Protein AF-A0AA88VFG1-F1 (afdb_monomer_lite)

Radius of gyration: 39.54 Å; chains: 1; bounding box: 95×69×115 Å

InterPro domains:
  IPR001229 Jacalin-like lectin domain [PF01419] (8-104)
  IPR001229 Jacalin-like lectin domain [PF01419] (129-265)
  IPR001229 Jacalin-like lectin domain [PF01419] (290-427)
  IPR001229 Jacalin-like lectin domain [PF01419] (449-621)
  IPR001229 Jacalin-like lectin domain [PF01419] (647-790)
  IPR001229 Jacalin-like lectin domain [PS51752] (1-107)
  IPR001229 Jacalin-like lectin domain [PS51752] (122-268)
  IPR001229 Jacalin-like lectin domain [PS51752] (287-430)
  IPR001229 Jacalin-like lectin domain [PS51752] (446-624)
  IPR001229 Jacalin-like lectin domain [PS51752] (644-793)
  IPR001229 Jacalin-like lectin domain [SM00915] (135-268)
  IPR001229 Jacalin-like lectin domain [SM00915] (297-430)
  IPR001229 Jacalin-like lectin domain [SM00915] (496-624)
  IPR001229 Jacalin-like lectin domain [SM00915] (655-793)
  IPR033734 Jacalin-like lectin domain, plant [cd09612] (655-792)
  IPR036404 Jacalin-like lectin domain superfamily [G3DSA:2.100.10.30] (2-111)
  IPR036404 Jacalin-like lectin domain superfamily [G3DSA:2.100.10.30] (122-272)
  IPR036404 Jacalin-like lectin domain superfamily [G3DSA:2.100.10.30] (284-434)
  IPR036404 Jacalin-like lectin domain superfamily [G3DSA:2.100.10.30] (444-626)
  IPR036404 Jacalin-like lectin domain superfamily [G3DSA:2.100.10.30] (636-792)

pLDDT: mean 73.54, std 17.04, range [22.45, 97.12]

Foldseek 3Di:
DDADPVGDDDDDQFDDDDDDDDDDADPPVKAWFWKKAKWFQDPVQRAIATAFMWTDIPVGIRDRDGDDDDDGIDIDIDGQPQWHFPAKDADAGPNRGTRTIDTDTDHPPDDDDDADDWDQDPVRWTKDDFPFWDAAKDKDFDPAAFFKKKFFADQFATAWIKTAGPVRDIDPTQFDPDGDIDMDGNPDPQKFWFKKKFKWDQDPVQRIIGTAFMKTDIPVDIGDGHGHDQDPDMDMDMDGDPFKTFRIKMAHQHPNRGGGTIMTIIDGCCVNPVPPPDPPPCPPVRWDKDDWPFWDAAKDKDFDPAAWFKKKWFADQFATQWIKTAGPVRDIDDIQFDPDGDIDMDGNPWPQKFWFWKKFKWDQDPVQRIIGTAFMKTDIPPDIRGGHGHDQDPDIDMDIDGHPFKTFRIKMAHQHPNRGGRTIITIIDGCCVVVNPCPVVNCVFKDKFDFPFWDAAKDKDFDLAAWFKKKWWDWQFATAWIKTAGPVRDIDTTQGDNPDPPVVVVVVVVVVVDDDDPVCPVVVVVVVVVVVTTDPIDMGGNPDPQKFWQWKKFKWDQDPVQRIIHTQFMWTDIPADIGDRDGDDDDPDIDIDIDGDDQKTFRIKMAHAGPSRGGGTIITMIGGNVDRRHDDDDDPDDDPFWAWDKFDFDFAPDADKDWPDFAPAWFKKKFKAAQPFQFGQWIKTWGQHPVRDTDIDDIAGDDDPRIDIDMDGCVPHPKFWQKKKFFWFFDPPDPRDIATQFMKIDIPPGIDDRRHNDPDHDIDMDPGAQWGWGIKIAGYDNGGGTIMTTTRHDD

Structure (mmCIF, N/CA/C/O backbone):
data_AF-A0AA88VFG1-F1
#
_entry.id   AF-A0AA88VFG1-F1
#
loop_
_atom_site.group_PDB
_atom_site.id
_atom_site.type_symbol
_atom_site.label_atom_id
_atom_site.label_alt_id
_atom_site.label_comp_id
_atom_site.label_asym_id
_atom_site.label_entity_id
_atom_site.label_seq_id
_atom_site.pdbx_PDB_ins_code
_atom_site.Cartn_x
_atom_site.Cartn_y
_atom_site.Cartn_z
_atom_site.occupancy
_atom_site.B_iso_or_equiv
_atom_site.auth_seq_id
_atom_site.auth_comp_id
_atom_site.auth_asym_id
_atom_site.auth_atom_id
_atom_site.pdbx_PDB_model_num
ATOM 1 N N . MET A 1 1 ? -27.832 5.772 -43.384 1.00 76.12 1 MET A N 1
ATOM 2 C CA . MET A 1 1 ? -28.694 6.119 -42.231 1.00 76.12 1 MET A CA 1
ATOM 3 C C . MET A 1 1 ? -28.186 5.339 -41.037 1.00 76.12 1 MET A C 1
ATOM 5 O O . MET A 1 1 ? -27.741 4.215 -41.239 1.00 76.12 1 MET A O 1
ATOM 9 N N . PHE A 1 2 ? -28.233 5.914 -39.840 1.00 80.75 2 PHE A N 1
ATOM 10 C CA . PHE A 1 2 ? -27.776 5.270 -38.604 1.00 80.75 2 PHE A CA 1
ATOM 11 C C . PHE A 1 2 ? -28.929 5.206 -37.604 1.00 80.75 2 PHE A C 1
ATOM 13 O O . PHE A 1 2 ? -29.725 6.141 -37.555 1.00 80.75 2 PHE A O 1
ATOM 20 N N . ARG A 1 3 ? -29.023 4.125 -36.823 1.00 77.94 3 ARG A N 1
ATOM 21 C CA . ARG A 1 3 ? -30.032 3.967 -35.769 1.00 77.94 3 ARG A CA 1
ATOM 22 C C . ARG A 1 3 ? -29.354 3.678 -34.433 1.00 77.94 3 ARG A C 1
ATOM 24 O O . ARG A 1 3 ? -28.458 2.839 -34.389 1.00 77.94 3 ARG A O 1
ATOM 31 N N . THR A 1 4 ? -29.755 4.376 -33.375 1.00 74.69 4 THR A N 1
ATOM 32 C CA . THR A 1 4 ? -29.225 4.168 -32.017 1.00 74.69 4 THR A CA 1
ATOM 33 C C . THR A 1 4 ? -29.964 3.038 -31.297 1.00 74.69 4 THR A C 1
ATOM 35 O O . THR A 1 4 ? -31.055 2.636 -31.704 1.00 74.69 4 THR A O 1
ATOM 38 N N . GLU A 1 5 ? -29.398 2.544 -30.193 1.00 67.06 5 GLU A N 1
ATOM 39 C CA . GLU A 1 5 ? -30.025 1.532 -29.325 1.00 67.06 5 GLU A CA 1
ATOM 40 C C . GLU A 1 5 ? -31.385 1.994 -28.770 1.00 67.06 5 GLU A C 1
ATOM 42 O O . GLU A 1 5 ? -32.313 1.202 -28.644 1.00 67.06 5 GLU A O 1
ATOM 47 N N . LYS A 1 6 ? -31.548 3.306 -28.539 1.00 71.56 6 LYS A N 1
ATOM 48 C CA . LYS A 1 6 ? -32.823 3.920 -28.127 1.00 71.56 6 LYS A CA 1
ATOM 49 C C . LYS A 1 6 ? -33.832 4.065 -29.274 1.00 71.56 6 LYS A C 1
ATOM 51 O O . LYS A 1 6 ? -34.914 4.609 -29.083 1.00 71.56 6 LYS A O 1
ATOM 56 N N . GLY A 1 7 ? -33.488 3.581 -30.467 1.00 71.44 7 GLY A N 1
ATOM 57 C CA . GLY A 1 7 ? -34.359 3.547 -31.634 1.00 71.44 7 GLY A CA 1
ATOM 58 C C . GLY A 1 7 ? -34.367 4.821 -32.478 1.00 71.44 7 GLY A C 1
ATOM 59 O O . GLY A 1 7 ? -35.095 4.844 -33.470 1.00 71.44 7 GLY A O 1
ATOM 60 N N . GLU A 1 8 ? -33.560 5.831 -32.143 1.00 77.25 8 GLU A N 1
ATOM 61 C CA . GLU A 1 8 ? -33.477 7.102 -32.873 1.00 77.25 8 GLU A CA 1
ATOM 62 C C . GLU A 1 8 ? -32.758 6.908 -34.211 1.00 77.25 8 GLU A C 1
ATOM 64 O O . GLU A 1 8 ? -31.678 6.317 -34.257 1.00 77.25 8 GLU A O 1
ATOM 69 N N . CYS A 1 9 ? -33.335 7.417 -35.299 1.00 75.69 9 CYS A N 1
ATOM 70 C CA . CYS A 1 9 ? -32.760 7.320 -36.640 1.00 75.69 9 CYS A CA 1
ATOM 71 C C . CYS A 1 9 ? -32.182 8.666 -37.087 1.00 75.69 9 CYS A C 1
ATOM 73 O O . CYS A 1 9 ? -32.826 9.705 -36.956 1.00 75.69 9 CYS A O 1
ATOM 75 N N . SER A 1 10 ? -30.992 8.645 -37.684 1.00 78.31 10 SER A N 1
ATOM 76 C CA . SER A 1 10 ? -30.428 9.807 -38.369 1.00 78.31 10 SER A CA 1
ATOM 77 C C . SER A 1 10 ? -31.207 10.132 -39.646 1.00 78.31 10 SER A C 1
ATOM 79 O O . SER A 1 10 ? -31.807 9.248 -40.264 1.00 78.31 10 SER A O 1
ATOM 81 N N . ALA A 1 11 ? -31.069 11.366 -40.137 1.00 76.88 11 ALA A N 1
ATOM 82 C CA . ALA A 1 11 ? -31.434 11.694 -41.514 1.00 76.88 11 ALA A CA 1
ATOM 83 C C . ALA A 1 11 ? -30.651 10.830 -42.531 1.00 76.88 11 ALA A C 1
ATOM 85 O O . ALA A 1 11 ? -29.613 10.227 -42.214 1.00 76.88 11 ALA A O 1
ATOM 86 N N . LYS A 1 12 ? -31.153 10.756 -43.769 1.00 79.19 12 LYS A N 1
ATOM 87 C CA . LYS A 1 12 ? -30.445 10.127 -44.890 1.00 79.19 12 LYS A CA 1
ATOM 88 C C . LYS A 1 12 ? -29.376 11.080 -45.426 1.00 79.19 12 LYS A C 1
ATOM 90 O O . LYS A 1 12 ? -29.657 12.242 -45.690 1.00 79.19 12 LYS A O 1
ATOM 95 N N . PHE A 1 13 ? -28.162 10.565 -45.606 1.00 76.62 13 PHE A N 1
ATOM 96 C CA . PHE A 1 13 ? -27.027 11.310 -46.146 1.00 76.62 13 PHE A CA 1
ATOM 97 C C . PHE A 1 13 ? -26.561 10.639 -47.441 1.00 76.62 13 PHE A C 1
ATOM 99 O O . PHE A 1 13 ? -26.161 9.475 -47.418 1.00 76.62 13 PHE A O 1
ATOM 106 N N . GLY A 1 14 ? -26.659 11.364 -48.558 1.00 77.31 14 GLY A N 1
ATOM 107 C CA . GLY A 1 14 ? -26.494 10.840 -49.918 1.00 77.31 14 GLY A CA 1
ATOM 108 C C . GLY A 1 14 ? -27.827 10.709 -50.673 1.00 77.31 14 GLY A C 1
ATOM 109 O O . GLY A 1 14 ? -28.882 11.065 -50.153 1.00 77.31 14 GLY A O 1
ATOM 110 N N . GLY A 1 15 ? -27.768 10.239 -51.919 1.00 74.69 15 GLY A N 1
ATOM 111 C CA . GLY A 1 15 ? -28.900 10.157 -52.845 1.00 74.69 15 GLY A CA 1
ATOM 112 C C . GLY A 1 15 ? -29.742 8.888 -52.699 1.00 74.69 15 GLY A C 1
ATOM 113 O O . GLY A 1 15 ? -29.463 8.015 -51.879 1.00 74.69 15 GLY A O 1
ATOM 114 N N . ASP A 1 16 ? -30.784 8.779 -53.524 1.00 72.38 16 ASP A N 1
ATOM 115 C CA . ASP A 1 16 ? -31.765 7.685 -53.479 1.00 72.38 16 ASP A CA 1
ATOM 116 C C . ASP A 1 16 ? -31.419 6.468 -54.347 1.00 72.38 16 ASP A C 1
ATOM 118 O O . ASP A 1 16 ? -32.231 5.561 -54.483 1.00 72.38 16 ASP A O 1
ATOM 122 N N . GLY A 1 17 ? -30.216 6.431 -54.920 1.00 67.94 17 GLY A N 1
ATOM 123 C CA . GLY A 1 17 ? -29.788 5.336 -55.790 1.00 67.94 17 GLY A CA 1
ATOM 124 C C . GLY A 1 17 ? -29.325 4.087 -55.030 1.00 67.94 17 GLY A C 1
ATOM 125 O O . GLY A 1 17 ? -28.596 4.198 -54.045 1.00 67.94 17 GLY A O 1
ATOM 126 N N . GLY A 1 18 ? -29.674 2.912 -55.565 1.00 70.25 18 GLY A N 1
ATOM 127 C CA . GLY A 1 18 ? -29.214 1.592 -55.111 1.00 70.25 18 GLY A CA 1
ATOM 128 C C . GLY A 1 18 ? -30.159 0.882 -54.133 1.00 70.25 18 GLY A C 1
ATOM 129 O O . GLY A 1 18 ? -31.029 1.501 -53.527 1.00 70.25 18 GLY A O 1
ATOM 130 N N . GLU A 1 19 ? -29.961 -0.430 -53.973 1.00 74.94 19 GLU A N 1
ATOM 131 C CA . GLU A 1 19 ? -30.721 -1.261 -53.028 1.00 74.94 19 GLU A CA 1
ATOM 132 C C . GLU A 1 19 ? -30.224 -1.064 -51.583 1.00 74.94 19 GLU A C 1
ATOM 134 O O . GLU A 1 19 ? -29.010 -1.101 -51.339 1.00 74.94 19 GLU A O 1
ATOM 139 N N . PRO A 1 20 ? -31.121 -0.870 -50.598 1.00 76.75 20 PRO A N 1
ATOM 140 C CA . PRO A 1 20 ? -30.722 -0.632 -49.219 1.00 76.75 20 PRO A CA 1
ATOM 141 C C . PRO A 1 20 ? -30.130 -1.897 -48.584 1.00 76.75 20 PRO A C 1
ATOM 143 O O . PRO A 1 20 ? -30.772 -2.939 -48.506 1.00 76.75 20 PRO A O 1
ATOM 146 N N . GLN A 1 21 ? -28.914 -1.776 -48.051 1.00 79.50 21 GLN A N 1
ATOM 147 C CA . GLN A 1 21 ? -28.270 -2.808 -47.236 1.00 79.50 21 GLN A CA 1
ATOM 148 C C . GLN A 1 21 ? -28.354 -2.411 -45.759 1.00 79.50 21 GLN A C 1
ATOM 150 O O . GLN A 1 21 ? -27.986 -1.290 -45.392 1.00 79.50 21 GLN A O 1
ATOM 155 N N . LYS A 1 22 ? -28.850 -3.315 -44.907 1.00 81.31 22 LYS A N 1
ATOM 156 C CA . LYS A 1 22 ? -28.994 -3.092 -43.461 1.00 81.31 22 LYS A CA 1
ATOM 157 C C . LYS A 1 22 ? -27.952 -3.901 -42.695 1.00 81.31 22 LYS A C 1
ATOM 159 O O . LYS A 1 22 ? -27.786 -5.091 -42.935 1.00 81.31 22 LYS A O 1
ATOM 164 N N . ILE A 1 23 ? -27.272 -3.248 -41.756 1.00 81.12 23 ILE A N 1
ATOM 165 C CA . ILE A 1 23 ? -26.275 -3.873 -40.884 1.00 81.12 23 ILE A CA 1
ATOM 166 C C . ILE A 1 23 ? -26.795 -3.792 -39.455 1.00 81.12 23 ILE A C 1
ATOM 168 O O . ILE A 1 23 ? -26.867 -2.703 -38.889 1.00 81.12 23 ILE A O 1
ATOM 172 N N . ASP A 1 24 ? -27.141 -4.942 -38.888 1.00 80.31 24 ASP A N 1
ATOM 173 C CA . ASP A 1 24 ? -27.505 -5.064 -37.479 1.00 80.31 24 ASP A CA 1
ATOM 174 C C . ASP A 1 24 ? -26.283 -5.509 -36.655 1.00 80.31 24 ASP A C 1
ATOM 176 O O . ASP A 1 24 ? -25.489 -6.351 -37.100 1.00 80.31 24 ASP A O 1
ATOM 180 N N . LEU A 1 25 ? -26.120 -4.896 -35.478 1.00 76.50 25 LEU A N 1
ATOM 181 C CA . LEU A 1 25 ? -25.050 -5.167 -34.516 1.00 76.50 25 LEU A CA 1
ATOM 182 C C . LEU A 1 25 ? -25.651 -5.739 -33.230 1.00 76.50 25 LEU A C 1
ATOM 184 O O . LEU A 1 25 ? -26.623 -5.199 -32.702 1.00 76.50 25 LEU A O 1
ATOM 188 N N . GLU A 1 26 ? -25.049 -6.805 -32.714 1.00 75.25 26 GLU A N 1
ATOM 189 C CA . GLU A 1 26 ? -25.474 -7.475 -31.481 1.00 75.25 26 GLU A CA 1
ATOM 190 C C . GLU A 1 26 ? -24.900 -6.774 -30.240 1.00 75.25 26 GLU A C 1
ATOM 192 O O . GLU A 1 26 ? -23.848 -7.151 -29.724 1.00 75.25 26 GLU A O 1
ATOM 197 N N . HIS A 1 27 ? -25.563 -5.721 -29.763 1.00 58.53 27 HIS A N 1
ATOM 198 C CA . HIS A 1 27 ? -25.149 -4.998 -28.554 1.00 58.53 27 HIS A CA 1
ATOM 199 C C . HIS A 1 27 ? -25.388 -5.838 -27.275 1.00 58.53 27 HIS A C 1
ATOM 201 O O . HIS A 1 27 ? -26.434 -6.483 -27.181 1.00 58.53 27 HIS A O 1
ATOM 207 N N . PRO A 1 28 ? -24.477 -5.838 -26.272 1.00 58.72 28 PRO A N 1
ATOM 208 C CA . PRO A 1 28 ? -23.216 -5.085 -26.181 1.00 58.72 28 PRO A CA 1
ATOM 209 C C . PRO A 1 28 ? -21.982 -5.816 -26.736 1.00 58.72 28 PRO A C 1
ATOM 211 O O . PRO A 1 28 ? -20.885 -5.258 -26.743 1.00 58.72 28 PRO A O 1
ATOM 214 N N . SER A 1 29 ? -22.126 -7.061 -27.189 1.00 63.50 29 SER A N 1
ATOM 215 C CA . SER A 1 29 ? -21.010 -7.918 -27.612 1.00 63.50 29 SER A CA 1
ATOM 216 C C . SER A 1 29 ? -20.371 -7.512 -28.939 1.00 63.50 29 SER A C 1
ATOM 218 O O . SER A 1 29 ? -19.195 -7.806 -29.157 1.00 63.50 29 SER A O 1
ATOM 220 N N . GLN A 1 30 ? -21.113 -6.835 -29.815 1.00 71.38 30 GLN A N 1
ATOM 221 C CA . GLN A 1 30 ? -20.649 -6.366 -31.113 1.00 71.38 30 GLN A CA 1
ATOM 222 C C . GLN A 1 30 ? -20.847 -4.851 -31.251 1.00 71.38 30 GLN A C 1
ATOM 224 O O . GLN A 1 30 ? -21.970 -4.350 -31.227 1.00 71.38 30 GLN A O 1
ATOM 229 N N . TYR A 1 31 ? -19.751 -4.118 -31.443 1.00 75.50 31 TYR A N 1
ATOM 230 C CA . TYR A 1 31 ? -19.733 -2.662 -31.602 1.00 75.50 31 TYR A CA 1
ATOM 231 C C . TYR A 1 31 ? -18.737 -2.229 -32.683 1.00 75.50 31 TYR A C 1
ATOM 233 O O . TYR A 1 31 ? -17.804 -2.962 -33.015 1.00 75.50 31 TYR A O 1
ATOM 241 N N . LEU A 1 32 ? -18.945 -1.039 -33.256 1.00 79.25 32 LEU A N 1
ATOM 242 C CA . LEU A 1 32 ? -18.104 -0.512 -34.333 1.00 79.25 32 LEU A CA 1
ATOM 243 C C . LEU A 1 32 ? -16.728 -0.085 -33.812 1.00 79.25 32 LEU A C 1
ATOM 245 O O . LEU A 1 32 ? -16.622 0.646 -32.830 1.00 79.25 32 LEU A O 1
ATOM 249 N N . THR A 1 33 ? -15.684 -0.503 -34.519 1.00 79.75 33 THR A N 1
ATOM 250 C CA . THR A 1 33 ? -14.275 -0.188 -34.246 1.00 79.75 33 THR A CA 1
ATOM 251 C C . THR A 1 33 ? -13.614 0.562 -35.397 1.00 79.75 33 THR A C 1
ATOM 253 O O . THR A 1 33 ? -12.439 0.899 -35.312 1.00 79.75 33 THR A O 1
ATOM 256 N N . GLY A 1 34 ? -14.328 0.847 -36.486 1.00 81.62 34 GLY A N 1
ATOM 257 C CA . GLY A 1 34 ? -13.807 1.674 -37.569 1.00 81.62 34 GLY A CA 1
ATOM 258 C C . GLY A 1 34 ? -14.646 1.628 -38.835 1.00 81.62 34 GLY A C 1
ATOM 259 O O . GLY A 1 34 ? -15.652 0.920 -38.916 1.00 81.62 34 GLY A O 1
ATOM 260 N N . ILE A 1 35 ? -14.178 2.353 -39.847 1.00 85.75 35 ILE A N 1
ATOM 261 C CA . ILE A 1 35 ? -14.722 2.329 -41.206 1.00 85.75 35 ILE A CA 1
ATOM 262 C C . ILE A 1 35 ? -13.600 2.208 -42.225 1.00 85.75 35 ILE A C 1
ATOM 264 O O . ILE A 1 35 ? -12.487 2.689 -42.021 1.00 85.75 35 ILE A O 1
ATOM 268 N N . GLY A 1 36 ? -13.895 1.588 -43.350 1.00 83.62 36 GLY A N 1
ATOM 269 C CA . GLY A 1 36 ? -13.024 1.566 -44.507 1.00 83.62 36 GLY A CA 1
ATOM 270 C C . GLY A 1 36 ? -13.834 1.627 -45.780 1.00 83.62 36 GLY A C 1
ATOM 271 O O . GLY A 1 36 ? -15.055 1.775 -45.756 1.00 83.62 36 GLY A O 1
ATOM 272 N N . GLY A 1 37 ? -13.150 1.526 -46.903 1.00 87.06 37 GLY A N 1
ATOM 273 C CA . GLY A 1 37 ? -13.807 1.547 -48.187 1.00 87.06 37 GLY A CA 1
ATOM 274 C C . GLY A 1 37 ? -12.877 1.914 -49.318 1.00 87.06 37 GLY A C 1
ATOM 275 O O . GLY A 1 37 ? -11.656 2.001 -49.178 1.00 87.06 37 GLY A O 1
ATOM 276 N N . LYS A 1 38 ? -13.497 2.147 -50.463 1.00 86.19 38 LYS A N 1
ATOM 277 C CA . LYS A 1 38 ? -12.831 2.533 -51.699 1.00 86.19 38 LYS A CA 1
ATOM 278 C C . LYS A 1 38 ? -13.391 3.872 -52.172 1.00 86.19 38 LYS A C 1
ATOM 280 O O . LYS A 1 38 ? -14.602 4.083 -52.102 1.00 86.19 38 LYS A O 1
ATOM 285 N N . TYR A 1 39 ? -12.551 4.766 -52.681 1.00 87.06 39 TYR A N 1
ATOM 286 C CA . TYR A 1 39 ? -12.969 6.003 -53.347 1.00 87.06 39 TYR A CA 1
ATOM 287 C C . TYR A 1 39 ? -12.236 6.178 -54.674 1.00 87.06 39 TYR A C 1
ATOM 289 O O . TYR A 1 39 ? -11.136 5.670 -54.876 1.00 87.06 39 TYR A O 1
ATOM 297 N N . SER A 1 40 ? -12.851 6.893 -55.606 1.00 82.81 40 SER A N 1
ATOM 298 C CA . SER A 1 40 ? -12.228 7.207 -56.892 1.00 82.81 40 SER A CA 1
ATOM 299 C C . SER A 1 40 ? -12.768 8.522 -57.429 1.00 82.81 40 SER A C 1
ATOM 301 O O . SER A 1 40 ? -13.828 8.991 -56.997 1.00 82.81 40 SER A O 1
ATOM 303 N N . SER A 1 41 ? -12.086 9.089 -58.424 1.00 79.31 41 SER A N 1
ATOM 304 C CA . SER A 1 41 ? -12.708 10.109 -59.259 1.00 79.31 41 SER A CA 1
ATOM 305 C C . SER A 1 41 ? -13.970 9.539 -59.913 1.00 79.31 41 SER A C 1
ATOM 307 O O . SER A 1 41 ? -14.064 8.357 -60.279 1.00 79.31 41 SER A O 1
ATOM 309 N N . ASN A 1 42 ? -14.992 10.377 -59.990 1.00 73.62 42 ASN A N 1
ATOM 310 C CA . ASN A 1 42 ? -16.240 10.074 -60.648 1.00 73.62 42 ASN A CA 1
ATOM 311 C C . ASN A 1 42 ? -16.441 11.038 -61.804 1.00 73.62 42 ASN A C 1
ATOM 313 O O . ASN A 1 42 ? -16.876 12.170 -61.607 1.00 73.62 42 ASN A O 1
ATOM 317 N N . ASN A 1 43 ? -16.135 10.563 -63.009 1.00 71.94 43 ASN A N 1
ATOM 318 C CA . ASN A 1 43 ? -16.169 11.371 -64.225 1.00 71.94 43 ASN A CA 1
ATOM 319 C C . ASN A 1 43 ? -17.572 11.925 -64.529 1.00 71.94 43 ASN A C 1
ATOM 321 O O . ASN A 1 43 ? -17.676 12.974 -65.150 1.00 71.94 43 ASN A O 1
ATOM 325 N N . TYR A 1 44 ? -18.641 11.286 -64.034 1.00 69.88 44 TYR A N 1
ATOM 326 C CA . TYR A 1 44 ? -20.020 11.764 -64.209 1.00 69.88 44 TYR A CA 1
ATOM 327 C C . TYR A 1 44 ? -20.333 13.041 -63.423 1.00 69.88 44 TYR A C 1
ATOM 329 O O . TYR A 1 44 ? -21.194 13.815 -63.825 1.00 69.88 44 TYR A O 1
ATOM 337 N N . VAL A 1 45 ? -19.656 13.258 -62.295 1.00 70.56 45 VAL A N 1
ATOM 338 C CA . VAL A 1 45 ? -19.885 14.416 -61.408 1.00 70.56 45 VAL A CA 1
ATOM 339 C C . VAL A 1 45 ? -18.625 15.261 -61.224 1.00 70.56 45 VAL A C 1
ATOM 341 O O . VAL A 1 45 ? -18.622 16.194 -60.429 1.00 70.56 45 VAL A O 1
ATOM 344 N N . ASN A 1 46 ? -17.555 14.918 -61.950 1.00 73.81 46 ASN A N 1
ATOM 345 C CA . ASN A 1 46 ? -16.213 15.493 -61.874 1.00 73.81 46 ASN A CA 1
ATOM 346 C C . ASN A 1 46 ? -15.719 15.740 -60.431 1.00 73.81 46 ASN A C 1
ATOM 348 O O . ASN A 1 46 ? -15.142 16.778 -60.116 1.00 73.81 46 ASN A O 1
ATOM 352 N N . GLN A 1 47 ? -15.996 14.793 -59.532 1.00 74.56 47 GLN A N 1
ATOM 353 C CA . GLN A 1 47 ? -15.654 14.862 -58.108 1.00 74.56 47 GLN A CA 1
ATOM 354 C C . GLN A 1 47 ? -15.169 13.505 -57.606 1.00 74.56 47 GLN A C 1
ATOM 356 O O . GLN A 1 47 ? -15.475 12.464 -58.189 1.00 74.56 47 GLN A O 1
ATOM 361 N N . ILE A 1 48 ? -14.418 13.506 -56.507 1.00 78.56 48 ILE A N 1
ATOM 362 C CA . ILE A 1 48 ? -14.051 12.277 -55.804 1.00 78.56 48 ILE A CA 1
ATOM 363 C C . ILE A 1 48 ? -15.262 11.804 -54.999 1.00 78.56 48 ILE A C 1
ATOM 365 O O . ILE A 1 48 ? -15.832 12.565 -54.219 1.00 78.56 48 ILE A O 1
ATOM 369 N N . THR A 1 49 ? -15.654 10.547 -55.195 1.00 82.75 49 THR A N 1
ATOM 370 C CA . THR A 1 49 ? -16.781 9.943 -54.476 1.00 82.75 49 THR A CA 1
ATOM 371 C C . THR A 1 49 ? -16.381 8.616 -53.861 1.00 82.75 49 THR A C 1
ATOM 373 O O . THR A 1 49 ? -15.619 7.849 -54.460 1.00 82.75 49 THR A O 1
ATOM 376 N N . ILE A 1 50 ? -16.956 8.312 -52.702 1.00 86.38 50 ILE A N 1
ATOM 377 C CA . ILE A 1 50 ? -16.849 6.998 -52.077 1.00 86.38 50 ILE A CA 1
ATOM 378 C C . ILE A 1 50 ? -17.622 5.990 -52.931 1.00 86.38 50 ILE A C 1
ATOM 380 O O . ILE A 1 50 ? -18.774 6.213 -53.301 1.00 86.38 50 ILE A O 1
ATOM 384 N N . ARG A 1 51 ? -16.956 4.890 -53.278 1.00 83.62 51 ARG A N 1
ATOM 385 C CA . ARG A 1 51 ? -17.453 3.825 -54.160 1.00 83.62 51 ARG A CA 1
ATOM 386 C C . ARG A 1 51 ? -17.878 2.579 -53.403 1.00 83.62 51 ARG A C 1
ATOM 388 O O . ARG A 1 51 ? -18.783 1.886 -53.859 1.00 83.62 51 ARG A O 1
ATOM 395 N N . SER A 1 52 ? -17.244 2.307 -52.267 1.00 85.56 52 SER A N 1
ATOM 396 C CA . SER A 1 52 ? -17.695 1.277 -51.339 1.00 85.56 52 SER A CA 1
ATOM 397 C C . SER A 1 52 ? -17.368 1.639 -49.897 1.00 85.56 52 SER A C 1
ATOM 399 O O . SER A 1 52 ? -16.432 2.402 -49.648 1.00 85.56 52 SER A O 1
ATOM 401 N N . LEU A 1 53 ? -18.138 1.080 -48.964 1.00 87.62 53 LEU A N 1
ATOM 402 C CA . LEU A 1 53 ? -17.921 1.204 -47.525 1.00 87.62 53 LEU A CA 1
ATOM 403 C C . LEU A 1 53 ? -17.843 -0.165 -46.857 1.00 87.62 53 LEU A C 1
ATOM 405 O O . LEU A 1 53 ? -18.718 -1.003 -47.053 1.00 87.62 53 LEU A O 1
ATOM 409 N N . SER A 1 54 ? -16.841 -0.341 -46.011 1.00 86.12 54 SER A N 1
ATOM 410 C CA . SER A 1 54 ? -16.751 -1.411 -45.024 1.00 86.12 54 SER A CA 1
ATOM 411 C C . SER A 1 54 ? -16.882 -0.813 -43.626 1.00 86.12 54 SER A C 1
ATOM 413 O O . SER A 1 54 ? -16.370 0.271 -43.343 1.00 86.12 54 SER A O 1
ATOM 415 N N . PHE A 1 55 ? -17.540 -1.533 -42.730 1.00 86.75 55 PHE A N 1
ATOM 416 C CA . PHE A 1 55 ? -17.622 -1.212 -41.313 1.00 86.75 55 PHE A CA 1
ATOM 417 C C . PHE A 1 55 ? -16.898 -2.292 -40.528 1.00 86.75 55 PHE A C 1
ATOM 419 O O . PHE A 1 55 ? -17.180 -3.480 -40.679 1.00 86.75 55 PHE A O 1
ATOM 426 N N . TYR A 1 56 ? -15.973 -1.883 -39.673 1.00 84.75 56 TYR A N 1
ATOM 427 C CA . TYR A 1 56 ? -15.253 -2.806 -38.815 1.00 84.75 56 TYR A CA 1
ATOM 428 C C . TYR A 1 56 ? -15.931 -2.878 -37.451 1.00 84.75 56 TYR A C 1
ATOM 430 O O . TYR A 1 56 ? -16.292 -1.842 -36.890 1.00 84.75 56 TYR A O 1
ATOM 438 N N . THR A 1 57 ? -16.091 -4.082 -36.908 1.00 80.44 57 THR A N 1
ATOM 439 C CA . THR A 1 57 ? -16.540 -4.303 -35.529 1.00 80.44 57 THR A CA 1
ATOM 440 C C . THR A 1 57 ? -15.417 -4.906 -34.687 1.00 80.44 57 THR A C 1
ATOM 442 O O . THR A 1 57 ? -14.325 -5.191 -35.182 1.00 80.44 57 THR A O 1
ATOM 445 N N . ASN A 1 58 ? -15.649 -5.072 -33.387 1.00 73.06 58 ASN A N 1
ATOM 446 C CA . ASN A 1 58 ? -14.729 -5.775 -32.488 1.00 73.06 58 ASN A CA 1
ATOM 447 C C . ASN A 1 58 ? -14.657 -7.288 -32.747 1.00 73.06 58 ASN A C 1
ATOM 449 O O . ASN A 1 58 ? -13.798 -7.944 -32.168 1.00 73.06 58 ASN A O 1
ATOM 453 N N . THR A 1 59 ? -15.544 -7.841 -33.578 1.00 67.62 59 THR A N 1
ATOM 454 C CA . THR A 1 59 ? -15.555 -9.272 -33.902 1.00 67.62 59 THR A CA 1
ATOM 455 C C . THR A 1 59 ? -15.259 -9.547 -35.368 1.00 67.62 59 THR A C 1
ATOM 457 O O . THR A 1 59 ? -14.488 -10.454 -35.642 1.00 67.62 59 THR A O 1
ATOM 460 N N . ASN A 1 60 ? -15.808 -8.764 -36.303 1.00 75.50 60 ASN A N 1
ATOM 461 C CA . ASN A 1 60 ? -15.740 -9.035 -37.742 1.00 75.50 60 ASN A CA 1
ATOM 462 C C . ASN A 1 60 ? -15.696 -7.742 -38.582 1.00 75.50 60 ASN A C 1
ATOM 464 O O . ASN A 1 60 ? -16.054 -6.657 -38.124 1.00 75.50 60 ASN A O 1
ATOM 468 N N . GLU A 1 61 ? -15.325 -7.857 -39.857 1.00 81.06 61 GLU A N 1
ATOM 469 C CA . GLU A 1 61 ? -15.566 -6.820 -40.868 1.00 81.06 61 GLU A CA 1
ATOM 470 C C . GLU A 1 61 ? -16.922 -7.046 -41.558 1.00 81.06 61 GLU A C 1
ATOM 472 O O . GLU A 1 61 ? -17.339 -8.182 -41.785 1.00 81.06 61 GLU A O 1
ATOM 477 N N . ARG A 1 62 ? -17.638 -5.964 -41.878 1.00 79.06 62 ARG A N 1
ATOM 478 C CA . ARG A 1 62 ? -18.925 -5.981 -42.584 1.00 79.06 62 ARG A CA 1
ATOM 479 C C . ARG A 1 62 ? -18.814 -5.116 -43.839 1.00 79.06 62 ARG A C 1
ATOM 481 O O . ARG A 1 62 ? -18.603 -3.912 -43.726 1.00 79.06 62 ARG A O 1
ATOM 488 N N . GLY A 1 63 ? -19.011 -5.703 -45.015 1.00 77.69 63 GLY A N 1
ATOM 489 C CA . GLY A 1 63 ? -18.851 -5.042 -46.316 1.00 77.69 63 GLY A CA 1
ATOM 490 C C . GLY A 1 63 ? -17.873 -5.806 -47.218 1.00 77.69 63 GLY A C 1
ATOM 491 O O . GLY A 1 63 ? -17.574 -6.961 -46.918 1.00 77.69 63 GLY A O 1
ATOM 492 N N . PRO A 1 64 ? -17.377 -5.196 -48.308 1.00 79.75 64 PRO A N 1
ATOM 493 C CA . PRO A 1 64 ? -17.669 -3.836 -48.759 1.00 79.75 64 PRO A CA 1
ATOM 494 C C . PRO A 1 64 ? -19.073 -3.711 -49.373 1.00 79.75 64 PRO A C 1
ATOM 496 O O . PRO A 1 64 ? -19.492 -4.529 -50.184 1.00 79.75 64 PRO A O 1
ATOM 499 N N . TYR A 1 65 ? -19.794 -2.650 -49.019 1.00 83.81 65 TYR A N 1
ATOM 500 C CA . TYR A 1 65 ? -21.088 -2.293 -49.601 1.00 83.81 65 TYR A CA 1
ATOM 501 C C . TYR A 1 65 ? -20.883 -1.226 -50.681 1.00 83.81 65 TYR A C 1
ATOM 503 O O . TYR A 1 65 ? -20.395 -0.134 -50.384 1.00 83.81 65 TYR A O 1
ATOM 511 N N . GLY A 1 66 ? -21.235 -1.548 -51.928 1.00 76.00 66 GLY A N 1
ATOM 512 C CA . GLY A 1 66 ? -20.915 -0.765 -53.133 1.00 76.00 66 GLY A CA 1
ATOM 513 C C . GLY A 1 66 ? -19.939 -1.515 -54.050 1.00 76.00 66 GLY A C 1
ATOM 514 O O . GLY A 1 66 ? -19.265 -2.434 -53.597 1.00 76.00 66 GLY A O 1
ATOM 515 N N . GLY A 1 67 ? -19.877 -1.176 -55.344 1.00 64.50 67 GLY A N 1
ATOM 516 C CA . GLY A 1 67 ? -19.346 -2.120 -56.345 1.00 64.50 67 GLY A CA 1
ATOM 517 C C . GLY A 1 67 ? -18.688 -1.524 -57.586 1.00 64.50 67 GLY A C 1
ATOM 518 O O . GLY A 1 67 ? -18.953 -1.998 -58.683 1.00 64.50 67 GLY A O 1
ATOM 519 N N . TYR A 1 68 ? -17.842 -0.496 -57.456 1.00 63.00 68 TYR A N 1
ATOM 520 C CA . TYR A 1 68 ? -17.084 0.010 -58.612 1.00 63.00 68 TYR A CA 1
ATOM 521 C C . TYR A 1 68 ? -15.590 -0.341 -58.530 1.00 63.00 68 TYR A C 1
ATOM 523 O O . TYR A 1 68 ? -14.879 0.182 -57.672 1.00 63.00 68 TYR A O 1
ATOM 531 N N . GLU A 1 69 ? -15.114 -1.186 -59.450 1.00 55.75 69 GLU A N 1
ATOM 532 C CA . GLU A 1 69 ? -13.711 -1.616 -59.601 1.00 55.75 69 GLU A CA 1
ATOM 533 C C . GLU A 1 69 ? -13.063 -1.017 -60.863 1.00 55.75 69 GLU A C 1
ATOM 535 O O . GLU A 1 69 ? -12.601 -1.720 -61.754 1.00 55.75 69 GLU A O 1
ATOM 540 N N . GLY A 1 70 ? -13.071 0.311 -60.987 1.00 59.38 70 GLY A N 1
ATOM 541 C CA . GLY A 1 70 ? -12.346 0.985 -62.070 1.00 59.38 70 GLY A CA 1
ATOM 542 C C . GLY A 1 70 ? -10.825 1.002 -61.858 1.00 59.38 70 GLY A C 1
ATOM 543 O O . GLY A 1 70 ? -10.330 0.870 -60.740 1.00 59.38 70 GLY A O 1
ATOM 544 N N . SER A 1 71 ? -10.066 1.261 -62.924 1.00 56.03 71 SER A N 1
ATOM 545 C CA . SER A 1 71 ? -8.641 1.602 -62.835 1.00 56.03 71 SER A CA 1
ATOM 546 C C . SER A 1 71 ? -8.485 2.977 -62.165 1.00 56.03 71 SER A C 1
ATOM 548 O O . SER A 1 71 ? -9.006 3.956 -62.697 1.00 56.03 71 SER A O 1
ATOM 550 N N . ASN A 1 72 ? -7.772 3.058 -61.033 1.00 66.38 72 ASN A N 1
ATOM 551 C CA . ASN A 1 72 ? -7.575 4.233 -60.146 1.00 66.38 72 ASN A CA 1
ATOM 552 C C . ASN A 1 72 ? -8.535 4.356 -58.948 1.00 66.38 72 ASN A C 1
ATOM 554 O O . ASN A 1 72 ? -8.943 5.455 -58.563 1.00 66.38 72 ASN A O 1
ATOM 558 N N . VAL A 1 73 ? -8.868 3.231 -58.321 1.00 74.44 73 VAL A N 1
ATOM 559 C CA . VAL A 1 73 ? -9.563 3.213 -57.031 1.00 74.44 73 VAL A CA 1
ATOM 560 C C . VAL A 1 73 ? -8.547 3.256 -55.884 1.00 74.44 73 VAL A C 1
ATOM 562 O O . VAL A 1 73 ? -7.628 2.444 -55.832 1.00 74.44 73 VAL A O 1
ATOM 565 N N . GLN A 1 74 ? -8.723 4.201 -54.963 1.00 76.62 74 GLN A N 1
ATOM 566 C CA . GLN A 1 74 ? -7.927 4.346 -53.745 1.00 76.62 74 GLN A CA 1
ATOM 567 C C . GLN A 1 74 ? -8.665 3.717 -52.563 1.00 76.62 74 GLN A C 1
ATOM 569 O O . GLN A 1 74 ? -9.891 3.811 -52.463 1.00 76.62 74 GLN A O 1
ATOM 574 N N . VAL A 1 75 ? -7.924 3.071 -51.667 1.00 81.00 75 VAL A N 1
ATOM 575 C CA . VAL A 1 75 ? -8.474 2.429 -50.468 1.00 81.00 75 VAL A CA 1
ATOM 576 C C . VAL A 1 75 ? -8.274 3.352 -49.276 1.00 81.00 75 VAL A C 1
ATOM 578 O O . VAL A 1 75 ? -7.210 3.945 -49.113 1.00 81.00 75 VAL A O 1
ATOM 581 N N . PHE A 1 76 ? -9.289 3.454 -48.426 1.00 78.25 76 PHE A N 1
ATOM 582 C CA . PHE A 1 76 ? -9.177 4.113 -47.134 1.00 78.25 76 PHE A CA 1
ATOM 583 C C . PHE A 1 76 ? -9.628 3.173 -46.025 1.00 78.25 76 PHE A C 1
ATOM 585 O O . PHE A 1 76 ? -10.555 2.379 -46.182 1.00 78.25 76 PHE A O 1
ATOM 592 N N . SER A 1 77 ? -8.979 3.282 -44.876 1.00 80.00 77 SER A N 1
ATOM 593 C CA . SER A 1 77 ? -9.374 2.587 -43.660 1.00 80.00 77 SER A CA 1
ATOM 594 C C . SER A 1 77 ? -8.981 3.427 -42.461 1.00 80.00 77 SER A C 1
ATOM 596 O O . SER A 1 77 ? -7.865 3.936 -42.406 1.00 80.00 77 SER A O 1
ATOM 598 N N . SER A 1 78 ? -9.885 3.548 -41.501 1.00 75.00 78 SER A N 1
ATOM 599 C CA . SER A 1 78 ? -9.665 4.265 -40.254 1.00 75.00 78 SER A CA 1
ATOM 600 C C . SER A 1 78 ? -10.296 3.482 -39.104 1.00 75.00 78 SER A C 1
ATOM 602 O O . SER A 1 78 ? -11.463 3.085 -39.179 1.00 75.00 78 SER A O 1
ATOM 604 N N . ARG A 1 79 ? -9.508 3.221 -38.057 1.00 78.31 79 ARG A N 1
ATOM 605 C CA . ARG A 1 79 ? -9.906 2.478 -36.854 1.00 78.31 79 ARG A CA 1
ATOM 606 C C . ARG A 1 79 ? -10.005 3.428 -35.658 1.00 78.31 79 ARG A C 1
ATOM 608 O O . ARG A 1 79 ? -9.244 4.383 -35.546 1.00 78.31 79 ARG A O 1
ATOM 615 N N . ALA A 1 80 ? -10.975 3.180 -34.787 1.00 62.41 80 ALA A N 1
ATOM 616 C CA . ALA A 1 80 ? -11.224 3.902 -33.544 1.00 62.41 80 ALA A CA 1
ATOM 617 C C . ALA A 1 80 ? -10.540 3.179 -32.370 1.00 62.41 80 ALA A C 1
ATOM 619 O O . ALA A 1 80 ? -11.196 2.727 -31.433 1.00 62.41 80 ALA A O 1
ATOM 620 N N . ASP A 1 81 ? -9.221 3.008 -32.440 1.00 58.38 81 ASP A N 1
ATOM 621 C CA . ASP A 1 81 ? -8.475 2.204 -31.468 1.00 58.38 81 ASP A CA 1
ATOM 622 C C . ASP A 1 81 ? -8.542 2.824 -30.062 1.00 58.38 81 ASP A C 1
ATOM 624 O O . ASP A 1 81 ? -8.147 3.969 -29.843 1.00 58.38 81 ASP A O 1
ATOM 628 N N . GLY A 1 82 ? -9.083 2.073 -29.096 1.00 53.38 82 GLY A N 1
ATOM 629 C CA . GLY A 1 82 ? -9.224 2.516 -27.700 1.00 53.38 82 GLY A CA 1
ATOM 630 C C . GLY A 1 82 ? -10.340 3.540 -27.436 1.00 53.38 82 GLY A C 1
ATOM 631 O O . GLY A 1 82 ? -10.531 3.949 -26.291 1.00 53.38 82 GLY A O 1
ATOM 632 N N . CYS A 1 83 ? -11.113 3.916 -28.456 1.00 59.00 83 CYS A N 1
ATOM 633 C CA . CYS A 1 83 ? -12.227 4.856 -28.349 1.00 59.00 83 CYS A CA 1
ATOM 634 C C . CYS A 1 83 ? -13.548 4.201 -28.770 1.00 59.00 83 CYS A C 1
ATOM 636 O O . CYS A 1 83 ? -13.570 3.274 -29.576 1.00 59.00 83 CYS A O 1
ATOM 638 N N . ASP A 1 84 ? -14.668 4.715 -28.270 1.00 66.75 84 ASP A N 1
ATOM 639 C CA . ASP A 1 84 ? -15.975 4.377 -28.833 1.00 66.75 84 ASP A CA 1
ATOM 640 C C . ASP A 1 84 ? -16.274 5.307 -30.014 1.00 66.75 84 ASP A C 1
ATOM 642 O O . ASP A 1 84 ? -16.052 6.520 -29.931 1.00 66.75 84 ASP A O 1
ATOM 646 N N . ILE A 1 85 ? -16.845 4.771 -31.093 1.00 77.56 85 ILE A N 1
ATOM 647 C CA . ILE A 1 85 ? -17.405 5.600 -32.165 1.00 77.56 85 ILE A CA 1
ATOM 648 C C . ILE A 1 85 ? -18.711 6.223 -31.662 1.00 77.56 85 ILE A C 1
ATOM 650 O O . ILE A 1 85 ? -19.708 5.537 -31.454 1.00 77.56 85 ILE A O 1
ATOM 654 N N . ALA A 1 86 ? -18.689 7.537 -31.452 1.00 74.12 86 ALA A N 1
ATOM 655 C CA . ALA A 1 86 ? -19.797 8.319 -30.912 1.00 74.12 86 ALA A CA 1
ATOM 656 C C . ALA A 1 86 ? -20.751 8.850 -31.996 1.00 74.12 86 ALA A C 1
ATOM 658 O O . ALA A 1 86 ? -21.881 9.220 -31.688 1.00 74.12 86 ALA A O 1
ATOM 659 N N . GLY A 1 87 ? -20.316 8.901 -33.257 1.00 76.06 87 GLY A N 1
ATOM 660 C CA . GLY A 1 87 ? -21.133 9.372 -34.376 1.00 76.06 87 GLY A CA 1
ATOM 661 C C . GLY A 1 87 ? -20.348 9.460 -35.682 1.00 76.06 87 GLY A C 1
ATOM 662 O O . GLY A 1 87 ? -19.159 9.159 -35.712 1.00 76.06 87 GLY A O 1
ATOM 663 N N . PHE A 1 88 ? -21.001 9.901 -36.758 1.00 81.88 88 PHE A N 1
ATOM 664 C CA . PHE A 1 88 ? -20.403 10.041 -38.090 1.00 81.88 88 PHE A CA 1
ATOM 665 C C . PHE A 1 88 ? -20.535 11.470 -38.616 1.00 81.88 88 PHE A C 1
ATOM 667 O O . PHE A 1 88 ? -21.513 12.154 -38.324 1.00 81.88 88 PHE A O 1
ATOM 674 N N . HIS A 1 89 ? -19.568 11.898 -39.423 1.00 78.69 89 HIS A N 1
ATOM 675 C CA . HIS A 1 89 ? -19.625 13.140 -40.191 1.00 78.69 89 HIS A CA 1
ATOM 676 C C . HIS A 1 89 ? -19.144 12.891 -41.622 1.00 78.69 89 HIS A C 1
ATOM 678 O O . HIS A 1 89 ? -18.551 11.859 -41.922 1.00 78.69 89 HIS A O 1
ATOM 684 N N . GLY A 1 90 ? -19.400 13.819 -42.533 1.00 82.50 90 GLY A N 1
ATOM 685 C CA . GLY A 1 90 ? -19.015 13.650 -43.928 1.00 82.50 90 GLY A CA 1
ATOM 686 C C . GLY A 1 90 ? -19.639 14.706 -44.817 1.00 82.50 90 GLY A C 1
ATOM 687 O O . GLY A 1 90 ? -20.337 15.603 -44.343 1.00 82.50 90 GLY A O 1
ATOM 688 N N . SER A 1 91 ? -19.390 14.584 -46.114 1.00 79.62 91 SER A N 1
ATOM 689 C CA . SER A 1 91 ? -19.937 15.481 -47.124 1.00 79.62 91 SER A CA 1
ATOM 690 C C . SER A 1 91 ? -20.591 14.704 -48.253 1.00 79.62 91 SER A C 1
ATOM 692 O O . SER A 1 91 ? -20.199 13.587 -48.603 1.00 79.62 91 SER A O 1
ATOM 694 N N . VAL A 1 92 ? -21.605 15.328 -48.836 1.00 80.38 92 VAL A N 1
ATOM 695 C CA . VAL A 1 92 ? -22.302 14.839 -50.018 1.00 80.38 92 VAL A CA 1
ATOM 696 C C . VAL A 1 92 ? -21.868 15.713 -51.193 1.00 80.38 92 VAL A C 1
ATOM 698 O O . VAL A 1 92 ? -21.900 16.938 -51.097 1.00 80.38 92 VAL A O 1
ATOM 701 N N . GLY A 1 93 ? -21.411 15.081 -52.272 1.00 70.69 93 GLY A N 1
ATOM 702 C CA . GLY A 1 93 ? -20.996 15.756 -53.499 1.00 70.69 93 GLY A CA 1
ATOM 703 C C . GLY A 1 93 ? -22.179 16.372 -54.246 1.00 70.69 93 GLY A C 1
ATOM 704 O O . GLY A 1 93 ? -23.341 16.074 -53.961 1.00 70.69 93 GLY A O 1
ATOM 705 N N . SER A 1 94 ? -21.893 17.207 -55.245 1.00 71.44 94 SER A N 1
ATOM 706 C CA . SER A 1 94 ? -22.921 17.943 -56.006 1.00 71.44 94 SER A CA 1
ATOM 707 C C . SER A 1 94 ? -23.933 17.025 -56.704 1.00 71.44 94 SER A C 1
ATOM 709 O O . SER A 1 94 ? -25.101 17.382 -56.837 1.00 71.44 94 SER A O 1
ATOM 711 N N . GLY A 1 95 ? -23.523 15.810 -57.079 1.00 72.25 95 GLY A N 1
ATOM 712 C CA . GLY A 1 95 ? -24.402 14.780 -57.639 1.00 72.25 95 GLY A CA 1
ATOM 713 C C . GLY A 1 95 ? -25.213 13.982 -56.610 1.00 72.25 95 GLY A C 1
ATOM 714 O O . GLY A 1 95 ? -25.809 12.968 -56.967 1.00 72.25 95 GLY A O 1
ATOM 715 N N . LYS A 1 96 ? -25.235 14.404 -55.339 1.00 76.25 96 LYS A N 1
ATOM 716 C CA . LYS A 1 96 ? -25.846 13.705 -54.197 1.00 76.25 96 LYS A CA 1
ATOM 717 C C . LYS A 1 96 ? -25.175 12.375 -53.807 1.00 76.25 96 LYS A C 1
ATOM 719 O O . LYS A 1 96 ? -25.737 11.628 -53.017 1.00 76.25 96 LYS A O 1
ATOM 724 N N . GLN A 1 97 ? -23.976 12.045 -54.289 1.00 79.06 97 GLN A N 1
ATOM 725 C CA . GLN A 1 97 ? -23.221 10.877 -53.802 1.00 79.06 97 GLN A CA 1
ATOM 726 C C . GLN A 1 97 ? -22.429 11.215 -52.539 1.00 79.06 97 GLN A C 1
ATOM 728 O O . GLN A 1 97 ? -22.084 12.369 -52.297 1.00 79.06 97 GLN A O 1
ATOM 733 N N . LEU A 1 98 ? -22.091 10.203 -51.746 1.00 81.94 98 LEU A N 1
ATOM 734 C CA . LEU A 1 98 ? -21.217 10.394 -50.597 1.00 81.94 98 LEU A CA 1
ATOM 735 C C . LEU A 1 98 ? -19.794 10.723 -51.081 1.00 81.94 98 LEU A C 1
ATOM 737 O O . LEU A 1 98 ? -19.150 9.908 -51.742 1.00 81.94 98 LEU A O 1
ATOM 741 N N . ALA A 1 99 ? -19.324 11.933 -50.787 1.00 78.25 99 ALA A N 1
ATOM 742 C CA . ALA A 1 99 ? -18.009 12.417 -51.206 1.00 78.25 99 ALA A CA 1
ATOM 743 C C . ALA A 1 99 ? -16.944 12.155 -50.136 1.00 78.25 99 ALA A C 1
ATOM 745 O O . ALA A 1 99 ? -15.815 11.799 -50.462 1.00 78.25 99 ALA A O 1
ATOM 746 N N . SER A 1 100 ? -17.312 12.273 -48.858 1.00 82.50 100 SER A N 1
ATOM 747 C CA . SER A 1 100 ? -16.433 11.946 -47.735 1.00 82.50 100 SER A CA 1
ATOM 748 C C . SER A 1 100 ? -17.214 11.377 -46.556 1.00 82.50 100 SER A C 1
ATOM 750 O O . SER A 1 100 ? -18.408 11.645 -46.397 1.00 82.50 100 SER A O 1
ATOM 752 N N . ILE A 1 101 ? -16.526 10.605 -45.719 1.00 82.81 101 ILE A N 1
ATOM 753 C CA . ILE A 1 101 ? -17.051 10.075 -44.465 1.00 82.81 101 ILE A CA 1
ATOM 754 C C . ILE A 1 101 ? -15.930 10.025 -43.425 1.00 82.81 101 ILE A C 1
ATOM 756 O O . ILE A 1 101 ? -14.784 9.707 -43.736 1.00 82.81 101 ILE A O 1
ATOM 760 N N . GLY A 1 102 ? -16.281 10.335 -42.189 1.00 78.69 102 GLY A N 1
ATOM 761 C CA . GLY A 1 102 ? -15.450 10.247 -41.001 1.00 78.69 102 GLY A CA 1
ATOM 762 C C . GLY A 1 102 ? -16.325 9.947 -39.790 1.00 78.69 102 GLY A C 1
ATOM 763 O O . GLY A 1 102 ? -17.553 9.863 -39.894 1.00 78.69 102 GLY A O 1
ATOM 764 N N . PHE A 1 103 ? -15.702 9.761 -38.635 1.00 82.69 103 PHE A N 1
ATOM 765 C CA . PHE A 1 103 ? -16.414 9.461 -37.402 1.00 82.69 103 PHE A CA 1
ATOM 766 C C . PHE A 1 103 ? -15.876 10.261 -36.225 1.00 82.69 103 PHE A C 1
ATOM 768 O O . PHE A 1 103 ? -14.688 10.559 -36.140 1.00 82.69 103 PHE A O 1
ATOM 775 N N . TYR A 1 104 ? -16.778 10.587 -35.306 1.00 76.69 104 TYR A N 1
ATOM 776 C CA . TYR A 1 104 ? -16.437 11.140 -34.009 1.00 76.69 104 TYR A CA 1
ATOM 777 C C . TYR A 1 104 ? -16.102 10.002 -33.057 1.00 76.69 104 TYR A C 1
ATOM 779 O O . TYR A 1 104 ? -16.858 9.038 -32.931 1.00 76.69 104 TYR A O 1
ATOM 787 N N . THR A 1 105 ? -14.990 10.135 -32.349 1.00 73.56 105 THR A N 1
ATOM 788 C CA . THR A 1 105 ? -14.602 9.228 -31.273 1.00 73.56 105 THR A CA 1
ATOM 789 C C . THR A 1 105 ? -14.868 9.878 -29.929 1.00 73.56 105 THR A C 1
ATOM 791 O O . THR A 1 105 ? -14.527 11.045 -29.733 1.00 73.56 105 THR A O 1
ATOM 794 N N . ARG A 1 106 ? -15.400 9.117 -28.975 1.00 59.31 106 ARG A N 1
ATOM 795 C CA . ARG A 1 106 ? -15.324 9.467 -27.555 1.00 59.31 106 ARG A CA 1
ATOM 796 C C . ARG A 1 106 ? -14.291 8.558 -26.880 1.00 59.31 106 ARG A C 1
ATOM 798 O O . ARG A 1 106 ? -14.267 7.362 -27.181 1.00 59.31 106 ARG A O 1
ATOM 805 N N . PRO A 1 107 ? -13.447 9.078 -25.978 1.00 49.41 107 PRO A N 1
ATOM 806 C CA . PRO A 1 107 ? -12.563 8.232 -25.188 1.00 49.41 107 PRO A CA 1
ATOM 807 C C . PRO A 1 107 ? -13.402 7.218 -24.405 1.00 49.41 107 PRO A C 1
ATOM 809 O O . PRO A 1 107 ? -14.363 7.616 -23.738 1.00 49.41 107 PRO A O 1
ATOM 812 N N . LYS A 1 108 ? -13.048 5.926 -24.442 1.00 52.59 108 LYS A N 1
ATOM 813 C CA . LYS A 1 108 ? -13.486 5.028 -23.363 1.00 52.59 108 LYS A CA 1
ATOM 814 C C . LYS A 1 108 ? -12.918 5.620 -22.079 1.00 52.59 108 LYS A C 1
ATOM 816 O O . LYS A 1 108 ? -11.762 6.031 -22.076 1.00 52.59 108 LYS A O 1
ATOM 821 N N . SER A 1 109 ? -13.733 5.776 -21.040 1.00 36.28 109 SER A N 1
ATOM 822 C CA . SER A 1 109 ? -13.361 6.541 -19.848 1.00 36.28 109 SER A CA 1
ATOM 823 C C . SER A 1 109 ? -12.141 5.944 -19.133 1.00 36.28 109 SER A C 1
ATOM 825 O O . SER A 1 109 ? -12.267 5.136 -18.220 1.00 36.28 109 SER A O 1
ATOM 827 N N . SER A 1 110 ? -10.961 6.389 -19.541 1.00 29.61 110 SER A N 1
ATOM 828 C CA . SER A 1 110 ? -9.747 6.516 -18.752 1.00 29.61 110 SER A CA 1
ATOM 829 C C . SER A 1 110 ? -8.970 7.685 -19.354 1.00 29.61 110 SER A C 1
ATOM 831 O O . SER A 1 110 ? -8.729 7.750 -20.557 1.00 29.61 110 SER A O 1
ATOM 833 N N . THR A 1 111 ? -8.683 8.660 -18.511 1.00 27.03 111 THR A N 1
ATOM 834 C CA . THR A 1 111 ? -8.179 9.999 -18.814 1.00 27.03 111 THR A CA 1
ATOM 835 C C . THR A 1 111 ? -6.763 10.037 -19.420 1.00 27.03 111 THR A C 1
ATOM 837 O O . THR A 1 111 ? -5.872 9.364 -18.912 1.00 27.03 111 THR A O 1
ATOM 840 N N . CYS A 1 112 ? -6.588 10.951 -20.395 1.00 22.45 112 CYS A N 1
ATOM 841 C CA . CYS A 1 112 ? -5.369 11.598 -20.951 1.00 22.45 112 CYS A CA 1
ATOM 842 C C . CYS A 1 112 ? -4.762 11.109 -22.310 1.00 22.45 112 CYS A C 1
ATOM 844 O O . CYS A 1 112 ? -4.542 9.915 -22.486 1.00 22.45 112 CYS A O 1
ATOM 846 N N . PRO A 1 113 ? -4.427 12.031 -23.261 1.00 27.02 113 PRO A N 1
ATOM 847 C CA . PRO A 1 113 ? -3.816 11.755 -24.587 1.00 27.02 113 PRO A CA 1
ATOM 848 C C . PRO A 1 113 ? -2.301 12.120 -24.663 1.00 27.02 113 PRO A C 1
ATOM 850 O O . PRO A 1 113 ? -1.806 12.749 -23.729 1.00 27.02 113 PRO A O 1
ATOM 853 N N . PRO A 1 114 ? -1.568 11.935 -25.794 1.00 32.88 114 PRO A N 1
ATOM 854 C CA . PRO A 1 114 ? -1.561 10.859 -26.798 1.00 32.88 114 PRO A CA 1
ATOM 855 C C . PRO A 1 114 ? -0.181 10.132 -26.877 1.00 32.88 114 PRO A C 1
ATOM 857 O O . PRO A 1 114 ? 0.874 10.748 -26.723 1.00 32.88 114 PRO A O 1
ATOM 860 N N . LYS A 1 115 ? -0.150 8.827 -27.197 1.00 25.98 115 LYS A N 1
ATOM 861 C CA . LYS A 1 115 ? 1.070 8.086 -27.608 1.00 25.98 115 LYS A CA 1
ATOM 862 C C . LYS A 1 115 ? 0.835 7.427 -28.977 1.00 25.98 115 LYS A C 1
ATOM 864 O O . LYS A 1 115 ? -0.248 6.914 -29.228 1.00 25.98 115 LYS A O 1
ATOM 869 N N . ALA A 1 116 ? 1.850 7.496 -29.843 1.00 27.58 116 ALA A N 1
ATOM 870 C CA . ALA A 1 116 ? 1.892 6.986 -31.222 1.00 27.58 116 ALA A CA 1
ATOM 871 C C . ALA A 1 116 ? 1.487 5.492 -31.343 1.00 27.58 116 ALA A C 1
ATOM 873 O O . ALA A 1 116 ? 1.647 4.757 -30.363 1.00 27.58 116 ALA A O 1
ATOM 874 N N . PRO A 1 117 ? 0.971 5.047 -32.513 1.00 30.66 117 PRO A N 1
ATOM 875 C CA . PRO A 1 117 ? 0.236 3.789 -32.657 1.00 30.66 117 PRO A CA 1
ATOM 876 C C . PRO A 1 117 ? 1.087 2.569 -32.295 1.00 30.66 117 PRO A C 1
ATOM 878 O O . PRO A 1 117 ? 2.239 2.445 -32.708 1.00 30.66 117 PRO A O 1
ATOM 881 N N . GLN A 1 118 ? 0.489 1.688 -31.494 1.00 30.53 118 GLN A N 1
ATOM 882 C CA . GLN A 1 118 ? 1.041 0.417 -31.041 1.00 30.53 118 GLN A CA 1
ATOM 883 C C . GLN A 1 118 ? 0.510 -0.698 -31.946 1.00 30.53 118 GLN A C 1
ATOM 885 O O . GLN A 1 118 ? -0.696 -0.925 -31.987 1.00 30.53 118 GLN A O 1
ATOM 890 N N . VAL A 1 119 ? 1.397 -1.393 -32.656 1.00 37.19 119 VAL A N 1
ATOM 891 C CA . VAL A 1 119 ? 1.057 -2.611 -33.412 1.00 37.19 119 VAL A CA 1
ATOM 892 C C . VAL A 1 119 ? 1.598 -3.804 -32.628 1.00 37.19 119 VAL A C 1
ATOM 894 O O . VAL A 1 119 ? 2.742 -3.767 -32.180 1.00 37.19 119 VAL A O 1
ATOM 897 N N . VAL A 1 120 ? 0.778 -4.827 -32.392 1.00 36.81 120 VAL A N 1
ATOM 898 C CA . VAL A 1 120 ? 1.170 -6.037 -31.648 1.00 36.81 120 VAL A CA 1
ATOM 899 C C . VAL A 1 120 ? 1.572 -7.120 -32.655 1.00 36.81 120 VAL A C 1
ATOM 901 O O . VAL A 1 120 ? 0.755 -7.479 -33.500 1.00 36.81 120 VAL A O 1
ATOM 904 N N . ASP A 1 121 ? 2.811 -7.615 -32.577 1.00 41.69 121 ASP A N 1
ATOM 905 C CA . ASP A 1 121 ? 3.343 -8.685 -33.441 1.00 41.69 121 ASP A CA 1
ATOM 906 C C . ASP A 1 121 ? 3.042 -10.090 -32.864 1.00 41.69 121 ASP A C 1
ATOM 908 O O . ASP A 1 121 ? 2.711 -10.243 -31.686 1.00 41.69 121 ASP A O 1
ATOM 912 N N . LEU A 1 122 ? 3.185 -11.132 -33.699 1.00 38.03 122 LEU A N 1
ATOM 913 C CA . LEU A 1 122 ? 2.851 -12.557 -33.458 1.00 38.03 122 LEU A CA 1
ATOM 914 C C . LEU A 1 122 ? 3.441 -13.206 -32.179 1.00 38.03 122 LEU A C 1
ATOM 916 O O . LEU A 1 122 ? 2.986 -14.275 -31.788 1.00 38.03 122 LEU A O 1
ATOM 920 N N . ASP A 1 123 ? 4.411 -12.571 -31.515 1.00 44.59 123 ASP A N 1
ATOM 921 C CA . ASP A 1 123 ? 5.066 -13.029 -30.270 1.00 44.59 123 ASP A CA 1
ATOM 922 C C . ASP A 1 123 ? 4.616 -12.218 -29.023 1.00 44.59 123 ASP A C 1
ATOM 924 O O . ASP A 1 123 ? 5.267 -12.178 -27.973 1.00 44.59 123 ASP A O 1
ATOM 928 N N . GLY A 1 124 ? 3.502 -11.487 -29.132 1.00 60.00 124 GLY A N 1
ATOM 929 C CA . GLY A 1 124 ? 2.947 -10.687 -28.034 1.00 60.00 124 GLY A CA 1
ATOM 930 C C . GLY A 1 124 ? 3.805 -9.476 -27.643 1.00 60.00 124 GLY A C 1
ATOM 931 O O . GLY A 1 124 ? 3.621 -8.916 -26.562 1.00 60.00 124 GLY A O 1
ATOM 932 N N . SER A 1 125 ? 4.756 -9.071 -28.493 1.00 63.03 125 SER A N 1
ATOM 933 C CA . SER A 1 125 ? 5.512 -7.824 -28.356 1.00 63.03 125 SER A CA 1
ATOM 934 C C . SER A 1 125 ? 4.785 -6.670 -29.047 1.00 63.03 125 SER A C 1
ATOM 936 O O . SER A 1 125 ? 4.180 -6.817 -30.107 1.00 63.03 125 SER A O 1
ATOM 938 N N . THR A 1 126 ? 4.854 -5.491 -28.440 1.00 73.50 126 THR A N 1
ATOM 939 C CA . THR A 1 126 ? 4.287 -4.258 -28.983 1.00 73.50 126 THR A CA 1
ATOM 940 C C . THR A 1 126 ? 5.373 -3.465 -29.702 1.00 73.50 126 THR A C 1
ATOM 942 O O . THR A 1 126 ? 6.361 -3.064 -29.080 1.00 73.50 126 THR A O 1
ATOM 945 N N . SER A 1 127 ? 5.179 -3.199 -30.990 1.00 77.38 127 SER A N 1
ATOM 946 C CA . SER A 1 127 ? 6.007 -2.311 -31.807 1.00 77.38 127 SER A CA 1
ATOM 947 C C . SER A 1 127 ? 5.710 -0.838 -31.506 1.00 77.38 127 SER A C 1
ATOM 949 O O . SER A 1 127 ? 4.555 -0.442 -31.312 1.00 77.38 127 SER A O 1
ATOM 951 N N . ARG A 1 128 ? 6.760 -0.011 -31.465 1.00 75.50 128 ARG A N 1
ATOM 952 C CA . ARG A 1 128 ? 6.678 1.454 -31.397 1.00 75.50 128 ARG A CA 1
ATOM 953 C C . ARG A 1 128 ? 7.643 2.087 -32.395 1.00 75.50 128 ARG A C 1
ATOM 955 O O . ARG A 1 128 ? 8.812 1.712 -32.458 1.00 75.50 128 ARG A O 1
ATOM 962 N N . GLY A 1 129 ? 7.169 3.109 -33.103 1.00 74.62 129 GLY A N 1
ATOM 963 C CA . GLY A 1 129 ? 7.883 3.693 -34.240 1.00 74.62 129 GLY A CA 1
ATOM 964 C C . GLY A 1 129 ? 7.528 2.956 -35.545 1.00 74.62 129 GLY A C 1
ATOM 965 O O . GLY A 1 129 ? 6.429 2.415 -35.636 1.00 74.62 129 GLY A O 1
ATOM 966 N N . PRO A 1 130 ? 8.415 2.913 -36.555 1.00 81.19 130 PRO A N 1
ATOM 967 C CA . PRO A 1 130 ? 9.742 3.508 -36.560 1.00 81.19 130 PRO A CA 1
ATOM 968 C C . PRO A 1 130 ? 9.683 5.026 -36.789 1.00 81.19 130 PRO A C 1
ATOM 970 O O . PRO A 1 130 ? 8.837 5.534 -37.519 1.00 81.19 130 PRO A O 1
ATOM 973 N N . TRP A 1 131 ? 10.599 5.758 -36.169 1.00 84.06 131 TRP A N 1
ATOM 974 C CA . TRP A 1 131 ? 10.784 7.192 -36.374 1.00 84.06 131 TRP A CA 1
ATOM 975 C C . TRP A 1 131 ? 11.889 7.412 -37.403 1.00 84.06 131 TRP A C 1
ATOM 977 O O . TRP A 1 131 ? 12.958 6.815 -37.280 1.00 84.06 131 TRP A O 1
ATOM 987 N N . GLY A 1 132 ? 11.638 8.236 -38.422 1.00 84.31 132 GLY A N 1
ATOM 988 C CA . GLY A 1 132 ? 12.601 8.528 -39.484 1.00 84.31 132 GLY A CA 1
ATOM 989 C C . GLY A 1 132 ? 11.993 8.513 -40.887 1.00 84.31 132 GLY A C 1
ATOM 990 O O . GLY A 1 132 ? 10.837 8.876 -41.083 1.00 84.31 132 GLY A O 1
ATOM 991 N N . GLY A 1 133 ? 12.815 8.139 -41.865 1.00 75.62 133 GLY A N 1
ATOM 992 C CA . GLY A 1 133 ? 12.501 8.125 -43.290 1.00 75.62 133 GLY A CA 1
ATOM 993 C C . GLY A 1 133 ? 11.991 6.793 -43.838 1.00 75.62 133 GLY A C 1
ATOM 994 O O . GLY A 1 133 ? 12.028 5.786 -43.135 1.00 75.62 133 GLY A O 1
ATOM 995 N N . PRO A 1 134 ? 11.539 6.780 -45.105 1.00 76.81 134 PRO A N 1
ATOM 996 C CA . PRO A 1 134 ? 11.189 5.558 -45.821 1.00 76.81 134 PRO A CA 1
ATOM 997 C C . PRO A 1 134 ? 12.440 4.786 -46.274 1.00 76.81 134 PRO A C 1
ATOM 999 O O . PRO A 1 134 ? 13.511 5.365 -46.464 1.00 76.81 134 PRO A O 1
ATOM 1002 N N . GLY A 1 135 ? 12.283 3.486 -46.518 1.00 80.50 135 GLY A N 1
ATOM 1003 C CA . GLY A 1 135 ? 13.346 2.618 -47.018 1.00 80.50 135 GLY A CA 1
ATOM 1004 C C . GLY A 1 135 ? 12.953 1.142 -46.983 1.00 80.50 135 GLY A C 1
ATOM 1005 O O . GLY A 1 135 ? 11.793 0.806 -46.744 1.00 80.50 135 GLY A O 1
ATOM 1006 N N . THR A 1 136 ? 13.928 0.260 -47.189 1.00 80.94 136 THR A N 1
ATOM 1007 C CA . THR A 1 136 ? 13.748 -1.192 -47.070 1.00 80.94 136 THR A CA 1
ATOM 1008 C C . THR A 1 136 ? 13.654 -1.582 -45.600 1.00 80.94 136 THR A C 1
ATOM 1010 O O . THR A 1 136 ? 14.571 -1.295 -44.828 1.00 80.94 136 THR A O 1
ATOM 1013 N N . SER A 1 137 ? 12.557 -2.226 -45.208 1.00 85.62 137 SER A N 1
ATOM 1014 C CA . SER A 1 137 ? 12.305 -2.609 -43.818 1.00 85.62 137 SER A CA 1
ATOM 1015 C C . SER A 1 137 ? 13.280 -3.668 -43.306 1.00 85.62 137 SER A C 1
ATOM 1017 O O . SER A 1 137 ? 13.643 -4.600 -44.022 1.00 85.62 137 SER A O 1
ATOM 1019 N N . TRP A 1 138 ? 13.650 -3.554 -42.035 1.00 86.50 138 TRP A N 1
ATOM 1020 C CA . TRP A 1 138 ? 14.386 -4.564 -41.281 1.00 86.50 138 TRP A CA 1
ATOM 1021 C C . TRP A 1 138 ? 13.777 -4.722 -39.886 1.00 86.50 138 TRP A C 1
ATOM 1023 O O . TRP A 1 138 ? 13.149 -3.803 -39.356 1.00 86.50 138 TRP A O 1
ATOM 1033 N N . SER A 1 139 ? 13.961 -5.899 -39.297 1.00 86.75 139 SER A N 1
ATOM 1034 C CA . SER A 1 139 ? 13.485 -6.240 -37.959 1.00 86.75 139 SER A CA 1
ATOM 1035 C C . SER A 1 139 ? 14.462 -7.209 -37.300 1.00 86.75 139 SER A C 1
ATOM 1037 O O . SER A 1 139 ? 15.072 -8.040 -37.976 1.00 86.75 139 SER A O 1
ATOM 1039 N N . TYR A 1 140 ? 14.643 -7.070 -35.992 1.00 84.31 140 TYR A N 1
ATOM 1040 C CA . TYR A 1 140 ? 15.512 -7.908 -35.184 1.00 84.31 140 TYR A CA 1
ATOM 1041 C C . TYR A 1 140 ? 14.932 -8.087 -33.778 1.00 84.31 140 TYR A C 1
ATOM 1043 O O . TYR A 1 140 ? 14.926 -7.155 -32.969 1.00 84.31 140 TYR A O 1
ATOM 1051 N N . ILE A 1 141 ? 14.473 -9.305 -33.488 1.00 84.25 141 ILE A N 1
ATOM 1052 C CA . ILE A 1 141 ? 14.027 -9.750 -32.164 1.00 84.25 141 ILE A CA 1
ATOM 1053 C C . ILE A 1 141 ? 14.850 -11.000 -31.815 1.00 84.25 141 ILE A C 1
ATOM 1055 O O . ILE A 1 141 ? 14.558 -12.076 -32.336 1.00 84.25 141 ILE A O 1
ATOM 1059 N N . PRO A 1 142 ? 15.923 -10.878 -31.018 1.00 76.56 142 PRO A N 1
ATOM 1060 C CA . PRO A 1 142 ? 16.715 -12.029 -30.604 1.00 76.56 142 PRO A CA 1
ATOM 1061 C C . PRO A 1 142 ? 15.981 -12.898 -29.576 1.00 76.56 142 PRO A C 1
ATOM 1063 O O . PRO A 1 142 ? 15.187 -12.406 -28.780 1.00 76.56 142 PRO A O 1
ATOM 1066 N N . GLU A 1 143 ? 16.333 -14.185 -29.518 1.00 73.31 143 GLU A N 1
ATOM 1067 C CA . GLU A 1 143 ? 15.828 -15.122 -28.498 1.00 73.31 143 GLU A CA 1
ATOM 1068 C C . GLU A 1 143 ? 16.336 -14.818 -27.074 1.00 73.31 143 GLU A C 1
ATOM 1070 O O . GLU A 1 143 ? 15.828 -15.360 -26.095 1.00 73.31 143 GLU A O 1
ATOM 1075 N N . CYS A 1 144 ? 17.379 -13.993 -26.942 1.00 69.75 144 CYS A N 1
ATOM 1076 C CA . CYS A 1 144 ? 17.998 -13.634 -25.666 1.00 69.75 144 CYS A CA 1
ATOM 1077 C C . CYS A 1 144 ? 18.367 -12.144 -25.612 1.00 69.75 144 CYS A C 1
ATOM 1079 O O . CYS A 1 144 ? 18.340 -11.444 -26.624 1.00 69.75 144 CYS A O 1
ATOM 1081 N N . ASN A 1 145 ? 18.706 -11.646 -24.419 1.00 78.69 145 ASN A N 1
ATOM 1082 C CA . ASN A 1 145 ? 18.876 -10.213 -24.169 1.00 78.69 145 ASN A CA 1
ATOM 1083 C C . ASN A 1 145 ? 19.959 -9.575 -25.052 1.00 78.69 145 ASN A C 1
ATOM 1085 O O . ASN A 1 145 ? 21.049 -10.125 -25.224 1.00 78.69 145 ASN A O 1
ATOM 1089 N N . ILE A 1 146 ? 19.694 -8.362 -25.541 1.00 86.75 146 ILE A N 1
ATOM 1090 C CA . ILE A 1 146 ? 20.702 -7.517 -26.190 1.00 86.75 146 ILE A CA 1
ATOM 1091 C C . ILE A 1 146 ? 21.631 -6.959 -25.104 1.00 86.75 146 ILE A C 1
ATOM 1093 O O . ILE A 1 146 ? 21.172 -6.300 -24.172 1.00 86.75 146 ILE A O 1
ATOM 1097 N N . ARG A 1 147 ? 22.939 -7.212 -25.224 1.00 85.81 147 ARG A N 1
ATOM 1098 C CA . ARG A 1 147 ? 23.963 -6.764 -24.261 1.00 85.81 147 ARG A CA 1
ATOM 1099 C C . ARG A 1 147 ? 24.883 -5.679 -24.799 1.00 85.81 147 ARG A C 1
ATOM 1101 O O . ARG A 1 147 ? 25.515 -4.981 -24.015 1.00 85.81 147 ARG A O 1
ATOM 1108 N N . GLN A 1 148 ? 24.951 -5.508 -26.112 1.00 92.00 148 GLN A N 1
ATOM 1109 C CA . GLN A 1 148 ? 25.713 -4.421 -26.712 1.00 92.00 148 GLN A CA 1
ATOM 1110 C C . GLN A 1 148 ? 25.009 -3.913 -27.968 1.00 92.00 148 GLN A C 1
ATOM 1112 O O . GLN A 1 148 ? 24.534 -4.698 -28.791 1.00 92.00 148 GLN A O 1
ATOM 1117 N N . ILE A 1 149 ? 24.951 -2.591 -28.110 1.00 95.06 149 ILE A N 1
ATOM 1118 C CA . ILE A 1 149 ? 24.496 -1.909 -29.325 1.00 95.06 149 ILE A CA 1
ATOM 1119 C C . ILE A 1 149 ? 25.700 -1.191 -29.920 1.00 95.06 149 ILE A C 1
ATOM 1121 O O . ILE A 1 149 ? 26.399 -0.461 -29.220 1.00 95.06 149 ILE A O 1
ATOM 1125 N N . ILE A 1 150 ? 25.948 -1.402 -31.206 1.00 93.56 150 ILE A N 1
ATOM 1126 C CA . ILE A 1 150 ? 27.025 -0.754 -31.946 1.00 93.56 150 ILE A CA 1
ATOM 1127 C C . ILE A 1 150 ? 26.381 0.150 -32.984 1.00 93.56 150 ILE A C 1
ATOM 1129 O O . ILE A 1 150 ? 25.752 -0.319 -33.933 1.00 93.56 150 ILE A O 1
ATOM 1133 N N . VAL A 1 151 ? 26.532 1.452 -32.787 1.00 94.31 151 VAL A N 1
ATOM 1134 C CA . VAL A 1 151 ? 26.027 2.476 -33.695 1.00 94.31 151 VAL A CA 1
ATOM 1135 C C . VAL A 1 151 ? 27.197 3.003 -34.511 1.00 94.31 151 VAL A C 1
ATOM 1137 O O . VAL A 1 151 ? 28.142 3.557 -33.958 1.00 94.31 151 VAL A O 1
ATOM 1140 N N . TYR A 1 152 ? 27.146 2.839 -35.827 1.00 92.50 152 TYR A N 1
ATOM 1141 C CA . TYR A 1 152 ? 28.147 3.380 -36.738 1.00 92.50 152 TYR A CA 1
ATOM 1142 C C . TYR A 1 152 ? 27.691 4.755 -37.204 1.00 92.50 152 TYR A C 1
ATOM 1144 O O . TYR A 1 152 ? 26.625 4.890 -37.810 1.00 92.50 152 TYR A O 1
ATOM 1152 N N . ARG A 1 153 ? 28.494 5.784 -36.938 1.00 89.62 153 ARG A N 1
ATOM 1153 C CA . ARG A 1 153 ? 28.194 7.157 -37.356 1.00 89.62 153 ARG A CA 1
ATOM 1154 C C . ARG A 1 153 ? 29.323 7.774 -38.160 1.00 89.62 153 ARG A C 1
ATOM 1156 O O . ARG A 1 153 ? 30.495 7.470 -37.953 1.00 89.62 153 ARG A O 1
ATOM 1163 N N . ASN A 1 154 ? 28.974 8.702 -39.035 1.00 84.94 154 ASN A N 1
ATOM 1164 C CA . ASN A 1 154 ? 29.921 9.670 -39.576 1.00 84.94 154 ASN A CA 1
ATOM 1165 C C . ASN A 1 154 ? 29.605 11.064 -39.004 1.00 84.94 154 ASN A C 1
ATOM 1167 O O . ASN A 1 154 ? 28.764 11.218 -38.118 1.00 84.94 154 ASN A O 1
ATOM 1171 N N . GLN A 1 155 ? 30.288 12.096 -39.495 1.00 80.00 155 GLN A N 1
ATOM 1172 C CA . GLN A 1 155 ? 30.096 13.472 -39.021 1.00 80.00 155 GLN A CA 1
ATOM 1173 C C . GLN A 1 155 ? 28.700 14.065 -39.317 1.00 80.00 155 GLN A C 1
ATOM 1175 O O . GLN A 1 155 ? 28.338 15.094 -38.745 1.00 80.00 155 GLN A O 1
ATOM 1180 N N . TYR A 1 156 ? 27.902 13.424 -40.175 1.00 78.50 156 TYR A N 1
ATOM 1181 C CA . TYR A 1 156 ? 26.630 13.942 -40.675 1.00 78.50 156 TYR A CA 1
ATOM 1182 C C . TYR A 1 156 ? 25.403 13.139 -40.214 1.00 78.50 156 TYR A C 1
ATOM 1184 O O . TYR A 1 156 ? 24.355 13.740 -39.981 1.00 78.50 156 TYR A O 1
ATOM 1192 N N . PHE A 1 157 ? 25.476 11.810 -40.116 1.00 85.19 157 PHE A N 1
ATOM 1193 C CA . PHE A 1 157 ? 24.327 10.954 -39.786 1.00 85.19 157 PHE A CA 1
ATOM 1194 C C . PHE A 1 157 ? 24.756 9.571 -39.266 1.00 85.19 157 PHE A C 1
ATOM 1196 O O . PHE A 1 157 ? 25.939 9.216 -39.278 1.00 85.19 157 PHE A O 1
ATOM 1203 N N . ILE A 1 158 ? 23.778 8.783 -38.806 1.00 90.56 158 ILE A N 1
ATOM 1204 C CA . ILE A 1 158 ? 23.970 7.384 -38.412 1.00 90.56 158 ILE A CA 1
ATOM 1205 C C . ILE A 1 158 ? 23.974 6.497 -39.662 1.00 90.56 158 ILE A C 1
ATOM 1207 O O . ILE A 1 158 ? 22.965 6.378 -40.360 1.00 90.56 158 ILE A O 1
ATOM 1211 N N . CYS A 1 159 ? 25.119 5.884 -39.952 1.00 89.50 159 CYS A N 1
ATOM 1212 C CA . CYS A 1 159 ? 25.322 5.033 -41.120 1.00 89.50 159 CYS A CA 1
ATOM 1213 C C . CYS A 1 159 ? 24.611 3.689 -40.958 1.00 89.50 159 CYS A C 1
ATOM 1215 O O . CYS A 1 159 ? 23.894 3.256 -41.859 1.00 89.50 159 CYS A O 1
ATOM 1217 N N . SER A 1 160 ? 24.800 3.041 -39.809 1.00 92.00 160 SER A N 1
ATOM 1218 C CA . SER A 1 160 ? 24.238 1.721 -39.532 1.00 92.00 160 SER A CA 1
ATOM 1219 C C . SER A 1 160 ? 24.186 1.398 -38.044 1.00 92.00 160 SER A C 1
ATOM 1221 O O . SER A 1 160 ? 24.796 2.074 -37.212 1.00 92.00 160 SER A O 1
ATOM 1223 N N . ILE A 1 161 ? 23.441 0.349 -37.708 1.00 95.12 161 ILE A N 1
ATOM 1224 C CA . ILE A 1 161 ? 23.334 -0.185 -36.350 1.00 95.12 161 ILE A CA 1
ATOM 1225 C C . ILE A 1 161 ? 23.484 -1.707 -36.361 1.00 95.12 161 ILE A C 1
ATOM 1227 O O . ILE A 1 161 ? 23.078 -2.380 -37.309 1.00 95.12 161 ILE A O 1
ATOM 1231 N N . MET A 1 162 ? 24.087 -2.242 -35.306 1.00 93.31 162 MET A N 1
ATOM 1232 C CA . MET A 1 162 ? 24.281 -3.672 -35.095 1.00 93.31 162 MET A CA 1
ATOM 1233 C C . MET A 1 162 ? 24.103 -3.999 -33.613 1.00 93.31 162 MET A C 1
ATOM 1235 O O . MET A 1 162 ? 24.428 -3.186 -32.746 1.00 93.31 162 MET A O 1
ATOM 1239 N N . PHE A 1 163 ? 23.602 -5.191 -33.315 1.00 94.44 163 PHE A N 1
ATOM 1240 C CA . PHE A 1 163 ? 23.311 -5.630 -31.953 1.00 94.44 163 PHE A CA 1
ATOM 1241 C C . PHE A 1 163 ? 24.108 -6.886 -31.627 1.00 94.44 163 PHE A C 1
ATOM 1243 O O . PHE A 1 163 ? 24.328 -7.724 -32.498 1.00 94.44 163 PHE A O 1
ATOM 1250 N N . LYS A 1 164 ? 24.506 -7.035 -30.366 1.00 88.94 164 LYS A N 1
ATOM 1251 C CA . LYS A 1 164 ? 25.116 -8.254 -29.840 1.00 88.94 164 LYS A CA 1
ATOM 1252 C C . LYS A 1 164 ? 24.312 -8.769 -28.654 1.00 88.94 164 LYS A C 1
ATOM 1254 O O . LYS A 1 164 ? 23.975 -8.001 -27.747 1.00 88.94 164 LYS A O 1
ATOM 1259 N N . THR A 1 165 ? 24.001 -10.058 -28.667 1.00 85.25 165 THR A N 1
ATOM 1260 C CA . THR A 1 165 ? 23.216 -10.717 -27.620 1.00 85.25 165 THR A CA 1
ATOM 1261 C C . THR A 1 165 ? 24.086 -11.202 -26.462 1.00 85.25 165 THR A C 1
ATOM 1263 O O . THR A 1 165 ? 25.316 -11.210 -26.531 1.00 85.25 165 THR A O 1
ATOM 1266 N N . GLU A 1 166 ? 23.439 -11.635 -25.384 1.00 77.62 166 GLU A N 1
ATOM 1267 C CA . GLU A 1 166 ? 24.059 -12.267 -24.217 1.00 77.62 166 GLU A CA 1
ATOM 1268 C C . GLU A 1 166 ? 24.838 -13.545 -24.556 1.00 77.62 166 GLU A C 1
ATOM 1270 O O . GLU A 1 166 ? 25.893 -13.785 -23.975 1.00 77.62 166 GLU A O 1
ATOM 1275 N N . LYS A 1 167 ? 24.387 -14.312 -25.558 1.00 76.19 167 LYS A N 1
ATOM 1276 C CA . LYS A 1 167 ? 25.122 -15.472 -26.099 1.00 76.19 167 LYS A CA 1
ATOM 1277 C C . LYS A 1 167 ? 26.356 -15.072 -26.922 1.00 76.19 167 LYS A C 1
ATOM 1279 O O . LYS A 1 167 ? 27.137 -15.925 -27.327 1.00 76.19 167 LYS A O 1
ATOM 1284 N N . GLY A 1 168 ? 26.542 -13.777 -27.170 1.00 81.50 168 GLY A N 1
ATOM 1285 C CA . GLY A 1 168 ? 27.637 -13.236 -27.962 1.00 81.50 168 GLY A CA 1
ATOM 1286 C C . GLY A 1 168 ? 27.383 -13.209 -29.470 1.00 81.50 168 GLY A C 1
ATOM 1287 O O . GLY A 1 168 ? 28.301 -12.866 -30.215 1.00 81.50 168 GLY A O 1
ATOM 1288 N N . GLU A 1 169 ? 26.164 -13.522 -29.911 1.00 84.06 169 GLU A N 1
ATOM 1289 C CA . GLU A 1 169 ? 25.755 -13.530 -31.318 1.00 84.06 169 GLU A CA 1
ATOM 1290 C C . GLU A 1 169 ? 25.515 -12.104 -31.819 1.00 84.06 169 GLU A C 1
ATOM 1292 O O . GLU A 1 169 ? 24.938 -11.277 -31.108 1.00 84.06 169 GLU A O 1
ATOM 1297 N N . PHE A 1 170 ? 25.948 -11.814 -33.045 1.00 87.62 170 PHE A N 1
ATOM 1298 C CA . PHE A 1 170 ? 25.734 -10.520 -33.687 1.00 87.62 170 PHE A CA 1
ATOM 1299 C C . PHE A 1 170 ? 24.524 -10.571 -34.620 1.00 87.62 170 PHE A C 1
ATOM 1301 O O . PHE A 1 170 ? 24.330 -11.546 -35.345 1.00 87.62 170 PHE A O 1
ATOM 1308 N N . SER A 1 171 ? 23.739 -9.495 -34.645 1.00 90.25 171 SER A N 1
ATOM 1309 C CA . SER A 1 171 ? 22.742 -9.282 -35.692 1.00 90.25 171 SER A CA 1
ATOM 1310 C C . SER A 1 171 ? 23.420 -8.986 -37.032 1.00 90.25 171 SER A C 1
ATOM 1312 O O . SER A 1 171 ? 24.597 -8.624 -37.086 1.00 90.25 171 SER A O 1
ATOM 1314 N N . ALA A 1 172 ? 22.642 -9.017 -38.118 1.00 87.94 172 ALA A N 1
ATOM 1315 C CA . ALA A 1 172 ? 23.049 -8.342 -39.346 1.00 87.94 172 ALA A CA 1
ATOM 1316 C C . ALA A 1 172 ? 23.310 -6.849 -39.070 1.00 87.94 172 ALA A C 1
ATOM 1318 O O . ALA A 1 172 ? 22.734 -6.259 -38.148 1.00 87.94 172 ALA A O 1
ATOM 1319 N N . LYS A 1 173 ? 24.181 -6.235 -39.872 1.00 91.44 173 LYS A N 1
ATOM 1320 C CA . LYS A 1 173 ? 24.421 -4.792 -39.836 1.00 91.44 173 LYS A CA 1
ATOM 1321 C C . LYS A 1 173 ? 23.348 -4.091 -40.667 1.00 91.44 173 LYS A C 1
ATOM 1323 O O . LYS A 1 173 ? 23.213 -4.349 -41.860 1.00 91.44 173 LYS A O 1
ATOM 1328 N N . PHE A 1 174 ? 22.566 -3.222 -40.035 1.00 92.31 174 PHE A N 1
ATOM 1329 C CA . PHE A 1 174 ? 21.441 -2.541 -40.675 1.00 92.31 174 PHE A CA 1
ATOM 1330 C C . PHE A 1 174 ? 21.870 -1.147 -41.132 1.00 92.31 174 PHE A C 1
ATOM 1332 O O . PHE A 1 174 ? 21.868 -0.200 -40.345 1.00 92.31 174 PHE A O 1
ATOM 1339 N N . GLY A 1 175 ? 22.283 -1.045 -42.395 1.00 88.81 175 GLY A N 1
ATOM 1340 C CA . GLY A 1 175 ? 22.804 0.168 -43.028 1.00 88.81 175 GLY A CA 1
ATOM 1341 C C . GLY A 1 175 ? 24.125 -0.107 -43.757 1.00 88.81 175 GLY A C 1
ATOM 1342 O O . GLY A 1 175 ? 24.343 -1.226 -44.218 1.00 88.81 175 GLY A O 1
ATOM 1343 N N . SER A 1 176 ? 24.997 0.896 -43.880 1.00 85.31 176 SER A N 1
ATOM 1344 C CA . SER A 1 176 ? 26.230 0.795 -44.663 1.00 85.31 176 SER A CA 1
ATOM 1345 C C . SER A 1 176 ? 27.386 0.294 -43.812 1.00 85.31 176 SER A C 1
ATOM 1347 O O . SER A 1 176 ? 27.356 0.368 -42.579 1.00 85.31 176 SER A O 1
ATOM 1349 N N . ASP A 1 177 ? 28.429 -0.203 -44.476 1.00 81.81 177 ASP A N 1
ATOM 1350 C CA . ASP A 1 177 ? 29.636 -0.652 -43.788 1.00 81.81 177 ASP A CA 1
ATOM 1351 C C . ASP A 1 177 ? 30.503 0.499 -43.263 1.00 81.81 177 ASP A C 1
ATOM 1353 O O . ASP A 1 177 ? 31.340 0.279 -42.386 1.00 81.81 177 ASP A O 1
ATOM 1357 N N . ASP A 1 178 ? 30.218 1.719 -43.711 1.00 77.88 178 ASP A N 1
ATOM 1358 C CA . ASP A 1 178 ? 30.948 2.936 -43.381 1.00 77.88 178 ASP A CA 1
ATOM 1359 C C . ASP A 1 178 ? 30.598 3.493 -41.991 1.00 77.88 178 ASP A C 1
ATOM 1361 O O . ASP A 1 178 ? 29.508 3.288 -41.454 1.00 77.88 178 ASP A O 1
ATOM 1365 N N . GLY A 1 179 ? 31.505 4.299 -41.437 1.00 83.38 179 GLY A N 1
ATOM 1366 C CA . GLY A 1 179 ? 31.305 5.035 -40.186 1.00 83.38 179 GLY A CA 1
ATOM 1367 C C . GLY A 1 179 ? 32.125 4.505 -39.010 1.00 83.38 179 GLY A C 1
ATOM 1368 O O . GLY A 1 179 ? 32.589 3.367 -38.991 1.00 83.38 179 GLY A O 1
ATOM 1369 N N . ASN A 1 180 ? 32.299 5.360 -38.007 1.00 87.69 180 ASN A N 1
ATOM 1370 C CA . ASN A 1 180 ? 33.011 5.046 -36.777 1.00 87.69 180 ASN A CA 1
ATOM 1371 C C . ASN A 1 180 ? 32.049 4.399 -35.772 1.00 87.69 180 ASN A C 1
ATOM 1373 O O . ASN A 1 180 ? 30.963 4.946 -35.548 1.00 87.69 180 ASN A O 1
ATOM 1377 N N . PRO A 1 181 ? 32.419 3.259 -35.165 1.00 91.94 181 PRO A N 1
ATOM 1378 C CA . PRO A 1 181 ? 31.571 2.580 -34.200 1.00 91.94 181 PRO A CA 1
ATOM 1379 C C . PRO A 1 181 ? 31.581 3.275 -32.836 1.00 91.94 181 PRO A C 1
ATOM 1381 O O . PRO A 1 181 ? 32.638 3.487 -32.244 1.00 91.94 181 PRO A O 1
ATOM 1384 N N . GLU A 1 182 ? 30.397 3.508 -32.285 1.00 91.50 182 GLU A N 1
ATOM 1385 C CA . GLU A 1 182 ? 30.184 3.812 -30.874 1.00 91.50 182 GLU A CA 1
ATOM 1386 C C . GLU A 1 182 ? 29.412 2.677 -30.212 1.00 91.50 182 GLU A C 1
ATOM 1388 O O . GLU A 1 182 ? 28.414 2.182 -30.741 1.00 91.50 182 GLU A O 1
ATOM 1393 N N . LYS A 1 183 ? 29.915 2.233 -29.060 1.00 91.06 183 LYS A N 1
ATOM 1394 C CA . LYS A 1 183 ? 29.398 1.066 -28.349 1.00 91.06 183 LYS A CA 1
ATOM 1395 C C . LYS A 1 183 ? 28.601 1.499 -27.129 1.00 91.06 183 LYS A C 1
ATOM 1397 O O . LYS A 1 183 ? 29.055 2.322 -26.339 1.00 91.06 183 LYS A O 1
ATOM 1402 N N . VAL A 1 184 ? 27.436 0.892 -26.974 1.00 89.44 184 VAL A N 1
ATOM 1403 C CA . VAL A 1 184 ? 26.581 0.981 -25.794 1.00 89.44 184 VAL A CA 1
ATOM 1404 C C . VAL A 1 184 ? 26.596 -0.389 -25.135 1.00 89.44 184 VAL A C 1
ATOM 1406 O O . VAL A 1 184 ? 25.990 -1.325 -25.656 1.00 89.44 184 VAL A O 1
ATOM 1409 N N . ASP A 1 185 ? 27.314 -0.505 -24.018 1.00 84.88 185 ASP A N 1
ATOM 1410 C CA . ASP A 1 185 ? 27.591 -1.783 -23.355 1.00 84.88 185 ASP A CA 1
ATOM 1411 C C . ASP A 1 185 ? 26.744 -1.959 -22.091 1.00 84.88 185 ASP A C 1
ATOM 1413 O O . ASP A 1 185 ? 26.970 -1.305 -21.071 1.00 84.88 185 ASP A O 1
ATOM 1417 N N . LEU A 1 186 ? 25.797 -2.895 -22.124 1.00 79.62 186 LEU A N 1
ATOM 1418 C CA . LEU A 1 186 ? 24.981 -3.274 -20.972 1.00 79.62 186 LEU A CA 1
ATOM 1419 C C . LEU A 1 186 ? 25.726 -4.342 -20.160 1.00 79.62 186 LEU A C 1
ATOM 1421 O O . LEU A 1 186 ? 25.392 -5.526 -20.189 1.00 79.62 186 LEU A O 1
ATOM 1425 N N . VAL A 1 187 ? 26.790 -3.909 -19.476 1.00 69.00 187 VAL A N 1
ATOM 1426 C CA . VAL A 1 187 ? 27.738 -4.785 -18.757 1.00 69.00 187 VAL A CA 1
ATOM 1427 C C . VAL A 1 187 ? 27.118 -5.407 -17.503 1.00 69.00 187 VAL A C 1
ATOM 1429 O O . VAL A 1 187 ? 27.505 -6.498 -17.090 1.00 69.00 187 VAL A O 1
ATOM 1432 N N . ASN A 1 188 ? 26.156 -4.728 -16.875 1.00 59.03 188 ASN A N 1
ATOM 1433 C CA . ASN A 1 188 ? 25.484 -5.252 -15.692 1.00 59.03 188 ASN A CA 1
ATOM 1434 C C . ASN A 1 188 ? 24.390 -6.251 -16.110 1.00 59.03 188 ASN A C 1
ATOM 1436 O O . ASN A 1 188 ? 23.533 -5.944 -16.935 1.00 59.03 188 ASN A O 1
ATOM 1440 N N . SER A 1 189 ? 24.390 -7.446 -15.512 1.00 62.69 189 SER A N 1
ATOM 1441 C CA . SER A 1 189 ? 23.417 -8.506 -15.815 1.00 62.69 189 SER A CA 1
ATOM 1442 C C . SER A 1 189 ? 21.965 -8.084 -15.562 1.00 62.69 189 SER A C 1
ATOM 1444 O O . SER A 1 189 ? 21.066 -8.580 -16.242 1.00 62.69 189 SER A O 1
ATOM 1446 N N . SER A 1 190 ? 21.751 -7.132 -14.646 1.00 64.25 190 SER A N 1
ATOM 1447 C CA . SER A 1 190 ? 20.453 -6.532 -14.307 1.00 64.25 190 SER A CA 1
ATOM 1448 C C . SER A 1 190 ? 20.138 -5.253 -15.097 1.00 64.25 190 SER A C 1
ATOM 1450 O O . SER A 1 190 ? 19.103 -4.631 -14.854 1.00 64.25 190 SER A O 1
ATOM 1452 N N . GLU A 1 191 ? 21.025 -4.825 -16.001 1.00 75.62 191 GLU A N 1
ATOM 1453 C CA . GLU A 1 191 ? 20.788 -3.701 -16.911 1.00 75.62 191 GLU A CA 1
ATOM 1454 C C . GLU A 1 191 ? 19.997 -4.163 -18.136 1.00 75.62 191 GLU A C 1
ATOM 1456 O O . GLU A 1 191 ? 20.375 -5.128 -18.803 1.00 75.62 191 GLU A O 1
ATOM 1461 N N . TYR A 1 192 ? 18.911 -3.459 -18.440 1.00 80.06 192 TYR A N 1
ATOM 1462 C CA . TYR A 1 192 ? 18.054 -3.693 -19.596 1.00 80.06 192 TYR A CA 1
ATOM 1463 C C . TYR A 1 192 ? 17.553 -2.377 -20.184 1.00 80.06 192 TYR A C 1
ATOM 1465 O O . TYR A 1 192 ? 17.457 -1.357 -19.502 1.00 80.06 192 TYR A O 1
ATOM 1473 N N . LEU A 1 193 ? 17.234 -2.407 -21.475 1.00 85.25 193 LEU A N 1
ATOM 1474 C CA . LEU A 1 193 ? 16.796 -1.246 -22.244 1.00 85.25 193 LEU A CA 1
ATOM 1475 C C . LEU A 1 193 ? 15.339 -0.878 -21.910 1.00 85.25 193 LEU A C 1
ATOM 1477 O O . LEU A 1 193 ? 14.441 -1.715 -22.009 1.00 85.25 193 LEU A O 1
ATOM 1481 N N . THR A 1 194 ? 15.104 0.386 -21.563 1.00 83.94 194 THR A N 1
ATOM 1482 C CA . THR A 1 194 ? 13.796 0.958 -21.176 1.00 83.94 194 THR A CA 1
ATOM 1483 C C . THR A 1 194 ? 13.298 2.016 -22.161 1.00 83.94 194 THR A C 1
ATOM 1485 O O . THR A 1 194 ? 12.122 2.399 -22.155 1.00 83.94 194 THR A O 1
ATOM 1488 N N . GLY A 1 195 ? 14.170 2.504 -23.045 1.00 84.56 195 GLY A N 1
ATOM 1489 C CA . GLY A 1 195 ? 13.773 3.483 -24.041 1.00 84.56 195 GLY A CA 1
ATOM 1490 C C . GLY A 1 195 ? 14.825 3.796 -25.093 1.00 84.56 195 GLY A C 1
ATOM 1491 O O . GLY A 1 195 ? 16.004 3.474 -24.952 1.00 84.56 195 GLY A O 1
ATOM 1492 N N . VAL A 1 196 ? 14.371 4.491 -26.133 1.00 89.00 196 VAL A N 1
ATOM 1493 C CA . VAL A 1 196 ? 15.213 5.095 -27.169 1.00 89.00 196 VAL A CA 1
ATOM 1494 C C . VAL A 1 196 ? 14.704 6.502 -27.468 1.00 89.00 196 VAL A C 1
ATOM 1496 O O . VAL A 1 196 ? 13.496 6.758 -27.448 1.00 89.00 196 VAL A O 1
ATOM 1499 N N . SER A 1 197 ? 15.611 7.426 -27.742 1.00 87.56 197 SER A N 1
ATOM 1500 C CA . SER A 1 197 ? 15.292 8.732 -28.312 1.00 87.56 197 SER A CA 1
ATOM 1501 C C . SER A 1 197 ? 16.297 9.087 -29.392 1.00 87.56 197 SER A C 1
ATOM 1503 O O . SER A 1 197 ? 17.307 8.409 -29.578 1.00 87.56 197 SER A O 1
ATOM 1505 N N . GLY A 1 198 ? 16.009 10.145 -30.131 1.00 87.00 198 GLY A N 1
ATOM 1506 C CA . GLY A 1 198 ? 16.904 10.594 -31.173 1.00 87.00 198 GLY A CA 1
ATOM 1507 C C . GLY A 1 198 ? 16.337 11.734 -31.985 1.00 87.00 198 GLY A C 1
ATOM 1508 O O 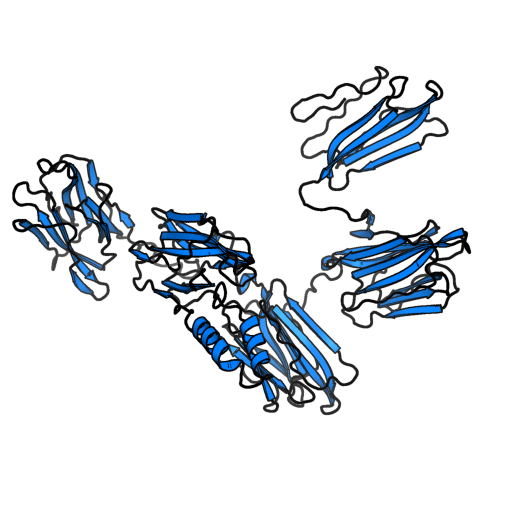. GLY A 1 198 ? 15.276 12.290 -31.688 1.00 87.00 198 GLY A O 1
ATOM 1509 N N . LYS A 1 199 ? 17.072 12.070 -33.036 1.00 86.44 199 LYS A N 1
ATOM 1510 C CA . LYS A 1 199 ? 16.711 13.098 -34.006 1.00 86.44 199 LYS A CA 1
ATOM 1511 C C . LYS A 1 199 ? 16.812 12.536 -35.419 1.00 86.44 199 LYS A C 1
ATOM 1513 O O . LYS A 1 199 ? 17.698 11.729 -35.696 1.00 86.44 199 LYS A O 1
ATOM 1518 N N . TYR A 1 200 ? 15.950 12.986 -36.321 1.00 87.12 200 TYR A N 1
ATOM 1519 C CA . TYR A 1 200 ? 16.014 12.696 -37.754 1.00 87.12 200 TYR A CA 1
ATOM 1520 C C . TYR A 1 200 ? 15.671 13.938 -38.570 1.00 87.12 200 TYR A C 1
ATOM 1522 O O . TYR A 1 200 ? 14.941 14.820 -38.120 1.00 87.12 200 TYR A O 1
ATOM 1530 N N . SER A 1 201 ? 16.220 14.031 -39.775 1.00 82.25 201 SER A N 1
ATOM 1531 C CA . SER A 1 201 ? 15.944 15.140 -40.691 1.00 82.25 201 SER A CA 1
ATOM 1532 C C . SER A 1 201 ? 16.191 14.725 -42.131 1.00 82.25 201 SER A C 1
ATOM 1534 O O . SER A 1 201 ? 16.872 13.728 -42.395 1.00 82.25 201 SER A O 1
ATOM 1536 N N . SER A 1 202 ? 15.652 15.501 -43.071 1.00 81.50 202 SER A N 1
ATOM 1537 C CA . SER A 1 202 ? 16.049 15.415 -44.474 1.00 81.50 202 SER A CA 1
ATOM 1538 C C . SER A 1 202 ? 17.553 15.652 -44.613 1.00 81.50 202 SER A C 1
ATOM 1540 O O . SER A 1 202 ? 18.123 16.547 -43.983 1.00 81.50 202 SER A O 1
ATOM 1542 N N . ASN A 1 203 ? 18.205 14.858 -45.449 1.00 75.06 203 ASN A N 1
ATOM 1543 C CA . ASN A 1 203 ? 19.630 14.931 -45.699 1.00 75.06 203 ASN A CA 1
ATOM 1544 C C . ASN A 1 203 ? 19.878 15.085 -47.197 1.00 75.06 203 ASN A C 1
ATOM 1546 O O . ASN A 1 203 ? 19.613 14.170 -47.973 1.00 75.06 203 ASN A O 1
ATOM 1550 N N . SER A 1 204 ? 20.397 16.246 -47.592 1.00 72.69 204 SER A N 1
ATOM 1551 C CA . SER A 1 204 ? 20.677 16.581 -48.989 1.00 72.69 204 SER A CA 1
ATOM 1552 C C . SER A 1 204 ? 21.755 15.695 -49.617 1.00 72.69 204 SER A C 1
ATOM 1554 O O . SER A 1 204 ? 21.692 15.460 -50.817 1.00 72.69 204 SER A O 1
ATOM 1556 N N . TYR A 1 205 ? 22.690 15.143 -48.831 1.00 68.81 205 TYR A N 1
ATOM 1557 C CA . TYR A 1 205 ? 23.750 14.262 -49.346 1.00 68.81 205 TYR A CA 1
ATOM 1558 C C . TYR A 1 205 ? 23.217 12.932 -49.888 1.00 68.81 205 TYR A C 1
ATOM 1560 O O . TYR A 1 205 ? 23.772 12.386 -50.834 1.00 68.81 205 TYR A O 1
ATOM 1568 N N . VAL A 1 206 ? 22.139 12.416 -49.294 1.00 71.50 206 VAL A N 1
ATOM 1569 C CA . VAL A 1 206 ? 21.501 11.148 -49.696 1.00 71.50 206 VAL A CA 1
ATOM 1570 C C . VAL A 1 206 ? 20.087 11.351 -50.252 1.00 71.50 206 VAL A C 1
ATOM 1572 O O . VAL A 1 206 ? 19.390 10.381 -50.535 1.00 71.50 206 VAL A O 1
ATOM 1575 N N . ASN A 1 207 ? 19.658 12.611 -50.388 1.00 76.19 207 ASN A N 1
ATOM 1576 C CA . ASN A 1 207 ? 18.320 13.049 -50.798 1.00 76.19 207 ASN A CA 1
ATOM 1577 C C . ASN A 1 207 ? 17.161 12.289 -50.109 1.00 76.19 207 ASN A C 1
ATOM 1579 O O . ASN A 1 207 ? 16.144 11.977 -50.726 1.00 76.19 207 ASN A O 1
ATOM 1583 N N . GLN A 1 208 ? 17.332 11.948 -48.827 1.00 78.00 208 GLN A N 1
ATOM 1584 C CA . GLN A 1 208 ? 16.389 11.160 -48.022 1.00 78.00 208 GLN A CA 1
ATOM 1585 C C . GLN A 1 208 ? 16.427 11.584 -46.554 1.00 78.00 208 GLN A C 1
ATOM 1587 O O . GLN A 1 208 ? 17.339 12.285 -46.120 1.00 78.00 208 GLN A O 1
ATOM 1592 N N . ILE A 1 209 ? 15.435 11.159 -45.772 1.00 81.88 209 ILE A N 1
ATOM 1593 C CA . ILE A 1 209 ? 15.437 11.349 -44.319 1.00 81.88 209 ILE A CA 1
ATOM 1594 C C . ILE A 1 209 ? 16.398 10.336 -43.678 1.00 81.88 209 ILE A C 1
ATOM 1596 O O . ILE A 1 209 ? 16.379 9.150 -44.015 1.00 81.88 209 ILE A O 1
ATOM 1600 N N . THR A 1 210 ? 17.233 10.811 -42.752 1.00 83.62 210 THR A N 1
ATOM 1601 C CA . THR A 1 210 ? 18.231 10.002 -42.033 1.00 83.62 210 THR A CA 1
ATOM 1602 C C . THR A 1 210 ? 18.123 10.197 -40.529 1.00 83.62 210 THR A C 1
ATOM 1604 O O . THR A 1 210 ? 17.892 11.324 -40.075 1.00 83.62 210 THR A O 1
ATOM 1607 N N . ILE A 1 211 ? 18.403 9.148 -39.754 1.00 90.50 211 ILE A N 1
ATOM 1608 C CA . ILE A 1 211 ? 18.657 9.282 -38.316 1.00 90.50 211 ILE A CA 1
ATOM 1609 C C . ILE A 1 211 ? 19.951 10.086 -38.104 1.00 90.50 211 ILE A C 1
ATOM 1611 O O . ILE A 1 211 ? 21.003 9.764 -38.658 1.00 90.50 211 ILE A O 1
ATOM 1615 N N . ARG A 1 212 ? 19.873 11.150 -37.302 1.00 86.56 212 ARG A N 1
ATOM 1616 C CA . ARG A 1 212 ? 20.982 12.073 -37.001 1.00 86.56 212 ARG A CA 1
ATOM 1617 C C . ARG A 1 212 ? 21.642 11.779 -35.667 1.00 86.56 212 ARG A C 1
ATOM 1619 O O . ARG A 1 212 ? 22.863 11.871 -35.560 1.00 86.56 212 ARG A O 1
ATOM 1626 N N . SER A 1 213 ? 20.839 11.424 -34.671 1.00 89.19 213 SER A N 1
ATOM 1627 C CA . SER A 1 213 ? 21.332 11.037 -33.358 1.00 89.19 213 SER A CA 1
ATOM 1628 C C . SER A 1 213 ? 20.440 9.999 -32.700 1.00 89.19 213 SER A C 1
ATOM 1630 O O . SER A 1 213 ? 19.242 9.934 -32.987 1.00 89.19 213 SER A O 1
ATOM 1632 N N . LEU A 1 214 ? 21.042 9.211 -31.814 1.00 92.69 214 LEU A N 1
ATOM 1633 C CA . LEU A 1 214 ? 20.388 8.215 -30.981 1.00 92.69 214 LEU A CA 1
ATOM 1634 C C . LEU A 1 214 ? 20.870 8.324 -29.538 1.00 92.69 214 LEU A C 1
ATOM 1636 O O . LEU A 1 214 ? 22.060 8.496 -29.272 1.00 92.69 214 LEU A O 1
ATOM 1640 N N . SER A 1 215 ? 19.935 8.151 -28.618 1.00 90.44 215 SER A N 1
ATOM 1641 C CA . SER A 1 215 ? 20.201 7.901 -27.211 1.00 90.44 215 SER A CA 1
ATOM 1642 C C . SER A 1 215 ? 19.409 6.676 -26.772 1.00 90.44 215 SER A C 1
ATOM 1644 O O . SER A 1 215 ? 18.261 6.483 -27.174 1.00 90.44 215 SER A O 1
ATOM 1646 N N . PHE A 1 216 ? 20.012 5.858 -25.924 1.00 91.81 216 PHE A N 1
ATOM 1647 C CA . PHE A 1 216 ? 19.425 4.659 -25.352 1.00 91.81 216 PHE A CA 1
ATOM 1648 C C . PHE A 1 216 ? 19.300 4.830 -23.846 1.00 91.81 216 PHE A C 1
ATOM 1650 O O . PHE A 1 216 ? 20.200 5.338 -23.182 1.00 91.81 216 PHE A O 1
ATOM 1657 N N . TYR A 1 217 ? 18.178 4.391 -23.302 1.00 85.56 217 TYR A N 1
ATOM 1658 C CA . TYR A 1 217 ? 17.895 4.466 -21.877 1.00 85.56 217 TYR A CA 1
ATOM 1659 C C . TYR A 1 217 ? 17.850 3.058 -21.312 1.00 85.56 217 TYR A C 1
ATOM 1661 O O . TYR A 1 217 ? 17.239 2.171 -21.916 1.00 85.56 217 TYR A O 1
ATOM 1669 N N . THR A 1 218 ? 18.499 2.855 -20.170 1.00 84.31 218 THR A N 1
ATOM 1670 C CA . THR A 1 218 ? 18.402 1.622 -19.391 1.00 84.31 218 THR A CA 1
ATOM 1671 C C . THR A 1 218 ? 17.742 1.905 -18.049 1.00 84.31 218 THR A C 1
ATOM 1673 O O . THR A 1 218 ? 17.487 3.051 -17.681 1.00 84.31 218 THR A O 1
ATOM 1676 N N . ASN A 1 219 ? 17.450 0.856 -17.290 1.00 74.88 219 ASN A N 1
ATOM 1677 C CA . ASN A 1 219 ? 17.017 0.976 -15.897 1.00 74.88 219 ASN A CA 1
ATOM 1678 C C . ASN A 1 219 ? 18.120 1.482 -14.945 1.00 74.88 219 ASN A C 1
ATOM 1680 O O . ASN A 1 219 ? 17.854 1.633 -13.755 1.00 74.88 219 ASN A O 1
ATOM 1684 N N . ILE A 1 220 ? 19.348 1.690 -15.432 1.00 70.00 220 ILE A N 1
ATOM 1685 C CA . ILE A 1 220 ? 20.502 2.102 -14.620 1.00 70.00 220 ILE A CA 1
ATOM 1686 C C . ILE A 1 220 ? 21.048 3.454 -15.073 1.00 70.00 220 ILE A C 1
ATOM 1688 O O . ILE A 1 220 ? 21.373 4.295 -14.239 1.00 70.00 220 ILE A O 1
ATOM 1692 N N . LYS A 1 221 ? 21.194 3.660 -16.382 1.00 78.56 221 LYS A N 1
ATOM 1693 C CA . LYS A 1 221 ? 21.853 4.841 -16.939 1.00 78.56 221 LYS A CA 1
ATOM 1694 C C . LYS A 1 221 ? 21.301 5.213 -18.305 1.00 78.56 221 LYS A C 1
ATOM 1696 O O . LYS A 1 221 ? 20.637 4.436 -18.988 1.00 78.56 221 LYS A O 1
ATOM 1701 N N . GLU A 1 222 ? 21.625 6.428 -18.712 1.00 83.69 222 GLU A N 1
ATOM 1702 C CA . GLU A 1 222 ? 21.340 6.934 -20.045 1.00 83.69 222 GLU A CA 1
ATOM 1703 C C . GLU A 1 222 ? 22.622 6.920 -20.883 1.00 83.69 222 GLU A C 1
ATOM 1705 O O . GLU A 1 222 ? 23.699 7.281 -20.407 1.00 83.69 222 GLU A O 1
ATOM 1710 N N . TRP A 1 223 ? 22.499 6.504 -22.137 1.00 80.69 223 TRP A N 1
ATOM 1711 C CA . TRP A 1 223 ? 23.569 6.468 -23.123 1.00 80.69 223 TRP A CA 1
ATOM 1712 C C . TRP A 1 223 ? 23.206 7.386 -24.280 1.00 80.69 223 TRP A C 1
ATOM 1714 O O . TRP A 1 223 ? 22.211 7.153 -24.953 1.00 80.69 223 TRP A O 1
ATOM 1724 N N . GLY A 1 224 ? 23.989 8.422 -24.549 1.00 68.88 224 GLY A N 1
ATOM 1725 C CA . GLY A 1 224 ? 23.733 9.320 -25.678 1.00 68.88 224 GLY A CA 1
ATOM 1726 C C . GLY A 1 224 ? 24.325 10.714 -25.472 1.00 68.88 224 GLY A C 1
ATOM 1727 O O . GLY A 1 224 ? 24.877 10.994 -24.414 1.00 68.88 224 GLY A O 1
ATOM 1728 N N . ALA A 1 225 ? 24.243 11.628 -26.444 1.00 76.38 225 ALA A N 1
ATOM 1729 C CA . ALA A 1 225 ? 23.639 11.493 -27.774 1.00 76.38 225 ALA A CA 1
ATOM 1730 C C . ALA A 1 225 ? 24.678 11.058 -28.823 1.00 76.38 225 ALA A C 1
ATOM 1732 O O . ALA A 1 225 ? 25.575 11.820 -29.180 1.00 76.38 225 ALA A O 1
ATOM 1733 N N . ILE A 1 226 ? 24.530 9.840 -29.340 1.00 82.81 226 ILE A N 1
ATOM 1734 C CA . ILE A 1 226 ? 25.395 9.268 -30.374 1.00 82.81 226 ILE A CA 1
ATOM 1735 C C . ILE A 1 226 ? 24.920 9.810 -31.718 1.00 82.81 226 ILE A C 1
ATOM 1737 O O . ILE A 1 226 ? 23.828 9.462 -32.161 1.00 82.81 226 ILE A O 1
ATOM 1741 N N . GLY A 1 227 ? 25.684 10.694 -32.361 1.00 74.69 227 GLY A N 1
ATOM 1742 C CA . GLY A 1 227 ? 25.237 11.354 -33.591 1.00 74.69 227 GLY A CA 1
ATOM 1743 C C . GLY A 1 227 ? 26.128 12.491 -34.080 1.00 74.69 227 GLY A C 1
ATOM 1744 O O . GLY A 1 227 ? 27.194 12.743 -33.520 1.00 74.69 227 GLY A O 1
ATOM 1745 N N . GLY A 1 228 ? 25.712 13.143 -35.166 1.00 66.56 228 GLY A N 1
ATOM 1746 C CA . GLY A 1 228 ? 26.447 14.222 -35.839 1.00 66.56 228 GLY A CA 1
ATOM 1747 C C . GLY A 1 228 ? 25.554 15.401 -36.243 1.00 66.56 228 GLY A C 1
ATOM 1748 O O . GLY A 1 228 ? 24.382 15.443 -35.880 1.00 66.56 228 GLY A O 1
ATOM 1749 N N . TYR A 1 229 ? 26.140 16.355 -36.978 1.00 59.41 229 TYR A N 1
ATOM 1750 C CA . TYR A 1 229 ? 25.595 17.674 -37.346 1.00 59.41 229 TYR A CA 1
ATOM 1751 C C . TYR A 1 229 ? 24.068 17.705 -37.567 1.00 59.41 229 TYR A C 1
ATOM 1753 O O . TYR A 1 229 ? 23.538 17.005 -38.431 1.00 59.41 229 TYR A O 1
ATOM 1761 N N . GLU A 1 230 ? 23.369 18.552 -36.802 1.00 59.06 230 GLU A N 1
ATOM 1762 C CA . GLU A 1 230 ? 21.900 18.548 -36.727 1.00 59.06 230 GLU A CA 1
ATOM 1763 C C . GLU A 1 230 ? 21.230 19.051 -38.024 1.00 59.06 230 GLU A C 1
ATOM 1765 O O . GLU A 1 230 ? 20.152 18.580 -38.378 1.00 59.06 230 GLU A O 1
ATOM 1770 N N . GLY A 1 231 ? 21.892 19.906 -38.813 1.00 60.03 231 GLY A N 1
ATOM 1771 C CA . GLY A 1 231 ? 21.298 20.501 -40.018 1.00 60.03 231 GLY A CA 1
ATOM 1772 C C . GLY A 1 231 ? 20.073 21.378 -39.711 1.00 60.03 231 GLY A C 1
ATOM 1773 O O . GLY A 1 231 ? 19.832 21.752 -38.566 1.00 60.03 231 GLY A O 1
ATOM 1774 N N . SER A 1 232 ? 19.296 21.731 -40.739 1.00 56.28 232 SER A N 1
ATOM 1775 C CA . SER A 1 232 ? 18.020 22.454 -40.611 1.00 56.28 232 SER A CA 1
ATOM 1776 C C . SER A 1 232 ? 16.820 21.493 -40.722 1.00 56.28 232 SER A C 1
ATOM 1778 O O . SER A 1 232 ? 16.908 20.466 -41.392 1.00 56.28 232 SER A O 1
ATOM 1780 N N . ASN A 1 233 ? 15.694 21.818 -40.064 1.00 66.56 233 ASN A N 1
ATOM 1781 C CA . ASN A 1 233 ? 14.445 21.024 -40.014 1.00 66.56 233 ASN A CA 1
ATOM 1782 C C . ASN A 1 233 ? 14.563 19.636 -39.350 1.00 66.56 233 ASN A C 1
ATOM 1784 O O . ASN A 1 233 ? 14.281 18.601 -39.956 1.00 66.56 233 ASN A O 1
ATOM 1788 N N . VAL A 1 234 ? 14.958 19.616 -38.076 1.00 73.81 234 VAL A N 1
ATOM 1789 C CA . VAL A 1 234 ? 15.159 18.384 -37.301 1.00 73.81 234 VAL A CA 1
ATOM 1790 C C . VAL A 1 234 ? 13.919 18.005 -36.506 1.00 73.81 234 VAL A C 1
ATOM 1792 O O . VAL A 1 234 ? 13.390 18.817 -35.752 1.00 73.81 234 VAL A O 1
ATOM 1795 N N . GLN A 1 235 ? 13.488 16.752 -36.629 1.00 77.19 235 GLN A N 1
ATOM 1796 C CA . GLN A 1 235 ? 12.436 16.174 -35.802 1.00 77.19 235 GLN A CA 1
ATOM 1797 C C . GLN A 1 235 ? 13.046 15.280 -34.726 1.00 77.19 235 GLN A C 1
ATOM 1799 O O . GLN A 1 235 ? 13.906 14.446 -35.005 1.00 77.19 235 GLN A O 1
ATOM 1804 N N . ALA A 1 236 ? 12.604 15.465 -33.484 1.00 78.69 236 ALA A N 1
ATOM 1805 C CA . ALA A 1 236 ? 13.006 14.634 -32.358 1.00 78.69 236 ALA A CA 1
ATOM 1806 C C . ALA A 1 236 ? 11.959 13.549 -32.089 1.00 78.69 236 ALA A C 1
ATOM 1808 O O . ALA A 1 236 ? 10.759 13.774 -32.245 1.00 78.69 236 ALA A O 1
ATOM 1809 N N . PHE A 1 237 ? 12.409 12.384 -31.638 1.00 79.56 237 PHE A N 1
ATOM 1810 C CA . PHE A 1 237 ? 11.543 11.326 -31.136 1.00 79.56 237 PHE A CA 1
ATOM 1811 C C . PHE A 1 237 ? 12.040 10.832 -29.786 1.00 79.56 237 PHE A C 1
ATOM 1813 O O . PHE A 1 237 ? 13.231 10.882 -29.482 1.00 79.56 237 PHE A O 1
ATOM 1820 N N . SER A 1 238 ? 11.115 10.341 -28.969 1.00 76.69 238 SER A N 1
ATOM 1821 C CA . SER A 1 238 ? 11.426 9.703 -27.699 1.00 76.69 238 SER A CA 1
ATOM 1822 C C . SER A 1 238 ? 10.351 8.680 -27.376 1.00 76.69 238 SER A C 1
ATOM 1824 O O . SER A 1 238 ? 9.156 8.968 -27.450 1.00 76.69 238 SER A O 1
ATOM 1826 N N . SER A 1 239 ? 10.777 7.484 -26.995 1.00 75.56 239 SER A N 1
ATOM 1827 C CA . SER A 1 239 ? 9.916 6.464 -26.422 1.00 75.56 239 SER A CA 1
ATOM 1828 C C . SER A 1 239 ? 10.577 5.928 -25.163 1.00 75.56 239 SER A C 1
ATOM 1830 O O . SER A 1 239 ? 11.529 5.152 -25.233 1.00 75.56 239 SER A O 1
ATOM 1832 N N . ARG A 1 240 ? 10.034 6.340 -24.013 1.00 67.88 240 ARG A N 1
ATOM 1833 C CA . ARG A 1 240 ? 10.342 5.802 -22.683 1.00 67.88 240 ARG A CA 1
ATOM 1834 C C . ARG A 1 240 ? 9.130 5.051 -22.125 1.00 67.88 240 ARG A C 1
ATOM 1836 O O . ARG A 1 240 ? 7.976 5.477 -22.309 1.00 67.88 240 ARG A O 1
ATOM 1843 N N . ALA A 1 241 ? 9.387 3.927 -21.472 1.00 54.75 241 ALA A N 1
ATOM 1844 C CA . ALA A 1 241 ? 8.390 3.170 -20.730 1.00 54.75 241 ALA A CA 1
ATOM 1845 C C . ALA A 1 241 ? 9.013 2.640 -19.434 1.00 54.75 241 ALA A C 1
ATOM 1847 O O . ALA A 1 241 ? 10.003 1.922 -19.483 1.00 54.75 241 ALA A O 1
ATOM 1848 N N . GLU A 1 242 ? 8.430 3.005 -18.293 1.00 52.28 242 GLU A N 1
ATOM 1849 C CA . GLU A 1 242 ? 8.896 2.567 -16.968 1.00 52.28 242 GLU A CA 1
ATOM 1850 C C . GLU A 1 242 ? 8.578 1.077 -16.723 1.00 52.28 242 GLU A C 1
ATOM 1852 O O . GLU A 1 242 ? 9.381 0.362 -16.128 1.00 52.28 242 GLU A O 1
ATOM 1857 N N . ASP A 1 243 ? 7.485 0.575 -17.313 1.00 62.66 243 ASP A N 1
ATOM 1858 C CA . ASP A 1 243 ? 6.986 -0.792 -17.085 1.00 62.66 243 ASP A CA 1
ATOM 1859 C C . ASP A 1 243 ? 7.256 -1.779 -18.232 1.00 62.66 243 ASP A C 1
ATOM 1861 O O . ASP A 1 243 ? 6.701 -2.880 -18.253 1.00 62.66 243 ASP A O 1
ATOM 1865 N N . HIS A 1 244 ? 8.035 -1.394 -19.245 1.00 73.12 244 HIS A N 1
ATOM 1866 C CA . HIS A 1 244 ? 8.280 -2.226 -20.430 1.00 73.12 244 HIS A CA 1
ATOM 1867 C C . HIS A 1 244 ? 9.771 -2.336 -20.742 1.00 73.12 244 HIS A C 1
ATOM 1869 O O . HIS A 1 244 ? 10.548 -1.418 -20.495 1.00 73.12 244 HIS A O 1
ATOM 1875 N N . VAL A 1 245 ? 10.152 -3.468 -21.325 1.00 81.62 245 VAL A N 1
ATOM 1876 C CA . VAL A 1 245 ? 11.529 -3.794 -21.702 1.00 81.62 245 VAL A CA 1
ATOM 1877 C C . VAL A 1 245 ? 11.618 -3.825 -23.218 1.00 81.62 245 VAL A C 1
ATOM 1879 O O . VAL A 1 245 ? 10.753 -4.415 -23.871 1.00 81.62 245 VAL A O 1
ATOM 1882 N N . ILE A 1 246 ? 12.653 -3.202 -23.782 1.00 88.00 246 ILE A N 1
ATOM 1883 C CA . ILE A 1 246 ? 12.954 -3.328 -25.210 1.00 88.00 246 ILE A CA 1
ATOM 1884 C C . ILE A 1 246 ? 13.563 -4.709 -25.452 1.00 88.00 246 ILE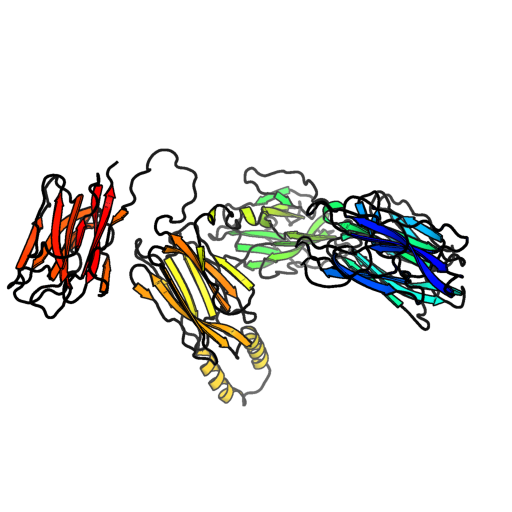 A C 1
ATOM 1886 O O . ILE A 1 246 ? 14.649 -5.010 -24.961 1.00 88.00 246 ILE A O 1
ATOM 1890 N N . VAL A 1 247 ? 12.858 -5.531 -26.225 1.00 85.62 247 VAL A N 1
ATOM 1891 C CA . VAL A 1 247 ? 13.258 -6.903 -26.582 1.00 85.62 247 VAL A CA 1
ATOM 1892 C C . VAL A 1 247 ? 13.797 -7.010 -28.005 1.00 85.62 247 VAL A C 1
ATOM 1894 O O . VAL A 1 247 ? 14.333 -8.042 -28.380 1.00 85.62 247 VAL A O 1
ATOM 1897 N N . GLY A 1 248 ? 13.673 -5.954 -28.806 1.00 86.38 248 GLY A N 1
ATOM 1898 C CA . GLY A 1 248 ? 14.131 -5.940 -30.189 1.00 86.38 248 GLY A CA 1
ATOM 1899 C C . GLY A 1 248 ? 13.990 -4.569 -30.835 1.00 86.38 248 GLY A C 1
ATOM 1900 O O . GLY A 1 248 ? 13.452 -3.634 -30.237 1.00 86.38 248 GLY A O 1
ATOM 1901 N N . PHE A 1 249 ? 14.455 -4.459 -32.073 1.00 92.44 249 PHE A N 1
ATOM 1902 C CA . PHE A 1 249 ? 14.426 -3.235 -32.868 1.00 92.44 249 PHE A CA 1
ATOM 1903 C C . PHE A 1 249 ? 13.923 -3.524 -34.281 1.00 92.44 249 PHE A C 1
ATOM 1905 O O . PHE A 1 249 ? 14.084 -4.625 -34.797 1.00 92.44 249 PHE A O 1
ATOM 1912 N N . HIS A 1 250 ? 13.342 -2.521 -34.922 1.00 89.50 250 HIS A N 1
ATOM 1913 C CA . HIS A 1 250 ? 12.983 -2.559 -36.339 1.00 89.50 250 HIS A CA 1
ATOM 1914 C C . HIS A 1 250 ? 13.232 -1.194 -36.968 1.00 89.50 250 HIS A C 1
ATOM 1916 O O . HIS A 1 250 ? 13.540 -0.230 -36.273 1.00 89.50 250 HIS A O 1
ATOM 1922 N N . GLY A 1 251 ? 13.098 -1.075 -38.280 1.00 90.12 251 GLY A N 1
ATOM 1923 C CA . GLY A 1 251 ? 13.298 0.199 -38.953 1.00 90.12 251 GLY A CA 1
ATOM 1924 C C . GLY A 1 251 ? 13.383 0.045 -40.455 1.00 90.12 251 GLY A C 1
ATOM 1925 O O . GLY A 1 251 ? 12.932 -0.955 -41.011 1.00 90.12 251 GLY A O 1
ATOM 1926 N N . THR A 1 252 ? 13.978 1.038 -41.108 1.00 86.00 252 THR A N 1
ATOM 1927 C CA . THR A 1 252 ? 14.251 0.987 -42.545 1.00 86.00 252 THR A CA 1
ATOM 1928 C C . THR A 1 252 ? 15.683 1.402 -42.864 1.00 86.00 252 THR A C 1
ATOM 1930 O O . THR A 1 252 ? 16.288 2.218 -42.159 1.00 86.00 252 THR A O 1
ATOM 1933 N N . VAL A 1 253 ? 16.227 0.827 -43.934 1.00 86.88 253 VAL A N 1
ATOM 1934 C CA . VAL A 1 253 ? 17.481 1.243 -44.565 1.00 86.88 253 VAL A CA 1
ATOM 1935 C C . VAL A 1 253 ? 17.136 2.018 -45.832 1.00 86.88 253 VAL A C 1
ATOM 1937 O O . VAL A 1 253 ? 16.420 1.514 -46.700 1.00 86.88 253 VAL A O 1
ATOM 1940 N N . GLY A 1 254 ? 17.620 3.255 -45.928 1.00 77.94 254 GLY A N 1
ATOM 1941 C CA . GLY A 1 254 ? 17.372 4.116 -47.084 1.00 77.94 254 GLY A CA 1
ATOM 1942 C C . GLY A 1 254 ? 18.098 3.619 -48.334 1.00 77.94 254 GLY A C 1
ATOM 1943 O O . GLY A 1 254 ? 19.009 2.794 -48.258 1.00 77.94 254 GLY A O 1
ATOM 1944 N N . SER A 1 255 ? 17.752 4.153 -49.507 1.00 76.62 255 SER A N 1
ATOM 1945 C CA . SER A 1 255 ? 18.400 3.733 -50.764 1.00 76.62 255 SER A CA 1
ATOM 1946 C C . SER A 1 255 ? 19.895 4.075 -50.810 1.00 76.62 255 SER A C 1
ATOM 1948 O O . SER A 1 255 ? 20.646 3.432 -51.536 1.00 76.62 255 SER A O 1
ATOM 1950 N N . GLY A 1 256 ? 20.339 5.047 -50.004 1.00 74.94 256 GLY A N 1
ATOM 1951 C CA . GLY A 1 256 ? 21.751 5.364 -49.765 1.00 74.94 256 GLY A CA 1
ATOM 1952 C C . GLY A 1 256 ? 22.465 4.399 -48.809 1.00 74.94 256 GLY A C 1
ATOM 1953 O O . GLY A 1 256 ? 23.568 4.698 -48.364 1.00 74.94 256 GLY A O 1
ATOM 1954 N N . LYS A 1 257 ? 21.836 3.268 -48.460 1.00 80.88 257 LYS A N 1
ATOM 1955 C CA . LYS A 1 257 ? 22.291 2.295 -47.458 1.00 80.88 257 LYS A CA 1
ATOM 1956 C C . LYS A 1 257 ? 22.499 2.888 -46.057 1.00 80.88 257 LYS A C 1
ATOM 1958 O O . LYS A 1 257 ? 23.177 2.279 -45.255 1.00 80.88 257 LYS A O 1
ATOM 1963 N N . HIS A 1 258 ? 21.924 4.034 -45.709 1.00 85.38 258 HIS A N 1
ATOM 1964 C CA . HIS A 1 258 ? 21.992 4.595 -44.350 1.00 85.38 258 HIS A CA 1
ATOM 1965 C C . HIS A 1 258 ? 20.835 4.111 -43.468 1.00 85.38 258 HIS A C 1
ATOM 1967 O O . HIS A 1 258 ? 19.802 3.657 -43.969 1.00 85.38 258 HIS A O 1
ATOM 1973 N N . LEU A 1 259 ? 20.959 4.290 -42.152 1.00 90.25 259 LEU A N 1
ATOM 1974 C CA . LEU A 1 259 ? 19.851 4.073 -41.225 1.00 90.25 259 LEU A CA 1
ATOM 1975 C C . LEU A 1 259 ? 18.791 5.176 -41.411 1.00 90.25 259 LEU A C 1
ATOM 1977 O O . LEU A 1 259 ? 18.965 6.317 -40.969 1.00 90.25 259 LEU A O 1
ATOM 1981 N N . ALA A 1 260 ? 17.701 4.855 -42.110 1.00 85.44 260 ALA A N 1
ATOM 1982 C CA . ALA A 1 260 ? 16.655 5.819 -42.449 1.00 85.44 260 ALA A CA 1
ATOM 1983 C C . ALA A 1 260 ? 15.649 5.986 -41.308 1.00 85.44 260 ALA A C 1
ATOM 1985 O O . ALA A 1 260 ? 15.278 7.117 -40.990 1.00 85.44 260 ALA A O 1
ATOM 1986 N N . SER A 1 261 ? 15.252 4.893 -40.652 1.00 88.88 261 SER A N 1
ATOM 1987 C CA . SER A 1 261 ? 14.362 4.932 -39.488 1.00 88.88 261 SER A CA 1
ATOM 1988 C C . SER A 1 261 ? 14.678 3.849 -38.459 1.00 88.88 261 SER A C 1
ATOM 1990 O O . SER A 1 261 ? 15.295 2.834 -38.788 1.00 88.88 261 SER A O 1
ATOM 1992 N N . ILE A 1 262 ? 14.248 4.070 -37.214 1.00 91.00 262 ILE A N 1
ATOM 1993 C CA . ILE A 1 262 ? 14.392 3.119 -36.105 1.00 91.00 262 ILE A CA 1
ATOM 1994 C C . ILE A 1 262 ? 13.119 3.072 -35.259 1.00 91.00 262 ILE A C 1
ATOM 1996 O O . ILE A 1 262 ? 12.497 4.094 -34.986 1.00 91.00 262 ILE A O 1
ATOM 2000 N N . GLY A 1 263 ? 12.741 1.882 -34.830 1.00 86.75 263 GLY A N 1
ATOM 2001 C CA . GLY A 1 263 ? 11.640 1.565 -33.936 1.00 86.75 263 GLY A CA 1
ATOM 2002 C C . GLY A 1 263 ? 12.053 0.456 -32.974 1.00 86.75 263 GLY A C 1
ATOM 2003 O O . GLY A 1 263 ? 13.137 -0.124 -33.093 1.00 86.75 263 GLY A O 1
ATOM 2004 N N . ILE A 1 264 ? 11.205 0.188 -31.990 1.00 86.75 264 ILE A N 1
ATOM 2005 C CA . ILE A 1 264 ? 11.476 -0.752 -30.899 1.00 86.75 264 ILE A CA 1
ATOM 2006 C C . ILE A 1 264 ? 10.337 -1.748 -30.748 1.00 86.75 264 ILE A C 1
ATOM 2008 O O . ILE A 1 264 ? 9.166 -1.396 -30.885 1.00 86.75 264 ILE A O 1
ATOM 2012 N N . TYR A 1 265 ? 10.689 -2.967 -30.362 1.00 85.44 265 TYR A N 1
ATOM 2013 C CA . TYR A 1 265 ? 9.754 -3.941 -29.821 1.00 85.44 265 TYR A CA 1
ATOM 2014 C C . TYR A 1 265 ? 9.830 -3.926 -28.308 1.00 85.44 265 TYR A C 1
ATOM 2016 O O . TYR A 1 265 ? 10.910 -4.046 -27.730 1.00 85.44 265 TYR A O 1
ATOM 2024 N N . THR A 1 266 ? 8.679 -3.799 -27.665 1.00 80.31 266 THR A N 1
ATOM 2025 C CA . THR A 1 266 ? 8.563 -3.780 -26.210 1.00 80.31 266 THR A CA 1
ATOM 2026 C C . THR A 1 266 ? 7.681 -4.915 -25.723 1.00 80.31 266 THR A C 1
ATOM 2028 O O . THR A 1 266 ? 6.660 -5.206 -26.339 1.00 80.31 266 THR A O 1
ATOM 2031 N N . LYS A 1 267 ? 8.042 -5.533 -24.603 1.00 79.50 267 LYS A N 1
ATOM 2032 C CA . LYS A 1 267 ? 7.152 -6.423 -23.844 1.00 79.50 267 LYS A CA 1
ATOM 2033 C C . LYS A 1 267 ? 7.019 -5.883 -22.413 1.00 79.50 267 LYS A C 1
ATOM 2035 O O . LYS A 1 267 ? 7.940 -5.202 -21.945 1.00 79.50 267 LYS A O 1
ATOM 2040 N N . PRO A 1 268 ? 5.908 -6.150 -21.705 1.00 74.94 268 PRO A N 1
ATOM 2041 C CA . PRO A 1 268 ? 5.794 -5.794 -20.295 1.00 74.94 268 PRO A CA 1
ATOM 2042 C C . PRO A 1 268 ? 6.956 -6.388 -19.495 1.00 74.94 268 PRO A C 1
ATOM 2044 O O . PRO A 1 268 ? 7.338 -7.542 -19.706 1.00 74.94 268 PRO A O 1
ATOM 2047 N N . LYS A 1 269 ? 7.513 -5.621 -18.555 1.00 63.38 269 LYS A N 1
ATOM 2048 C CA . LYS A 1 269 ? 8.625 -6.069 -17.703 1.00 63.38 269 LYS A CA 1
ATOM 2049 C C . LYS A 1 269 ? 8.299 -7.375 -16.978 1.00 63.38 269 LYS A C 1
ATOM 2051 O O . LYS A 1 269 ? 9.160 -8.238 -16.894 1.00 63.38 269 LYS A O 1
ATOM 2056 N N . SER A 1 270 ? 7.051 -7.543 -16.544 1.00 57.16 270 SER A N 1
ATOM 2057 C CA . SER A 1 270 ? 6.528 -8.760 -15.911 1.00 57.16 270 SER A CA 1
ATOM 2058 C C . SER A 1 270 ? 6.457 -9.988 -16.826 1.00 57.16 270 SER A C 1
ATOM 2060 O O . SER A 1 270 ? 6.292 -11.094 -16.326 1.00 57.16 270 SER A O 1
ATOM 2062 N N . VAL A 1 271 ? 6.556 -9.820 -18.147 1.00 61.62 271 VAL A N 1
ATOM 2063 C CA . VAL A 1 271 ? 6.546 -10.915 -19.133 1.00 61.62 271 VAL A CA 1
ATOM 2064 C C . VAL A 1 271 ? 7.969 -11.303 -19.537 1.00 61.62 271 VAL A C 1
ATOM 2066 O O . VAL A 1 271 ? 8.245 -12.480 -19.732 1.00 61.62 271 VAL A O 1
ATOM 2069 N N . VAL A 1 272 ? 8.876 -10.326 -19.653 1.00 55.56 272 VAL A N 1
ATOM 2070 C CA . VAL A 1 272 ? 10.290 -10.546 -20.036 1.00 55.56 272 VAL A CA 1
ATOM 2071 C C . VAL A 1 272 ? 11.138 -10.968 -18.846 1.00 55.56 272 VAL A C 1
ATOM 2073 O O . VAL A 1 272 ? 11.943 -11.890 -18.933 1.00 55.56 272 VAL A O 1
ATOM 2076 N N . TYR A 1 273 ? 10.921 -10.295 -17.723 1.00 54.69 273 TYR A N 1
ATOM 2077 C CA . TYR A 1 273 ? 11.421 -10.673 -16.416 1.00 54.69 273 TYR A CA 1
ATOM 2078 C C . TYR A 1 273 ? 10.209 -11.101 -15.596 1.00 54.69 273 TYR A C 1
ATOM 2080 O O . TYR A 1 273 ? 9.788 -10.364 -14.695 1.00 54.69 273 TYR A O 1
ATOM 2088 N N . PRO A 1 274 ? 9.603 -12.264 -15.918 1.00 37.09 274 PRO A N 1
ATOM 2089 C CA . PRO A 1 274 ? 8.632 -12.836 -15.010 1.00 37.09 274 PRO A CA 1
ATOM 2090 C C . PRO A 1 274 ? 9.312 -12.917 -13.648 1.00 37.09 274 PRO A C 1
ATOM 2092 O O . PRO A 1 274 ? 10.505 -13.249 -13.602 1.00 37.09 274 PRO A O 1
ATOM 2095 N N . PRO A 1 275 ? 8.626 -12.544 -12.553 1.00 34.97 275 PRO A N 1
ATOM 2096 C CA . PRO A 1 275 ? 9.194 -12.707 -11.228 1.00 34.97 275 PRO A CA 1
ATOM 2097 C C . PRO A 1 275 ? 9.741 -14.126 -11.160 1.00 34.97 275 PRO A C 1
ATOM 2099 O O . PRO A 1 275 ? 8.993 -15.089 -11.340 1.00 34.97 275 PRO A O 1
ATOM 2102 N N . ILE A 1 276 ? 11.069 -14.221 -11.041 1.00 31.52 276 ILE A N 1
ATOM 2103 C CA . ILE A 1 276 ? 11.784 -15.490 -11.092 1.00 31.52 276 ILE A CA 1
ATOM 2104 C C . ILE A 1 276 ? 11.051 -16.413 -10.115 1.00 31.52 276 ILE A C 1
ATOM 2106 O O . ILE A 1 276 ? 10.775 -15.985 -8.986 1.00 31.52 276 ILE A O 1
ATOM 2110 N N . PRO A 1 277 ? 10.708 -17.656 -10.492 1.00 33.66 277 PRO A N 1
ATOM 2111 C CA . PRO A 1 277 ? 10.410 -18.685 -9.515 1.00 33.66 277 PRO A CA 1
ATOM 2112 C C . PRO A 1 277 ? 11.713 -18.941 -8.752 1.00 33.66 277 PRO A C 1
ATOM 2114 O O . PRO A 1 277 ? 12.497 -19.831 -9.067 1.00 33.66 277 PRO A O 1
ATOM 2117 N N . ILE A 1 278 ? 12.010 -18.058 -7.802 1.00 29.00 278 ILE A N 1
ATOM 2118 C CA . ILE A 1 278 ? 13.141 -18.171 -6.892 1.00 29.00 278 ILE A CA 1
ATOM 2119 C C . ILE A 1 278 ? 12.880 -19.453 -6.110 1.00 29.00 278 ILE A C 1
ATOM 2121 O O . ILE A 1 278 ? 11.713 -19.674 -5.760 1.00 29.00 278 ILE A O 1
ATOM 2125 N N . PRO A 1 279 ? 13.899 -20.297 -5.850 1.00 27.92 279 PRO A N 1
ATOM 2126 C CA . PRO A 1 279 ? 13.745 -21.486 -5.032 1.00 27.92 279 PRO A CA 1
ATOM 2127 C C . PRO A 1 279 ? 12.915 -21.126 -3.808 1.00 27.92 279 PRO A C 1
ATOM 2129 O O . PRO A 1 279 ? 13.354 -20.385 -2.928 1.00 27.92 279 PRO A O 1
ATOM 2132 N N . LYS A 1 280 ? 11.660 -21.581 -3.816 1.00 30.30 280 LYS A N 1
ATOM 2133 C CA . LYS A 1 280 ? 10.735 -21.419 -2.708 1.00 30.30 280 LYS A CA 1
ATOM 2134 C C . LYS A 1 280 ? 11.257 -22.334 -1.616 1.00 30.30 280 LYS A C 1
ATOM 2136 O O . LYS A 1 280 ? 10.719 -23.409 -1.388 1.00 30.30 280 LYS A O 1
ATOM 2141 N N . VAL A 1 281 ? 12.285 -21.898 -0.904 1.00 34.91 281 VAL A N 1
ATOM 2142 C CA . VAL A 1 281 ? 12.355 -22.247 0.504 1.00 34.91 281 VAL A CA 1
ATOM 2143 C C . VAL A 1 281 ? 11.395 -21.276 1.170 1.00 34.91 281 VAL A C 1
ATOM 2145 O O . VAL A 1 281 ? 11.775 -20.216 1.660 1.00 34.91 281 VAL A O 1
ATOM 2148 N N . VAL A 1 282 ? 10.105 -21.608 1.074 1.00 36.34 282 VAL A N 1
ATOM 2149 C CA . VAL A 1 282 ? 9.131 -21.105 2.033 1.00 36.34 282 VAL A CA 1
ATOM 2150 C C . VAL A 1 282 ? 9.621 -21.672 3.354 1.00 36.34 282 VAL A C 1
ATOM 2152 O O . VAL A 1 282 ? 9.553 -22.881 3.576 1.00 36.34 282 VAL A O 1
ATOM 2155 N N . ALA A 1 283 ? 10.224 -20.826 4.186 1.00 40.50 283 ALA A N 1
ATOM 2156 C CA . ALA A 1 283 ? 10.482 -21.213 5.561 1.00 40.50 283 ALA A CA 1
ATOM 2157 C C . ALA A 1 283 ? 9.135 -21.606 6.197 1.00 40.50 283 ALA A C 1
ATOM 2159 O O . ALA A 1 283 ? 8.090 -21.111 5.772 1.00 40.50 283 ALA A O 1
ATOM 2160 N N . LEU A 1 284 ? 9.140 -22.480 7.210 1.00 37.62 284 LEU A N 1
ATOM 2161 C CA . LEU A 1 284 ? 7.927 -22.947 7.912 1.00 37.62 284 LEU A CA 1
ATOM 2162 C C . LEU A 1 284 ? 6.986 -21.810 8.376 1.00 37.62 284 LEU A C 1
ATOM 2164 O O . LEU A 1 284 ? 5.829 -22.062 8.687 1.00 37.62 284 LEU A O 1
ATOM 2168 N N . ASP A 1 285 ? 7.469 -20.565 8.403 1.00 44.41 285 ASP A N 1
ATOM 2169 C CA . ASP A 1 285 ? 6.755 -19.357 8.809 1.00 44.41 285 ASP A CA 1
ATOM 2170 C C . ASP A 1 285 ? 6.114 -18.540 7.655 1.00 44.41 285 ASP A C 1
ATOM 2172 O O . ASP A 1 285 ? 5.567 -17.458 7.903 1.00 44.41 285 ASP A O 1
ATOM 2176 N N . GLY A 1 286 ? 6.217 -18.993 6.398 1.00 57.22 286 GLY A N 1
ATOM 2177 C CA . GLY A 1 286 ? 5.613 -18.342 5.225 1.00 57.22 286 GLY A CA 1
ATOM 2178 C C . GLY A 1 286 ? 6.415 -17.189 4.594 1.00 57.22 286 GLY A C 1
ATOM 2179 O O . GLY A 1 286 ? 5.895 -16.501 3.712 1.00 57.22 286 GLY A O 1
ATOM 2180 N N . SER A 1 287 ? 7.658 -16.931 5.019 1.00 58.34 287 SER A N 1
ATOM 2181 C CA . SER A 1 287 ? 8.521 -15.878 4.446 1.00 58.34 287 SER A CA 1
ATOM 2182 C C . SER A 1 287 ? 9.253 -16.304 3.159 1.00 58.34 287 SER A C 1
ATOM 2184 O O . SER A 1 287 ? 9.498 -17.483 2.913 1.00 58.34 287 SER A O 1
ATOM 2186 N N . THR A 1 288 ? 9.605 -15.338 2.300 1.00 70.56 288 THR A N 1
ATOM 2187 C CA . THR A 1 288 ? 10.411 -15.545 1.080 1.00 70.56 288 THR A CA 1
ATOM 2188 C C . THR A 1 288 ? 11.781 -14.897 1.213 1.00 70.56 288 THR A C 1
ATOM 2190 O O . THR A 1 288 ? 11.874 -13.687 1.414 1.00 70.56 288 THR A O 1
ATOM 2193 N N . SER A 1 289 ? 12.830 -15.692 1.040 1.00 75.00 289 SER A N 1
ATOM 2194 C CA . SER A 1 289 ? 14.225 -15.244 1.004 1.00 75.00 289 SER A CA 1
ATOM 2195 C C . SER A 1 289 ? 14.577 -14.598 -0.347 1.00 75.00 289 SER A C 1
ATOM 2197 O O . SER A 1 289 ? 14.210 -15.125 -1.398 1.00 75.00 289 SER A O 1
ATOM 2199 N N . LEU A 1 290 ? 15.269 -13.455 -0.325 1.00 73.62 290 LEU A N 1
ATOM 2200 C CA . LEU A 1 290 ? 15.845 -12.766 -1.487 1.00 73.62 290 LEU A CA 1
ATOM 2201 C C . LEU A 1 290 ? 17.327 -12.468 -1.219 1.00 73.62 290 LEU A C 1
ATOM 2203 O O . LEU A 1 290 ? 17.689 -12.021 -0.130 1.00 73.62 290 LEU A O 1
ATOM 2207 N N . GLY A 1 291 ? 18.179 -12.673 -2.224 1.00 72.69 291 GLY A N 1
ATOM 2208 C CA . GLY A 1 291 ? 19.634 -12.679 -2.051 1.00 72.69 291 GLY A CA 1
ATOM 2209 C C . GLY A 1 291 ? 20.143 -14.066 -1.609 1.00 72.69 291 GLY A C 1
ATOM 2210 O O . GLY A 1 291 ? 19.494 -15.065 -1.918 1.00 72.69 291 GLY A O 1
ATOM 2211 N N . PRO A 1 292 ? 21.275 -14.165 -0.888 1.00 77.38 292 PRO A N 1
ATOM 2212 C CA . PRO A 1 292 ? 22.104 -13.060 -0.424 1.00 77.38 292 PRO A CA 1
ATOM 2213 C C . PRO A 1 292 ? 23.016 -12.513 -1.535 1.00 77.38 292 PRO A C 1
ATOM 2215 O O . PRO A 1 292 ? 23.474 -13.249 -2.405 1.00 77.38 292 PRO A O 1
ATOM 2218 N N . TRP A 1 293 ? 23.293 -11.214 -1.498 1.00 82.44 293 TRP A N 1
ATOM 2219 C CA . TRP A 1 293 ? 24.272 -10.550 -2.359 1.00 82.44 293 TRP A CA 1
ATOM 2220 C C . TRP A 1 293 ? 25.601 -10.449 -1.620 1.00 82.44 293 TRP A C 1
ATOM 2222 O O . TRP A 1 293 ? 25.613 -10.068 -0.450 1.00 82.44 293 TRP A O 1
ATOM 2232 N N . GLY A 1 294 ? 26.708 -10.792 -2.280 1.00 85.06 294 GLY A N 1
ATOM 2233 C CA . GLY A 1 294 ? 28.048 -10.753 -1.693 1.00 85.06 294 GLY A CA 1
ATOM 2234 C C . GLY A 1 294 ? 28.847 -12.039 -1.910 1.00 85.06 294 GLY A C 1
ATOM 2235 O O . GLY A 1 294 ? 28.763 -12.667 -2.962 1.00 85.06 294 GLY A O 1
ATOM 2236 N N . GLY A 1 295 ? 29.669 -12.385 -0.921 1.00 76.00 295 GLY A N 1
ATOM 2237 C CA . GLY A 1 295 ? 30.653 -13.463 -0.954 1.00 76.00 295 GLY A CA 1
ATOM 2238 C C . GLY A 1 295 ? 30.270 -14.752 -0.225 1.00 76.00 295 GLY A C 1
ATOM 2239 O O . GLY A 1 295 ? 29.343 -14.770 0.585 1.00 76.00 295 GLY A O 1
ATOM 2240 N N . PRO A 1 296 ? 31.018 -15.844 -0.459 1.00 71.12 296 PRO A N 1
ATOM 2241 C CA . PRO A 1 296 ? 30.842 -17.098 0.270 1.00 71.12 296 PRO A CA 1
ATOM 2242 C C . PRO A 1 296 ? 31.270 -16.967 1.743 1.00 71.12 296 PRO A C 1
ATOM 2244 O O . PRO A 1 296 ? 32.089 -16.120 2.094 1.00 71.12 296 PRO A O 1
ATOM 2247 N N . GLY A 1 297 ? 30.732 -17.826 2.611 1.00 79.50 297 GLY A N 1
ATOM 2248 C CA . GLY A 1 297 ? 31.086 -17.875 4.033 1.00 79.50 297 GLY A CA 1
ATOM 2249 C C . GLY A 1 297 ? 30.120 -18.733 4.853 1.00 79.50 297 GLY A C 1
ATOM 2250 O O . GLY A 1 297 ? 29.265 -19.418 4.293 1.00 79.50 297 GLY A O 1
ATOM 2251 N N . THR A 1 298 ? 30.229 -18.667 6.179 1.00 80.69 298 THR A N 1
ATOM 2252 C CA . THR A 1 298 ? 29.348 -19.382 7.115 1.00 80.69 298 THR A CA 1
ATOM 2253 C C . THR A 1 298 ? 27.979 -18.717 7.172 1.00 80.69 298 THR A C 1
ATOM 2255 O O . THR A 1 298 ? 27.884 -17.525 7.469 1.00 80.69 298 THR A O 1
ATOM 2258 N N . SER A 1 299 ? 26.916 -19.471 6.894 1.00 76.94 299 SER A N 1
ATOM 2259 C CA . SER A 1 299 ? 25.553 -18.940 6.822 1.00 76.94 299 SER A CA 1
ATOM 2260 C C . SER A 1 299 ? 25.003 -18.483 8.175 1.00 76.94 299 SER A C 1
ATOM 2262 O O . SER A 1 299 ? 25.249 -19.103 9.207 1.00 76.94 299 SER A O 1
ATOM 2264 N N . TRP A 1 300 ? 24.195 -17.427 8.148 1.00 86.25 300 TRP A N 1
ATOM 2265 C CA . TRP A 1 300 ? 23.396 -16.957 9.276 1.00 86.25 300 TRP A CA 1
ATOM 2266 C C . TRP A 1 300 ? 22.009 -16.516 8.800 1.00 86.25 300 TRP A C 1
ATOM 2268 O O . TRP A 1 300 ? 21.824 -16.146 7.639 1.00 86.25 300 TRP A O 1
ATOM 2278 N N . SER A 1 301 ? 21.031 -16.543 9.704 1.00 83.00 301 SER A N 1
ATOM 2279 C CA . SER A 1 301 ? 19.653 -16.124 9.436 1.00 83.00 301 SER A CA 1
ATOM 2280 C C . SER A 1 301 ? 18.991 -15.586 10.698 1.00 83.00 301 SER A C 1
ATOM 2282 O O . SER A 1 301 ? 19.216 -16.109 11.789 1.00 83.00 301 SER A O 1
ATOM 2284 N N . TYR A 1 302 ? 18.131 -14.587 10.542 1.00 83.06 302 TYR A N 1
ATOM 2285 C CA . TYR A 1 302 ? 17.363 -13.988 11.622 1.00 83.06 302 TYR A CA 1
ATOM 2286 C C . TYR A 1 302 ? 15.983 -13.545 11.126 1.00 83.06 302 TYR A C 1
ATOM 2288 O O . TYR A 1 302 ? 15.871 -12.621 10.319 1.00 83.06 302 TYR A O 1
ATOM 2296 N N . ILE A 1 303 ? 14.936 -14.197 11.636 1.00 81.06 303 ILE A N 1
ATOM 2297 C CA . ILE A 1 303 ? 13.531 -13.813 11.452 1.00 81.06 303 ILE A CA 1
ATOM 2298 C C . ILE A 1 303 ? 12.915 -13.704 12.852 1.00 81.06 303 ILE A C 1
ATOM 2300 O O . ILE A 1 303 ? 12.610 -14.729 13.467 1.00 81.06 303 ILE A O 1
ATOM 2304 N N . PRO A 1 304 ? 12.785 -12.497 13.418 1.00 73.62 304 PRO A N 1
ATOM 2305 C CA . PRO A 1 304 ? 12.133 -12.332 14.705 1.00 73.62 304 PRO A CA 1
ATOM 2306 C C . PRO A 1 304 ? 10.620 -12.555 14.596 1.00 73.62 304 PRO A C 1
ATOM 2308 O O . PRO A 1 304 ? 10.001 -12.283 13.571 1.00 73.62 304 PRO A O 1
ATOM 2311 N N . LYS A 1 305 ? 9.999 -12.987 15.701 1.00 67.31 305 LYS A N 1
ATOM 2312 C CA . LYS A 1 305 ? 8.530 -13.079 15.819 1.00 67.31 305 LYS A CA 1
ATOM 2313 C C . LYS A 1 305 ? 7.842 -11.706 15.833 1.00 67.31 305 LYS A C 1
ATOM 2315 O O . LYS A 1 305 ? 6.626 -11.629 15.718 1.00 67.31 305 LYS A O 1
ATOM 2320 N N . ILE A 1 306 ? 8.613 -10.641 16.047 1.00 65.94 306 ILE A N 1
ATOM 2321 C CA . ILE A 1 306 ? 8.159 -9.264 16.252 1.00 65.94 306 ILE A CA 1
ATOM 2322 C C . ILE A 1 306 ? 9.000 -8.350 15.360 1.00 65.94 306 ILE A C 1
ATOM 2324 O O . ILE A 1 306 ? 10.172 -8.632 15.121 1.00 65.94 306 ILE A O 1
ATOM 2328 N N . ASN A 1 307 ? 8.419 -7.247 14.888 1.00 74.69 307 ASN A N 1
ATOM 2329 C CA . ASN A 1 307 ? 9.055 -6.334 13.940 1.00 74.69 307 ASN A CA 1
ATOM 2330 C C . ASN A 1 307 ? 10.430 -5.824 14.409 1.00 74.69 307 ASN A C 1
ATOM 2332 O O . ASN A 1 307 ? 10.626 -5.452 15.570 1.00 74.69 307 ASN A O 1
ATOM 2336 N N . ILE A 1 308 ? 11.374 -5.762 13.467 1.00 81.56 308 ILE A N 1
ATOM 2337 C CA . ILE A 1 308 ? 12.671 -5.101 13.646 1.00 81.56 308 ILE A CA 1
ATOM 2338 C C . ILE A 1 308 ? 12.425 -3.591 13.697 1.00 81.56 308 ILE A C 1
ATOM 2340 O O . ILE A 1 308 ? 11.781 -3.041 12.805 1.00 81.56 308 ILE A O 1
ATOM 2344 N N . ARG A 1 309 ? 12.939 -2.916 14.731 1.00 84.06 309 ARG A N 1
ATOM 2345 C CA . ARG A 1 309 ? 12.808 -1.459 14.911 1.00 84.06 309 ARG A CA 1
ATOM 2346 C C . ARG A 1 309 ? 14.126 -0.706 14.857 1.00 84.06 309 ARG A C 1
ATOM 2348 O O . ARG A 1 309 ? 14.130 0.501 14.642 1.00 84.06 309 ARG A O 1
ATOM 2355 N N . GLN A 1 310 ? 15.245 -1.399 15.008 1.00 90.31 310 GLN A N 1
ATOM 2356 C CA . GLN A 1 310 ? 16.553 -0.785 14.851 1.00 90.31 310 GLN A CA 1
ATOM 2357 C C . GLN A 1 310 ? 17.522 -1.771 14.202 1.00 90.31 310 GLN A C 1
ATOM 2359 O O . GLN A 1 310 ? 17.564 -2.949 14.562 1.00 90.31 310 GLN A O 1
ATOM 2364 N N . ILE A 1 311 ? 18.295 -1.277 13.237 1.00 94.94 311 ILE A N 1
ATOM 2365 C CA . ILE A 1 311 ? 19.407 -2.002 12.618 1.00 94.94 311 ILE A CA 1
ATOM 2366 C C . ILE A 1 311 ? 20.692 -1.302 13.039 1.00 94.94 311 ILE A C 1
ATOM 2368 O O . ILE A 1 311 ? 20.795 -0.080 12.949 1.00 94.94 311 ILE A O 1
ATOM 2372 N N . ILE A 1 312 ? 21.661 -2.071 13.517 1.00 93.62 312 ILE A N 1
ATOM 2373 C CA . ILE A 1 312 ? 22.969 -1.579 13.931 1.00 93.62 312 ILE A CA 1
ATOM 2374 C C . ILE A 1 312 ? 23.999 -2.205 13.004 1.00 93.62 312 ILE A C 1
ATOM 2376 O O . ILE A 1 312 ? 24.215 -3.417 13.029 1.00 93.62 312 ILE A O 1
ATOM 2380 N N . VAL A 1 313 ? 24.622 -1.376 12.180 1.00 94.38 313 VAL A N 1
ATOM 2381 C CA . VAL A 1 313 ? 25.660 -1.791 11.239 1.00 94.38 313 VAL A CA 1
ATOM 2382 C C . VAL A 1 313 ? 27.005 -1.337 11.783 1.00 94.38 313 VAL A C 1
ATOM 2384 O O . VAL A 1 313 ? 27.213 -0.150 12.018 1.00 94.38 313 VAL A O 1
ATOM 2387 N N . TYR A 1 314 ? 27.925 -2.270 11.988 1.00 92.50 314 TYR A N 1
ATOM 2388 C CA . TYR A 1 314 ? 29.288 -1.979 12.414 1.00 92.50 314 TYR A CA 1
ATOM 2389 C C . TYR A 1 314 ? 30.180 -1.905 11.183 1.00 92.50 314 TYR A C 1
ATOM 2391 O O . TYR A 1 314 ? 30.314 -2.880 10.441 1.00 92.50 314 TYR A O 1
ATOM 2399 N N . ARG A 1 315 ? 30.801 -0.747 10.960 1.00 89.81 315 ARG A N 1
ATOM 2400 C CA . ARG A 1 315 ? 31.661 -0.502 9.796 1.00 89.81 315 ARG A CA 1
ATOM 2401 C C . ARG A 1 315 ? 33.027 0.026 10.198 1.00 89.81 315 ARG A C 1
ATOM 2403 O O . ARG A 1 315 ? 33.159 0.763 11.175 1.00 89.81 315 ARG A O 1
ATOM 2410 N N . ASN A 1 316 ? 34.045 -0.331 9.428 1.00 85.19 316 ASN A N 1
ATOM 2411 C CA . ASN A 1 316 ? 35.342 0.338 9.464 1.00 85.19 316 ASN A CA 1
ATOM 2412 C C . ASN A 1 316 ? 35.507 1.199 8.198 1.00 85.19 316 ASN A C 1
ATOM 2414 O O . ASN A 1 316 ? 34.574 1.358 7.413 1.00 85.19 316 ASN A O 1
ATOM 2418 N N . GLN A 1 317 ? 36.693 1.769 7.992 1.00 81.00 317 GLN A N 1
ATOM 2419 C CA . GLN A 1 317 ? 36.968 2.633 6.838 1.00 81.00 317 GLN A CA 1
ATOM 2420 C C . GLN A 1 317 ? 36.952 1.911 5.474 1.00 81.00 317 GLN A C 1
ATOM 2422 O O . GLN A 1 317 ? 37.017 2.578 4.446 1.00 81.00 317 GLN A O 1
ATOM 2427 N N . TYR A 1 318 ? 36.863 0.578 5.434 1.00 78.94 318 TYR A N 1
ATOM 2428 C CA . TYR A 1 318 ? 37.001 -0.228 4.217 1.00 78.94 318 TYR A CA 1
ATOM 2429 C C . TYR A 1 318 ? 35.782 -1.105 3.895 1.00 78.94 318 TYR A C 1
ATOM 2431 O O . TYR A 1 318 ? 35.501 -1.321 2.717 1.00 78.94 318 TYR A O 1
ATOM 2439 N N . PHE A 1 319 ? 35.088 -1.661 4.892 1.00 85.25 319 PHE A N 1
ATOM 2440 C CA . PHE A 1 319 ? 33.977 -2.602 4.694 1.00 85.25 319 PHE A CA 1
ATOM 2441 C C . PHE A 1 319 ? 33.064 -2.706 5.930 1.00 85.25 319 PHE A C 1
ATOM 2443 O O . PHE A 1 319 ? 33.351 -2.147 6.995 1.00 85.25 319 PHE A O 1
ATOM 2450 N N . ILE A 1 320 ? 31.958 -3.441 5.786 1.00 91.06 320 ILE A N 1
ATOM 2451 C CA . ILE A 1 320 ? 31.026 -3.755 6.874 1.00 91.06 320 ILE A CA 1
ATOM 2452 C C . ILE A 1 320 ? 31.554 -4.938 7.690 1.00 91.06 320 ILE A C 1
ATOM 2454 O O . ILE A 1 320 ? 31.668 -6.062 7.196 1.00 91.06 320 ILE A O 1
ATOM 2458 N N . CYS A 1 321 ? 31.878 -4.678 8.954 1.00 90.00 321 CYS A N 1
ATOM 2459 C CA . CYS A 1 321 ? 32.409 -5.666 9.886 1.00 90.00 321 CYS A CA 1
ATOM 2460 C C . CYS A 1 321 ? 31.316 -6.628 10.356 1.00 90.00 321 CYS A C 1
ATOM 2462 O O . CYS A 1 321 ? 31.501 -7.843 10.309 1.00 90.00 321 CYS A O 1
ATOM 2464 N N . SER A 1 322 ? 30.176 -6.089 10.794 1.00 92.31 322 SER A N 1
ATOM 2465 C CA . SER A 1 322 ? 29.063 -6.886 11.306 1.00 92.31 322 SER A CA 1
ATOM 2466 C C . SER A 1 322 ? 27.733 -6.140 11.298 1.00 92.31 322 SER A C 1
ATOM 2468 O O . SER A 1 322 ? 27.672 -4.927 11.097 1.00 92.31 322 SER A O 1
ATOM 2470 N N . ILE A 1 323 ? 26.648 -6.882 11.512 1.00 95.31 323 ILE A N 1
ATOM 2471 C CA . ILE A 1 323 ? 25.292 -6.344 11.627 1.00 95.31 323 ILE A CA 1
ATOM 2472 C C . ILE A 1 323 ? 24.554 -6.975 12.810 1.00 95.31 323 ILE A C 1
ATOM 2474 O O . ILE A 1 323 ? 24.771 -8.140 13.151 1.00 95.31 323 ILE A O 1
ATOM 2478 N N . MET A 1 324 ? 23.690 -6.195 13.450 1.00 93.56 324 MET A N 1
ATOM 2479 C CA . MET A 1 324 ? 22.852 -6.609 14.572 1.00 93.56 324 MET A CA 1
ATOM 2480 C C . MET A 1 324 ? 21.486 -5.928 14.473 1.00 93.56 324 MET A C 1
ATOM 2482 O O . MET A 1 324 ? 21.373 -4.805 13.981 1.00 93.56 324 MET A O 1
ATOM 2486 N N . PHE A 1 325 ? 20.443 -6.593 14.953 1.00 93.88 325 PHE A N 1
ATOM 2487 C CA . PHE A 1 325 ? 19.065 -6.120 14.871 1.00 93.88 325 PHE A CA 1
ATOM 2488 C C . PHE A 1 325 ? 18.466 -6.004 16.266 1.00 93.88 325 PHE A C 1
ATOM 2490 O O . PHE A 1 325 ? 18.813 -6.774 17.162 1.00 93.88 325 PHE A O 1
ATOM 2497 N N . LYS A 1 326 ? 17.547 -5.058 16.444 1.00 87.75 326 LYS A N 1
ATOM 2498 C CA . LYS A 1 326 ? 16.768 -4.893 17.668 1.00 87.75 326 LYS A CA 1
ATOM 2499 C C . LYS A 1 326 ? 15.281 -4.853 17.334 1.00 87.75 326 LYS A C 1
ATOM 2501 O O . LYS A 1 326 ? 14.862 -4.119 16.433 1.00 87.75 326 LYS A O 1
ATOM 2506 N N . THR A 1 327 ? 14.493 -5.653 18.042 1.00 81.88 327 THR A N 1
ATOM 2507 C CA . THR A 1 327 ? 13.041 -5.751 17.850 1.00 81.88 327 THR A CA 1
ATOM 2508 C C . THR A 1 327 ? 12.294 -4.638 18.581 1.00 81.88 327 THR A C 1
ATOM 2510 O O . THR A 1 327 ? 12.861 -3.899 19.387 1.00 81.88 327 THR A O 1
ATOM 2513 N N . GLU A 1 328 ? 10.993 -4.536 18.323 1.00 73.31 328 GLU A N 1
ATOM 2514 C CA . GLU A 1 328 ? 10.082 -3.605 18.998 1.00 73.31 328 GLU A CA 1
ATOM 2515 C C . GLU A 1 328 ? 10.038 -3.770 20.523 1.00 73.31 328 GLU A C 1
ATOM 2517 O O . GLU A 1 328 ? 9.984 -2.777 21.242 1.00 73.31 328 GLU A O 1
ATOM 2522 N N . LYS A 1 329 ? 10.168 -5.002 21.034 1.00 71.12 329 LYS A N 1
ATOM 2523 C CA . LYS A 1 329 ? 10.284 -5.269 22.482 1.00 71.12 329 LYS A CA 1
ATOM 2524 C C . LYS A 1 329 ? 11.661 -4.929 23.059 1.00 71.12 329 LYS A C 1
ATOM 2526 O O . LYS A 1 329 ? 11.889 -5.063 24.256 1.00 71.12 329 LYS A O 1
ATOM 2531 N N . GLY A 1 330 ? 12.585 -4.495 22.210 1.00 77.75 330 GLY A N 1
ATOM 2532 C CA . GLY A 1 330 ? 13.946 -4.151 22.580 1.00 77.75 330 GLY A CA 1
ATOM 2533 C C . GLY A 1 330 ? 14.907 -5.335 22.679 1.00 77.75 330 GLY A C 1
ATOM 2534 O O . GLY A 1 330 ? 16.016 -5.150 23.177 1.00 77.75 330 GLY A O 1
ATOM 2535 N N . GLU A 1 331 ? 14.519 -6.512 22.186 1.00 81.50 331 GLU A N 1
ATOM 2536 C CA . GLU A 1 331 ? 15.362 -7.711 22.148 1.00 81.50 331 GLU A CA 1
ATOM 2537 C C . GLU A 1 331 ? 16.397 -7.599 21.024 1.00 81.50 331 GLU A C 1
ATOM 2539 O O . GLU A 1 331 ? 16.062 -7.191 19.910 1.00 81.50 331 GLU A O 1
ATOM 2544 N N . PHE A 1 332 ? 17.647 -7.974 21.299 1.00 86.62 332 PHE A N 1
ATOM 2545 C CA . PHE A 1 332 ? 18.729 -7.954 20.314 1.00 86.62 332 PHE A CA 1
ATOM 2546 C C . PHE A 1 332 ? 18.913 -9.323 19.652 1.00 86.62 332 PHE A C 1
ATOM 2548 O O . PHE A 1 332 ? 18.821 -10.361 20.307 1.00 86.62 332 PHE A O 1
ATOM 2555 N N . SER A 1 333 ? 19.214 -9.328 18.353 1.00 89.69 333 SER A N 1
ATOM 2556 C CA . SER A 1 333 ? 19.737 -10.511 17.667 1.00 89.69 333 SER A CA 1
ATOM 2557 C C . SER A 1 333 ? 21.168 -10.820 18.118 1.00 89.69 333 SER A C 1
ATOM 2559 O O . SER A 1 333 ? 21.848 -9.976 18.703 1.00 89.69 333 SER A O 1
ATOM 2561 N N . ALA A 1 334 ? 21.679 -11.996 17.743 1.00 86.94 334 ALA A N 1
ATOM 2562 C CA . ALA A 1 334 ? 23.125 -12.201 17.699 1.00 86.94 334 ALA A CA 1
ATOM 2563 C C . ALA A 1 334 ? 23.786 -11.157 16.775 1.00 86.94 334 ALA A C 1
ATOM 2565 O O . ALA A 1 334 ? 23.147 -10.635 15.853 1.00 86.94 334 ALA A O 1
ATOM 2566 N N . LYS A 1 335 ? 25.065 -10.859 17.014 1.00 91.19 335 LYS A N 1
ATOM 2567 C CA . LYS A 1 335 ? 25.875 -10.044 16.107 1.00 91.19 335 LYS A CA 1
ATOM 2568 C C . LYS A 1 335 ? 26.436 -10.941 15.000 1.00 91.19 335 LYS A C 1
ATOM 2570 O O . LYS A 1 335 ? 27.075 -11.950 15.287 1.00 91.19 335 LYS A O 1
ATOM 2575 N N . PHE A 1 336 ? 26.202 -10.576 13.744 1.00 92.06 336 PHE A N 1
ATOM 2576 C CA . PHE A 1 336 ? 26.626 -11.354 12.579 1.00 92.06 336 PHE A CA 1
ATOM 2577 C C . PHE A 1 336 ? 27.850 -10.705 11.929 1.00 92.06 336 PHE A C 1
ATOM 2579 O O . PHE A 1 336 ? 27.718 -9.723 11.199 1.00 92.06 336 PHE A O 1
ATOM 2586 N N . GLY A 1 337 ? 29.038 -11.232 12.235 1.00 88.69 337 GLY A N 1
ATOM 2587 C CA . GLY A 1 337 ? 30.343 -10.698 11.828 1.00 88.69 337 GLY A CA 1
ATOM 2588 C C . GLY A 1 337 ? 31.275 -10.538 13.035 1.00 88.69 337 GLY A C 1
ATOM 2589 O O . GLY A 1 337 ? 31.154 -11.290 14.002 1.00 88.69 337 GLY A O 1
ATOM 2590 N N . SER A 1 338 ? 32.203 -9.583 12.992 1.00 85.69 338 SER A N 1
ATOM 2591 C CA . SER A 1 338 ? 33.188 -9.361 14.052 1.00 85.69 338 SER A CA 1
ATOM 2592 C C . SER A 1 338 ? 32.674 -8.389 15.113 1.00 85.69 338 SER A C 1
ATOM 2594 O O . SER A 1 338 ? 31.730 -7.627 14.894 1.00 85.69 338 SER A O 1
ATOM 2596 N N . ASP A 1 339 ? 33.331 -8.385 16.272 1.00 83.00 339 ASP A N 1
ATOM 2597 C CA . ASP A 1 339 ? 33.072 -7.414 17.339 1.00 83.00 339 ASP A CA 1
ATOM 2598 C C . ASP A 1 339 ? 33.719 -6.044 17.101 1.00 83.00 339 ASP A C 1
ATOM 2600 O O . ASP A 1 339 ? 33.584 -5.142 17.925 1.00 83.00 339 ASP A O 1
ATOM 2604 N N . GLU A 1 340 ? 34.378 -5.877 15.958 1.00 79.31 340 GLU A N 1
ATOM 2605 C CA . GLU A 1 340 ? 35.106 -4.674 15.579 1.00 79.31 340 GLU A CA 1
ATOM 2606 C C . GLU A 1 340 ? 34.246 -3.734 14.719 1.00 79.31 340 GLU A C 1
ATOM 2608 O O . GLU A 1 340 ? 33.296 -4.148 14.056 1.00 79.31 340 GLU A O 1
ATOM 2613 N N . GLY A 1 341 ? 34.626 -2.455 14.670 1.00 83.62 341 GLY A N 1
ATOM 2614 C CA . GLY A 1 341 ? 33.980 -1.437 13.838 1.00 83.62 341 GLY A CA 1
ATOM 2615 C C . GLY A 1 341 ? 33.125 -0.442 14.623 1.00 83.62 341 GLY A C 1
ATOM 2616 O O . GLY A 1 341 ? 32.735 -0.667 15.767 1.00 83.62 341 GLY A O 1
ATOM 2617 N N . ASN A 1 342 ? 32.839 0.689 13.983 1.00 87.38 342 ASN A N 1
ATOM 2618 C CA . ASN A 1 342 ? 32.037 1.762 14.552 1.00 87.38 342 ASN A CA 1
ATOM 2619 C C . ASN A 1 342 ? 30.551 1.526 14.244 1.00 87.38 342 ASN A C 1
ATOM 2621 O O . ASN A 1 342 ? 30.222 1.266 13.082 1.00 87.38 342 ASN A O 1
ATOM 2625 N N . PRO A 1 343 ? 29.657 1.610 15.246 1.00 91.88 343 PRO A N 1
ATOM 2626 C CA . PRO A 1 343 ? 28.239 1.355 15.050 1.00 91.88 343 PRO A CA 1
ATOM 2627 C C . PRO A 1 343 ? 27.534 2.544 14.396 1.00 91.88 343 PRO A C 1
ATOM 2629 O O . PRO A 1 343 ? 27.609 3.671 14.885 1.00 91.88 343 PRO A O 1
ATOM 2632 N N . GLU A 1 344 ? 26.747 2.263 13.366 1.00 91.44 344 GLU A N 1
ATOM 2633 C CA . GLU A 1 344 ? 25.733 3.163 12.825 1.00 91.44 344 GLU A CA 1
ATOM 2634 C C . GLU A 1 344 ? 24.340 2.587 13.031 1.00 91.44 344 GLU A C 1
ATOM 2636 O O . GLU A 1 344 ? 24.104 1.397 12.817 1.00 91.44 344 GLU A O 1
ATOM 2641 N N . LYS A 1 345 ? 23.417 3.440 13.479 1.00 90.12 345 LYS A N 1
ATOM 2642 C CA . LYS A 1 345 ? 22.063 3.041 13.860 1.00 90.12 345 LYS A CA 1
ATOM 2643 C C . LYS A 1 345 ? 21.056 3.535 12.834 1.00 90.12 345 LYS A C 1
ATOM 2645 O O . LYS A 1 345 ? 21.018 4.719 12.511 1.00 90.12 345 LYS A O 1
ATOM 2650 N N . VAL A 1 346 ? 20.213 2.620 12.384 1.00 88.50 346 VAL A N 1
ATOM 2651 C CA . VAL A 1 346 ? 19.046 2.876 11.543 1.00 88.50 346 VAL A CA 1
ATOM 2652 C C . VAL A 1 346 ? 17.811 2.678 12.412 1.00 88.50 346 VAL A C 1
ATOM 2654 O O . VAL A 1 346 ? 17.478 1.543 12.750 1.00 88.50 346 VAL A O 1
ATOM 2657 N N . ASP A 1 347 ? 17.155 3.778 12.784 1.00 83.75 347 ASP A N 1
ATOM 2658 C CA . ASP A 1 347 ? 16.032 3.788 13.731 1.00 83.75 347 ASP A CA 1
ATOM 2659 C C . ASP A 1 347 ? 14.672 3.927 13.025 1.00 83.75 347 ASP A C 1
ATOM 2661 O O . ASP A 1 347 ? 14.303 5.000 12.526 1.00 83.75 347 ASP A O 1
ATOM 2665 N N . LEU A 1 348 ? 13.890 2.847 13.042 1.00 74.69 348 LEU A N 1
ATOM 2666 C CA . LEU A 1 348 ? 12.500 2.787 12.575 1.00 74.69 348 LEU A CA 1
ATOM 2667 C C . LEU A 1 348 ? 11.585 3.240 13.727 1.00 74.69 348 LEU A C 1
ATOM 2669 O O . LEU A 1 348 ? 10.884 2.443 14.349 1.00 74.69 348 LEU A O 1
ATOM 2673 N N . GLY A 1 349 ? 11.672 4.525 14.079 1.00 51.78 349 GLY A N 1
ATOM 2674 C CA . GLY A 1 349 ? 11.070 5.098 15.293 1.00 51.78 349 GLY A CA 1
ATOM 2675 C C . GLY A 1 349 ? 9.546 5.281 15.264 1.00 51.78 349 GLY A C 1
ATOM 2676 O O . GLY A 1 349 ? 8.970 5.683 16.270 1.00 51.78 349 GLY A O 1
ATOM 2677 N N . ASN A 1 350 ? 8.889 5.015 14.132 1.00 52.97 350 ASN A N 1
ATOM 2678 C CA . ASN A 1 350 ? 7.435 5.093 13.967 1.00 52.97 350 ASN A CA 1
ATOM 2679 C C . ASN A 1 350 ? 6.861 3.678 13.769 1.00 52.97 350 ASN A C 1
ATOM 2681 O O . ASN A 1 350 ? 7.403 2.901 12.985 1.00 52.97 350 ASN A O 1
ATOM 2685 N N . SER A 1 351 ? 5.749 3.346 14.438 1.00 52.62 351 SER A N 1
ATOM 2686 C CA . SER A 1 351 ? 5.097 2.028 14.344 1.00 52.62 351 SER A CA 1
ATOM 2687 C C . SER A 1 351 ? 4.677 1.665 12.914 1.00 52.62 351 SER A C 1
ATOM 2689 O O . SER A 1 351 ? 4.696 0.485 12.559 1.00 52.62 351 SER A O 1
ATOM 2691 N N . SER A 1 352 ? 4.390 2.672 12.080 1.00 59.06 352 SER A N 1
ATOM 2692 C CA . SER A 1 352 ? 4.053 2.522 10.655 1.00 59.06 352 SER A CA 1
ATOM 2693 C C . SER A 1 352 ? 5.237 2.678 9.704 1.00 59.06 352 SER A C 1
ATOM 2695 O O . SER A 1 352 ? 5.037 2.661 8.490 1.00 59.06 352 SER A O 1
ATOM 2697 N N . GLU A 1 353 ? 6.454 2.848 10.223 1.00 70.69 353 GLU A N 1
ATOM 2698 C CA . GLU A 1 353 ? 7.667 2.750 9.418 1.00 70.69 353 GLU A CA 1
ATOM 2699 C C . GLU A 1 353 ? 8.100 1.287 9.314 1.00 70.69 353 GLU A C 1
ATOM 2701 O O . GLU A 1 353 ? 8.288 0.608 10.325 1.00 70.69 353 GLU A O 1
ATOM 2706 N N . TYR A 1 354 ? 8.268 0.805 8.089 1.00 75.31 354 TYR A N 1
ATOM 2707 C CA . TYR A 1 354 ? 8.687 -0.553 7.785 1.00 75.31 354 TYR A CA 1
ATOM 2708 C C . TYR A 1 354 ? 9.640 -0.582 6.603 1.00 75.31 354 TYR A C 1
ATOM 2710 O O . TYR A 1 354 ? 9.622 0.286 5.732 1.00 75.31 354 TYR A O 1
ATOM 2718 N N . LEU A 1 355 ? 10.483 -1.607 6.589 1.00 82.50 355 LEU A N 1
ATOM 2719 C CA . LEU A 1 355 ? 11.519 -1.795 5.588 1.00 82.50 355 LEU A CA 1
ATOM 2720 C C . LEU A 1 355 ? 10.907 -2.277 4.264 1.00 82.50 355 LEU A C 1
ATOM 2722 O O . LEU A 1 355 ? 10.251 -3.321 4.211 1.00 82.50 355 LEU A O 1
ATOM 2726 N N . THR A 1 356 ? 11.154 -1.513 3.205 1.00 80.69 356 THR A N 1
ATOM 2727 C CA . THR A 1 356 ? 10.696 -1.739 1.824 1.00 80.69 356 THR A CA 1
ATOM 2728 C C . THR A 1 356 ? 11.843 -2.078 0.880 1.00 80.69 356 THR A C 1
ATOM 2730 O O . THR A 1 356 ? 11.628 -2.335 -0.301 1.00 80.69 356 THR A O 1
ATOM 2733 N N . GLY A 1 357 ? 13.085 -2.060 1.353 1.00 81.75 357 GLY A N 1
ATOM 2734 C CA . GLY A 1 357 ? 14.205 -2.444 0.514 1.00 81.75 357 GLY A CA 1
ATOM 2735 C C . GLY A 1 357 ? 15.557 -2.353 1.191 1.00 81.75 357 GLY A C 1
ATOM 2736 O O . GLY A 1 357 ? 15.719 -1.754 2.256 1.00 81.75 357 GLY A O 1
ATOM 2737 N N . ILE A 1 358 ? 16.535 -2.929 0.507 1.00 86.81 358 ILE A N 1
ATOM 2738 C CA . ILE A 1 358 ? 17.953 -2.829 0.826 1.00 86.81 358 ILE A CA 1
ATOM 2739 C C . ILE A 1 358 ? 18.739 -2.656 -0.472 1.00 86.81 358 ILE A C 1
ATOM 2741 O O . ILE A 1 358 ? 18.431 -3.278 -1.489 1.00 86.81 358 ILE A O 1
ATOM 2745 N N . SER A 1 359 ? 19.773 -1.834 -0.444 1.00 86.19 359 SER A N 1
ATOM 2746 C CA . SER A 1 359 ? 20.801 -1.819 -1.480 1.00 86.19 359 SER A CA 1
ATOM 2747 C C . SER A 1 359 ? 22.172 -1.795 -0.847 1.00 86.19 359 SER A C 1
ATOM 2749 O O . SER A 1 359 ? 22.325 -1.587 0.355 1.00 86.19 359 SER A O 1
ATOM 2751 N N . GLY A 1 360 ? 23.187 -1.969 -1.670 1.00 85.06 360 GLY A N 1
ATOM 2752 C CA . GLY A 1 360 ? 24.548 -1.868 -1.208 1.00 85.06 360 GLY A CA 1
ATOM 2753 C C . GLY A 1 360 ? 25.544 -2.180 -2.296 1.00 85.06 360 GLY A C 1
ATOM 2754 O O . GLY A 1 360 ? 25.207 -2.378 -3.466 1.00 85.06 360 GLY A O 1
ATOM 2755 N N . LYS A 1 361 ? 26.795 -2.232 -1.874 1.00 86.25 361 LYS A N 1
ATOM 2756 C CA . LYS A 1 361 ? 27.940 -2.536 -2.718 1.00 86.25 361 LYS A CA 1
ATOM 2757 C C . LYS A 1 361 ? 28.737 -3.672 -2.098 1.00 86.25 361 LYS A C 1
ATOM 2759 O O . LYS A 1 361 ? 28.847 -3.752 -0.877 1.00 86.25 361 LYS A O 1
ATOM 2764 N N . TYR A 1 362 ? 29.321 -4.528 -2.921 1.00 86.00 362 TYR A N 1
ATOM 2765 C CA . TYR A 1 362 ? 30.265 -5.558 -2.507 1.00 86.00 362 TYR A CA 1
ATOM 2766 C C . TYR A 1 362 ? 31.388 -5.682 -3.528 1.00 86.00 362 TYR A C 1
ATOM 2768 O O . TYR A 1 362 ? 31.221 -5.400 -4.713 1.00 86.00 362 TYR A O 1
ATOM 2776 N N . SER A 1 363 ? 32.564 -6.080 -3.066 1.00 80.94 363 SER A N 1
ATOM 2777 C CA . SER A 1 363 ? 33.715 -6.294 -3.939 1.00 80.94 363 SER A CA 1
ATOM 2778 C C . SER A 1 363 ? 34.676 -7.287 -3.317 1.00 80.94 363 SER A C 1
ATOM 2780 O O . SER A 1 363 ? 34.654 -7.521 -2.104 1.00 80.94 363 SER A O 1
ATOM 2782 N N . SER A 1 364 ? 35.540 -7.860 -4.152 1.00 79.75 364 SER A N 1
ATOM 2783 C CA . SER A 1 364 ? 36.719 -8.569 -3.672 1.00 79.75 364 SER A CA 1
ATOM 2784 C C . SER A 1 364 ? 37.561 -7.636 -2.803 1.00 79.75 364 SER A C 1
ATOM 2786 O O . SER A 1 364 ? 37.845 -6.494 -3.174 1.00 79.75 364 SER A O 1
ATOM 2788 N N . ASN A 1 365 ? 37.971 -8.122 -1.644 1.00 72.75 365 ASN A N 1
ATOM 2789 C CA . ASN A 1 365 ? 38.802 -7.402 -0.704 1.00 72.75 365 ASN A CA 1
ATOM 2790 C C . ASN A 1 365 ? 40.119 -8.156 -0.534 1.00 72.75 365 ASN A C 1
ATOM 2792 O O . ASN A 1 365 ? 40.150 -9.254 0.020 1.00 72.75 365 ASN A O 1
ATOM 2796 N N . SER A 1 366 ? 41.205 -7.555 -1.016 1.00 70.69 366 SER A N 1
ATOM 2797 C CA . SER A 1 366 ? 42.547 -8.137 -0.979 1.00 70.69 366 SER A CA 1
ATOM 2798 C C . SER A 1 366 ? 43.070 -8.355 0.443 1.00 70.69 366 SER A C 1
ATOM 2800 O O . SER A 1 366 ? 43.830 -9.293 0.651 1.00 70.69 366 SER A O 1
ATOM 2802 N N . TYR A 1 367 ? 42.628 -7.567 1.433 1.00 66.75 367 TYR A N 1
ATOM 2803 C CA . TYR A 1 367 ? 43.061 -7.719 2.830 1.00 66.75 367 TYR A CA 1
ATOM 2804 C C . TYR A 1 367 ? 42.573 -9.019 3.472 1.00 66.75 367 TYR A C 1
ATOM 2806 O O . TYR A 1 367 ? 43.262 -9.593 4.307 1.00 66.75 367 TYR A O 1
ATOM 2814 N N . VAL A 1 368 ? 41.383 -9.479 3.088 1.00 70.00 368 VAL A N 1
ATOM 2815 C CA . VAL A 1 368 ? 40.764 -10.706 3.622 1.00 70.00 368 VAL A CA 1
ATOM 2816 C C . VAL A 1 368 ? 40.672 -11.818 2.574 1.00 70.00 368 VAL A C 1
ATOM 2818 O O . VAL A 1 368 ? 40.108 -12.872 2.853 1.00 70.00 368 VAL A O 1
ATOM 2821 N N . ASN A 1 369 ? 41.211 -11.577 1.372 1.00 72.19 369 ASN A N 1
ATOM 2822 C CA . ASN A 1 369 ? 41.151 -12.442 0.190 1.00 72.19 369 ASN A CA 1
ATOM 2823 C C . ASN A 1 369 ? 39.748 -13.027 -0.090 1.00 72.19 369 ASN A C 1
ATOM 2825 O O . ASN A 1 369 ? 39.603 -14.185 -0.480 1.00 72.19 369 ASN A O 1
ATOM 2829 N N . GLN A 1 370 ? 38.700 -12.238 0.167 1.00 74.31 370 GLN A N 1
ATOM 2830 C CA . GLN A 1 370 ? 37.291 -12.641 0.079 1.00 74.31 370 GLN A CA 1
ATOM 2831 C C . GLN A 1 370 ? 36.419 -11.478 -0.388 1.00 74.31 370 GLN A C 1
ATOM 2833 O O . GLN A 1 370 ? 36.833 -10.320 -0.356 1.00 74.31 370 GLN A O 1
ATOM 2838 N N . ILE A 1 371 ? 35.204 -11.782 -0.841 1.00 79.25 371 ILE A N 1
ATOM 2839 C CA . ILE A 1 371 ? 34.209 -10.765 -1.190 1.00 79.25 371 ILE A CA 1
ATOM 2840 C C . ILE A 1 371 ? 33.549 -10.252 0.094 1.00 79.25 371 ILE A C 1
ATOM 2842 O O . ILE A 1 371 ? 33.058 -11.043 0.895 1.00 79.25 371 ILE A O 1
ATOM 2846 N N . THR A 1 372 ? 33.508 -8.929 0.260 1.00 84.19 372 THR A N 1
ATOM 2847 C CA . THR A 1 372 ? 32.937 -8.264 1.443 1.00 84.19 372 THR A CA 1
ATOM 2848 C C . THR A 1 372 ? 31.859 -7.266 1.059 1.00 84.19 372 THR A C 1
ATOM 2850 O O . THR A 1 372 ? 32.018 -6.554 0.061 1.00 84.19 372 THR A O 1
ATOM 2853 N N . ILE A 1 373 ? 30.831 -7.120 1.896 1.00 90.25 373 ILE A N 1
ATOM 2854 C CA . ILE A 1 373 ? 29.907 -5.985 1.807 1.00 90.25 373 ILE A CA 1
ATOM 2855 C C . ILE A 1 373 ? 30.665 -4.691 2.139 1.00 90.25 373 ILE A C 1
ATOM 2857 O O . ILE A 1 373 ? 31.308 -4.575 3.182 1.00 90.25 373 ILE A O 1
ATOM 2861 N N . ARG A 1 374 ? 30.601 -3.713 1.236 1.00 86.69 374 ARG A N 1
ATOM 2862 C CA . ARG A 1 374 ? 31.295 -2.417 1.317 1.00 86.69 374 ARG A CA 1
ATOM 2863 C C . ARG A 1 374 ? 30.403 -1.306 1.841 1.00 86.69 374 ARG A C 1
ATOM 2865 O O . ARG A 1 374 ? 30.859 -0.495 2.643 1.00 86.69 374 ARG A O 1
ATOM 2872 N N . SER A 1 375 ? 29.152 -1.290 1.400 1.00 89.69 375 SER A N 1
ATOM 2873 C CA . SER A 1 375 ? 28.151 -0.338 1.865 1.00 89.69 375 SER A CA 1
ATOM 2874 C C . SER A 1 375 ? 26.764 -0.957 1.878 1.00 89.69 375 SER A C 1
ATOM 2876 O O . SER A 1 375 ? 26.490 -1.893 1.121 1.00 89.69 375 SER A O 1
ATOM 2878 N N . LEU A 1 376 ? 25.907 -0.420 2.741 1.00 92.81 376 LEU A N 1
ATOM 2879 C CA . LEU A 1 376 ? 24.494 -0.742 2.842 1.00 92.81 376 LEU A CA 1
ATOM 2880 C C . LEU A 1 376 ? 23.667 0.537 2.901 1.00 92.81 376 LEU A C 1
ATOM 2882 O O . LEU A 1 376 ? 24.024 1.500 3.579 1.00 92.81 376 LEU A O 1
ATOM 2886 N N . SER A 1 377 ? 22.521 0.486 2.240 1.00 89.62 377 SER A N 1
ATOM 2887 C CA . SER A 1 377 ? 21.449 1.457 2.379 1.00 89.62 377 SER A CA 1
ATOM 2888 C C . SER A 1 377 ? 20.153 0.709 2.653 1.00 89.62 377 SER A C 1
ATOM 2890 O O . SER A 1 377 ? 19.886 -0.338 2.057 1.00 89.62 377 SER A O 1
ATOM 2892 N N . PHE A 1 378 ? 19.342 1.247 3.552 1.00 88.81 378 PHE A N 1
ATOM 2893 C CA . PHE A 1 378 ? 18.053 0.690 3.930 1.00 88.81 378 PHE A CA 1
ATOM 2894 C C . PHE A 1 378 ? 16.946 1.644 3.531 1.00 88.81 378 PHE A C 1
ATOM 2896 O O . PHE A 1 378 ? 17.037 2.858 3.721 1.00 88.81 378 PHE A O 1
ATOM 2903 N N . TYR A 1 379 ? 15.875 1.074 3.008 1.00 82.38 379 TYR A N 1
ATOM 2904 C CA . TYR A 1 379 ? 14.748 1.829 2.507 1.00 82.38 379 TYR A CA 1
ATOM 2905 C C . TYR A 1 379 ? 13.510 1.491 3.302 1.00 82.38 379 TYR A C 1
ATOM 2907 O O . TYR A 1 379 ? 13.243 0.319 3.579 1.00 82.38 379 TYR A O 1
ATOM 2915 N N . THR A 1 380 ? 12.765 2.523 3.670 1.00 81.06 380 THR A N 1
ATOM 2916 C CA . THR A 1 380 ? 11.497 2.382 4.372 1.00 81.06 380 THR A CA 1
ATOM 2917 C C . THR A 1 380 ? 10.382 2.992 3.544 1.00 81.06 380 THR A C 1
ATOM 2919 O O . THR A 1 380 ? 10.610 3.634 2.518 1.00 81.06 380 THR A O 1
ATOM 2922 N N . ASN A 1 381 ? 9.143 2.792 3.968 1.00 71.44 381 ASN A N 1
ATOM 2923 C CA . ASN A 1 381 ? 7.994 3.480 3.384 1.00 71.44 381 ASN A CA 1
ATOM 2924 C C . ASN A 1 381 ? 7.953 4.989 3.700 1.00 71.44 381 ASN A C 1
ATOM 2926 O O . ASN A 1 381 ? 7.034 5.663 3.243 1.00 71.44 381 ASN A O 1
ATOM 2930 N N . ILE A 1 382 ? 8.890 5.512 4.502 1.00 67.06 382 ILE A N 1
ATOM 2931 C CA . ILE A 1 382 ? 8.908 6.914 4.948 1.00 67.06 382 ILE A CA 1
ATOM 2932 C C . ILE A 1 382 ? 10.198 7.629 4.537 1.00 67.06 382 ILE A C 1
ATOM 2934 O O . ILE A 1 382 ? 10.150 8.782 4.112 1.00 67.06 382 ILE A O 1
ATOM 2938 N N . LYS A 1 383 ? 11.354 6.985 4.702 1.00 75.75 383 LYS A N 1
ATOM 2939 C CA . LYS A 1 383 ? 12.671 7.598 4.497 1.00 75.75 383 LYS A CA 1
ATOM 2940 C C . LYS A 1 383 ? 13.690 6.587 3.990 1.00 75.75 383 LYS A C 1
ATOM 2942 O O . LYS A 1 383 ? 13.501 5.373 4.042 1.00 75.75 383 LYS A O 1
ATOM 2947 N N . GLU A 1 384 ? 14.808 7.124 3.530 1.00 81.75 384 GLU A N 1
ATOM 2948 C CA . GLU A 1 384 ? 15.957 6.352 3.081 1.00 81.75 384 GLU A CA 1
ATOM 2949 C C . GLU A 1 384 ? 17.129 6.579 4.035 1.00 81.75 384 GLU A C 1
ATOM 2951 O O . GLU A 1 384 ? 17.387 7.702 4.471 1.00 81.75 384 GLU A O 1
ATOM 2956 N N . TRP A 1 385 ? 17.827 5.500 4.365 1.00 78.62 385 TRP A N 1
ATOM 2957 C CA . TRP A 1 385 ? 19.018 5.493 5.202 1.00 78.62 385 TRP A CA 1
ATOM 2958 C C . TRP A 1 385 ? 20.186 5.025 4.346 1.00 78.62 385 TRP A C 1
ATOM 2960 O O . TRP A 1 385 ? 20.280 3.837 4.048 1.00 78.62 385 TRP A O 1
ATOM 2970 N N . GLY A 1 386 ? 21.015 5.958 3.882 1.00 73.50 386 GLY A N 1
ATOM 2971 C CA . GLY A 1 386 ? 21.976 5.706 2.805 1.00 73.50 386 GLY A CA 1
ATOM 2972 C C . GLY A 1 386 ? 23.448 5.755 3.208 1.00 73.50 386 GLY A C 1
ATOM 2973 O O . GLY A 1 386 ? 23.818 6.472 4.133 1.00 73.50 386 GLY A O 1
ATOM 2974 N N . ASP A 1 387 ? 24.259 5.010 2.450 1.00 71.69 387 ASP A N 1
ATOM 2975 C CA . ASP A 1 387 ? 25.732 4.996 2.416 1.00 71.69 387 ASP A CA 1
ATOM 2976 C C . ASP A 1 387 ? 26.433 4.660 3.739 1.00 71.69 387 ASP A C 1
ATOM 2978 O O . ASP A 1 387 ? 27.510 5.160 4.081 1.00 71.69 387 ASP A O 1
ATOM 2982 N N . ILE A 1 388 ? 25.865 3.698 4.462 1.00 82.31 388 ILE A N 1
ATOM 2983 C CA . ILE A 1 388 ? 26.524 3.095 5.616 1.00 82.31 388 ILE A CA 1
ATOM 2984 C C . ILE A 1 388 ? 27.626 2.178 5.081 1.00 82.31 388 ILE A C 1
ATOM 2986 O O . ILE A 1 388 ? 27.352 1.042 4.701 1.00 82.31 388 ILE A O 1
ATOM 2990 N N . GLY A 1 389 ? 28.862 2.673 4.973 1.00 75.94 389 GLY A N 1
ATOM 2991 C CA . GLY A 1 389 ? 29.978 1.927 4.382 1.00 75.94 389 GLY A CA 1
ATOM 2992 C C . GLY A 1 389 ? 31.328 2.640 4.432 1.00 75.94 389 GLY A C 1
ATOM 2993 O O . GLY A 1 389 ? 31.455 3.681 5.077 1.00 75.94 389 GLY A O 1
ATOM 2994 N N . GLY A 1 390 ? 32.333 2.043 3.786 1.00 66.06 390 GLY A N 1
ATOM 2995 C CA . GLY A 1 390 ? 33.713 2.543 3.696 1.00 66.06 390 GLY A CA 1
ATOM 2996 C C . GLY A 1 390 ? 34.214 2.702 2.252 1.00 66.06 390 GLY A C 1
ATOM 2997 O O . GLY A 1 390 ? 33.434 2.645 1.306 1.00 66.06 390 GLY A O 1
ATOM 2998 N N . TYR A 1 391 ? 35.526 2.891 2.081 1.00 62.53 391 TYR A N 1
ATOM 2999 C CA . TYR A 1 391 ? 36.198 3.085 0.790 1.00 62.53 391 TYR A CA 1
ATOM 3000 C C . TYR A 1 391 ? 35.841 1.991 -0.232 1.00 62.53 391 TYR A C 1
ATOM 3002 O O . TYR A 1 391 ? 36.039 0.798 0.013 1.00 62.53 391 TYR A O 1
ATOM 3010 N N . GLU A 1 392 ? 35.339 2.414 -1.395 1.00 57.88 392 GLU A N 1
ATOM 3011 C CA . GLU A 1 392 ? 34.705 1.526 -2.375 1.00 57.88 392 GLU A CA 1
ATOM 3012 C C . GLU A 1 392 ? 35.721 0.679 -3.166 1.00 57.88 392 GLU A C 1
ATOM 3014 O O . GLU A 1 392 ? 35.427 -0.461 -3.520 1.00 57.88 392 GLU A O 1
ATOM 3019 N N . GLY A 1 393 ? 36.956 1.160 -3.349 1.00 59.56 393 GLY A N 1
ATOM 3020 C CA . GLY A 1 393 ? 37.969 0.479 -4.165 1.00 59.56 393 GLY A CA 1
ATOM 3021 C C . GLY A 1 393 ? 37.590 0.396 -5.652 1.00 59.56 393 GLY A C 1
ATOM 3022 O O . GLY A 1 393 ? 36.673 1.069 -6.115 1.00 59.56 393 GLY A O 1
ATOM 3023 N N . SER A 1 394 ? 38.316 -0.419 -6.423 1.00 52.94 394 SER A N 1
ATOM 3024 C CA . SER A 1 394 ? 38.022 -0.715 -7.834 1.00 52.94 394 SER A CA 1
ATOM 3025 C C . SER A 1 394 ? 37.243 -2.037 -7.978 1.00 52.94 394 SER A C 1
ATOM 3027 O O . SER A 1 394 ? 37.363 -2.924 -7.136 1.00 52.94 394 SER A O 1
ATOM 3029 N N . ASN A 1 395 ? 36.441 -2.180 -9.046 1.00 64.75 395 ASN A N 1
ATOM 3030 C CA . ASN A 1 395 ? 35.614 -3.367 -9.360 1.00 64.75 395 ASN A CA 1
ATOM 3031 C C . ASN A 1 395 ? 34.495 -3.688 -8.349 1.00 64.75 395 ASN A C 1
ATOM 3033 O O . ASN A 1 395 ? 34.377 -4.806 -7.844 1.00 64.75 395 ASN A O 1
ATOM 3037 N N . VAL A 1 396 ? 33.647 -2.700 -8.067 1.00 70.38 396 VAL A N 1
ATOM 3038 C CA . VAL A 1 396 ? 32.541 -2.830 -7.113 1.00 70.38 396 VAL A CA 1
ATOM 3039 C C . VAL A 1 396 ? 31.259 -3.279 -7.801 1.00 70.38 396 VAL A C 1
ATOM 3041 O O . VAL A 1 396 ? 30.827 -2.674 -8.780 1.00 70.38 396 VAL A O 1
ATOM 3044 N N . GLN A 1 397 ? 30.630 -4.322 -7.269 1.00 67.69 397 GLN A N 1
ATOM 3045 C CA . GLN A 1 397 ? 29.307 -4.769 -7.684 1.00 67.69 397 GLN A CA 1
ATOM 3046 C C . GLN A 1 397 ? 28.258 -4.136 -6.772 1.00 67.69 397 GLN A C 1
ATOM 3048 O O . GLN A 1 397 ? 28.382 -4.168 -5.549 1.00 67.69 397 GLN A O 1
ATOM 3053 N N . ALA A 1 398 ? 27.226 -3.542 -7.364 1.00 76.06 398 ALA A N 1
ATOM 3054 C CA . ALA A 1 398 ? 26.100 -2.985 -6.628 1.00 76.06 398 ALA A CA 1
ATOM 3055 C C . ALA A 1 398 ? 24.919 -3.958 -6.655 1.00 76.06 398 ALA A C 1
ATOM 3057 O O . ALA A 1 398 ? 24.668 -4.617 -7.664 1.00 76.06 398 ALA A O 1
ATOM 3058 N N . PHE A 1 399 ? 24.171 -4.014 -5.561 1.00 74.12 399 PHE A N 1
ATOM 3059 C CA . PHE A 1 399 ? 22.878 -4.680 -5.499 1.00 74.12 399 PHE A CA 1
ATOM 3060 C C . PHE A 1 399 ? 21.822 -3.699 -5.015 1.00 74.12 399 PHE A C 1
ATOM 3062 O O . PHE A 1 399 ? 22.098 -2.798 -4.225 1.00 74.12 399 PHE A O 1
ATOM 3069 N N . SER A 1 400 ? 20.598 -3.887 -5.485 1.00 73.19 400 SER A N 1
ATOM 3070 C CA . SER A 1 400 ? 19.437 -3.157 -5.003 1.00 73.19 400 SER A CA 1
ATOM 3071 C C . SER A 1 400 ? 18.230 -4.071 -5.070 1.00 73.19 400 SER A C 1
ATOM 3073 O O . SER A 1 400 ? 17.997 -4.743 -6.075 1.00 73.19 400 SER A O 1
ATOM 3075 N N . CYS A 1 401 ? 17.474 -4.104 -3.985 1.00 73.50 401 CYS A N 1
ATOM 3076 C CA . CYS A 1 401 ? 16.215 -4.804 -3.887 1.00 73.50 401 CYS A CA 1
ATOM 3077 C C . CYS A 1 401 ? 15.201 -3.854 -3.257 1.00 73.50 401 CYS A C 1
ATOM 3079 O O . CYS A 1 401 ? 15.318 -3.483 -2.088 1.00 73.50 401 CYS A O 1
ATOM 3081 N N . ARG A 1 402 ? 14.212 -3.450 -4.055 1.00 70.38 402 ARG A N 1
ATOM 3082 C CA . ARG A 1 402 ? 13.028 -2.721 -3.602 1.00 70.38 402 ARG A CA 1
ATOM 3083 C C . ARG A 1 402 ? 11.835 -3.654 -3.695 1.00 70.38 402 ARG A C 1
ATOM 3085 O O . ARG A 1 402 ? 11.684 -4.381 -4.675 1.00 70.38 402 ARG A O 1
ATOM 3092 N N . THR A 1 403 ? 11.001 -3.632 -2.672 1.00 59.38 403 THR A N 1
ATOM 3093 C CA . THR A 1 403 ? 9.763 -4.389 -2.606 1.00 59.38 403 THR A CA 1
ATOM 3094 C C . THR A 1 403 ? 8.599 -3.414 -2.528 1.00 59.38 403 THR A C 1
ATOM 3096 O O . THR A 1 403 ? 8.423 -2.745 -1.515 1.00 59.38 403 THR A O 1
ATOM 3099 N N . GLU A 1 404 ? 7.815 -3.328 -3.601 1.00 51.16 404 GLU A N 1
ATOM 3100 C CA . GLU A 1 404 ? 6.654 -2.429 -3.685 1.00 51.16 404 GLU A CA 1
ATOM 3101 C C . GLU A 1 404 ? 5.508 -2.915 -2.778 1.00 51.16 404 GLU A C 1
ATOM 3103 O O . GLU A 1 404 ? 5.008 -2.160 -1.947 1.00 51.16 404 GLU A O 1
ATOM 3108 N N . ASP A 1 405 ? 5.195 -4.216 -2.831 1.00 60.00 405 ASP A N 1
ATOM 3109 C CA . ASP A 1 405 ? 4.085 -4.840 -2.088 1.00 60.00 405 ASP A CA 1
ATOM 3110 C C . ASP A 1 405 ? 4.539 -5.854 -1.030 1.00 60.00 405 ASP A C 1
ATOM 3112 O O . ASP A 1 405 ? 3.793 -6.756 -0.637 1.00 60.00 405 ASP A O 1
ATOM 3116 N N . ARG A 1 406 ? 5.788 -5.765 -0.562 1.00 71.00 406 ARG A N 1
ATOM 3117 C CA . ARG A 1 406 ? 6.334 -6.685 0.451 1.00 71.00 406 ARG A CA 1
ATOM 3118 C C . ARG A 1 406 ? 7.065 -5.923 1.543 1.00 71.00 406 ARG A C 1
ATOM 3120 O O . ARG A 1 406 ? 7.503 -4.796 1.343 1.00 71.00 406 ARG A O 1
ATOM 3127 N N . VAL A 1 407 ? 7.167 -6.559 2.701 1.00 78.06 407 VAL A N 1
ATOM 3128 C CA . VAL A 1 407 ? 7.818 -6.016 3.892 1.00 78.06 407 VAL A CA 1
ATOM 3129 C C . VAL A 1 407 ? 8.984 -6.915 4.244 1.00 78.06 407 VAL A C 1
ATOM 3131 O O . VAL A 1 407 ? 8.831 -8.142 4.261 1.00 78.06 407 VAL A O 1
ATOM 3134 N N . ILE A 1 408 ? 10.135 -6.316 4.538 1.00 86.12 408 ILE A N 1
ATOM 3135 C CA . ILE A 1 408 ? 11.288 -7.050 5.058 1.00 86.12 408 ILE A CA 1
ATOM 3136 C C . ILE A 1 408 ? 11.022 -7.388 6.527 1.00 86.12 408 ILE A C 1
ATOM 3138 O O . ILE A 1 408 ? 10.903 -6.499 7.368 1.00 86.12 408 ILE A O 1
ATOM 3142 N N . VAL A 1 409 ? 10.934 -8.683 6.823 1.00 82.31 409 VAL A N 1
ATOM 3143 C CA . VAL A 1 409 ? 10.647 -9.231 8.161 1.00 82.31 409 VAL A CA 1
ATOM 3144 C C . VAL A 1 409 ? 11.866 -9.875 8.813 1.00 82.31 409 VAL A C 1
ATOM 3146 O O . VAL A 1 409 ? 11.812 -10.248 9.976 1.00 82.31 409 VAL A O 1
ATOM 3149 N N . GLY A 1 410 ? 12.968 -10.019 8.081 1.00 83.38 410 GLY A N 1
ATOM 3150 C CA . GLY A 1 410 ? 14.184 -10.646 8.578 1.00 83.38 410 GLY A CA 1
ATOM 3151 C C . GLY A 1 410 ? 15.332 -10.541 7.584 1.00 83.38 410 GLY A C 1
ATOM 3152 O O . GLY A 1 410 ? 15.165 -10.029 6.477 1.00 83.38 410 GLY A O 1
ATOM 3153 N N . PHE A 1 411 ? 16.492 -11.054 7.976 1.00 93.00 411 PHE A N 1
ATOM 3154 C CA . PHE A 1 411 ? 17.721 -11.019 7.187 1.00 93.00 411 PHE A CA 1
ATOM 3155 C C . PHE A 1 411 ? 18.447 -12.363 7.241 1.00 93.00 411 PHE A C 1
ATOM 3157 O O . PHE A 1 411 ? 18.299 -13.126 8.193 1.00 93.00 411 PHE A O 1
ATOM 3164 N N . HIS A 1 412 ? 19.250 -12.651 6.226 1.00 86.75 412 HIS A N 1
ATOM 3165 C CA . HIS A 1 412 ? 20.174 -13.785 6.204 1.00 86.75 412 HIS A CA 1
ATOM 3166 C C . HIS A 1 412 ? 21.448 -13.399 5.464 1.00 86.75 412 HIS A C 1
ATOM 3168 O O . HIS A 1 412 ? 21.528 -12.322 4.881 1.00 86.75 412 HIS A O 1
ATOM 3174 N N . GLY A 1 413 ? 22.450 -14.264 5.456 1.00 89.12 413 GLY A N 1
ATOM 3175 C CA . GLY A 1 413 ? 23.683 -13.997 4.730 1.00 89.12 413 GLY A CA 1
ATOM 3176 C C . GLY A 1 413 ? 24.788 -14.956 5.111 1.00 89.12 413 GLY A C 1
ATOM 3177 O O . GLY A 1 413 ? 24.533 -16.049 5.616 1.00 89.12 413 GLY A O 1
ATOM 3178 N N . THR A 1 414 ? 26.022 -14.525 4.879 1.00 84.00 414 THR A N 1
ATOM 3179 C CA . THR A 1 414 ? 27.228 -15.269 5.241 1.00 84.00 414 THR A CA 1
ATOM 3180 C C . THR A 1 414 ? 28.218 -14.375 5.977 1.00 84.00 414 THR A C 1
ATOM 3182 O O . THR A 1 414 ? 28.328 -13.175 5.711 1.00 84.00 414 THR A O 1
ATOM 3185 N N . VAL A 1 415 ? 28.953 -14.975 6.908 1.00 87.19 415 VAL A N 1
ATOM 3186 C CA . VAL A 1 415 ? 30.133 -14.386 7.541 1.00 87.19 415 VAL A CA 1
ATOM 3187 C C . VAL A 1 415 ? 31.367 -15.023 6.910 1.00 87.19 415 VAL A C 1
ATOM 3189 O O . VAL A 1 415 ? 31.500 -16.248 6.906 1.00 87.19 415 VAL A O 1
ATOM 3192 N N . GLY A 1 416 ? 32.252 -14.201 6.348 1.00 78.50 416 GLY A N 1
ATOM 3193 C CA . GLY A 1 416 ? 33.491 -14.674 5.726 1.00 78.50 416 GLY A CA 1
ATOM 3194 C C . GLY A 1 416 ? 34.465 -15.237 6.762 1.00 78.50 416 GLY A C 1
ATOM 3195 O O . GLY A 1 416 ? 34.330 -14.988 7.962 1.00 78.50 416 GLY A O 1
ATOM 3196 N N . SER A 1 417 ? 35.495 -15.963 6.325 1.00 75.44 417 SER A N 1
ATOM 3197 C CA . SER A 1 417 ? 36.483 -16.545 7.255 1.00 75.44 417 SER A CA 1
ATOM 3198 C C . SER A 1 417 ? 37.247 -15.477 8.047 1.00 75.44 417 SER A C 1
ATOM 3200 O O . SER A 1 417 ? 37.705 -15.739 9.154 1.00 75.44 417 SER A O 1
ATOM 3202 N N . GLY A 1 418 ? 37.328 -14.252 7.516 1.00 74.19 418 GLY A N 1
ATOM 3203 C CA . GLY A 1 418 ? 37.844 -13.073 8.218 1.00 74.19 418 GLY A CA 1
ATOM 3204 C C . GLY A 1 418 ? 36.853 -12.427 9.196 1.00 74.19 418 GLY A C 1
ATOM 3205 O O . GLY A 1 418 ? 37.034 -11.261 9.530 1.00 74.19 418 GLY A O 1
ATOM 3206 N N . LYS A 1 419 ? 35.781 -13.127 9.595 1.00 81.62 419 LYS A N 1
ATOM 3207 C CA . LYS A 1 419 ? 34.708 -12.646 10.484 1.00 81.62 419 LYS A CA 1
ATOM 3208 C C . LYS A 1 419 ? 34.036 -11.339 10.031 1.00 81.62 419 LYS A C 1
ATOM 3210 O O . LYS A 1 419 ? 33.478 -10.634 10.851 1.00 81.62 419 LYS A O 1
ATOM 3215 N N . HIS A 1 420 ? 34.053 -11.001 8.746 1.00 85.69 420 HIS A N 1
ATOM 3216 C CA . HIS A 1 420 ? 33.352 -9.831 8.203 1.00 85.69 420 HIS A CA 1
ATOM 3217 C C . HIS A 1 420 ? 31.996 -10.232 7.614 1.00 85.69 420 HIS A C 1
ATOM 3219 O O . HIS A 1 420 ? 31.756 -11.410 7.327 1.00 85.69 420 HIS A O 1
ATOM 3225 N N . LEU A 1 421 ? 31.131 -9.250 7.361 1.00 90.75 421 LEU A N 1
ATOM 3226 C CA . LEU A 1 421 ? 29.894 -9.487 6.627 1.00 90.75 421 LEU A CA 1
ATOM 3227 C C . LEU A 1 421 ? 30.219 -9.757 5.147 1.00 90.75 421 LEU A C 1
ATOM 3229 O O . LEU A 1 421 ? 30.541 -8.839 4.387 1.00 90.75 421 LEU A O 1
ATOM 3233 N N . ALA A 1 422 ? 30.185 -11.029 4.744 1.00 84.06 422 ALA A N 1
ATOM 3234 C CA . ALA A 1 422 ? 30.534 -11.445 3.386 1.00 84.06 422 ALA A CA 1
ATOM 3235 C C . ALA A 1 422 ? 29.347 -11.277 2.435 1.00 84.06 422 ALA A C 1
ATOM 3237 O O . ALA A 1 422 ? 29.515 -10.743 1.340 1.00 84.06 422 ALA A O 1
ATOM 3238 N N . SER A 1 423 ? 28.142 -11.660 2.864 1.00 87.44 423 SER A N 1
ATOM 3239 C CA . SER A 1 423 ? 26.911 -11.451 2.097 1.00 87.44 423 SER A CA 1
ATOM 3240 C C . SER A 1 423 ? 25.719 -11.096 2.980 1.00 87.44 423 SER A C 1
ATOM 3242 O O . SER A 1 423 ? 25.710 -11.393 4.179 1.00 87.44 423 SER A O 1
ATOM 3244 N N . ILE A 1 424 ? 24.703 -10.477 2.377 1.00 91.62 424 ILE A N 1
ATOM 3245 C CA . ILE A 1 424 ? 23.432 -10.148 3.026 1.00 91.62 424 ILE A CA 1
ATOM 3246 C C . ILE A 1 424 ? 22.257 -10.394 2.081 1.00 91.62 424 ILE A C 1
ATOM 3248 O O . ILE A 1 424 ? 22.326 -10.119 0.888 1.00 91.62 424 ILE A O 1
ATOM 3252 N N . GLY A 1 425 ? 21.167 -10.903 2.626 1.00 83.62 425 GLY A N 1
ATOM 3253 C CA . GLY A 1 425 ? 19.883 -11.131 1.988 1.00 83.62 425 GLY A CA 1
ATOM 3254 C C . GLY A 1 425 ? 18.755 -10.816 2.964 1.00 83.62 425 GLY A C 1
ATOM 3255 O O . GLY A 1 425 ? 18.985 -10.538 4.146 1.00 83.62 425 GLY A O 1
ATOM 3256 N N . ILE A 1 426 ? 17.529 -10.829 2.461 1.00 86.06 426 ILE A N 1
ATOM 3257 C CA . ILE A 1 426 ? 16.332 -10.403 3.188 1.00 86.06 426 ILE A CA 1
ATOM 3258 C C . ILE A 1 426 ? 15.262 -11.486 3.151 1.00 86.06 426 ILE A C 1
ATOM 3260 O O . ILE A 1 426 ? 15.066 -12.154 2.140 1.00 86.06 426 ILE A O 1
ATOM 3264 N N . TYR A 1 427 ? 14.516 -11.609 4.241 1.00 81.06 427 TYR A N 1
ATOM 3265 C CA . TYR A 1 427 ? 13.246 -12.319 4.260 1.00 81.06 427 TYR A CA 1
ATOM 3266 C C . TYR A 1 427 ? 12.121 -11.319 4.082 1.00 81.06 427 TYR A C 1
ATOM 3268 O O . TYR A 1 427 ? 12.040 -10.319 4.793 1.00 81.06 427 TYR A O 1
ATOM 3276 N N . THR A 1 428 ? 11.234 -11.606 3.143 1.00 79.50 428 THR A N 1
ATOM 3277 C CA . THR A 1 428 ? 10.101 -10.754 2.808 1.00 79.50 428 THR A CA 1
ATOM 3278 C C . THR A 1 428 ? 8.804 -11.521 2.957 1.00 79.50 428 THR A C 1
ATOM 3280 O O . THR A 1 428 ? 8.698 -12.687 2.573 1.00 79.50 428 THR A O 1
ATOM 3283 N N . LYS A 1 429 ? 7.788 -10.861 3.496 1.00 70.69 429 LYS A N 1
ATOM 3284 C CA . LYS A 1 429 ? 6.405 -11.341 3.470 1.00 70.69 429 LYS A CA 1
ATOM 3285 C C . LYS A 1 429 ? 5.570 -10.338 2.676 1.00 70.69 429 LYS A C 1
ATOM 3287 O O . LYS A 1 429 ? 5.933 -9.159 2.647 1.00 70.69 429 LYS A O 1
ATOM 3292 N N . PRO A 1 430 ? 4.507 -10.771 1.972 1.00 65.88 430 PRO A N 1
ATOM 3293 C CA . PRO A 1 430 ? 3.584 -9.831 1.350 1.00 65.88 430 PRO A CA 1
ATOM 3294 C C . PRO A 1 430 ? 3.179 -8.770 2.368 1.00 65.88 430 PRO A C 1
ATOM 3296 O O . PRO A 1 430 ? 2.924 -9.097 3.530 1.00 65.88 430 PRO A O 1
ATOM 3299 N N . LYS A 1 431 ? 3.121 -7.508 1.945 1.00 59.50 431 LYS A N 1
ATOM 3300 C CA . LYS A 1 431 ? 2.626 -6.422 2.786 1.00 59.50 431 LYS A CA 1
ATOM 3301 C C . LYS A 1 431 ? 1.261 -6.803 3.330 1.00 59.50 431 LYS A C 1
ATOM 3303 O O . LYS A 1 431 ? 1.049 -6.614 4.505 1.00 59.50 431 LYS A O 1
ATOM 3308 N N . SER A 1 432 ? 0.435 -7.493 2.549 1.00 49.91 432 SER A N 1
ATOM 3309 C CA . SER A 1 432 ? -0.850 -8.040 2.975 1.00 49.91 432 SER A CA 1
ATOM 3310 C C . SER A 1 432 ? -0.852 -9.190 3.982 1.00 49.91 432 SER A C 1
ATOM 3312 O O . SER A 1 432 ? -1.909 -9.598 4.442 1.00 49.91 432 SER A O 1
ATOM 3314 N N . VAL A 1 433 ? 0.303 -9.734 4.329 1.00 55.19 433 VAL A N 1
ATOM 3315 C CA . VAL A 1 433 ? 0.437 -10.758 5.372 1.00 55.19 433 VAL A CA 1
ATOM 3316 C C . VAL A 1 433 ? 1.032 -10.147 6.641 1.00 55.19 433 VAL A C 1
ATOM 3318 O O . VAL A 1 433 ? 0.699 -10.572 7.739 1.00 55.19 433 VAL A O 1
ATOM 3321 N N . VAL A 1 434 ? 1.897 -9.136 6.501 1.00 52.38 434 VAL A N 1
ATOM 3322 C CA . VAL A 1 434 ? 2.544 -8.432 7.629 1.00 52.38 434 VAL A CA 1
ATOM 3323 C C . VAL A 1 434 ? 1.709 -7.252 8.126 1.00 52.38 434 VAL A C 1
ATOM 3325 O O . VAL A 1 434 ? 1.579 -7.025 9.321 1.00 52.38 434 VAL A O 1
ATOM 3328 N N . TYR A 1 435 ? 1.140 -6.518 7.178 1.00 50.06 435 TYR A N 1
ATOM 3329 C CA . TYR A 1 435 ? 0.179 -5.429 7.315 1.00 50.06 435 TYR A CA 1
ATOM 3330 C C . TYR A 1 435 ? -1.015 -5.741 6.404 1.00 50.06 435 TYR A C 1
ATOM 3332 O O . TYR A 1 435 ? -1.154 -5.109 5.348 1.00 50.06 435 TYR A O 1
ATOM 3340 N N . PRO A 1 436 ? -1.819 -6.769 6.723 1.00 35.62 436 PRO A N 1
ATOM 3341 C CA . PRO A 1 436 ? -2.990 -7.103 5.927 1.00 35.62 436 PRO A CA 1
ATOM 3342 C C . PRO A 1 436 ? -3.762 -5.843 5.517 1.00 35.62 436 PRO A C 1
ATOM 3344 O O . PRO A 1 436 ? -4.180 -5.095 6.402 1.00 35.62 436 PRO A O 1
ATOM 3347 N N . PRO A 1 437 ? -3.939 -5.543 4.201 1.00 33.81 437 PRO A N 1
ATOM 3348 C CA . PRO A 1 437 ? -5.070 -4.737 3.822 1.00 33.81 437 PRO A CA 1
ATOM 3349 C C . PRO A 1 437 ? -6.244 -5.525 4.362 1.00 33.81 437 PRO A C 1
ATOM 3351 O O . PRO A 1 437 ? -6.365 -6.722 4.091 1.00 33.81 437 PRO A O 1
ATOM 3354 N N . ILE A 1 438 ? -7.019 -4.848 5.196 1.00 32.22 438 ILE A N 1
ATOM 3355 C CA . ILE A 1 438 ? -8.263 -5.352 5.756 1.00 32.22 438 ILE A CA 1
ATOM 3356 C C . ILE A 1 438 ? -8.951 -6.142 4.633 1.00 32.22 438 ILE A C 1
ATOM 3358 O O . ILE A 1 438 ? -9.221 -5.555 3.573 1.00 32.22 438 ILE A O 1
ATOM 3362 N N . PRO A 1 439 ? -9.114 -7.471 4.775 1.00 27.92 439 PRO A N 1
ATOM 3363 C CA . PRO A 1 439 ? -9.837 -8.279 3.814 1.00 27.92 439 PRO A CA 1
ATOM 3364 C C . PRO A 1 439 ? -11.133 -7.561 3.446 1.00 27.92 439 PRO A C 1
ATOM 3366 O O . PRO A 1 439 ? -11.821 -7.035 4.317 1.00 27.92 439 PRO A O 1
ATOM 3369 N N . LYS A 1 440 ? -11.505 -7.552 2.162 1.00 31.09 440 LYS A N 1
ATOM 3370 C CA . LYS A 1 440 ? -12.849 -7.101 1.764 1.00 31.09 440 LYS A CA 1
ATOM 3371 C C . LYS A 1 440 ? -13.963 -7.892 2.476 1.00 31.09 440 LYS A C 1
ATOM 3373 O O . LYS A 1 440 ? -15.080 -7.404 2.513 1.00 31.09 440 LYS A O 1
ATOM 3378 N N . GLU A 1 441 ? -13.636 -9.029 3.094 1.00 33.69 441 GLU A N 1
ATOM 3379 C CA . GLU A 1 441 ? -14.501 -9.791 4.003 1.00 33.69 441 GLU A CA 1
ATOM 3380 C C . GLU A 1 441 ? -14.627 -9.180 5.420 1.00 33.69 441 GLU A C 1
ATOM 3382 O O . GLU A 1 441 ? -15.659 -9.343 6.054 1.00 33.69 441 GLU A O 1
ATOM 3387 N N . GLU A 1 442 ? -13.660 -8.402 5.931 1.00 36.00 442 GLU A N 1
ATOM 3388 C CA . GLU A 1 442 ? -13.773 -7.709 7.239 1.00 36.00 442 GLU A CA 1
ATOM 3389 C C . GLU A 1 442 ? -14.581 -6.400 7.168 1.00 36.00 442 GLU A C 1
ATOM 3391 O O . GLU A 1 442 ? -15.044 -5.879 8.193 1.00 36.00 442 GLU A O 1
ATOM 3396 N N . ALA A 1 443 ? -14.772 -5.888 5.948 1.00 34.06 443 ALA A N 1
ATOM 3397 C CA . ALA A 1 443 ? -15.666 -4.783 5.627 1.00 34.06 443 ALA A CA 1
ATOM 3398 C C . ALA A 1 443 ? -17.096 -5.241 5.293 1.00 34.06 443 ALA A C 1
ATOM 3400 O O . ALA A 1 443 ? -17.955 -4.384 5.072 1.00 34.06 443 ALA A O 1
ATOM 3401 N N . GLU A 1 444 ? -17.392 -6.544 5.285 1.00 39.38 444 GLU A N 1
ATOM 3402 C CA . GLU A 1 444 ? -18.782 -6.996 5.265 1.00 39.38 444 GLU A CA 1
ATOM 3403 C C . GLU A 1 444 ? -19.415 -6.647 6.620 1.00 39.38 444 GLU A C 1
ATOM 3405 O O . GLU A 1 444 ? -19.118 -7.227 7.661 1.00 39.38 444 GLU A O 1
ATOM 3410 N N . GLY A 1 445 ? -20.217 -5.579 6.617 1.00 48.25 445 GLY A N 1
ATOM 3411 C CA . GLY A 1 445 ? -20.958 -5.079 7.777 1.00 48.25 445 GLY A CA 1
ATOM 3412 C C . GLY A 1 445 ? -20.510 -3.718 8.324 1.00 48.25 445 GLY A C 1
ATOM 3413 O O . GLY A 1 445 ? -21.248 -3.129 9.114 1.00 48.25 445 GLY A O 1
ATOM 3414 N N . SER A 1 446 ? -19.361 -3.160 7.902 1.00 50.94 446 SER A N 1
ATOM 3415 C CA . SER A 1 446 ? -18.934 -1.815 8.341 1.00 50.94 446 SER A CA 1
ATOM 3416 C C . SER A 1 446 ? -19.218 -0.725 7.303 1.00 50.94 446 SER A C 1
ATOM 3418 O O . SER A 1 446 ? -18.890 -0.853 6.128 1.00 50.94 446 SER A O 1
ATOM 3420 N N . THR A 1 447 ? -19.833 0.375 7.735 1.00 67.25 447 THR A N 1
ATOM 3421 C CA . THR A 1 447 ? -20.120 1.562 6.923 1.00 67.25 447 THR A CA 1
ATOM 3422 C C . THR A 1 447 ? -19.046 2.625 7.153 1.00 67.25 447 THR A C 1
ATOM 3424 O O . THR A 1 447 ? -18.839 3.052 8.292 1.00 67.25 447 THR A O 1
ATOM 3427 N N . SER A 1 448 ? -18.394 3.082 6.082 1.00 74.00 448 SER A N 1
ATOM 3428 C CA . SER A 1 448 ? -17.485 4.237 6.107 1.00 74.00 448 SER A CA 1
ATOM 3429 C C . SER A 1 448 ? -18.273 5.547 5.994 1.00 74.00 448 SER A C 1
ATOM 3431 O O . SER A 1 448 ? -19.179 5.660 5.167 1.00 74.00 448 SER A O 1
ATOM 3433 N N . LEU A 1 449 ? -17.946 6.527 6.837 1.00 73.25 449 LEU A N 1
ATOM 3434 C CA . LEU A 1 449 ? -18.526 7.871 6.828 1.00 73.25 449 LEU A CA 1
ATOM 3435 C C . LEU A 1 449 ? -17.406 8.920 6.792 1.00 73.25 449 LEU A C 1
ATOM 3437 O O . LEU A 1 449 ? -16.414 8.811 7.514 1.00 73.25 449 LEU A O 1
ATOM 3441 N N . GLY A 1 450 ? -17.577 9.955 5.968 1.00 74.75 450 GLY A N 1
ATOM 3442 C CA . GLY A 1 450 ? -16.518 10.920 5.653 1.00 74.75 450 GLY A CA 1
ATOM 3443 C C . GLY A 1 450 ? -15.633 10.439 4.485 1.00 74.75 450 GLY A C 1
ATOM 3444 O O . GLY A 1 450 ? -16.109 9.673 3.650 1.00 74.75 450 GLY A O 1
ATOM 3445 N N . PRO A 1 451 ? -14.356 10.862 4.392 1.00 79.88 451 PRO A N 1
ATOM 3446 C CA . PRO A 1 451 ? -13.673 11.769 5.304 1.00 79.88 451 PRO A CA 1
ATOM 3447 C C . PRO A 1 451 ? -14.093 13.228 5.080 1.00 79.88 451 PRO A C 1
ATOM 3449 O O . PRO A 1 451 ? -14.262 13.685 3.952 1.00 79.88 451 PRO A O 1
ATOM 3452 N N . TRP A 1 452 ? -14.238 13.975 6.168 1.00 80.19 452 TRP A N 1
ATOM 3453 C CA . TRP A 1 452 ? -14.485 15.414 6.146 1.00 80.19 452 TRP A CA 1
ATOM 3454 C C . TRP A 1 452 ? -13.152 16.153 6.234 1.00 80.19 452 TRP A C 1
ATOM 3456 O O . TRP A 1 452 ? -12.301 15.774 7.037 1.00 80.19 452 TRP A O 1
ATOM 3466 N N . GLY A 1 453 ? -12.950 17.187 5.413 1.00 86.19 453 GLY A N 1
ATOM 3467 C CA . GLY A 1 453 ? -11.716 17.978 5.388 1.00 86.19 453 GLY A CA 1
ATOM 3468 C C . GLY A 1 453 ? -11.139 18.183 3.985 1.00 86.19 453 GLY A C 1
ATOM 3469 O O . GLY A 1 453 ? -11.873 18.253 3.002 1.00 86.19 453 GLY A O 1
ATOM 3470 N N . GLY A 1 454 ? -9.817 18.340 3.909 1.00 74.94 454 GLY A N 1
ATOM 3471 C CA . GLY A 1 454 ? -9.060 18.632 2.691 1.00 74.94 454 GLY A CA 1
ATOM 3472 C C . GLY A 1 454 ? -8.377 17.424 2.034 1.00 74.94 454 GLY A C 1
ATOM 3473 O O . GLY A 1 454 ? -8.241 16.362 2.645 1.00 74.94 454 GLY A O 1
ATOM 3474 N N . PRO A 1 455 ? -7.897 17.574 0.786 1.00 65.19 455 PRO A N 1
ATOM 3475 C CA . PRO A 1 455 ? -7.167 16.521 0.075 1.00 65.19 455 PRO A CA 1
ATOM 3476 C C . PRO A 1 455 ? -5.805 16.244 0.730 1.00 65.19 455 PRO A C 1
ATOM 3478 O O . PRO A 1 455 ? -5.265 17.116 1.404 1.00 65.19 455 PRO A O 1
ATOM 3481 N N . GLY A 1 456 ? -5.222 15.062 0.521 1.00 69.62 456 GLY A N 1
ATOM 3482 C CA . GLY A 1 456 ? -3.896 14.719 1.049 1.00 69.62 456 GLY A CA 1
ATOM 3483 C C . GLY A 1 456 ? -3.548 13.234 0.910 1.00 69.62 456 GLY A C 1
ATOM 3484 O O . GLY A 1 456 ? -4.333 12.464 0.359 1.00 69.62 456 GLY A O 1
ATOM 3485 N N . THR A 1 457 ? -2.399 12.824 1.448 1.00 69.56 457 THR A N 1
ATOM 3486 C CA . THR A 1 457 ? -1.969 11.416 1.487 1.00 69.56 457 THR A CA 1
ATOM 3487 C C . THR A 1 457 ? -2.854 10.627 2.445 1.00 69.56 457 THR A C 1
ATOM 3489 O O . THR A 1 457 ? -2.961 10.985 3.617 1.00 69.56 457 THR A O 1
ATOM 3492 N N . THR A 1 458 ? -3.498 9.565 1.966 1.00 65.94 458 THR A N 1
ATOM 3493 C CA . THR A 1 458 ? -4.519 8.840 2.731 1.00 65.94 458 THR A CA 1
ATOM 3494 C C . THR A 1 458 ? -3.935 7.968 3.839 1.00 65.94 458 THR A C 1
ATOM 3496 O O . THR A 1 458 ? -2.893 7.338 3.661 1.00 65.94 458 THR A O 1
ATOM 3499 N N . TRP A 1 459 ? -4.652 7.862 4.953 1.00 73.25 459 TRP A N 1
ATOM 3500 C CA . TRP A 1 459 ? -4.365 6.945 6.052 1.00 73.25 459 TRP A CA 1
ATOM 3501 C C . TRP A 1 459 ? -5.646 6.242 6.512 1.00 73.25 459 TRP A C 1
ATOM 3503 O O . TRP A 1 459 ? -6.754 6.731 6.295 1.00 73.25 459 TRP A O 1
ATOM 3513 N N . SER A 1 460 ? -5.490 5.076 7.132 1.00 71.50 460 SER A N 1
ATOM 3514 C CA . SER A 1 460 ? -6.587 4.274 7.672 1.00 71.50 460 SER A CA 1
ATOM 3515 C C . SER A 1 460 ? -6.090 3.495 8.883 1.00 71.50 460 SER A C 1
ATOM 3517 O O . SER A 1 460 ? -4.945 3.045 8.906 1.00 71.50 460 SER A O 1
ATOM 3519 N N . PHE A 1 461 ? -6.948 3.341 9.880 1.00 73.94 461 PHE A N 1
ATOM 3520 C CA . PHE A 1 461 ? -6.704 2.599 11.104 1.00 73.94 461 PHE A CA 1
ATOM 3521 C C . PHE A 1 461 ? -7.989 1.874 11.507 1.00 73.94 461 PHE A C 1
ATOM 3523 O O . PHE A 1 461 ? -8.955 2.508 11.922 1.00 73.94 461 PHE A O 1
ATOM 3530 N N . LEU A 1 462 ? -8.000 0.553 11.361 1.00 73.69 462 LEU A N 1
ATOM 3531 C CA . LEU A 1 462 ? -9.110 -0.317 11.745 1.00 73.69 462 LEU A CA 1
ATOM 3532 C C . LEU A 1 462 ? -8.527 -1.466 12.580 1.00 73.69 462 LEU A C 1
ATOM 3534 O O . LEU A 1 462 ? -8.068 -2.447 12.004 1.00 73.69 462 LEU A O 1
ATOM 3538 N N . PRO A 1 463 ? -8.409 -1.300 13.904 1.00 60.03 463 PRO A N 1
ATOM 3539 C CA . PRO A 1 463 ? -7.843 -2.328 14.768 1.00 60.03 463 PRO A CA 1
ATOM 3540 C C . PRO A 1 463 ? -8.796 -3.511 14.989 1.00 60.03 463 PRO A C 1
ATOM 3542 O O . PRO A 1 463 ? -10.014 -3.345 15.030 1.00 60.03 463 PRO A O 1
ATOM 3545 N N . ASP A 1 464 ? -8.223 -4.684 15.271 1.00 56.06 464 ASP A N 1
ATOM 3546 C CA . ASP A 1 464 ? -8.942 -5.908 15.681 1.00 56.06 464 ASP A CA 1
ATOM 3547 C C . ASP A 1 464 ? -9.419 -5.867 17.147 1.00 56.06 464 ASP A C 1
ATOM 3549 O O . ASP A 1 464 ? -9.830 -6.874 17.726 1.00 56.06 464 ASP A O 1
ATOM 3553 N N . SER A 1 465 ? -9.257 -4.724 17.807 1.00 57.84 465 SER A N 1
ATOM 3554 C CA . SER A 1 465 ? -9.588 -4.522 19.212 1.00 57.84 465 SER A CA 1
ATOM 3555 C C . SER A 1 465 ? -10.086 -3.109 19.448 1.00 57.84 465 SER A C 1
ATOM 3557 O O . SER A 1 465 ? -9.874 -2.202 18.638 1.00 57.84 465 SER A O 1
ATOM 3559 N N . LYS A 1 466 ? -10.783 -2.914 20.563 1.00 69.19 466 LYS A N 1
ATOM 3560 C CA . LYS A 1 466 ? -11.450 -1.651 20.851 1.00 69.19 466 LYS A CA 1
ATOM 3561 C C . LYS A 1 466 ? -10.443 -0.506 20.971 1.00 69.19 466 LYS A C 1
ATOM 3563 O O . LYS A 1 466 ? -9.460 -0.601 21.709 1.00 69.19 466 LYS A O 1
ATOM 3568 N N . ILE A 1 467 ? -10.723 0.607 20.290 1.00 80.00 467 ILE A N 1
ATOM 3569 C CA . ILE A 1 467 ? -9.978 1.862 20.451 1.00 80.00 467 ILE A CA 1
ATOM 3570 C C . ILE A 1 467 ? -10.286 2.421 21.838 1.00 80.00 467 ILE A C 1
ATOM 3572 O O . ILE A 1 467 ? -11.445 2.680 22.156 1.00 80.00 467 ILE A O 1
ATOM 3576 N N . THR A 1 468 ? -9.254 2.607 22.652 1.00 79.62 468 THR A N 1
ATOM 3577 C CA . THR A 1 468 ? -9.367 3.074 24.043 1.00 79.62 468 THR A CA 1
ATOM 3578 C C . THR A 1 468 ? -8.536 4.312 24.331 1.00 79.62 468 THR A C 1
ATOM 3580 O O . THR A 1 468 ? -8.782 4.968 25.336 1.00 79.62 468 THR A O 1
ATOM 3583 N N . HIS A 1 469 ? -7.592 4.662 23.460 1.00 83.38 469 HIS A N 1
ATOM 3584 C CA . HIS A 1 469 ? -6.724 5.822 23.633 1.00 83.38 469 HIS A CA 1
ATOM 3585 C C . HIS A 1 469 ? -6.739 6.666 22.358 1.00 83.38 469 HIS A C 1
ATOM 3587 O O . HIS A 1 469 ? -6.638 6.131 21.254 1.00 83.38 469 HIS A O 1
ATOM 3593 N N . ILE A 1 470 ? -6.852 7.986 22.484 1.00 90.75 470 ILE A N 1
ATOM 3594 C CA . ILE A 1 470 ? -6.702 8.925 21.366 1.00 90.75 470 ILE A CA 1
ATOM 3595 C C . ILE A 1 470 ? -5.785 10.060 21.806 1.00 90.75 470 ILE A C 1
ATOM 3597 O O . ILE A 1 470 ? -6.096 10.799 22.738 1.00 90.75 470 ILE A O 1
ATOM 3601 N N . THR A 1 471 ? -4.671 10.235 21.108 1.00 87.25 471 THR A N 1
ATOM 3602 C CA . THR A 1 471 ? -3.774 11.375 21.288 1.00 87.25 471 THR A CA 1
ATOM 3603 C C . THR A 1 471 ? -4.028 12.398 20.194 1.00 87.25 471 THR A C 1
ATOM 3605 O O . THR A 1 471 ? -3.933 12.073 19.013 1.00 87.25 471 THR A O 1
ATOM 3608 N N . ILE A 1 472 ? -4.272 13.654 20.564 1.00 88.75 472 ILE A N 1
ATOM 3609 C CA . ILE A 1 472 ? -4.446 14.765 19.623 1.00 88.75 472 ILE A CA 1
ATOM 3610 C C . ILE A 1 472 ? -3.393 15.829 19.904 1.00 88.75 472 ILE A C 1
ATOM 3612 O O . ILE A 1 472 ? -3.308 16.370 21.009 1.00 88.75 472 ILE A O 1
ATOM 3616 N N . ARG A 1 473 ? -2.619 16.190 18.880 1.00 84.12 473 ARG A N 1
ATOM 3617 C CA . ARG A 1 473 ? -1.756 17.375 18.902 1.00 84.12 473 ARG A CA 1
ATOM 3618 C C . ARG A 1 473 ? -2.415 18.499 18.131 1.00 84.12 473 ARG A C 1
ATOM 3620 O O . ARG A 1 473 ? -2.898 18.302 17.018 1.00 84.12 473 ARG A O 1
ATOM 3627 N N . ARG A 1 474 ? -2.405 19.693 18.713 1.00 80.44 474 ARG A N 1
ATOM 3628 C CA . ARG A 1 474 ? -3.013 20.891 18.133 1.00 80.44 474 ARG A CA 1
ATOM 3629 C C . ARG A 1 474 ? -2.163 22.119 18.407 1.00 80.44 474 ARG A C 1
ATOM 3631 O O . ARG A 1 474 ? -1.487 22.194 19.431 1.00 80.44 474 ARG A O 1
ATOM 3638 N N . ASN A 1 475 ? -2.264 23.093 17.519 1.00 72.00 475 ASN A N 1
ATOM 3639 C CA . ASN A 1 475 ? -1.840 24.460 17.779 1.00 72.00 475 ASN A CA 1
ATOM 3640 C C . ASN A 1 475 ? -3.079 25.374 17.772 1.00 72.00 475 ASN A C 1
ATOM 3642 O O . ASN A 1 475 ? -4.218 24.907 17.706 1.00 72.00 475 ASN A O 1
ATOM 3646 N N . GLN A 1 476 ? -2.867 26.683 17.869 1.00 69.94 476 GLN A N 1
ATOM 3647 C CA . GLN A 1 476 ? -3.955 27.667 17.857 1.00 69.94 476 GLN A CA 1
ATOM 3648 C C . GLN A 1 476 ? -4.724 27.752 16.520 1.00 69.94 476 GLN A C 1
ATOM 3650 O O . GLN A 1 476 ? -5.768 28.394 16.468 1.00 69.94 476 GLN A O 1
ATOM 3655 N N . TYR A 1 477 ? -4.231 27.111 15.452 1.00 73.19 477 TYR A N 1
ATOM 3656 C CA . TYR A 1 477 ? -4.742 27.233 14.085 1.00 73.19 477 TYR A CA 1
ATOM 3657 C C . TYR A 1 477 ? -5.377 25.947 13.530 1.00 73.19 477 TYR A C 1
ATOM 3659 O O . TYR A 1 477 ? -6.297 26.029 12.720 1.00 73.19 477 TYR A O 1
ATOM 3667 N N . TYR A 1 478 ? -4.881 24.762 13.894 1.00 80.12 478 TYR A N 1
ATOM 3668 C CA . TYR A 1 478 ? -5.361 23.483 13.355 1.00 80.12 478 TYR A CA 1
ATOM 3669 C C . TYR A 1 478 ? -4.953 22.272 14.210 1.00 80.12 478 TYR A C 1
ATOM 3671 O O . TYR A 1 478 ? -4.146 22.376 15.141 1.00 80.12 478 TYR A O 1
ATOM 3679 N N . ILE A 1 479 ? -5.512 21.104 13.876 1.00 85.94 479 ILE A N 1
ATOM 3680 C CA . ILE A 1 479 ? -5.092 19.804 14.407 1.00 85.94 479 ILE A CA 1
ATOM 3681 C C . ILE A 1 479 ? -3.856 19.320 13.647 1.00 85.94 479 ILE A C 1
ATOM 3683 O O . ILE A 1 479 ? -3.881 19.093 12.438 1.00 85.94 479 ILE A O 1
ATOM 3687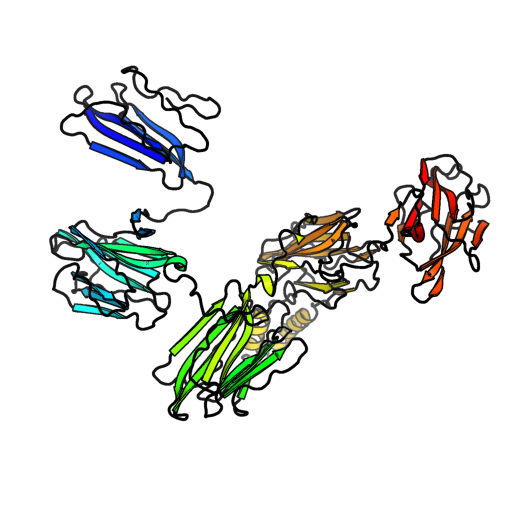 N N . CYS A 1 480 ? -2.753 19.183 14.371 1.00 80.50 480 CYS A N 1
ATOM 3688 C CA . CYS A 1 480 ? -1.438 18.876 13.823 1.00 80.50 480 CYS A CA 1
ATOM 3689 C C . CYS A 1 480 ? -1.291 17.382 13.544 1.00 80.50 480 CYS A C 1
ATOM 3691 O O . CYS A 1 480 ? -0.852 16.993 12.465 1.00 80.50 480 CYS A O 1
ATOM 3693 N N . SER A 1 481 ? -1.685 16.554 14.513 1.00 84.38 481 SER A N 1
ATOM 3694 C CA . SER A 1 481 ? -1.683 15.102 14.372 1.00 84.38 481 SER A CA 1
ATOM 3695 C C . SER A 1 481 ? -2.668 14.407 15.294 1.00 84.38 481 SER A C 1
ATOM 3697 O O . SER A 1 481 ? -3.082 14.963 16.315 1.00 84.38 481 SER A O 1
ATOM 3699 N N . ILE A 1 482 ? -3.015 13.176 14.922 1.00 88.81 482 ILE A N 1
ATOM 3700 C CA . ILE A 1 482 ? -3.829 12.265 15.720 1.00 88.81 482 ILE A CA 1
ATOM 3701 C C . ILE A 1 482 ? -3.201 10.868 15.762 1.00 88.81 482 ILE A C 1
ATOM 3703 O O . ILE A 1 482 ? -2.620 10.414 14.779 1.00 88.81 482 ILE A O 1
ATOM 3707 N N . MET A 1 483 ? -3.313 10.187 16.895 1.00 85.12 483 MET A N 1
ATOM 3708 C CA . MET A 1 483 ? -2.870 8.807 17.089 1.00 85.12 483 MET A CA 1
ATOM 3709 C C . MET A 1 483 ? -3.915 8.068 17.918 1.00 85.12 483 MET A C 1
ATOM 3711 O O . MET A 1 483 ? -4.540 8.663 18.794 1.00 85.12 483 MET A O 1
ATOM 3715 N N . PHE A 1 484 ? -4.093 6.783 17.655 1.00 85.25 484 PHE A N 1
ATOM 3716 C CA . PHE A 1 484 ? -5.067 5.932 18.323 1.00 85.25 484 PHE A CA 1
ATOM 3717 C C . PHE A 1 484 ? -4.347 4.774 19.009 1.00 85.25 484 PHE A C 1
ATOM 3719 O O . PHE A 1 484 ? -3.365 4.261 18.481 1.00 85.25 484 PHE A O 1
ATOM 3726 N N . GLY A 1 485 ? -4.831 4.359 20.170 1.00 72.81 485 GLY A N 1
ATOM 3727 C CA . GLY A 1 485 ? -4.377 3.177 20.887 1.00 72.81 485 GLY A CA 1
ATOM 3728 C C . GLY A 1 485 ? -5.550 2.269 21.228 1.00 72.81 485 GLY A C 1
ATOM 3729 O O . GLY A 1 485 ? -6.679 2.735 21.411 1.00 72.81 485 GLY A O 1
ATOM 3730 N N . THR A 1 486 ? -5.287 0.973 21.298 1.00 75.25 486 THR A N 1
ATOM 3731 C CA . THR A 1 486 ? -6.286 -0.055 21.584 1.00 75.25 486 THR A CA 1
ATOM 3732 C C . THR A 1 486 ? -6.129 -0.615 22.990 1.00 75.25 486 THR A C 1
ATOM 3734 O O . THR A 1 486 ? -5.104 -0.440 23.648 1.00 75.25 486 THR A O 1
ATOM 3737 N N . GLU A 1 487 ? -7.150 -1.323 23.465 1.00 68.31 487 GLU A N 1
ATOM 3738 C CA . GLU A 1 487 ? -7.106 -2.036 24.750 1.00 68.31 487 GLU A CA 1
ATOM 3739 C C . GLU A 1 487 ? -6.005 -3.108 24.832 1.00 68.31 487 GLU A C 1
ATOM 3741 O O . GLU A 1 487 ? -5.531 -3.410 25.923 1.00 68.31 487 GLU A O 1
ATOM 3746 N N . LYS A 1 488 ? -5.557 -3.651 23.689 1.00 63.97 488 LYS A N 1
ATOM 3747 C CA . LYS A 1 488 ? -4.447 -4.617 23.614 1.00 63.97 488 LYS A CA 1
ATOM 3748 C C . LYS A 1 488 ? -3.065 -3.951 23.670 1.00 63.97 488 LYS A C 1
ATOM 3750 O O . LYS A 1 488 ? -2.053 -4.644 23.604 1.00 63.97 488 LYS A O 1
ATOM 3755 N N . GLY A 1 489 ? -3.010 -2.623 23.791 1.00 64.62 489 GLY A N 1
ATOM 3756 C CA . GLY A 1 489 ? -1.765 -1.856 23.778 1.00 64.62 489 GLY A CA 1
ATOM 3757 C C . GLY A 1 489 ? -1.176 -1.666 22.378 1.00 64.62 489 GLY A C 1
ATOM 3758 O O . GLY A 1 489 ? -0.000 -1.327 22.254 1.00 64.62 489 GLY A O 1
ATOM 3759 N N . GLU A 1 490 ? -1.968 -1.881 21.323 1.00 61.75 490 GLU A N 1
ATOM 3760 C CA . GLU A 1 490 ? -1.570 -1.564 19.950 1.00 61.75 490 GLU A CA 1
ATOM 3761 C C . GLU A 1 490 ? -1.785 -0.071 19.705 1.00 61.75 490 GLU A C 1
ATOM 3763 O O . GLU A 1 490 ? -2.839 0.465 20.037 1.00 61.75 490 GLU A O 1
ATOM 3768 N N . TYR A 1 491 ? -0.815 0.604 19.091 1.00 67.44 491 TYR A N 1
ATOM 3769 C CA . TYR A 1 491 ? -0.935 2.015 18.731 1.00 67.44 491 TYR A CA 1
ATOM 3770 C C . TYR A 1 491 ? -0.804 2.199 17.221 1.00 67.44 491 TYR A C 1
ATOM 3772 O O . TYR A 1 491 ? 0.101 1.653 16.582 1.00 67.44 491 TYR A O 1
ATOM 3780 N N . SER A 1 492 ? -1.691 3.009 16.648 1.00 66.25 492 SER A N 1
ATOM 3781 C CA . SER A 1 492 ? -1.591 3.465 15.266 1.00 66.25 492 SER A CA 1
ATOM 3782 C C . SER A 1 492 ? -0.321 4.296 15.052 1.00 66.25 492 SER A C 1
ATOM 3784 O O . SER A 1 492 ? 0.328 4.740 16.001 1.00 66.25 492 SER A O 1
ATOM 3786 N N . ALA A 1 493 ? 0.012 4.591 13.792 1.00 66.38 493 ALA A N 1
ATOM 3787 C CA . ALA A 1 493 ? 0.921 5.702 13.507 1.00 66.38 493 ALA A CA 1
ATOM 3788 C C . ALA A 1 493 ? 0.402 7.008 14.119 1.00 66.38 493 ALA A C 1
ATOM 3790 O O . ALA A 1 493 ? -0.806 7.198 14.284 1.00 66.38 493 ALA A O 1
ATOM 3791 N N . ASN A 1 494 ? 1.316 7.955 14.326 1.00 75.12 494 ASN A N 1
ATOM 3792 C CA . ASN A 1 494 ? 0.938 9.356 14.437 1.00 75.12 494 ASN A CA 1
ATOM 3793 C C . ASN A 1 494 ? 0.592 9.888 13.037 1.00 75.12 494 ASN A C 1
ATOM 3795 O O . ASN A 1 494 ? 1.466 10.022 12.178 1.00 75.12 494 ASN A O 1
ATOM 3799 N N . PHE A 1 495 ? -0.683 10.172 12.801 1.00 80.44 495 PHE A N 1
ATOM 3800 C CA . PHE A 1 495 ? -1.190 10.706 11.545 1.00 80.44 495 PHE A CA 1
ATOM 3801 C C . PHE A 1 495 ? -1.068 12.232 11.564 1.00 80.44 495 PHE A C 1
ATOM 3803 O O . PHE A 1 495 ? -1.921 12.930 12.111 1.00 80.44 495 PHE A O 1
ATOM 3810 N N . GLY A 1 496 ? 0.030 12.723 10.987 1.00 74.38 496 GLY A N 1
ATOM 3811 C CA . GLY A 1 496 ? 0.457 14.126 10.975 1.00 74.38 496 GLY A CA 1
ATOM 3812 C C . GLY A 1 496 ? 1.736 14.347 11.798 1.00 74.38 496 GLY A C 1
ATOM 3813 O O . GLY A 1 496 ? 2.338 13.392 12.289 1.00 74.38 496 GLY A O 1
ATOM 3814 N N . ASP A 1 497 ? 2.136 15.600 12.005 1.00 71.44 497 ASP A N 1
ATOM 3815 C CA . ASP A 1 497 ? 3.364 15.976 12.725 1.00 71.44 497 ASP A CA 1
ATOM 3816 C C . ASP A 1 497 ? 3.082 16.867 13.959 1.00 71.44 497 ASP A C 1
ATOM 3818 O O . ASP A 1 497 ? 1.930 17.133 14.321 1.00 71.44 497 ASP A O 1
ATOM 3822 N N . VAL A 1 498 ? 4.129 17.326 14.650 1.00 58.06 498 VAL A N 1
ATOM 3823 C CA . VAL A 1 498 ? 4.062 18.194 15.843 1.00 58.06 498 VAL A CA 1
ATOM 3824 C C . VAL A 1 498 ? 3.524 19.607 15.573 1.00 58.06 498 VAL A C 1
ATOM 3826 O O . VAL A 1 498 ? 3.292 20.355 16.520 1.00 58.06 498 VAL A O 1
ATOM 3829 N N . GLY A 1 499 ? 3.237 19.968 14.317 1.00 52.09 499 GLY A N 1
ATOM 3830 C CA . GLY A 1 499 ? 2.504 21.199 13.997 1.00 52.09 499 GLY A CA 1
ATOM 3831 C C . GLY A 1 499 ? 3.315 22.483 14.071 1.00 52.09 499 GLY A C 1
ATOM 3832 O O . GLY A 1 499 ? 2.790 23.522 14.474 1.00 52.09 499 GLY A O 1
ATOM 3833 N N . GLY A 1 500 ? 4.581 22.405 13.678 1.00 47.88 500 GLY A N 1
ATOM 3834 C CA . GLY A 1 500 ? 5.452 23.541 13.416 1.00 47.88 500 GLY A CA 1
ATOM 3835 C C . GLY A 1 500 ? 6.326 23.218 12.210 1.00 47.88 500 GLY A C 1
ATOM 3836 O O . GLY A 1 500 ? 6.646 22.057 11.974 1.00 47.88 500 GLY A O 1
ATOM 3837 N N . ASP A 1 501 ? 6.682 24.239 11.439 1.00 42.38 501 ASP A N 1
ATOM 3838 C CA . ASP A 1 501 ? 7.546 24.153 10.259 1.00 42.38 501 ASP A CA 1
ATOM 3839 C C . ASP A 1 501 ? 8.954 23.665 10.677 1.00 42.38 501 ASP A C 1
ATOM 3841 O O . ASP A 1 501 ? 9.857 24.450 10.980 1.00 42.38 501 ASP A O 1
ATOM 3845 N N . SER A 1 502 ? 9.128 22.343 10.794 1.00 39.53 502 SER A N 1
ATOM 3846 C CA . SER A 1 502 ? 10.358 21.704 11.280 1.00 39.53 502 SER A CA 1
ATOM 3847 C C . SER A 1 502 ? 11.565 21.988 10.380 1.00 39.53 502 SER A C 1
ATOM 3849 O O . SER A 1 502 ? 12.708 21.896 10.833 1.00 39.53 502 SER A O 1
ATOM 3851 N N . GLU A 1 503 ? 11.330 22.365 9.119 1.00 38.69 503 GLU A N 1
ATOM 3852 C CA . GLU A 1 503 ? 12.387 22.764 8.188 1.00 38.69 503 GLU A CA 1
ATOM 3853 C C . GLU A 1 503 ? 12.852 24.207 8.416 1.00 38.69 503 GLU A C 1
ATOM 3855 O O . GLU A 1 503 ? 14.062 24.452 8.412 1.00 38.69 503 GLU A O 1
ATOM 3860 N N . LYS A 1 504 ? 11.959 25.148 8.760 1.00 40.78 504 LYS A N 1
ATOM 3861 C CA . LYS A 1 504 ? 12.381 26.508 9.152 1.00 40.78 504 LYS A CA 1
ATOM 3862 C C . LYS A 1 504 ? 13.068 26.573 10.515 1.00 40.78 504 LYS A C 1
ATOM 3864 O O . LYS A 1 504 ? 13.968 27.386 10.708 1.00 40.78 504 LYS A O 1
ATOM 3869 N N . VAL A 1 505 ? 12.720 25.702 11.463 1.00 38.72 505 VAL A N 1
ATOM 3870 C CA . VAL A 1 505 ? 13.427 25.637 12.760 1.00 38.72 505 VAL A CA 1
ATOM 3871 C C . VAL A 1 505 ? 14.867 25.124 12.587 1.00 38.72 505 VAL A C 1
ATOM 3873 O O . VAL A 1 505 ? 15.778 25.598 13.271 1.00 38.72 505 VAL A O 1
ATOM 3876 N N . ARG A 1 506 ? 15.112 24.213 11.631 1.00 35.88 506 ARG A N 1
ATOM 3877 C CA . ARG A 1 506 ? 16.472 23.785 11.254 1.00 35.88 506 ARG A CA 1
ATOM 3878 C C . ARG A 1 506 ? 17.236 24.872 10.497 1.00 35.88 506 ARG A C 1
ATOM 3880 O O . ARG A 1 506 ? 18.405 25.091 10.812 1.00 35.88 506 ARG A O 1
ATOM 3887 N N . SER A 1 507 ? 16.591 25.597 9.581 1.00 36.00 507 SER A N 1
ATOM 3888 C CA . SER A 1 507 ? 17.250 26.685 8.843 1.00 36.00 507 SER A CA 1
ATOM 3889 C C . SER A 1 507 ? 17.641 27.865 9.746 1.00 36.00 507 SER A C 1
ATOM 3891 O O . SER A 1 507 ? 18.723 28.427 9.579 1.00 36.00 507 SER A O 1
ATOM 3893 N N . TYR A 1 508 ? 16.847 28.190 10.774 1.00 36.78 508 TYR A N 1
ATOM 3894 C CA . TYR A 1 508 ? 17.187 29.242 11.744 1.00 36.78 508 TYR A CA 1
ATOM 3895 C C . TYR A 1 508 ? 18.287 28.839 12.736 1.00 36.78 508 TYR A C 1
ATOM 3897 O O . TYR A 1 508 ? 19.072 29.696 13.143 1.00 36.78 508 TYR A O 1
ATOM 3905 N N . LYS A 1 509 ? 18.414 27.548 13.077 1.00 32.41 509 LYS A N 1
ATOM 3906 C CA . LYS A 1 509 ? 19.558 27.041 13.861 1.00 32.41 509 LYS A CA 1
ATOM 3907 C C . LYS A 1 509 ? 20.879 27.179 13.096 1.00 32.41 509 LYS A C 1
ATOM 3909 O O . LYS A 1 509 ? 21.894 27.500 13.705 1.00 32.41 509 LYS A O 1
ATOM 3914 N N . CYS A 1 510 ? 20.853 27.017 11.772 1.00 32.72 510 CYS A N 1
ATOM 3915 C CA . CYS A 1 510 ? 21.997 27.321 10.906 1.00 32.72 510 CYS A CA 1
ATOM 3916 C C . CYS A 1 510 ? 22.241 28.835 10.765 1.00 32.72 510 CYS A C 1
ATOM 3918 O O . CYS A 1 510 ? 23.390 29.262 10.707 1.00 32.72 510 CYS A O 1
ATOM 3920 N N . TYR A 1 511 ? 21.186 29.656 10.774 1.00 35.38 511 TYR A N 1
ATOM 3921 C CA . TYR A 1 511 ? 21.290 31.117 10.646 1.00 35.38 511 TYR A CA 1
ATOM 3922 C C . TYR A 1 511 ? 21.871 31.810 11.898 1.00 35.38 511 TYR A C 1
ATOM 3924 O O . TYR A 1 511 ? 22.508 32.857 11.790 1.00 35.38 511 TYR A O 1
ATOM 3932 N N . LEU A 1 512 ? 21.695 31.225 13.089 1.00 38.94 512 LEU A N 1
ATOM 3933 C CA . LEU A 1 512 ? 22.224 31.747 14.361 1.00 38.94 512 LEU A CA 1
ATOM 3934 C C . LEU A 1 512 ? 23.727 31.490 14.572 1.00 38.94 512 LEU A C 1
ATOM 3936 O O . LEU A 1 512 ? 24.324 32.102 15.450 1.00 38.94 512 LEU A O 1
ATOM 3940 N N . MET A 1 513 ? 24.350 30.630 13.763 1.00 39.75 513 MET A N 1
ATOM 3941 C CA . MET A 1 513 ? 25.789 30.340 13.846 1.00 39.75 513 MET A CA 1
ATOM 3942 C C . MET A 1 513 ? 26.665 31.408 13.161 1.00 39.75 513 MET A C 1
ATOM 3944 O O . MET A 1 513 ? 27.886 31.307 13.233 1.00 39.75 513 MET A O 1
ATOM 3948 N N . PHE A 1 514 ? 26.076 32.420 12.501 1.00 38.44 514 PHE A N 1
ATOM 3949 C CA . PHE A 1 514 ? 26.811 33.282 11.562 1.00 38.44 514 PHE A CA 1
ATOM 3950 C C . PHE A 1 514 ? 26.666 34.804 11.720 1.00 38.44 514 PHE A C 1
ATOM 3952 O O . PHE A 1 514 ? 27.213 35.509 10.880 1.00 38.44 514 PHE A O 1
ATOM 3959 N N . ASN A 1 515 ? 26.001 35.367 12.743 1.00 35.91 515 ASN A N 1
ATOM 3960 C CA . ASN A 1 515 ? 25.940 36.838 12.865 1.00 35.91 515 ASN A CA 1
ATOM 3961 C C . ASN A 1 515 ? 25.895 37.409 14.292 1.00 35.91 515 ASN A C 1
ATOM 3963 O O . ASN A 1 515 ? 25.480 36.761 15.248 1.00 35.91 515 ASN A O 1
ATOM 3967 N N . SER A 1 516 ? 26.369 38.655 14.383 1.00 43.25 516 SER A N 1
ATOM 3968 C CA . SER A 1 516 ? 26.809 39.392 15.569 1.00 43.25 516 SER A CA 1
ATOM 3969 C C . SER A 1 516 ? 25.695 39.944 16.479 1.00 43.25 516 SER A C 1
ATOM 3971 O O . SER A 1 516 ? 24.535 40.120 16.106 1.00 43.25 516 SER A O 1
ATOM 3973 N N . TYR A 1 517 ? 26.111 40.235 17.716 1.00 41.50 517 TYR A N 1
ATOM 3974 C CA . TYR A 1 517 ? 25.354 40.394 18.967 1.00 41.50 517 TYR A CA 1
ATOM 3975 C C . TYR A 1 517 ? 24.219 41.446 19.044 1.00 41.50 517 TYR A C 1
ATOM 3977 O O . TYR A 1 517 ? 23.574 41.551 20.084 1.00 41.50 517 TYR A O 1
ATOM 3985 N N . GLN A 1 518 ? 23.907 42.201 17.987 1.00 40.47 518 GLN A N 1
ATOM 3986 C CA . GLN A 1 518 ? 22.942 43.319 18.045 1.00 40.47 518 GLN A CA 1
ATOM 3987 C C . GLN A 1 518 ? 21.543 43.003 17.471 1.00 40.47 518 GLN A C 1
ATOM 3989 O O . GLN A 1 518 ? 20.593 43.727 17.747 1.00 40.47 518 GLN A O 1
ATOM 3994 N N . THR A 1 519 ? 21.348 41.890 16.751 1.00 40.78 519 THR A N 1
ATOM 3995 C CA . THR A 1 519 ? 20.011 41.455 16.258 1.00 40.78 519 THR A CA 1
ATOM 3996 C C . THR A 1 519 ? 19.345 40.398 17.154 1.00 40.78 519 THR A C 1
ATOM 3998 O O . THR A 1 519 ? 18.293 39.853 16.814 1.00 40.78 519 THR A O 1
ATOM 4001 N N . ILE A 1 520 ? 19.974 40.077 18.290 1.00 44.09 520 ILE A N 1
ATOM 4002 C CA . ILE A 1 520 ? 19.630 38.925 19.130 1.00 44.09 520 ILE A CA 1
ATOM 4003 C C . ILE A 1 520 ? 18.415 39.220 20.013 1.00 44.09 520 ILE A C 1
ATOM 4005 O O . ILE A 1 520 ? 17.527 38.384 20.082 1.00 44.09 520 ILE A O 1
ATOM 4009 N N . ILE A 1 521 ? 18.294 40.406 20.618 1.00 40.38 521 ILE A N 1
ATOM 4010 C CA . ILE A 1 521 ? 17.255 40.655 21.638 1.00 40.38 521 ILE A CA 1
ATOM 4011 C C . ILE A 1 521 ? 15.853 40.816 21.028 1.00 40.38 521 ILE A C 1
ATOM 4013 O O . ILE A 1 521 ? 14.902 40.206 21.510 1.00 40.38 521 ILE A O 1
ATOM 4017 N N . SER A 1 522 ? 15.708 41.540 19.917 1.00 38.12 522 SER A N 1
ATOM 4018 C CA . SER A 1 522 ? 14.405 41.730 19.256 1.00 38.12 522 SER A CA 1
ATOM 4019 C C . SER A 1 522 ? 13.876 40.458 18.575 1.00 38.12 522 SER A C 1
ATOM 4021 O O . SER A 1 522 ? 12.663 40.274 18.476 1.00 38.12 522 SER A O 1
ATOM 4023 N N . LYS A 1 523 ? 14.759 39.531 18.172 1.00 37.53 523 LYS A N 1
ATOM 4024 C CA . LYS A 1 523 ? 14.374 38.218 17.622 1.00 37.53 523 LYS A CA 1
ATOM 4025 C C . LYS A 1 523 ? 14.259 37.116 18.681 1.00 37.53 523 LYS A C 1
ATOM 4027 O O . LYS A 1 523 ? 13.481 36.192 18.460 1.00 37.53 523 LYS A O 1
ATOM 4032 N N . LEU A 1 524 ? 14.923 37.226 19.840 1.00 39.56 524 LEU A N 1
ATOM 4033 C CA . LEU A 1 524 ? 14.700 36.327 20.985 1.00 39.56 524 LEU A CA 1
ATOM 4034 C C . LEU A 1 524 ? 13.288 36.482 21.560 1.00 39.56 524 LEU A C 1
ATOM 4036 O O . LEU A 1 524 ? 12.687 35.498 21.975 1.00 39.56 524 LEU A O 1
ATOM 4040 N N . VAL A 1 525 ? 12.741 37.703 21.548 1.00 38.81 525 VAL A N 1
ATOM 4041 C CA . VAL A 1 525 ? 11.365 37.973 22.001 1.00 38.81 525 VAL A CA 1
ATOM 4042 C C . VAL A 1 525 ? 10.339 37.293 21.080 1.00 38.81 525 VAL A C 1
ATOM 4044 O O . VAL A 1 525 ? 9.384 36.694 21.566 1.00 38.81 525 VAL A O 1
ATOM 4047 N N . LEU A 1 526 ? 10.583 37.271 19.762 1.00 35.94 526 LEU A N 1
ATOM 4048 C CA . LEU A 1 526 ? 9.777 36.515 18.787 1.00 35.94 526 LEU A CA 1
ATOM 4049 C C . LEU A 1 526 ? 10.000 34.991 18.866 1.00 35.94 526 LEU A C 1
ATOM 4051 O O . LEU A 1 526 ? 9.050 34.230 18.679 1.00 35.94 526 LEU A O 1
ATOM 4055 N N . PHE A 1 527 ? 11.219 34.542 19.184 1.00 35.75 527 PHE A N 1
ATOM 4056 C CA . PHE A 1 527 ? 11.575 33.129 19.388 1.00 35.75 527 PHE A CA 1
ATOM 4057 C C . PHE A 1 527 ? 10.945 32.539 20.668 1.00 35.75 527 PHE A C 1
ATOM 4059 O O . PHE A 1 527 ? 10.399 31.437 20.641 1.00 35.75 527 PHE A O 1
ATOM 4066 N N . ASN A 1 528 ? 10.908 33.300 21.768 1.00 33.75 528 ASN A N 1
ATOM 4067 C CA . ASN A 1 528 ? 10.176 32.915 22.982 1.00 33.75 528 ASN A CA 1
ATOM 4068 C C . ASN A 1 528 ? 8.652 32.951 22.784 1.00 33.75 528 ASN A C 1
ATOM 4070 O O . ASN A 1 528 ? 7.945 32.117 23.346 1.00 33.75 528 ASN A O 1
ATOM 4074 N N . ALA A 1 529 ? 8.133 33.847 21.938 1.00 36.00 529 ALA A N 1
ATOM 4075 C CA . ALA A 1 529 ? 6.711 33.861 21.585 1.00 36.00 529 ALA A CA 1
ATOM 4076 C C . ALA A 1 529 ? 6.283 32.643 20.736 1.00 36.00 529 ALA A C 1
ATOM 4078 O O . ALA A 1 529 ? 5.128 32.230 20.803 1.00 36.00 529 ALA A O 1
ATOM 4079 N N . THR A 1 530 ? 7.196 32.032 19.967 1.00 39.78 530 THR A N 1
ATOM 4080 C CA . THR A 1 530 ? 6.902 30.848 19.130 1.00 39.78 530 THR A CA 1
ATOM 4081 C C . THR A 1 530 ? 7.055 29.526 19.883 1.00 39.78 530 THR A C 1
ATOM 4083 O O . THR A 1 530 ? 6.265 28.608 19.648 1.00 39.78 530 THR A O 1
ATOM 4086 N N . LEU A 1 531 ? 7.984 29.434 20.841 1.00 36.75 531 LEU A N 1
ATOM 4087 C CA . LEU A 1 531 ? 8.109 28.273 21.735 1.00 36.75 531 LEU A CA 1
ATOM 4088 C C . LEU A 1 531 ? 6.934 28.143 22.722 1.00 36.75 531 LEU A C 1
ATOM 4090 O O . LEU A 1 531 ? 6.571 27.028 23.085 1.00 36.75 531 LEU A O 1
ATOM 4094 N N . ASN A 1 532 ? 6.268 29.249 23.069 1.00 37.00 532 ASN A N 1
ATOM 4095 C CA . ASN A 1 532 ? 5.109 29.261 23.974 1.00 37.00 532 ASN A CA 1
ATOM 4096 C C . ASN A 1 532 ? 3.757 28.916 23.309 1.00 37.00 532 ASN A C 1
ATOM 4098 O O . ASN A 1 532 ? 2.714 29.076 23.938 1.00 37.00 532 ASN A O 1
ATOM 4102 N N . SER A 1 533 ? 3.737 28.442 22.055 1.00 42.56 533 SER A N 1
ATOM 4103 C CA . SER A 1 533 ? 2.486 28.172 21.315 1.00 42.56 533 SER A CA 1
ATOM 4104 C C . SER A 1 533 ? 2.117 26.689 21.154 1.00 42.56 533 SER A C 1
ATOM 4106 O O . SER A 1 533 ? 1.077 26.371 20.567 1.00 42.56 533 SER A O 1
ATOM 4108 N N . PHE A 1 534 ? 2.921 25.765 21.689 1.00 50.41 534 PHE A N 1
ATOM 4109 C CA . PHE A 1 534 ? 2.614 24.336 21.643 1.00 50.41 534 PHE A CA 1
ATOM 4110 C C . PHE A 1 534 ? 1.728 23.951 22.824 1.00 50.41 534 PHE A C 1
ATOM 4112 O O . PHE A 1 534 ? 2.181 23.863 23.963 1.00 50.41 534 PHE A O 1
ATOM 4119 N N . SER A 1 535 ? 0.447 23.708 22.544 1.00 55.56 535 SER A N 1
ATOM 4120 C CA . SER A 1 535 ? -0.418 23.070 23.532 1.00 55.56 535 SER A CA 1
ATOM 4121 C C . SER A 1 535 ? 0.089 21.645 23.785 1.00 55.56 535 SER A C 1
ATOM 4123 O O . SER A 1 535 ? 0.419 20.948 22.818 1.00 55.56 535 SER A O 1
ATOM 4125 N N . PRO A 1 536 ? 0.153 21.186 25.046 1.00 65.81 536 PRO A N 1
ATOM 4126 C CA . PRO A 1 536 ? 0.474 19.795 25.333 1.00 65.81 536 PRO A CA 1
ATOM 4127 C C . PRO A 1 536 ? -0.501 18.861 24.592 1.00 65.81 536 PRO A C 1
ATOM 4129 O O . PRO A 1 536 ? -1.662 19.235 24.375 1.00 65.81 536 PRO A O 1
ATOM 4132 N N . PRO A 1 537 ? -0.044 17.666 24.170 1.00 73.88 537 PRO A N 1
ATOM 4133 C CA . PRO A 1 537 ? -0.911 16.696 23.517 1.00 73.88 537 PRO A CA 1
ATOM 4134 C C . PRO A 1 537 ? -2.095 16.377 24.427 1.00 73.88 537 PRO A C 1
ATOM 4136 O O . PRO A 1 537 ? -1.925 16.075 25.608 1.00 73.88 537 PRO A O 1
ATOM 4139 N N . VAL A 1 538 ? -3.293 16.439 23.862 1.00 82.88 538 VAL A N 1
ATOM 4140 C CA . VAL A 1 538 ? -4.503 16.005 24.549 1.00 82.88 538 VAL A CA 1
ATOM 4141 C C . VAL A 1 538 ? -4.543 14.488 24.475 1.00 82.88 538 VAL A C 1
ATOM 4143 O O . VAL A 1 538 ? -4.513 13.930 23.379 1.00 82.88 538 VAL A O 1
ATOM 4146 N N . GLN A 1 539 ? -4.615 13.840 25.632 1.00 84.12 539 GLN A N 1
ATOM 4147 C CA . GLN A 1 539 ? -4.834 12.403 25.744 1.00 84.12 539 GLN A CA 1
ATOM 4148 C C . GLN A 1 539 ? -6.288 12.147 26.117 1.00 84.12 539 GLN A C 1
ATOM 4150 O O . GLN A 1 539 ? -6.824 12.760 27.044 1.00 84.12 539 GLN A O 1
ATOM 4155 N N . ILE A 1 540 ? -6.935 11.274 25.359 1.00 84.06 540 ILE A N 1
ATOM 4156 C CA . ILE A 1 540 ? -8.309 10.852 25.575 1.00 84.06 540 ILE A CA 1
ATOM 4157 C C . ILE A 1 540 ? -8.286 9.360 25.845 1.00 84.06 540 ILE A C 1
ATOM 4159 O O . ILE A 1 540 ? -8.212 8.561 24.916 1.00 84.06 540 ILE A O 1
ATOM 4163 N N . ASP A 1 541 ? -8.411 9.015 27.118 1.00 81.62 541 ASP A N 1
ATOM 4164 C CA . ASP A 1 541 ? -8.484 7.625 27.539 1.00 81.62 541 ASP A CA 1
ATOM 4165 C C . ASP A 1 541 ? -9.941 7.251 27.805 1.00 81.62 541 ASP A C 1
ATOM 4167 O O . ASP A 1 541 ? -10.702 8.017 28.419 1.00 81.62 541 ASP A O 1
ATOM 4171 N N . LEU A 1 542 ? -10.325 6.065 27.347 1.00 73.50 542 LEU A N 1
ATOM 4172 C CA . LEU A 1 542 ? -11.601 5.396 27.583 1.00 73.50 542 LEU A CA 1
ATOM 4173 C C . LEU A 1 542 ? -11.354 4.251 28.583 1.00 73.50 542 LEU A C 1
ATOM 4175 O O . LEU A 1 542 ? -11.334 3.084 28.194 1.00 73.50 542 LEU A O 1
ATOM 4179 N N . PRO A 1 543 ? -11.099 4.558 29.871 1.00 55.03 543 PRO A N 1
ATOM 4180 C CA . PRO A 1 543 ? -10.672 3.561 30.855 1.00 55.03 543 PRO A CA 1
ATOM 4181 C C . PRO A 1 543 ? -11.780 2.564 31.209 1.00 55.03 543 PRO A C 1
ATOM 4183 O O . PRO A 1 543 ? -11.511 1.504 31.769 1.00 55.03 543 PRO A O 1
ATOM 4186 N N . ASN A 1 544 ? -13.037 2.901 30.913 1.00 55.41 544 ASN A N 1
ATOM 4187 C CA . ASN A 1 544 ? -14.155 2.011 31.153 1.00 55.41 544 ASN A CA 1
ATOM 4188 C C . ASN A 1 544 ? -14.282 1.002 30.002 1.00 55.41 544 ASN A C 1
ATOM 4190 O O . ASN A 1 544 ? -14.498 1.373 28.847 1.00 55.41 544 ASN A O 1
ATOM 4194 N N . SER A 1 545 ? -14.227 -0.290 30.333 1.00 55.97 545 SER A N 1
ATOM 4195 C CA . SER A 1 545 ? -14.431 -1.383 29.376 1.00 55.97 545 SER A CA 1
ATOM 4196 C C . SER A 1 545 ? -15.764 -1.301 28.614 1.00 55.97 545 SER A C 1
ATOM 4198 O O . SER A 1 545 ? -15.828 -1.788 27.487 1.00 55.97 545 SER A O 1
ATOM 4200 N N . SER A 1 546 ? -16.788 -0.615 29.144 1.00 59.06 546 SER A N 1
ATOM 4201 C CA . SER A 1 546 ? -18.056 -0.360 28.444 1.00 59.06 546 SER A CA 1
ATOM 4202 C C . SER A 1 546 ? -18.104 0.959 27.656 1.00 59.06 546 SER A C 1
ATOM 4204 O O . SER A 1 546 ? -19.043 1.155 26.897 1.00 59.06 546 SER A O 1
ATOM 4206 N N . GLU A 1 547 ? -17.107 1.852 27.760 1.00 68.25 547 GLU A N 1
ATOM 4207 C CA . GLU A 1 547 ? -17.094 3.136 27.031 1.00 68.25 547 GLU A CA 1
ATOM 4208 C C . GLU A 1 547 ? -16.521 2.963 25.619 1.00 68.25 547 GLU A C 1
ATOM 4210 O O . GLU A 1 547 ? -15.322 2.737 25.478 1.00 68.25 547 GLU A O 1
ATOM 4215 N N . TYR A 1 548 ? -17.332 3.050 24.569 1.00 71.62 548 TYR A N 1
ATOM 4216 C CA . TYR A 1 548 ? -16.917 2.934 23.166 1.00 71.62 548 TYR A CA 1
ATOM 4217 C C . TYR A 1 548 ? -17.308 4.170 22.358 1.00 71.62 548 TYR A C 1
ATOM 4219 O O . TYR A 1 548 ? -18.223 4.906 22.715 1.00 71.62 548 TYR A O 1
ATOM 4227 N N . LEU A 1 549 ? -16.604 4.402 21.251 1.00 79.44 549 LEU A N 1
ATOM 4228 C CA . LEU A 1 549 ? -16.818 5.551 20.374 1.00 79.44 549 LEU A CA 1
ATOM 4229 C C . LEU A 1 549 ? -18.096 5.374 19.534 1.00 79.44 549 LEU A C 1
ATOM 4231 O O . LEU A 1 549 ? -18.282 4.338 18.900 1.00 79.44 549 LEU A O 1
ATOM 4235 N N . THR A 1 550 ? -18.954 6.392 19.503 1.00 75.50 550 THR A N 1
ATOM 4236 C CA . THR A 1 550 ? -20.267 6.405 18.819 1.00 75.50 550 THR A CA 1
ATOM 4237 C C . THR A 1 550 ? -20.370 7.474 17.732 1.00 75.50 550 THR A C 1
ATOM 4239 O O . THR A 1 550 ? -21.273 7.448 16.895 1.00 75.50 550 THR A O 1
ATOM 4242 N N . GLY A 1 551 ? -19.443 8.430 17.709 1.00 78.75 551 GLY A N 1
ATOM 4243 C CA . GLY A 1 551 ? -19.452 9.486 16.708 1.00 78.75 551 GLY A CA 1
ATOM 4244 C C . GLY A 1 551 ? -18.252 10.417 16.783 1.00 78.75 551 GLY A C 1
ATOM 4245 O O . GLY A 1 551 ? -17.507 10.429 17.764 1.00 78.75 551 GLY A O 1
ATOM 4246 N N . ILE A 1 552 ? -18.122 11.259 15.759 1.00 90.06 552 ILE A N 1
ATOM 4247 C CA . ILE A 1 552 ? -17.217 12.413 15.760 1.00 90.06 552 ILE A CA 1
ATOM 4248 C C . ILE A 1 552 ? -17.914 13.656 15.217 1.00 90.06 552 ILE A C 1
ATOM 4250 O O . ILE A 1 552 ? -18.821 13.566 14.388 1.00 90.06 552 ILE A O 1
ATOM 4254 N N . SER A 1 553 ? -17.471 14.826 15.656 1.00 85.25 553 SER A N 1
ATOM 4255 C CA . SER A 1 553 ? -17.818 16.106 15.038 1.00 85.25 553 SER A CA 1
ATOM 4256 C C . SER A 1 553 ? -16.600 17.013 14.994 1.00 85.25 553 SER A C 1
ATOM 4258 O O . SER A 1 553 ? -15.569 16.738 15.611 1.00 85.25 553 SER A O 1
ATOM 4260 N N . GLY A 1 554 ? -16.683 18.094 14.234 1.00 88.69 554 GLY A N 1
ATOM 4261 C CA . GLY A 1 554 ? -15.566 19.007 14.119 1.00 88.69 554 GLY A CA 1
ATOM 4262 C C . GLY A 1 554 ? -15.783 20.119 13.116 1.00 88.69 554 GLY A C 1
ATOM 4263 O O . GLY A 1 554 ? -16.867 20.302 12.558 1.00 88.69 554 GLY A O 1
ATOM 4264 N N . LYS A 1 555 ? -14.708 20.869 12.898 1.00 87.00 555 LYS A N 1
ATOM 4265 C CA . LYS A 1 555 ? -14.635 21.957 11.928 1.00 87.00 555 LYS A CA 1
ATOM 4266 C C . LYS A 1 555 ? -13.444 21.743 11.008 1.00 87.00 555 LYS A C 1
ATOM 4268 O O . LYS A 1 555 ? -12.405 21.244 11.445 1.00 87.00 555 LYS A O 1
ATOM 4273 N N . TYR A 1 556 ? -13.582 22.156 9.756 1.00 89.06 556 TYR A N 1
ATOM 4274 C CA . TYR A 1 556 ? -12.473 22.280 8.817 1.00 89.06 556 TYR A CA 1
ATOM 4275 C C . TYR A 1 556 ? -12.597 23.577 8.024 1.00 89.06 556 TYR A C 1
ATOM 4277 O O . TYR A 1 556 ? -13.699 24.048 7.745 1.00 89.06 556 TYR A O 1
ATOM 4285 N N . SER A 1 557 ? -11.470 24.185 7.676 1.00 81.69 557 SER A N 1
ATOM 4286 C CA . SER A 1 557 ? -11.459 25.416 6.883 1.00 81.69 557 SER A CA 1
ATOM 4287 C C . SER A 1 557 ? -10.195 25.516 6.044 1.00 81.69 557 SER A C 1
ATOM 4289 O O . SER A 1 557 ? -9.208 24.817 6.287 1.00 81.69 557 SER A O 1
ATOM 4291 N N . 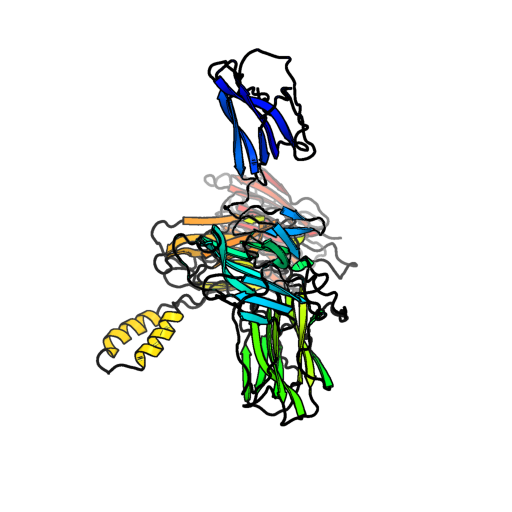SER A 1 558 ? -10.210 26.410 5.057 1.00 79.19 558 SER A N 1
ATOM 4292 C CA . SER A 1 558 ? -8.985 26.813 4.371 1.00 79.19 558 SER A CA 1
ATOM 4293 C C . SER A 1 558 ? -8.037 27.467 5.373 1.00 79.19 558 SER A C 1
ATOM 4295 O O . SER A 1 558 ? -8.421 28.414 6.064 1.00 79.19 558 SER A O 1
ATOM 4297 N N . ASN A 1 559 ? -6.810 26.964 5.452 1.00 68.50 559 ASN A N 1
ATOM 4298 C CA . ASN A 1 559 ? -5.785 27.469 6.345 1.00 68.50 559 ASN A CA 1
ATOM 4299 C C . ASN A 1 559 ? -4.640 28.085 5.534 1.00 68.50 559 ASN A C 1
ATOM 4301 O O . ASN A 1 559 ? -3.931 27.386 4.809 1.00 68.50 559 ASN A O 1
ATOM 4305 N N . SER A 1 560 ? -4.454 29.399 5.668 1.00 65.56 560 SER A N 1
ATOM 4306 C CA . SER A 1 560 ? -3.440 30.161 4.933 1.00 65.56 560 SER A CA 1
ATOM 4307 C C . SER A 1 560 ? -2.002 29.837 5.353 1.00 65.56 560 SER A C 1
ATOM 4309 O O . SER A 1 560 ? -1.098 30.012 4.543 1.00 65.56 560 SER A O 1
ATOM 4311 N N . TYR A 1 561 ? -1.768 29.313 6.564 1.00 62.78 561 TYR A N 1
ATOM 4312 C CA . TYR A 1 561 ? -0.420 28.953 7.032 1.00 62.78 561 TYR A CA 1
ATOM 4313 C C . TYR A 1 561 ? 0.157 27.734 6.313 1.00 62.78 561 TYR A C 1
ATOM 4315 O O . TYR A 1 561 ? 1.366 27.639 6.130 1.00 62.78 561 TYR A O 1
ATOM 4323 N N . VAL A 1 562 ? -0.707 26.802 5.916 1.00 65.19 562 VAL A N 1
ATOM 4324 C CA . VAL A 1 562 ? -0.338 25.568 5.201 1.00 65.19 562 VAL A CA 1
ATOM 4325 C C . VAL A 1 562 ? -0.868 25.548 3.765 1.00 65.19 562 VAL A C 1
ATOM 4327 O O . VAL A 1 562 ? -0.687 24.564 3.058 1.00 65.19 562 VAL A O 1
ATOM 4330 N N . ASN A 1 563 ? -1.520 26.636 3.338 1.00 69.62 563 ASN A N 1
ATOM 4331 C CA . ASN A 1 563 ? -2.155 26.812 2.033 1.00 69.62 563 ASN A CA 1
ATOM 4332 C C . ASN A 1 563 ? -3.035 25.616 1.605 1.00 69.62 563 ASN A C 1
ATOM 4334 O O . ASN A 1 563 ? -2.978 25.154 0.466 1.00 69.62 563 ASN A O 1
ATOM 4338 N N . GLN A 1 564 ? -3.819 25.074 2.544 1.00 74.75 564 GLN A N 1
ATOM 4339 C CA . GLN A 1 564 ? -4.619 23.861 2.346 1.00 74.75 564 GLN A CA 1
ATOM 4340 C C . GLN A 1 564 ? -5.841 23.844 3.274 1.00 74.75 564 GLN A C 1
ATOM 4342 O O . GLN A 1 564 ? -5.868 24.535 4.292 1.00 74.75 564 GLN A O 1
ATOM 4347 N N . ILE A 1 565 ? -6.858 23.046 2.939 1.00 80.00 565 ILE A N 1
ATOM 4348 C CA . ILE A 1 565 ? -7.992 22.769 3.833 1.00 80.00 565 ILE A CA 1
ATOM 4349 C C . ILE A 1 565 ? -7.545 21.788 4.921 1.00 80.00 565 ILE A C 1
ATOM 4351 O O . ILE A 1 565 ? -6.968 20.745 4.609 1.00 80.00 565 ILE A O 1
ATOM 4355 N N . THR A 1 566 ? -7.810 22.115 6.185 1.00 84.44 566 THR A N 1
ATOM 4356 C CA . THR A 1 566 ? -7.385 21.302 7.333 1.00 84.44 566 THR A CA 1
ATOM 4357 C C . THR A 1 566 ? -8.449 21.205 8.406 1.00 84.44 566 THR A C 1
ATOM 4359 O O . THR A 1 566 ? -9.322 22.069 8.514 1.00 84.44 566 THR A O 1
ATOM 4362 N N . ILE A 1 567 ? -8.358 20.156 9.223 1.00 89.94 567 ILE A N 1
ATOM 4363 C CA . ILE A 1 567 ? -9.187 20.013 10.418 1.00 89.94 567 ILE A CA 1
ATOM 4364 C C . ILE A 1 567 ? -8.754 21.057 11.451 1.00 89.94 567 ILE A C 1
ATOM 4366 O O . ILE A 1 567 ? -7.600 21.080 11.886 1.00 89.94 567 ILE A O 1
ATOM 4370 N N . THR A 1 568 ? -9.682 21.915 11.871 1.00 85.69 568 THR A N 1
ATOM 4371 C CA . THR A 1 568 ? -9.427 22.988 12.845 1.00 85.69 568 THR A CA 1
ATOM 4372 C C . THR A 1 568 ? -9.956 22.680 14.239 1.00 85.69 568 THR A C 1
ATOM 4374 O O . THR A 1 568 ? -9.434 23.226 15.218 1.00 85.69 568 THR A O 1
ATOM 4377 N N . SER A 1 569 ? -10.943 21.786 14.356 1.00 87.94 569 SER A N 1
ATOM 4378 C CA . SER A 1 569 ? -11.377 21.237 15.642 1.00 87.94 569 SER A CA 1
ATOM 4379 C C . SER A 1 569 ? -11.983 19.840 15.531 1.00 87.94 569 SER A C 1
ATOM 4381 O O . SER A 1 569 ? -12.583 19.521 14.506 1.00 87.94 569 SER A O 1
ATOM 4383 N N . LEU A 1 570 ? -11.897 19.053 16.608 1.00 91.88 570 LEU A N 1
ATOM 4384 C CA . LEU A 1 570 ? -12.492 17.717 16.736 1.00 91.88 570 LEU A CA 1
ATOM 4385 C C . LEU A 1 570 ? -13.157 17.503 18.095 1.00 91.88 570 LEU A C 1
ATOM 4387 O O . LEU A 1 570 ? -12.564 17.820 19.121 1.00 91.88 570 LEU A O 1
ATOM 4391 N N . SER A 1 571 ? -14.324 16.873 18.093 1.00 87.94 571 SER A N 1
ATOM 4392 C CA . SER A 1 571 ? -14.960 16.267 19.261 1.00 87.94 571 SER A CA 1
ATOM 4393 C C . SER A 1 571 ? -15.230 14.789 18.993 1.00 87.94 571 SER A C 1
ATOM 4395 O O . SER A 1 571 ? -15.547 14.393 17.870 1.00 87.94 571 SER A O 1
ATOM 4397 N N . PHE A 1 572 ? -15.136 13.982 20.042 1.00 87.88 572 PHE A N 1
ATOM 4398 C CA . PHE A 1 572 ? -15.414 12.552 20.037 1.00 87.88 572 PHE A CA 1
ATOM 4399 C C . PHE A 1 572 ? -16.612 12.272 20.934 1.00 87.88 572 PHE A C 1
ATOM 4401 O O . PHE A 1 572 ? -16.704 12.794 22.046 1.00 87.88 572 PHE A O 1
ATOM 4408 N N . TYR A 1 573 ? -17.515 11.434 20.449 1.00 80.19 573 TYR A N 1
ATOM 4409 C CA . TYR A 1 573 ? -18.673 10.961 21.191 1.00 80.19 573 TYR A CA 1
ATOM 4410 C C . TYR A 1 573 ? -18.443 9.518 21.590 1.00 80.19 573 TYR A C 1
ATOM 4412 O O . TYR A 1 573 ? -18.007 8.711 20.765 1.00 80.19 573 TYR A O 1
ATOM 4420 N N . THR A 1 574 ? -18.739 9.201 22.842 1.00 76.81 574 THR A N 1
ATOM 4421 C CA . THR A 1 574 ? -18.856 7.825 23.315 1.00 76.81 574 THR A CA 1
ATOM 4422 C C . THR A 1 574 ? -20.300 7.524 23.682 1.00 76.81 574 THR A C 1
ATOM 4424 O O . THR A 1 574 ? -21.151 8.415 23.686 1.00 76.81 574 THR A O 1
ATOM 4427 N N . ASN A 1 575 ? -20.601 6.269 23.994 1.00 66.25 575 ASN A N 1
ATOM 4428 C CA . ASN A 1 575 ? -21.882 5.908 24.603 1.00 66.25 575 ASN A CA 1
ATOM 4429 C C . ASN A 1 575 ? -22.094 6.560 25.984 1.00 66.25 575 ASN A C 1
ATOM 4431 O O . ASN A 1 575 ? -23.225 6.602 26.450 1.00 66.25 575 ASN A O 1
ATOM 4435 N N . LEU A 1 576 ? -21.040 7.094 26.620 1.00 66.31 576 LEU A N 1
ATOM 4436 C CA . LEU A 1 576 ? -21.118 7.685 27.960 1.00 66.31 576 LEU A CA 1
ATOM 4437 C C . LEU A 1 576 ? -21.000 9.213 27.986 1.00 66.31 576 LEU A C 1
ATOM 4439 O O . LEU A 1 576 ? -21.599 9.854 28.847 1.00 66.31 576 LEU A O 1
ATOM 4443 N N . LYS A 1 577 ? -20.191 9.821 27.112 1.00 74.94 577 LYS A N 1
ATOM 4444 C CA . LYS A 1 577 ? -19.887 11.260 27.185 1.00 74.94 577 LYS A CA 1
ATOM 4445 C C . LYS A 1 577 ? -19.369 11.841 25.876 1.00 74.94 577 LYS A C 1
ATOM 4447 O O . LYS A 1 577 ? -18.861 11.146 25.000 1.00 74.94 577 LYS A O 1
ATOM 4452 N N . GLU A 1 578 ? -19.457 13.162 25.781 1.00 80.25 578 GLU A N 1
ATOM 4453 C CA . GLU A 1 578 ? -18.782 13.960 24.759 1.00 80.25 578 GLU A CA 1
ATOM 4454 C C . GLU A 1 578 ? -17.396 14.397 25.247 1.00 80.25 578 GLU A C 1
ATOM 4456 O O . GLU A 1 578 ? -17.203 14.743 26.414 1.00 80.25 578 GLU A O 1
ATOM 4461 N N . ARG A 1 579 ? -16.416 14.383 24.341 1.00 80.50 579 ARG A N 1
ATOM 4462 C CA . ARG A 1 579 ? -15.026 14.755 24.601 1.00 80.50 579 ARG A CA 1
ATOM 4463 C C . ARG A 1 579 ? -14.539 15.727 23.530 1.00 80.50 579 ARG A C 1
ATOM 4465 O O . ARG A 1 579 ? -14.421 15.351 22.368 1.00 80.50 579 ARG A O 1
ATOM 4472 N N . GLY A 1 580 ? -14.250 16.968 23.913 1.00 82.00 580 GLY A N 1
ATOM 4473 C CA . GLY A 1 580 ? -13.875 18.056 23.001 1.00 82.00 580 GLY A CA 1
ATOM 4474 C C . GLY A 1 580 ? -14.753 19.299 23.202 1.00 82.00 580 GLY A C 1
ATOM 4475 O O . GLY A 1 580 ? -15.440 19.383 24.219 1.00 82.00 580 GLY A O 1
ATOM 4476 N N . PRO A 1 581 ? -14.735 20.271 22.271 1.00 85.69 581 PRO A N 1
ATOM 4477 C CA . PRO A 1 581 ? -13.915 20.303 21.064 1.00 85.69 581 PRO A CA 1
ATOM 4478 C C . PRO A 1 581 ? -12.442 20.585 21.371 1.00 85.69 581 PRO A C 1
ATOM 4480 O O . PRO A 1 581 ? -12.084 21.489 22.122 1.00 85.69 581 PRO A O 1
ATOM 4483 N N . TYR A 1 582 ? -11.567 19.819 20.739 1.00 84.50 582 TYR A N 1
ATOM 4484 C CA . TYR A 1 582 ? -10.129 20.034 20.728 1.00 84.50 582 TYR A CA 1
ATOM 4485 C C . TYR A 1 582 ? -9.778 20.837 19.481 1.00 84.50 582 TYR A C 1
ATOM 4487 O O . TYR A 1 582 ? -10.134 20.426 18.384 1.00 84.50 582 TYR A O 1
ATOM 4495 N N . GLY A 1 583 ? -9.105 21.978 19.634 1.00 76.56 583 GLY A N 1
ATOM 4496 C CA . GLY A 1 583 ? -8.875 22.941 18.545 1.00 76.56 583 GLY A CA 1
ATOM 4497 C C . GLY A 1 583 ? -9.748 24.185 18.711 1.00 76.56 583 GLY A C 1
ATOM 4498 O O . GLY A 1 583 ? -10.256 24.416 19.805 1.00 76.56 583 GLY A O 1
ATOM 4499 N N . GLY A 1 584 ? -9.909 25.005 17.668 1.00 63.81 584 GLY A N 1
ATOM 4500 C CA . GLY A 1 584 ? -10.767 26.197 17.788 1.00 63.81 584 GLY A CA 1
ATOM 4501 C C . GLY A 1 584 ? -10.516 27.366 16.839 1.00 63.81 584 GLY A C 1
ATOM 4502 O O . GLY A 1 584 ? -11.053 28.445 17.078 1.00 63.81 584 GLY A O 1
ATOM 4503 N N . TYR A 1 585 ? -9.727 27.199 15.776 1.00 64.25 585 TYR A N 1
ATOM 4504 C CA . TYR A 1 585 ? -9.511 28.292 14.828 1.00 64.25 585 TYR A CA 1
ATOM 4505 C C . TYR A 1 585 ? -10.727 28.504 13.921 1.00 64.25 585 TYR A C 1
ATOM 4507 O O . TYR A 1 585 ? -11.161 27.588 13.218 1.00 64.25 585 TYR A O 1
ATOM 4515 N N . ASN A 1 586 ? -11.245 29.732 13.909 1.00 60.09 586 ASN A N 1
ATOM 4516 C CA . ASN A 1 586 ? -12.270 30.177 12.972 1.00 60.09 586 ASN A CA 1
ATOM 4517 C C . ASN A 1 586 ? -11.578 30.915 11.814 1.00 60.09 586 ASN A C 1
ATOM 4519 O O . ASN A 1 586 ? -11.404 32.130 11.865 1.00 60.09 586 ASN A O 1
ATOM 4523 N N . GLY A 1 587 ? -11.119 30.172 10.804 1.00 56.75 587 GLY A N 1
ATOM 4524 C CA . GLY A 1 587 ? -10.630 30.766 9.557 1.00 56.75 587 GLY A CA 1
ATOM 4525 C C . GLY A 1 587 ? -11.769 31.335 8.701 1.00 56.75 587 GLY A C 1
ATOM 4526 O O . GLY A 1 587 ? -12.939 31.282 9.074 1.00 56.75 587 GLY A O 1
ATOM 4527 N N . ASN A 1 588 ? -11.447 31.831 7.508 1.00 53.44 588 ASN A N 1
ATOM 4528 C CA . ASN A 1 588 ? -12.469 32.176 6.515 1.00 53.44 588 ASN A CA 1
ATOM 4529 C C . ASN A 1 588 ? -13.104 30.876 5.961 1.00 53.44 588 ASN A C 1
ATOM 4531 O O . ASN A 1 588 ? -12.386 29.905 5.724 1.00 53.44 588 ASN A O 1
ATOM 4535 N N . ASN A 1 589 ? -14.430 30.841 5.754 1.00 66.50 589 ASN A N 1
ATOM 4536 C CA . ASN A 1 589 ? -15.191 29.667 5.270 1.00 66.50 589 ASN A CA 1
ATOM 4537 C C . ASN A 1 589 ? -15.059 28.386 6.126 1.00 66.50 589 ASN A C 1
ATOM 4539 O O . ASN A 1 589 ? -14.693 27.319 5.630 1.00 66.50 589 ASN A O 1
ATOM 4543 N N . VAL A 1 590 ? -15.392 28.468 7.416 1.00 77.19 590 VAL A N 1
ATOM 4544 C CA . VAL A 1 590 ? -15.468 27.287 8.295 1.00 77.19 590 VAL A CA 1
ATOM 4545 C C . VAL A 1 590 ? -16.634 26.380 7.901 1.00 77.19 590 VAL A C 1
ATOM 4547 O O . VAL A 1 590 ? -17.781 26.817 7.868 1.00 77.19 590 VAL A O 1
ATOM 4550 N N . GLN A 1 591 ? -16.340 25.105 7.667 1.00 75.88 591 GLN A N 1
ATOM 4551 C CA . GLN A 1 591 ? -17.322 24.040 7.491 1.00 75.88 591 GLN A CA 1
ATOM 4552 C C . GLN A 1 591 ? -17.398 23.197 8.764 1.00 75.88 591 GLN A C 1
ATOM 4554 O O . GLN A 1 591 ? -16.376 22.937 9.403 1.00 75.88 591 GLN A O 1
ATOM 4559 N N . VAL A 1 592 ? -18.604 22.772 9.136 1.00 81.69 592 VAL A N 1
ATOM 4560 C CA . VAL A 1 592 ? -18.859 21.925 10.308 1.00 81.69 592 VAL A CA 1
ATOM 4561 C C . VAL A 1 592 ? -19.263 20.542 9.820 1.00 81.69 592 VAL A C 1
ATOM 4563 O O . VAL A 1 592 ? -20.076 20.424 8.907 1.00 81.69 592 VAL A O 1
ATOM 4566 N N . PHE A 1 593 ? -18.730 19.499 10.444 1.00 79.06 593 PHE A N 1
ATOM 4567 C CA . PHE A 1 593 ? -19.191 18.132 10.231 1.00 79.06 593 PHE A CA 1
ATOM 4568 C C . PHE A 1 593 ? -19.595 17.500 11.554 1.00 79.06 593 PHE A C 1
ATOM 4570 O O . PHE A 1 593 ? -19.046 17.808 12.613 1.00 79.06 593 PHE A O 1
ATOM 4577 N N . SER A 1 594 ? -20.568 16.603 11.487 1.00 75.19 594 SER A N 1
ATOM 4578 C CA . SER A 1 594 ? -20.993 15.786 12.611 1.00 75.19 594 SER A CA 1
ATOM 4579 C C . SER A 1 594 ? -21.524 14.471 12.077 1.00 75.19 594 SER A C 1
ATOM 4581 O O . SER A 1 594 ? -22.311 14.447 11.133 1.00 75.19 594 SER A O 1
ATOM 4583 N N . SER A 1 595 ? -21.083 13.383 12.687 1.00 70.00 595 SER A N 1
ATOM 4584 C CA . SER A 1 595 ? -21.575 12.041 12.438 1.00 70.00 595 SER A CA 1
ATOM 4585 C C . SER A 1 595 ? -21.801 11.382 13.789 1.00 70.00 595 SER A C 1
ATOM 4587 O O . SER A 1 595 ? -20.875 10.818 14.374 1.00 70.00 595 SER A O 1
ATOM 4589 N N . ARG A 1 596 ? -23.034 11.492 14.290 1.00 60.59 596 ARG A N 1
ATOM 4590 C CA . ARG A 1 596 ? -23.541 10.739 15.441 1.00 60.59 596 ARG A CA 1
ATOM 4591 C C . ARG A 1 596 ? -24.425 9.626 14.904 1.00 60.59 596 ARG A C 1
ATOM 4593 O O . ARG A 1 596 ? -25.318 9.906 14.107 1.00 60.59 596 ARG A O 1
ATOM 4600 N N . ALA A 1 597 ? -24.156 8.391 15.297 1.00 45.62 597 ALA A N 1
ATOM 4601 C CA . ALA A 1 597 ? -24.939 7.255 14.846 1.00 45.62 597 ALA A CA 1
ATOM 4602 C C . ALA A 1 597 ? -25.629 6.585 16.037 1.00 45.62 597 ALA A C 1
ATOM 4604 O O . ALA A 1 597 ? -24.965 6.053 16.926 1.00 45.62 597 ALA A O 1
ATOM 4605 N N . ASP A 1 598 ? -26.961 6.593 16.027 1.00 49.75 598 ASP A N 1
ATOM 4606 C CA . ASP A 1 598 ? -27.773 5.800 16.947 1.00 49.75 598 ASP A CA 1
ATOM 4607 C C . ASP A 1 598 ? -27.551 4.309 16.640 1.00 49.75 598 ASP A C 1
ATOM 4609 O O . ASP A 1 598 ? -27.771 3.850 15.517 1.00 49.75 598 ASP A O 1
ATOM 4613 N N . GLY A 1 599 ? -27.048 3.554 17.621 1.00 53.03 599 GLY A N 1
ATOM 4614 C CA . GLY A 1 599 ? -26.853 2.105 17.504 1.00 53.03 599 GLY A CA 1
ATOM 4615 C C . GLY A 1 599 ? -25.650 1.654 16.665 1.00 53.03 599 GLY A C 1
ATOM 4616 O O . GLY A 1 599 ? -25.627 0.503 16.224 1.00 53.03 599 GLY A O 1
ATOM 4617 N N . ARG A 1 600 ? -24.644 2.513 16.431 1.00 63.75 600 ARG A N 1
ATOM 4618 C CA . ARG A 1 600 ? -23.388 2.116 15.766 1.00 63.75 600 ARG A CA 1
ATOM 4619 C C . ARG A 1 600 ? -22.153 2.404 16.614 1.00 63.75 600 ARG A C 1
ATOM 4621 O O . ARG A 1 600 ? -22.098 3.382 17.353 1.00 63.75 600 ARG A O 1
ATOM 4628 N N . VAL A 1 601 ? -21.141 1.560 16.454 1.00 75.25 601 VAL A N 1
ATOM 4629 C CA . VAL A 1 601 ? -19.836 1.663 17.114 1.00 75.25 601 VAL A CA 1
ATOM 4630 C C . VAL A 1 601 ? -18.798 2.066 16.081 1.00 75.25 601 VAL A C 1
ATOM 4632 O O . VAL A 1 601 ? -18.745 1.483 14.996 1.00 75.25 601 VAL A O 1
ATOM 4635 N N . ILE A 1 602 ? -17.956 3.044 16.412 1.00 79.44 602 ILE A N 1
ATOM 4636 C CA . ILE A 1 602 ? -16.765 3.352 15.624 1.00 79.44 602 ILE A CA 1
ATOM 4637 C C . ILE A 1 602 ? -15.732 2.264 15.891 1.00 79.44 602 ILE A C 1
ATOM 4639 O O . ILE A 1 602 ? -15.203 2.143 16.994 1.00 79.44 602 ILE A O 1
ATOM 4643 N N . VAL A 1 603 ? -15.436 1.497 14.851 1.00 78.56 603 VAL A N 1
ATOM 4644 C CA . VAL A 1 603 ? -14.438 0.424 14.878 1.00 78.56 603 VAL A CA 1
ATOM 4645 C C . VAL A 1 603 ? -13.095 0.879 14.319 1.00 78.56 603 VAL A C 1
ATOM 4647 O O . VAL A 1 603 ? -12.090 0.218 14.535 1.00 78.56 603 VAL A O 1
ATOM 4650 N N . GLY A 1 604 ? -13.050 2.026 13.635 1.00 79.50 604 GLY A N 1
ATOM 4651 C CA . GLY A 1 604 ? -11.823 2.567 13.065 1.00 79.50 604 GLY A CA 1
ATOM 4652 C C . GLY A 1 604 ? -11.980 3.968 12.491 1.00 79.50 604 GLY A C 1
ATOM 4653 O O . GLY A 1 604 ? -13.073 4.530 12.445 1.00 79.50 604 GLY A O 1
ATOM 4654 N N . PHE A 1 605 ? -10.871 4.514 12.011 1.00 86.38 605 PHE A N 1
ATOM 4655 C CA . PHE A 1 605 ? -10.759 5.845 11.430 1.00 86.38 605 PHE A CA 1
ATOM 4656 C C . PHE A 1 605 ? -10.030 5.795 10.089 1.00 86.38 605 PHE A C 1
ATOM 4658 O O . PHE A 1 605 ? -9.185 4.936 9.856 1.00 86.38 605 PHE A O 1
ATOM 4665 N N . HIS A 1 606 ? -10.317 6.744 9.211 1.00 80.19 606 HIS A N 1
ATOM 4666 C CA . HIS A 1 606 ? -9.555 6.972 7.983 1.00 80.19 606 HIS A CA 1
ATOM 4667 C C . HIS A 1 606 ? -9.454 8.466 7.699 1.00 80.19 606 HIS A C 1
ATOM 4669 O O . HIS A 1 606 ? -10.141 9.263 8.326 1.00 80.19 606 HIS A O 1
ATOM 4675 N N . GLY A 1 607 ? -8.605 8.882 6.770 1.00 83.00 607 GLY A N 1
ATOM 4676 C CA . GLY A 1 607 ? -8.459 10.300 6.459 1.00 83.00 607 GLY A CA 1
ATOM 4677 C C . GLY A 1 607 ? -7.293 10.590 5.537 1.00 83.00 607 GLY A C 1
ATOM 4678 O O . GLY A 1 607 ? -6.818 9.710 4.821 1.00 83.00 607 GLY A O 1
ATOM 4679 N N . SER A 1 608 ? -6.826 11.836 5.559 1.00 75.50 608 SER A N 1
ATOM 4680 C CA . SER A 1 608 ? -5.679 12.287 4.773 1.00 75.50 608 SER A CA 1
ATOM 4681 C C . SER A 1 608 ? -4.766 13.228 5.561 1.00 75.50 608 SER A C 1
ATOM 4683 O O . SER A 1 608 ? -5.211 13.946 6.462 1.00 75.50 608 SER A O 1
ATOM 4685 N N . ILE A 1 609 ? -3.479 13.226 5.213 1.00 79.31 609 ILE A N 1
ATOM 4686 C CA . ILE A 1 609 ? -2.456 14.152 5.708 1.00 79.31 609 ILE A CA 1
ATOM 4687 C C . ILE A 1 609 ? -2.099 15.152 4.613 1.00 79.31 609 ILE A C 1
ATOM 4689 O O . ILE A 1 609 ? -1.837 14.777 3.469 1.00 79.31 609 ILE A O 1
ATOM 4693 N N . GLY A 1 610 ? -2.103 16.431 4.977 1.00 68.44 610 GLY A N 1
ATOM 4694 C CA . GLY A 1 610 ? -1.786 17.534 4.080 1.00 68.44 610 GLY A CA 1
ATOM 4695 C C . GLY A 1 610 ? -0.301 17.613 3.728 1.00 68.44 610 GLY A C 1
ATOM 4696 O O . GLY A 1 610 ? 0.543 16.993 4.373 1.00 68.44 610 GLY A O 1
ATOM 4697 N N . SER A 1 611 ? 0.038 18.416 2.720 1.00 66.25 611 SER A N 1
ATOM 4698 C CA . SER A 1 611 ? 1.428 18.611 2.278 1.00 66.25 611 SER A CA 1
ATOM 4699 C C . SER A 1 611 ? 2.310 19.246 3.361 1.00 66.25 611 SER A C 1
ATOM 4701 O O . SER A 1 611 ? 3.501 18.957 3.429 1.00 66.25 611 SER A O 1
ATOM 4703 N N . GLY A 1 612 ? 1.722 20.040 4.261 1.00 63.59 612 GLY A N 1
ATOM 4704 C CA . GLY A 1 612 ? 2.370 20.575 5.464 1.00 63.59 612 GLY A CA 1
ATOM 4705 C C . GLY A 1 612 ? 2.438 19.592 6.643 1.00 63.59 612 GLY A C 1
ATOM 4706 O O . GLY A 1 612 ? 2.700 20.014 7.768 1.00 63.59 612 GLY A O 1
ATOM 4707 N N . LYS A 1 613 ? 2.180 18.295 6.408 1.00 71.50 613 LYS A N 1
ATOM 4708 C CA . LYS A 1 613 ? 2.163 17.208 7.406 1.00 71.50 613 LYS A CA 1
ATOM 4709 C C . LYS A 1 613 ? 1.129 17.371 8.528 1.00 71.50 613 LYS A C 1
ATOM 4711 O O . LYS A 1 613 ? 1.290 16.814 9.609 1.00 71.50 613 LYS A O 1
ATOM 4716 N N . GLN A 1 614 ? 0.056 18.109 8.285 1.00 79.56 614 GLN A N 1
ATOM 4717 C CA . GLN A 1 614 ? -1.052 18.320 9.213 1.00 79.56 614 GLN A CA 1
ATOM 4718 C C . GLN A 1 614 ? -2.248 17.413 8.907 1.00 79.56 614 GLN A C 1
ATOM 4720 O O . GLN A 1 614 ? -2.367 16.893 7.795 1.00 79.56 614 GLN A O 1
ATOM 4725 N N . LEU A 1 615 ? -3.169 17.251 9.860 1.00 86.69 615 LEU A N 1
ATOM 4726 C CA . LEU A 1 615 ? -4.390 16.478 9.639 1.00 86.69 615 LEU A CA 1
ATOM 4727 C C . LEU A 1 615 ? -5.309 17.215 8.644 1.00 86.69 615 LEU A C 1
ATOM 4729 O O . LEU A 1 615 ? -5.939 18.222 8.983 1.00 86.69 615 LEU A O 1
ATOM 4733 N N . ALA A 1 616 ? -5.361 16.734 7.399 1.00 83.75 616 ALA A N 1
ATOM 4734 C CA . ALA A 1 616 ? -6.136 17.368 6.335 1.00 83.75 616 ALA A CA 1
ATOM 4735 C C . ALA A 1 616 ? -7.600 16.925 6.369 1.00 83.75 616 ALA A C 1
ATOM 4737 O O . ALA A 1 616 ? -8.483 17.780 6.315 1.00 83.75 616 ALA A O 1
ATOM 4738 N N . SER A 1 617 ? -7.865 15.625 6.521 1.00 85.69 617 SER A N 1
ATOM 4739 C CA . SER A 1 617 ? -9.224 15.087 6.658 1.00 85.69 617 SER A CA 1
ATOM 4740 C C . SER A 1 617 ? -9.305 13.906 7.624 1.00 85.69 617 SER A C 1
ATOM 4742 O O . SER A 1 617 ? -8.294 13.254 7.902 1.00 85.69 617 SER A O 1
ATOM 4744 N N . ILE A 1 618 ? -10.513 13.633 8.123 1.00 90.19 618 ILE A N 1
ATOM 4745 C CA . ILE A 1 618 ? -10.826 12.499 9.000 1.00 90.19 618 ILE A CA 1
ATOM 4746 C C . ILE A 1 618 ? -12.227 11.946 8.707 1.00 90.19 618 ILE A C 1
ATOM 4748 O O . ILE A 1 618 ? -13.152 12.694 8.413 1.00 90.19 618 ILE A O 1
ATOM 4752 N N . GLY A 1 619 ? -12.381 10.635 8.799 1.00 83.69 619 GLY A N 1
ATOM 4753 C CA . GLY A 1 619 ? -13.598 9.851 8.637 1.00 83.69 619 GLY A CA 1
ATOM 4754 C C . GLY A 1 619 ? -13.570 8.639 9.569 1.00 83.69 619 GLY A C 1
ATOM 4755 O O . GLY A 1 619 ? -12.567 8.386 10.245 1.00 83.69 619 GLY A O 1
ATOM 4756 N N . ILE A 1 620 ? -14.682 7.913 9.633 1.00 84.00 620 ILE A N 1
ATOM 4757 C CA . ILE A 1 620 ? -14.903 6.810 10.576 1.00 84.00 620 ILE A CA 1
ATOM 4758 C C . ILE A 1 620 ? -15.404 5.559 9.864 1.00 84.00 620 ILE A C 1
ATOM 4760 O O . ILE A 1 620 ? -16.196 5.636 8.927 1.00 84.00 620 ILE A O 1
ATOM 4764 N N . TYR A 1 621 ? -15.002 4.400 10.373 1.00 79.88 621 TYR A N 1
ATOM 4765 C CA . TYR A 1 621 ? -15.647 3.124 10.087 1.00 79.88 621 TYR A CA 1
ATOM 4766 C C . TYR A 1 621 ? -16.603 2.793 11.221 1.00 79.88 621 TYR A C 1
ATOM 4768 O O . TYR A 1 621 ? -16.212 2.807 12.389 1.00 79.88 621 TYR A O 1
ATOM 4776 N N . THR A 1 622 ? -17.849 2.484 10.880 1.00 72.44 622 THR A N 1
ATOM 4777 C CA . THR A 1 622 ? -18.904 2.177 11.848 1.00 72.44 622 THR A CA 1
ATOM 4778 C C . THR A 1 622 ? -19.478 0.791 11.610 1.00 72.44 622 THR A C 1
ATOM 4780 O O . THR A 1 622 ? -19.699 0.423 10.463 1.00 72.44 622 THR A O 1
ATOM 4783 N N . LYS A 1 623 ? -19.757 0.030 12.665 1.00 67.62 623 LYS A N 1
ATOM 4784 C CA . LYS A 1 623 ? -20.569 -1.197 12.601 1.00 67.62 623 LYS A CA 1
ATOM 4785 C C . LYS A 1 623 ? -21.842 -1.013 13.426 1.00 67.62 623 LYS A C 1
ATOM 4787 O O . LYS A 1 623 ? -21.824 -0.195 14.349 1.00 67.62 623 LYS A O 1
ATOM 4792 N N . PRO A 1 624 ? -22.947 -1.719 13.128 1.00 60.22 624 PRO A N 1
ATOM 4793 C CA . PRO A 1 624 ? -24.043 -1.854 14.083 1.00 60.22 624 PRO A CA 1
ATOM 4794 C C . PRO A 1 624 ? -23.487 -2.340 15.428 1.00 60.22 624 PRO A C 1
ATOM 4796 O O . PRO A 1 624 ? -22.586 -3.174 15.449 1.00 60.22 624 PRO A O 1
ATOM 4799 N N . ALA A 1 625 ? -23.993 -1.831 16.550 1.00 54.81 625 ALA A N 1
ATOM 4800 C CA . ALA A 1 625 ? -23.486 -2.181 17.883 1.00 54.81 625 ALA A CA 1
ATOM 4801 C C . ALA A 1 625 ? -23.614 -3.681 18.239 1.00 54.81 625 ALA A C 1
ATOM 4803 O O . ALA A 1 625 ? -23.072 -4.116 19.250 1.00 54.81 625 ALA A O 1
ATOM 4804 N N . SER A 1 626 ? -24.277 -4.475 17.388 1.00 48.41 626 SER A N 1
ATOM 4805 C CA . SER A 1 626 ? -24.328 -5.936 17.448 1.00 48.41 626 SER A CA 1
ATOM 4806 C C . SER A 1 626 ? -23.051 -6.654 16.974 1.00 48.41 626 SER A C 1
ATOM 4808 O O . SER A 1 626 ? -22.920 -7.830 17.291 1.00 48.41 626 SER A O 1
ATOM 4810 N N . ASP A 1 627 ? -22.118 -5.985 16.276 1.00 42.50 627 ASP A N 1
ATOM 4811 C CA . ASP A 1 627 ? -20.894 -6.593 15.709 1.00 42.50 627 ASP A CA 1
ATOM 4812 C C . ASP A 1 627 ? -19.598 -5.833 16.095 1.00 42.50 627 ASP A C 1
ATOM 4814 O O . ASP A 1 627 ? -19.133 -4.960 15.348 1.00 42.50 627 ASP A O 1
ATOM 4818 N N . PRO A 1 628 ? -18.942 -6.153 17.228 1.00 33.94 628 PRO A N 1
ATOM 4819 C CA . PRO A 1 628 ? -17.560 -5.747 17.491 1.00 33.94 628 PRO A CA 1
ATOM 4820 C C . PRO A 1 628 ? -16.570 -6.555 16.621 1.00 33.94 628 PRO A C 1
ATOM 4822 O O . PRO A 1 628 ? -16.859 -7.694 16.253 1.00 33.94 628 PRO A O 1
ATOM 4825 N N . PRO A 1 629 ? -15.381 -6.020 16.282 1.00 31.80 629 PRO A N 1
ATOM 4826 C CA . PRO A 1 629 ? -14.377 -6.769 15.537 1.00 31.80 629 PRO A CA 1
ATOM 4827 C C . PRO A 1 629 ? -13.717 -7.804 16.457 1.00 31.80 629 PRO A C 1
ATOM 4829 O O . PRO A 1 629 ? -13.036 -7.456 17.418 1.00 31.80 629 PRO A O 1
ATOM 4832 N N . THR A 1 630 ? -13.896 -9.093 16.176 1.00 30.67 630 THR A N 1
ATOM 4833 C CA . THR A 1 630 ? -12.974 -10.138 16.643 1.00 30.67 630 THR A CA 1
ATOM 4834 C C . THR A 1 630 ? -12.942 -11.260 15.611 1.00 30.67 630 THR A C 1
ATOM 4836 O O . THR A 1 630 ? -13.972 -11.825 15.252 1.00 30.67 630 THR A O 1
ATOM 4839 N N . LYS A 1 631 ? -11.750 -11.530 15.079 1.00 29.27 631 LYS A N 1
ATOM 4840 C CA . LYS A 1 631 ? -11.493 -12.529 14.041 1.00 29.27 631 LYS A CA 1
ATOM 4841 C C . LYS A 1 631 ? -11.575 -13.952 14.608 1.00 29.27 631 LYS A C 1
ATOM 4843 O O . LYS A 1 631 ? -11.167 -14.207 15.737 1.00 29.27 631 LYS A O 1
ATOM 4848 N N . ILE A 1 632 ? -12.097 -14.847 13.776 1.00 31.28 632 ILE A N 1
ATOM 4849 C CA . ILE A 1 632 ? -12.240 -16.296 13.963 1.00 31.28 632 ILE A CA 1
ATOM 4850 C C . ILE A 1 632 ? -10.861 -16.994 13.964 1.00 31.28 632 ILE A C 1
ATOM 4852 O O . ILE A 1 632 ? -9.927 -16.514 13.326 1.00 31.28 632 ILE A O 1
ATOM 4856 N N . SER A 1 633 ? -10.817 -18.163 14.625 1.00 30.50 633 SER A N 1
ATOM 4857 C CA . SER A 1 633 ? -9.726 -19.140 14.855 1.00 30.50 633 SER A CA 1
ATOM 4858 C C . SER A 1 633 ? -8.845 -18.799 16.067 1.00 30.50 633 SER A C 1
ATOM 4860 O O . SER A 1 633 ? -8.147 -17.798 16.047 1.00 30.50 633 SER A O 1
ATOM 4862 N N . GLU A 1 634 ? -8.846 -19.524 17.190 1.00 29.03 634 GLU A N 1
ATOM 4863 C CA . GLU A 1 634 ? -8.971 -20.974 17.397 1.00 29.03 634 GLU A CA 1
ATOM 4864 C C . GLU A 1 634 ? -9.616 -21.310 18.765 1.00 29.03 634 GLU A C 1
ATOM 4866 O O . GLU A 1 634 ? -8.906 -21.676 19.685 1.00 29.03 634 GLU A O 1
ATOM 4871 N N . TRP A 1 635 ? -10.937 -21.218 18.936 1.00 26.02 635 TRP A N 1
ATOM 4872 C CA . TRP A 1 635 ? -11.658 -21.910 20.030 1.00 26.02 635 TRP A CA 1
ATOM 4873 C C . TRP A 1 635 ? -13.042 -22.332 19.518 1.00 26.02 635 TRP A C 1
ATOM 4875 O O . TRP A 1 635 ? -14.073 -21.907 20.029 1.00 26.02 635 TRP A O 1
ATOM 4885 N N . ASN A 1 636 ? -13.078 -23.148 18.460 1.00 30.44 636 ASN A N 1
ATOM 4886 C CA . ASN A 1 636 ? -14.265 -23.966 18.205 1.00 30.44 636 ASN A CA 1
ATOM 4887 C C . ASN A 1 636 ? -14.191 -25.162 19.147 1.00 30.44 636 ASN A C 1
ATOM 4889 O O . ASN A 1 636 ? -13.605 -26.182 18.808 1.00 30.44 636 ASN A O 1
ATOM 4893 N N . ASP A 1 637 ? -14.644 -24.924 20.371 1.00 31.17 637 ASP A N 1
ATOM 4894 C CA . ASP A 1 637 ? -15.561 -25.768 21.131 1.00 31.17 637 ASP A CA 1
ATOM 4895 C C . ASP A 1 637 ? -15.663 -25.135 22.528 1.00 31.17 637 ASP A C 1
ATOM 4897 O O . ASP A 1 637 ? -14.664 -25.003 23.231 1.00 31.17 637 ASP A O 1
ATOM 4901 N N . VAL A 1 638 ? -16.888 -24.754 22.916 1.00 30.31 638 VAL A N 1
ATOM 4902 C CA . VAL A 1 638 ? -17.309 -24.094 24.174 1.00 30.31 638 VAL A CA 1
ATOM 4903 C C . VAL A 1 638 ? -17.377 -22.546 24.117 1.00 30.31 638 VAL A C 1
ATOM 4905 O O . VAL A 1 638 ? -16.369 -21.857 24.032 1.00 30.31 638 VAL A O 1
ATOM 4908 N N . MET A 1 639 ? -18.610 -22.026 24.270 1.00 28.27 639 MET A N 1
ATOM 4909 C CA . MET A 1 639 ? -19.058 -20.623 24.470 1.00 28.27 639 MET A CA 1
ATOM 4910 C C . MET A 1 639 ? -19.605 -19.837 23.256 1.00 28.27 639 MET A C 1
ATOM 4912 O O . MET A 1 639 ? -19.090 -18.784 22.889 1.00 28.27 639 MET A O 1
ATOM 4916 N N . ILE A 1 640 ? -20.757 -20.269 22.719 1.00 30.97 640 ILE A N 1
ATOM 4917 C CA . ILE A 1 640 ? -21.763 -19.348 22.147 1.00 30.97 640 ILE A CA 1
ATOM 4918 C C . ILE A 1 640 ? -22.919 -19.238 23.148 1.00 30.97 640 ILE A C 1
ATOM 4920 O O . ILE A 1 640 ? -23.908 -19.946 23.013 1.00 30.97 640 ILE A O 1
ATOM 4924 N N . ALA A 1 641 ? -22.769 -18.370 24.150 1.00 30.12 641 ALA A N 1
ATOM 4925 C CA . ALA A 1 641 ? -23.841 -17.735 24.928 1.00 30.12 641 ALA A CA 1
ATOM 4926 C C . ALA A 1 641 ? -23.203 -17.009 26.116 1.00 30.12 641 ALA A C 1
ATOM 4928 O O . ALA A 1 641 ? -22.894 -17.646 27.107 1.00 30.12 641 ALA A O 1
ATOM 4929 N N . ASP A 1 642 ? -22.961 -15.694 26.026 1.00 32.91 642 ASP A N 1
ATOM 4930 C CA . ASP A 1 642 ? -22.778 -14.896 27.256 1.00 32.91 642 ASP A CA 1
ATOM 4931 C C . ASP A 1 642 ? -22.794 -13.362 27.091 1.00 32.91 642 ASP A C 1
ATOM 4933 O O . ASP A 1 642 ? -22.669 -12.652 28.091 1.00 32.91 642 ASP A O 1
ATOM 4937 N N . MET A 1 643 ? -22.996 -12.800 25.888 1.00 32.62 643 MET A N 1
ATOM 4938 C CA . MET A 1 643 ? -23.131 -11.340 25.753 1.00 32.62 643 MET A CA 1
ATOM 4939 C C . MET A 1 643 ? -24.532 -10.873 26.201 1.00 32.62 643 MET A C 1
ATOM 4941 O O . MET A 1 643 ? -25.528 -11.372 25.663 1.00 32.62 643 MET A O 1
ATOM 4945 N N . PRO A 1 644 ? -24.649 -9.930 27.160 1.00 46.81 644 PRO A N 1
ATOM 4946 C CA . PRO A 1 644 ? -25.940 -9.381 27.540 1.00 46.81 644 PRO A CA 1
ATOM 4947 C C . PRO A 1 644 ? -26.549 -8.570 26.388 1.00 46.81 644 PRO A C 1
ATOM 4949 O O . PRO A 1 644 ? -25.842 -7.784 25.764 1.00 46.81 644 PRO A O 1
ATOM 4952 N N . ARG A 1 645 ? -27.843 -8.738 26.094 1.00 58.03 645 ARG A N 1
ATOM 4953 C CA . ARG A 1 645 ? -28.563 -7.909 25.110 1.00 58.03 645 ARG A CA 1
ATOM 4954 C C . ARG A 1 645 ? -29.219 -6.727 25.816 1.00 58.03 645 ARG A C 1
ATOM 4956 O O . ARG A 1 645 ? -29.860 -6.914 26.850 1.00 58.03 645 ARG A O 1
ATOM 4963 N N . GLU A 1 646 ? -29.075 -5.536 25.251 1.00 62.34 646 GLU A N 1
ATOM 4964 C CA . GLU A 1 646 ? -29.748 -4.324 25.726 1.00 62.34 646 GLU A CA 1
ATOM 4965 C C . GLU A 1 646 ? -31.198 -4.310 25.226 1.00 62.34 646 GLU A C 1
ATOM 4967 O O . GLU A 1 646 ? -31.462 -4.593 24.052 1.00 62.34 646 GLU A O 1
ATOM 4972 N N . VAL A 1 647 ? -32.155 -4.008 26.102 1.00 72.94 647 VAL A N 1
ATOM 4973 C CA . VAL A 1 647 ? -33.576 -3.915 25.746 1.00 72.94 647 VAL A CA 1
ATOM 4974 C C . VAL A 1 647 ? -34.146 -2.610 26.304 1.00 72.94 647 VAL A C 1
ATOM 4976 O O . VAL A 1 647 ? -34.115 -2.384 27.513 1.00 72.94 647 VAL A O 1
ATOM 4979 N N . GLY A 1 648 ? -34.670 -1.753 25.422 1.00 79.88 648 GLY A N 1
ATOM 4980 C CA . GLY A 1 648 ? -35.088 -0.384 25.746 1.00 79.88 648 GLY A CA 1
ATOM 4981 C C . GLY A 1 648 ? -34.089 0.672 25.226 1.00 79.88 648 GLY A C 1
ATOM 4982 O O . GLY A 1 648 ? -33.368 0.389 24.271 1.00 79.88 648 GLY A O 1
ATOM 4983 N N . PRO A 1 649 ? -34.035 1.889 25.807 1.00 86.94 649 PRO A N 1
ATOM 4984 C CA . PRO A 1 649 ? -34.877 2.352 26.900 1.00 86.94 649 PRO A CA 1
ATOM 4985 C C . PRO A 1 649 ? -36.283 2.717 26.405 1.00 86.94 649 PRO A C 1
ATOM 4987 O O . PRO A 1 649 ? -36.450 3.313 25.343 1.00 86.94 649 PRO A O 1
ATOM 4990 N N . TRP A 1 650 ? -37.299 2.379 27.190 1.00 88.31 650 TRP A N 1
ATOM 4991 C CA . TRP A 1 650 ? -38.680 2.801 26.969 1.00 88.31 650 TRP A CA 1
ATOM 4992 C C . TRP A 1 650 ? -38.978 4.027 27.814 1.00 88.31 650 TRP A C 1
ATOM 4994 O O . TRP A 1 650 ? -38.554 4.094 28.966 1.00 88.31 650 TRP A O 1
ATOM 5004 N N . GLY A 1 651 ? -39.689 4.994 27.250 1.00 88.00 651 GLY A N 1
ATOM 5005 C CA . GLY A 1 651 ? -39.942 6.268 27.902 1.00 88.00 651 GLY A CA 1
ATOM 5006 C C . GLY A 1 651 ? -40.056 7.411 26.910 1.00 88.00 651 GLY A C 1
ATOM 5007 O O . GLY A 1 651 ? -40.099 7.207 25.695 1.00 88.00 651 GLY A O 1
ATOM 5008 N N . ILE A 1 652 ? -40.078 8.626 27.442 1.00 80.06 652 ILE A N 1
ATOM 5009 C CA . ILE A 1 652 ? -40.148 9.846 26.643 1.00 80.06 652 ILE A CA 1
ATOM 5010 C C . ILE A 1 652 ? -38.765 10.302 26.171 1.00 80.06 652 ILE A C 1
ATOM 5012 O O . ILE A 1 652 ? -37.738 10.064 26.813 1.00 80.06 652 ILE A O 1
ATOM 5016 N N . SER A 1 653 ? -38.729 10.971 25.020 1.00 72.31 653 SER A N 1
ATOM 5017 C CA . SER A 1 653 ? -37.501 11.534 24.458 1.00 72.31 653 SER A CA 1
ATOM 5018 C C . SER A 1 653 ? -37.089 12.813 25.194 1.00 72.31 653 SER A C 1
ATOM 5020 O O . SER A 1 653 ? -37.902 13.716 25.359 1.00 72.31 653 SER A O 1
ATOM 5022 N N . GLY A 1 654 ? -35.813 12.926 25.575 1.00 70.62 654 GLY A N 1
ATOM 5023 C CA . GLY A 1 654 ? -35.260 14.095 26.276 1.00 70.62 654 GLY A CA 1
ATOM 5024 C C . GLY A 1 654 ? -34.642 13.738 27.631 1.00 70.62 654 GLY A C 1
ATOM 5025 O O . GLY A 1 654 ? -34.677 12.584 28.048 1.00 70.62 654 GLY A O 1
ATOM 5026 N N . GLY A 1 655 ? -34.050 14.716 28.318 1.00 75.44 655 GLY A N 1
ATOM 5027 C CA . GLY A 1 655 ? -33.341 14.484 29.584 1.00 75.44 655 GLY A CA 1
ATOM 5028 C C . GLY A 1 655 ? -31.910 13.941 29.429 1.00 75.44 655 GLY A C 1
ATOM 5029 O O . GLY A 1 655 ? -31.473 13.597 28.325 1.00 75.44 655 GLY A O 1
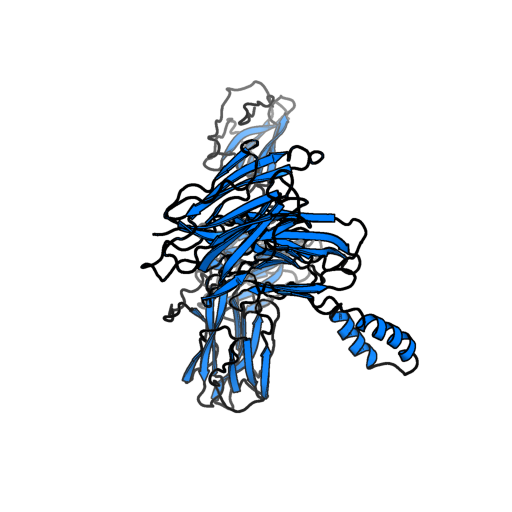ATOM 5030 N N . GLN A 1 656 ? -31.172 13.889 30.540 1.00 79.38 656 GLN A N 1
ATOM 5031 C CA . GLN A 1 656 ? -29.782 13.428 30.603 1.00 79.38 656 GLN A CA 1
ATOM 5032 C C . GLN A 1 656 ? -29.728 11.896 30.603 1.00 79.38 656 GLN A C 1
ATOM 5034 O O . GLN A 1 656 ? -30.334 11.255 31.459 1.00 79.38 656 GLN A O 1
ATOM 5039 N N . SER A 1 657 ? -29.014 11.304 29.645 1.00 87.06 657 SER A N 1
ATOM 5040 C CA . SER A 1 657 ? -28.819 9.852 29.583 1.00 87.06 657 SER A CA 1
ATOM 5041 C C . SER A 1 657 ? -27.925 9.350 30.712 1.00 87.06 657 SER A C 1
ATOM 5043 O O . SER A 1 657 ? -26.969 10.027 31.095 1.00 87.06 657 SER A O 1
ATOM 5045 N N . TRP A 1 658 ? -28.201 8.139 31.180 1.00 84.81 658 TRP A N 1
ATOM 5046 C CA . TRP A 1 658 ? -27.391 7.413 32.151 1.00 84.81 658 TRP A CA 1
ATOM 5047 C C . TRP A 1 658 ? -27.343 5.928 31.784 1.00 84.81 658 TRP A C 1
ATOM 5049 O O . TRP A 1 658 ? -28.257 5.401 31.150 1.00 84.81 658 TRP A O 1
ATOM 5059 N N . ASP A 1 659 ? -26.259 5.268 32.171 1.00 89.31 659 ASP A N 1
ATOM 5060 C CA . ASP A 1 659 ? -26.063 3.830 32.023 1.00 89.31 659 ASP A CA 1
ATOM 5061 C C . ASP A 1 659 ? -25.139 3.367 33.149 1.00 89.31 659 ASP A C 1
ATOM 5063 O O . ASP A 1 659 ? -24.001 3.833 33.248 1.00 89.31 659 ASP A O 1
ATOM 5067 N N . ASP A 1 660 ? -25.637 2.478 34.006 1.00 75.50 660 ASP A N 1
ATOM 5068 C CA . ASP A 1 660 ? -24.847 1.936 35.113 1.00 75.50 660 ASP A CA 1
ATOM 5069 C C . ASP A 1 660 ? -23.829 0.888 34.627 1.00 75.50 660 ASP A C 1
ATOM 5071 O O . ASP A 1 660 ? -22.860 0.582 35.326 1.00 75.50 660 ASP A O 1
ATOM 5075 N N . GLY A 1 661 ? -24.018 0.345 33.422 1.00 72.31 661 GLY A N 1
ATOM 5076 C CA . GLY A 1 661 ? -23.218 -0.728 32.845 1.00 72.31 661 GLY A CA 1
ATOM 5077 C C . GLY A 1 661 ? -23.664 -2.130 33.274 1.00 72.31 661 GLY A C 1
ATOM 5078 O O . GLY A 1 661 ? -24.752 -2.341 33.805 1.00 72.31 661 GLY A O 1
ATOM 5079 N N . VAL A 1 662 ? -22.806 -3.122 33.007 1.00 81.19 662 VAL A N 1
ATOM 5080 C CA . VAL A 1 662 ? -23.087 -4.552 33.225 1.00 81.19 662 VAL A CA 1
ATOM 5081 C C . VAL A 1 662 ? -22.377 -5.077 34.473 1.00 81.19 662 VAL A C 1
ATOM 5083 O O . VAL A 1 662 ? -21.151 -4.998 34.600 1.00 81.19 662 VAL A O 1
ATOM 5086 N N . PHE A 1 663 ? -23.146 -5.724 35.340 1.00 83.19 663 PHE A N 1
ATOM 5087 C CA . PHE A 1 663 ? -22.733 -6.301 36.615 1.00 83.19 663 PHE A CA 1
ATOM 5088 C C . PHE A 1 663 ? -22.943 -7.822 36.650 1.00 83.19 663 PHE A C 1
ATOM 5090 O O . PHE A 1 663 ? -23.508 -8.419 35.736 1.00 83.19 663 PHE A O 1
ATOM 5097 N N . LEU A 1 664 ? -22.450 -8.495 37.695 1.00 79.31 664 LEU A N 1
ATOM 5098 C CA . LEU A 1 664 ? -22.682 -9.935 37.860 1.00 79.31 664 LEU A CA 1
ATOM 5099 C C . LEU A 1 664 ? -24.147 -10.236 38.178 1.00 79.31 664 LEU A C 1
ATOM 5101 O O . LEU A 1 664 ? -24.668 -11.259 37.723 1.00 79.31 664 LEU A O 1
ATOM 5105 N N . ASP A 1 665 ? -24.784 -9.377 38.974 1.00 82.69 665 ASP A N 1
ATOM 5106 C CA . ASP A 1 665 ? -26.165 -9.543 39.418 1.00 82.69 665 ASP A CA 1
ATOM 5107 C C . ASP A 1 665 ? -26.756 -8.225 39.943 1.00 82.69 665 ASP A C 1
ATOM 5109 O O . ASP A 1 665 ? -26.013 -7.349 40.400 1.00 82.69 665 ASP A O 1
ATOM 5113 N N . VAL A 1 666 ? -28.084 -8.122 39.938 1.00 92.44 666 VAL A N 1
ATOM 5114 C CA . VAL A 1 666 ? -28.846 -7.050 40.596 1.00 92.44 666 VAL A CA 1
ATOM 5115 C C . VAL A 1 666 ? -29.465 -7.625 41.864 1.00 92.44 666 VAL A C 1
ATOM 5117 O O . VAL A 1 666 ? -30.270 -8.553 41.802 1.00 92.44 666 VAL A O 1
ATOM 5120 N N . LYS A 1 667 ? -29.107 -7.092 43.033 1.00 91.94 667 LYS A N 1
ATOM 5121 C CA . LYS A 1 667 ? -29.610 -7.602 44.318 1.00 91.94 667 LYS A CA 1
ATOM 5122 C C . LYS A 1 667 ? -30.742 -6.781 44.888 1.00 91.94 667 LYS A C 1
ATOM 5124 O O . LYS A 1 667 ? -31.625 -7.357 45.523 1.00 91.94 667 LYS A O 1
ATOM 5129 N N . GLN A 1 668 ? -30.726 -5.467 44.691 1.00 95.38 668 GLN A N 1
ATOM 5130 C CA . GLN A 1 668 ? -31.751 -4.598 45.260 1.00 95.38 668 GLN A CA 1
ATOM 5131 C C . GLN A 1 668 ? -32.163 -3.518 44.266 1.00 95.38 668 GLN A C 1
ATOM 5133 O O . GLN A 1 668 ? -31.340 -3.028 43.495 1.00 95.38 668 GLN A O 1
ATOM 5138 N N . VAL A 1 669 ? -33.444 -3.165 44.298 1.00 97.12 669 VAL A N 1
ATOM 5139 C CA . VAL A 1 669 ? -34.038 -2.091 43.497 1.00 97.12 669 VAL A CA 1
ATOM 5140 C C . VAL A 1 669 ? -34.790 -1.169 44.447 1.00 97.12 669 VAL A C 1
ATOM 5142 O O . VAL A 1 669 ? -35.575 -1.640 45.272 1.00 97.12 669 VAL A O 1
ATOM 5145 N N . TYR A 1 670 ? -34.562 0.129 44.317 1.00 96.31 670 TYR A N 1
ATOM 5146 C CA . TYR A 1 670 ? -35.204 1.178 45.097 1.00 96.31 670 TYR A CA 1
ATOM 5147 C C . TYR A 1 670 ? -35.989 2.067 44.138 1.00 96.31 670 TYR A C 1
ATOM 5149 O O . TYR A 1 670 ? -35.388 2.735 43.303 1.00 96.31 670 TYR A O 1
ATOM 5157 N N . VAL A 1 671 ? -37.317 2.061 44.227 1.00 96.00 671 VAL A N 1
ATOM 5158 C CA . VAL A 1 671 ? -38.193 2.891 43.391 1.00 96.00 671 VAL A CA 1
ATOM 5159 C C . VAL A 1 671 ? -38.714 4.048 44.230 1.00 96.00 671 VAL A C 1
ATOM 5161 O O . VAL A 1 671 ? -39.421 3.835 45.213 1.00 96.00 671 VAL A O 1
ATOM 5164 N N . THR A 1 672 ? -38.383 5.275 43.844 1.00 94.56 672 THR A N 1
ATOM 5165 C CA . THR A 1 672 ? -38.846 6.486 44.525 1.00 94.56 672 THR A CA 1
ATOM 5166 C C . THR A 1 672 ? -40.121 7.005 43.874 1.00 94.56 672 THR A C 1
ATOM 5168 O O . THR A 1 672 ? -40.164 7.250 42.666 1.00 94.56 672 THR A O 1
ATOM 5171 N N . LEU A 1 673 ? -41.162 7.179 44.684 1.00 92.19 673 LEU A N 1
ATOM 5172 C CA . LEU A 1 673 ? -42.492 7.619 44.288 1.00 92.19 673 LEU A CA 1
ATOM 5173 C C . LEU A 1 673 ? -42.821 8.961 44.942 1.00 92.19 673 LEU A C 1
ATOM 5175 O O . LEU A 1 673 ? -42.604 9.126 46.144 1.00 92.19 673 LEU A O 1
ATOM 5179 N N . ASN A 1 674 ? -43.399 9.894 44.184 1.00 87.44 674 ASN A N 1
ATOM 5180 C CA . ASN A 1 674 ? -43.845 11.159 44.769 1.00 87.44 674 ASN A CA 1
ATOM 5181 C C . ASN A 1 674 ? -45.004 10.945 45.768 1.00 87.44 674 ASN A C 1
ATOM 5183 O O . ASN A 1 674 ? -45.826 10.040 45.610 1.00 87.44 674 ASN A O 1
ATOM 5187 N N . GLU A 1 675 ? -45.070 11.772 46.812 1.00 77.81 675 GLU A N 1
ATOM 5188 C CA . GLU A 1 675 ? -45.975 11.559 47.954 1.00 77.81 675 GLU A CA 1
ATOM 5189 C C . GLU A 1 675 ? -47.462 11.641 47.572 1.00 77.81 675 GLU A C 1
ATOM 5191 O O . GLU A 1 675 ? -48.261 10.784 47.945 1.00 77.81 675 GLU A O 1
ATOM 5196 N N . SER A 1 676 ? -47.841 12.659 46.793 1.00 74.62 676 SER A N 1
ATOM 5197 C CA . SER A 1 676 ? -49.254 12.981 46.559 1.00 74.62 676 SER A CA 1
ATOM 5198 C C . SER A 1 676 ? -49.940 12.059 45.551 1.00 74.62 676 SER A C 1
ATOM 5200 O O . SER A 1 676 ? -51.124 11.768 45.693 1.00 74.62 676 SER A O 1
ATOM 5202 N N . GLN A 1 677 ? -49.226 11.620 44.513 1.00 77.81 677 GLN A N 1
ATOM 5203 C CA . GLN A 1 677 ? -49.828 10.929 43.365 1.00 77.81 677 GLN A CA 1
ATOM 5204 C C . GLN A 1 677 ? -49.169 9.583 43.043 1.00 77.81 677 GLN A C 1
ATOM 5206 O O . GLN A 1 677 ? -49.657 8.873 42.165 1.00 77.81 677 GLN A O 1
ATOM 5211 N N . ARG A 1 678 ? -48.111 9.210 43.776 1.00 86.56 678 ARG A N 1
ATOM 5212 C CA . ARG A 1 678 ? -47.336 7.972 43.625 1.00 86.56 678 ARG A CA 1
ATOM 5213 C C . ARG A 1 678 ? -46.756 7.756 42.222 1.00 86.56 678 ARG A C 1
ATOM 5215 O O . ARG A 1 678 ? -46.656 6.617 41.784 1.00 86.56 678 ARG A O 1
ATOM 5222 N N . TRP A 1 679 ? -46.363 8.813 41.515 1.00 88.31 679 TRP A N 1
ATOM 5223 C CA . TRP A 1 679 ? -45.639 8.755 40.236 1.00 88.31 679 TRP A CA 1
ATOM 5224 C C . TRP A 1 679 ? -44.166 8.381 40.428 1.00 88.31 679 TRP A C 1
ATOM 5226 O O . TRP A 1 679 ? -43.563 8.769 41.428 1.00 88.31 679 TRP A O 1
ATOM 5236 N N . VAL A 1 680 ? -43.571 7.665 39.465 1.00 91.44 680 VAL A N 1
ATOM 5237 C CA . VAL A 1 680 ? -42.163 7.233 39.534 1.00 91.44 680 VAL A CA 1
ATOM 5238 C C . VAL A 1 680 ? -41.233 8.433 39.343 1.00 91.44 680 VAL A C 1
ATOM 5240 O O . VAL A 1 680 ? -41.019 8.909 38.229 1.00 91.44 680 VAL A O 1
ATOM 5243 N N . ARG A 1 681 ? -40.664 8.928 40.446 1.00 89.56 681 ARG A N 1
ATOM 5244 C CA . ARG A 1 681 ? -39.750 10.080 40.453 1.00 89.56 681 ARG A CA 1
ATOM 5245 C C . ARG A 1 681 ? -38.302 9.705 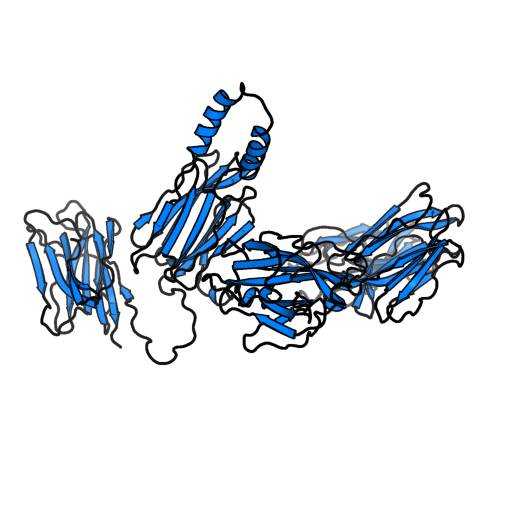40.213 1.00 89.56 681 ARG A C 1
ATOM 5247 O O . ARG A 1 681 ? -37.566 10.492 39.618 1.00 89.56 681 ARG A O 1
ATOM 5254 N N . GLY A 1 682 ? -37.905 8.514 40.640 1.00 92.06 682 GLY A N 1
ATOM 5255 C CA . GLY A 1 682 ? -36.583 7.998 40.344 1.00 92.06 682 GLY A CA 1
ATOM 5256 C C . GLY A 1 682 ? -36.378 6.557 40.770 1.00 92.06 682 GLY A C 1
ATOM 5257 O O . GLY A 1 682 ? -37.270 5.923 41.335 1.00 92.06 682 GLY A O 1
ATOM 5258 N N . ILE A 1 683 ? -35.198 6.039 40.461 1.00 95.56 683 ILE A N 1
ATOM 5259 C CA . ILE A 1 683 ? -34.823 4.659 40.717 1.00 95.56 683 ILE A CA 1
ATOM 5260 C C . ILE A 1 683 ? -33.334 4.538 41.042 1.00 95.56 683 ILE A C 1
ATOM 5262 O O . ILE A 1 683 ? -32.514 5.298 40.532 1.00 95.56 683 ILE A O 1
ATOM 5266 N N . GLN A 1 684 ? -32.986 3.571 41.882 1.00 96.06 684 GLN A N 1
ATOM 5267 C CA . GLN A 1 684 ? -31.607 3.251 42.239 1.00 96.06 684 GLN A CA 1
ATOM 5268 C C . GLN A 1 684 ? -31.442 1.737 42.401 1.00 96.06 684 GLN A C 1
ATOM 5270 O O . GLN A 1 684 ? -32.395 1.029 42.744 1.00 96.06 684 GLN A O 1
ATOM 5275 N N . PHE A 1 685 ? -30.232 1.233 42.177 1.00 96.31 685 PHE A N 1
ATOM 5276 C CA . PHE A 1 685 ? -29.946 -0.197 42.127 1.00 96.31 685 PHE A CA 1
ATOM 5277 C C . PHE A 1 685 ? -28.735 -0.566 42.974 1.00 96.31 685 PHE A C 1
ATOM 5279 O O . PHE A 1 685 ? -27.755 0.169 43.036 1.00 96.31 685 PHE A O 1
ATOM 5286 N N . GLU A 1 686 ? -28.777 -1.742 43.593 1.00 94.56 686 GLU A N 1
ATOM 5287 C CA . GLU A 1 686 ? -27.610 -2.352 44.225 1.00 94.56 686 GLU A CA 1
ATOM 5288 C C . GLU A 1 686 ? -27.162 -3.570 43.418 1.00 94.56 686 GLU A C 1
ATOM 5290 O O . GLU A 1 686 ? -27.894 -4.559 43.289 1.00 94.56 686 GLU A O 1
ATOM 5295 N N . TYR A 1 687 ? -25.944 -3.491 42.892 1.00 93.00 687 TYR A N 1
ATOM 5296 C CA . TYR A 1 687 ? -25.336 -4.479 42.013 1.00 93.00 687 TYR A CA 1
ATOM 5297 C C . TYR A 1 687 ? -24.229 -5.268 42.703 1.00 93.00 687 TYR A C 1
ATOM 5299 O O . TYR A 1 687 ? -23.568 -4.768 43.611 1.00 93.00 687 TYR A O 1
ATOM 5307 N N . VAL A 1 688 ? -23.936 -6.464 42.195 1.00 83.19 688 VAL A N 1
ATOM 5308 C CA . VAL A 1 688 ? -22.695 -7.189 42.502 1.00 83.19 688 VAL A CA 1
ATOM 5309 C C . VAL A 1 688 ? -21.703 -6.968 41.366 1.00 83.19 688 VAL A C 1
ATOM 5311 O O . VAL A 1 688 ? -21.932 -7.397 40.237 1.00 83.19 688 VAL A O 1
ATOM 5314 N N . ASN A 1 689 ? -20.584 -6.302 41.639 1.00 76.00 689 ASN A N 1
ATOM 5315 C CA . ASN A 1 689 ? -19.544 -6.084 40.634 1.00 76.00 689 ASN A CA 1
ATOM 5316 C C . ASN A 1 689 ? -18.731 -7.362 40.352 1.00 76.00 689 ASN A C 1
ATOM 5318 O O . ASN A 1 689 ? -18.863 -8.368 41.044 1.00 76.00 689 ASN A O 1
ATOM 5322 N N . ARG A 1 690 ? -17.843 -7.319 39.350 1.00 74.94 690 ARG A N 1
ATOM 5323 C CA . ARG A 1 690 ? -17.012 -8.473 38.942 1.00 74.94 690 ARG A CA 1
ATOM 5324 C C . ARG A 1 690 ? -16.120 -9.045 40.050 1.00 74.94 690 ARG A C 1
ATOM 5326 O O . ARG A 1 690 ? -15.758 -10.211 39.981 1.00 74.94 690 ARG A O 1
ATOM 5333 N N . ASN A 1 691 ? -15.810 -8.255 41.076 1.00 73.38 691 ASN A N 1
ATOM 5334 C CA . ASN A 1 691 ? -15.013 -8.682 42.227 1.00 73.38 691 ASN A CA 1
ATOM 5335 C C . ASN A 1 691 ? -15.886 -9.266 43.355 1.00 73.38 691 ASN A C 1
ATOM 5337 O O . ASN A 1 691 ? -15.392 -9.485 44.457 1.00 73.38 691 ASN A O 1
ATOM 5341 N N . GLY A 1 692 ? -17.188 -9.459 43.117 1.00 75.56 692 GLY A N 1
ATOM 5342 C CA . GLY A 1 692 ? -18.142 -9.957 44.108 1.00 75.56 692 GLY A CA 1
ATOM 5343 C C . GLY A 1 692 ? -18.592 -8.915 45.139 1.00 75.56 692 GLY A C 1
ATOM 5344 O O . GLY A 1 692 ? -19.262 -9.273 46.103 1.00 75.56 692 GLY A O 1
ATOM 5345 N N . LYS A 1 693 ? -18.241 -7.631 44.975 1.00 81.75 693 LYS A N 1
ATOM 5346 C CA . LYS A 1 693 ? -18.596 -6.569 45.930 1.00 81.75 693 LYS A CA 1
ATOM 5347 C C . LYS A 1 693 ? -19.926 -5.910 45.560 1.00 81.75 693 LYS A C 1
ATOM 5349 O O . LYS A 1 693 ? -20.165 -5.613 44.392 1.00 81.75 693 LYS A O 1
ATOM 5354 N N . HIS A 1 694 ? -20.733 -5.614 46.578 1.00 88.56 694 HIS A N 1
ATOM 5355 C CA . HIS A 1 694 ? -21.962 -4.835 46.449 1.00 88.56 694 HIS A CA 1
ATOM 5356 C C . HIS A 1 694 ? -21.657 -3.352 46.180 1.00 88.56 694 HIS A C 1
ATOM 5358 O O . HIS A 1 694 ? -20.841 -2.742 46.881 1.00 88.56 694 HIS A O 1
ATOM 5364 N N . VAL A 1 695 ? -22.289 -2.780 45.157 1.00 88.94 695 VAL A N 1
ATOM 5365 C CA . VAL A 1 695 ? -22.127 -1.385 44.728 1.00 88.94 695 VAL A CA 1
ATOM 5366 C C . VAL A 1 695 ? -23.504 -0.784 44.472 1.00 88.94 695 VAL A C 1
ATOM 5368 O O . VAL A 1 695 ? -24.303 -1.369 43.748 1.00 88.94 695 VAL A O 1
ATOM 5371 N N . LEU A 1 696 ? -23.772 0.378 45.065 1.00 94.56 696 LEU A N 1
ATOM 5372 C CA . LEU A 1 696 ? -24.996 1.141 44.837 1.00 94.56 696 LEU A CA 1
ATOM 5373 C C . LEU A 1 696 ? -24.801 2.070 43.629 1.00 94.56 696 LEU A C 1
ATOM 5375 O O . LEU A 1 696 ? -23.749 2.703 43.521 1.00 94.56 696 LEU A O 1
ATOM 5379 N N . SER A 1 697 ? -25.783 2.129 42.732 1.00 91.81 697 SER A N 1
ATOM 5380 C CA . SER A 1 697 ? -25.800 3.046 41.589 1.00 91.81 697 SER A CA 1
ATOM 5381 C C . SER A 1 697 ? -25.997 4.495 42.031 1.00 91.81 697 SER A C 1
ATOM 5383 O O . SER A 1 697 ? -26.403 4.763 43.165 1.00 91.81 697 SER A O 1
ATOM 5385 N N . ASP A 1 698 ? -25.801 5.434 41.108 1.00 92.25 698 ASP A N 1
ATOM 5386 C CA . ASP A 1 698 ? -26.329 6.787 41.279 1.00 92.25 698 ASP A CA 1
ATOM 5387 C C . ASP A 1 698 ? -27.871 6.762 41.306 1.00 92.25 698 ASP A C 1
ATOM 5389 O O . ASP A 1 698 ? -28.507 5.797 40.869 1.00 92.25 698 ASP A O 1
ATOM 5393 N N . MET A 1 699 ? -28.477 7.810 41.867 1.00 92.00 699 MET A N 1
ATOM 5394 C CA . MET A 1 699 ? -29.931 7.977 41.874 1.00 92.00 699 MET A CA 1
ATOM 5395 C C . MET A 1 699 ? -30.398 8.509 40.518 1.00 92.00 699 MET A C 1
ATOM 5397 O O . MET A 1 699 ? -30.007 9.603 40.107 1.00 92.00 699 MET A O 1
ATOM 5401 N N . HIS A 1 700 ? -31.267 7.758 39.845 1.00 92.19 700 HIS A N 1
ATOM 5402 C CA . HIS A 1 700 ? -31.739 8.076 38.501 1.00 92.19 700 HIS A CA 1
ATOM 5403 C C . HIS A 1 700 ? -33.139 8.668 38.536 1.00 92.19 700 HIS A C 1
ATOM 5405 O O . HIS A 1 700 ? -34.124 7.957 38.712 1.00 92.19 700 HIS A O 1
ATOM 5411 N N . GLY A 1 701 ? -33.216 9.988 38.398 1.00 86.06 701 GLY A N 1
ATOM 5412 C CA . GLY A 1 701 ? -34.431 10.788 38.515 1.00 86.06 701 GLY A CA 1
ATOM 5413 C C . GLY A 1 701 ? -34.184 11.993 39.418 1.00 86.06 701 GLY A C 1
ATOM 5414 O O . GLY A 1 701 ? -33.058 12.219 39.858 1.00 86.06 701 GLY A O 1
ATOM 5415 N N . SER A 1 702 ? -35.228 12.763 39.711 1.00 85.12 702 SER A N 1
ATOM 5416 C CA . SER A 1 702 ? -35.119 13.952 40.569 1.00 85.12 702 SER A CA 1
ATOM 5417 C C . SER A 1 702 ? -36.014 13.802 41.802 1.00 85.12 702 SER A C 1
ATOM 5419 O O . SER A 1 702 ? -37.103 14.379 41.839 1.00 85.12 702 SER A O 1
ATOM 5421 N N . PRO A 1 703 ? -35.621 13.003 42.809 1.00 81.19 703 PRO A N 1
ATOM 5422 C CA . PRO A 1 703 ? -36.406 12.866 44.031 1.00 81.19 703 PRO A CA 1
ATOM 5423 C C . PRO A 1 703 ? -36.461 14.181 44.827 1.00 81.19 703 PRO A C 1
ATOM 5425 O O . PRO A 1 703 ? -35.501 14.954 44.851 1.00 81.19 703 PRO A O 1
ATOM 5428 N N . SER A 1 704 ? -37.595 14.440 45.473 1.00 81.44 704 SER A N 1
ATOM 5429 C CA . SER A 1 704 ? -37.842 15.592 46.348 1.00 81.44 704 SER A CA 1
ATOM 5430 C C . SER A 1 704 ? -38.060 15.191 47.805 1.00 81.44 704 SER A C 1
ATOM 5432 O O . SER A 1 704 ? -38.396 14.053 48.123 1.00 81.44 704 SER A O 1
ATOM 5434 N N . THR A 1 705 ? -37.900 16.156 48.712 1.00 76.25 705 THR A N 1
ATOM 5435 C CA . THR A 1 705 ? -38.294 16.016 50.120 1.00 76.25 705 THR A CA 1
ATOM 5436 C C . THR A 1 705 ? -39.782 15.671 50.228 1.00 76.25 705 THR A C 1
ATOM 5438 O O . THR A 1 705 ? -40.608 16.464 49.786 1.00 76.25 705 THR A O 1
ATOM 5441 N N . GLY A 1 706 ? -40.099 14.516 50.823 1.00 76.81 706 GLY A N 1
ATOM 5442 C CA . GLY A 1 706 ? -41.463 13.975 50.946 1.00 76.81 706 GLY A CA 1
ATOM 5443 C C . GLY A 1 706 ? -41.697 12.697 50.130 1.00 76.81 706 GLY A C 1
ATOM 5444 O O . GLY A 1 706 ? -42.608 11.933 50.433 1.00 76.81 706 GLY A O 1
ATOM 5445 N N . ASP A 1 707 ? -40.844 12.400 49.142 1.00 88.88 707 ASP A N 1
ATOM 5446 C CA . ASP A 1 707 ? -40.995 11.192 48.328 1.00 88.88 707 ASP A CA 1
ATOM 5447 C C . ASP A 1 707 ? -40.808 9.904 49.147 1.00 88.88 707 ASP A C 1
ATOM 5449 O O . ASP A 1 707 ? -39.958 9.802 50.035 1.00 88.88 707 ASP A O 1
ATOM 5453 N N . THR A 1 708 ? -41.581 8.881 48.793 1.00 91.00 708 THR A N 1
ATOM 5454 C CA . THR A 1 708 ? -41.540 7.555 49.423 1.00 91.00 708 THR A CA 1
ATOM 5455 C C . THR A 1 708 ? -40.681 6.595 48.604 1.00 91.00 708 THR A C 1
ATOM 5457 O O . THR A 1 708 ? -40.647 6.684 47.379 1.00 91.00 708 THR A O 1
ATOM 5460 N N . VAL A 1 709 ? -39.973 5.669 49.256 1.00 93.31 709 VAL A N 1
ATOM 5461 C CA . VAL A 1 709 ? -39.103 4.691 48.581 1.00 93.31 709 VAL A CA 1
ATOM 5462 C C . VAL A 1 709 ? -39.633 3.282 48.805 1.00 93.31 709 VAL A C 1
ATOM 5464 O O . VAL A 1 709 ? -39.720 2.816 49.938 1.00 93.31 709 VAL A O 1
ATOM 5467 N N . GLU A 1 710 ? -39.938 2.592 47.714 1.00 94.50 710 GLU A N 1
ATOM 5468 C CA . GLU A 1 710 ? -40.319 1.183 47.700 1.00 94.50 710 GLU A CA 1
ATOM 5469 C C . GLU A 1 710 ? -39.088 0.330 47.379 1.00 94.50 710 GLU A C 1
ATOM 5471 O O . GLU A 1 710 ? -38.378 0.585 46.403 1.00 94.50 710 GLU A O 1
ATOM 5476 N N . LYS A 1 711 ? -38.816 -0.687 48.201 1.00 94.88 711 LYS A N 1
ATOM 5477 C CA . LYS A 1 711 ? -37.597 -1.500 48.105 1.00 94.88 711 LYS A CA 1
ATOM 5478 C C . LYS A 1 711 ? -37.905 -2.944 47.728 1.00 94.88 711 LYS A C 1
ATOM 5480 O O . LYS A 1 711 ? -38.671 -3.622 48.409 1.00 94.88 711 LYS A O 1
ATOM 5485 N N . ILE A 1 712 ? -37.199 -3.454 46.723 1.00 95.75 712 ILE A N 1
ATOM 5486 C CA . ILE A 1 712 ? -37.116 -4.884 46.411 1.00 95.75 712 ILE A CA 1
ATOM 5487 C C . ILE A 1 712 ? -35.737 -5.379 46.841 1.00 95.75 712 ILE A C 1
ATOM 5489 O O . ILE A 1 712 ? -34.726 -4.835 46.402 1.00 95.75 712 ILE A O 1
ATOM 5493 N N . ASN A 1 713 ? -35.681 -6.411 47.687 1.00 93.62 713 ASN A N 1
ATOM 5494 C CA . ASN A 1 713 ? -34.429 -6.995 48.168 1.00 93.62 713 ASN A CA 1
ATOM 5495 C C . ASN A 1 713 ? -34.383 -8.500 47.888 1.00 93.62 713 ASN A C 1
ATOM 5497 O O . ASN A 1 713 ? -35.154 -9.257 48.472 1.00 93.62 713 ASN A O 1
ATOM 5501 N N . LEU A 1 714 ? -33.457 -8.921 47.027 1.00 90.31 714 LEU A N 1
ATOM 5502 C CA . LEU A 1 714 ? -33.193 -10.327 46.704 1.00 90.31 714 LEU A CA 1
ATOM 5503 C C . LEU A 1 714 ? -31.906 -10.854 47.361 1.00 90.31 714 LEU A C 1
ATOM 5505 O O . LEU A 1 714 ? -31.483 -11.981 47.090 1.00 90.31 714 LEU A O 1
ATOM 5509 N N . THR A 1 715 ? -31.258 -10.064 48.222 1.00 86.19 715 THR A N 1
ATOM 5510 C CA . THR A 1 715 ? -30.031 -10.468 48.927 1.00 86.19 715 THR A CA 1
ATOM 5511 C C . THR A 1 715 ? -30.299 -11.699 49.792 1.00 86.19 715 THR A C 1
ATOM 5513 O O . THR A 1 715 ? -31.223 -11.704 50.600 1.00 86.19 715 THR A O 1
ATOM 5516 N N . GLY A 1 716 ? -29.491 -12.750 49.624 1.00 78.50 716 GLY A N 1
ATOM 5517 C CA . GLY A 1 716 ? -29.658 -14.017 50.347 1.00 78.50 716 GLY A CA 1
ATOM 5518 C C . GLY A 1 716 ? -30.778 -14.923 49.819 1.00 78.50 716 GLY A C 1
ATOM 5519 O O . GLY A 1 716 ? -31.029 -15.968 50.410 1.00 78.50 716 GLY A O 1
ATOM 5520 N N . THR A 1 717 ? -31.434 -14.555 48.715 1.00 84.94 717 THR A N 1
ATOM 5521 C CA . THR A 1 717 ? -32.426 -15.401 48.034 1.00 84.94 717 THR A CA 1
ATOM 5522 C C . THR A 1 717 ? -31.825 -16.074 46.795 1.00 84.94 717 THR A C 1
ATOM 5524 O O . THR A 1 717 ? -30.827 -15.608 46.246 1.00 84.94 717 THR A O 1
ATOM 5527 N N . ASP A 1 718 ? -32.456 -17.152 46.332 1.00 81.88 718 ASP A N 1
ATOM 5528 C CA . ASP A 1 718 ? -32.175 -17.826 45.054 1.00 81.88 718 ASP A CA 1
ATOM 5529 C C . ASP A 1 718 ? -32.922 -17.186 43.863 1.00 81.88 718 ASP A C 1
ATOM 5531 O O . ASP A 1 718 ? -32.924 -17.721 42.753 1.00 81.88 718 ASP A O 1
ATOM 5535 N N . GLN A 1 719 ? -33.591 -16.052 44.091 1.00 83.75 719 GLN A N 1
ATOM 5536 C CA . GLN A 1 719 ? -34.284 -15.301 43.054 1.00 83.75 719 GLN A CA 1
ATOM 5537 C C . GLN A 1 719 ? -33.336 -14.336 42.348 1.00 83.75 719 GLN A C 1
ATOM 5539 O O . GLN A 1 719 ? -32.416 -13.776 42.941 1.00 83.75 719 GLN A O 1
ATOM 5544 N N . ILE A 1 720 ? -33.629 -14.097 41.078 1.00 86.50 720 ILE A N 1
ATOM 5545 C CA . ILE A 1 720 ? -32.908 -13.172 40.203 1.00 86.50 720 ILE A CA 1
ATOM 5546 C C . ILE A 1 720 ? -33.923 -12.342 39.427 1.00 86.50 720 ILE A C 1
ATOM 5548 O O . ILE A 1 720 ? -35.020 -12.828 39.140 1.00 86.50 720 ILE A O 1
ATOM 5552 N N . PHE A 1 721 ? -33.568 -11.113 39.067 1.00 88.62 721 PHE A N 1
ATOM 5553 C CA . PHE A 1 721 ? -34.386 -10.303 38.167 1.00 88.62 721 PHE A CA 1
ATOM 5554 C C . PHE A 1 721 ? -34.286 -10.845 36.740 1.00 88.62 721 PHE A C 1
ATOM 5556 O O . PHE A 1 721 ? -33.193 -11.147 36.271 1.00 88.62 721 PHE A O 1
ATOM 5563 N N . VAL A 1 722 ? -35.419 -10.967 36.051 1.00 85.56 722 VAL A N 1
ATOM 5564 C CA . VAL A 1 722 ? -35.514 -11.540 34.692 1.00 85.56 722 VAL A CA 1
ATOM 5565 C C . VAL A 1 722 ? -36.215 -10.617 33.695 1.00 85.56 722 VAL A C 1
ATOM 5567 O O . VAL A 1 722 ? -36.313 -10.941 32.516 1.00 85.56 722 VAL A O 1
ATOM 5570 N N . GLY A 1 723 ? -36.718 -9.466 34.145 1.00 85.44 723 GLY A N 1
ATOM 5571 C CA . GLY A 1 723 ? -37.313 -8.481 33.250 1.00 85.44 723 GLY A CA 1
ATOM 5572 C C . GLY A 1 723 ? -38.056 -7.359 33.962 1.00 85.44 723 GLY A C 1
ATOM 5573 O O . GLY A 1 723 ? -38.250 -7.390 35.179 1.00 85.44 723 GLY A O 1
ATOM 5574 N N . ILE A 1 724 ? -38.502 -6.383 33.176 1.00 91.81 724 ILE A N 1
ATOM 5575 C CA . ILE A 1 724 ? -39.342 -5.265 33.606 1.00 91.81 724 ILE A CA 1
ATOM 5576 C C . ILE A 1 724 ? -40.535 -5.073 32.667 1.00 91.81 724 ILE A C 1
ATOM 5578 O O . ILE A 1 724 ? -40.476 -5.430 31.491 1.00 91.81 724 ILE A O 1
ATOM 5582 N N . ALA A 1 725 ? -41.610 -4.478 33.170 1.00 88.44 725 ALA A N 1
ATOM 5583 C CA . ALA A 1 725 ? -42.701 -3.947 32.356 1.00 88.44 725 ALA A CA 1
ATOM 5584 C C . ALA A 1 725 ? -43.307 -2.709 33.007 1.00 88.44 725 ALA A C 1
ATOM 5586 O O . ALA A 1 725 ? -43.171 -2.524 34.212 1.00 88.44 725 ALA A O 1
ATOM 5587 N N . GLY A 1 726 ? -44.012 -1.883 32.250 1.00 90.62 726 GLY A N 1
ATOM 5588 C CA . GLY A 1 726 ? -44.592 -0.664 32.788 1.00 90.62 726 GLY A CA 1
ATOM 5589 C C . GLY A 1 726 ? -45.320 0.168 31.750 1.00 90.62 726 GLY A C 1
ATOM 5590 O O . GLY A 1 726 ? -45.615 -0.299 30.649 1.00 90.62 726 GLY A O 1
ATOM 5591 N N . PHE A 1 727 ? -45.597 1.413 32.119 1.00 88.19 727 PHE A N 1
ATOM 5592 C CA . PHE A 1 727 ? -46.175 2.422 31.240 1.00 88.19 727 PHE A CA 1
ATOM 5593 C C . PHE A 1 727 ? -45.361 3.713 31.320 1.00 88.19 727 PHE A C 1
ATOM 5595 O O . PHE A 1 727 ? -44.763 4.021 32.354 1.00 88.19 727 PHE A O 1
ATOM 5602 N N . PHE A 1 728 ? -45.342 4.471 30.228 1.00 91.19 728 PHE A N 1
ATOM 5603 C CA . PHE A 1 728 ? -44.793 5.825 30.195 1.00 91.19 728 PHE A CA 1
ATOM 5604 C C . PHE A 1 728 ? -45.726 6.779 29.449 1.00 91.19 728 PHE A C 1
ATOM 5606 O O . PHE A 1 728 ? -46.469 6.365 28.555 1.00 91.19 728 PHE A O 1
ATOM 5613 N N . GLY A 1 729 ? -45.696 8.057 29.811 1.00 85.75 729 GLY A N 1
ATOM 5614 C CA . GLY A 1 729 ? -46.545 9.083 29.215 1.00 85.75 729 GLY A CA 1
ATOM 5615 C C . GLY A 1 729 ? -46.766 10.279 30.143 1.00 85.75 729 GLY A C 1
ATOM 5616 O O . GLY A 1 729 ? -45.983 10.476 31.076 1.00 85.75 729 GLY A O 1
ATOM 5617 N N . PRO A 1 730 ? -47.822 11.072 29.895 1.00 83.94 730 PRO A N 1
ATOM 5618 C CA . PRO A 1 730 ? -48.127 12.265 30.676 1.00 83.94 730 PRO A CA 1
ATOM 5619 C C . PRO A 1 730 ? -48.359 11.977 32.160 1.00 83.94 730 PRO A C 1
ATOM 5621 O O . PRO A 1 730 ? -49.065 11.033 32.523 1.00 83.94 730 PRO A O 1
ATOM 5624 N N . ILE A 1 731 ? -47.794 12.833 33.007 1.00 81.88 731 ILE A N 1
ATOM 5625 C CA . ILE A 1 731 ? -47.953 12.831 34.460 1.00 81.88 731 ILE A CA 1
ATOM 5626 C C . ILE A 1 731 ? -49.097 13.788 34.803 1.00 81.88 731 ILE A C 1
ATOM 5628 O O . ILE A 1 731 ? -48.978 15.013 34.724 1.00 81.88 731 ILE A O 1
ATOM 5632 N N . GLU A 1 732 ? -50.252 13.218 35.139 1.00 71.31 732 GLU A N 1
ATOM 5633 C CA . GLU A 1 732 ? -51.466 13.988 35.400 1.00 71.31 732 GLU A CA 1
ATOM 5634 C C . GLU A 1 732 ? -51.319 14.826 36.679 1.00 71.31 732 GLU A C 1
ATOM 5636 O O . GLU A 1 732 ? -50.992 14.302 37.743 1.00 71.31 732 GLU A O 1
ATOM 5641 N N . GLY A 1 733 ? -51.575 16.133 36.576 1.00 69.56 733 GLY A N 1
ATOM 5642 C CA . GLY A 1 733 ? -51.441 17.088 37.682 1.00 69.56 733 GLY A CA 1
ATOM 5643 C C . GLY A 1 733 ? -50.111 17.845 37.735 1.00 69.56 733 GLY A C 1
ATOM 5644 O O . GLY A 1 733 ? -49.994 18.745 38.561 1.00 69.56 733 GLY A O 1
ATOM 5645 N N . ASP A 1 734 ? -49.155 17.560 36.840 1.00 66.88 734 ASP A N 1
ATOM 5646 C CA . ASP A 1 734 ? -47.839 18.215 36.838 1.00 66.88 734 ASP A CA 1
ATOM 5647 C C . ASP A 1 734 ? -47.512 18.893 35.492 1.00 66.88 734 ASP A C 1
ATOM 5649 O O . ASP A 1 734 ? -46.600 18.512 34.765 1.00 66.88 734 ASP A O 1
ATOM 5653 N N . SER A 1 735 ? -48.327 19.895 35.131 1.00 60.31 735 SER A N 1
ATOM 5654 C CA . SER A 1 735 ? -48.100 20.878 34.047 1.00 60.31 735 SER A CA 1
ATOM 5655 C C . SER A 1 735 ? -47.618 20.335 32.686 1.00 60.31 735 SER A C 1
ATOM 5657 O O . SER A 1 735 ? -46.888 21.020 31.971 1.00 60.31 735 SER A O 1
ATOM 5659 N N . GLY A 1 736 ? -48.036 19.127 32.296 1.00 66.25 736 GLY A N 1
ATOM 5660 C CA . GLY A 1 736 ? -47.652 18.523 31.013 1.00 66.25 736 GLY A CA 1
ATOM 5661 C C . GLY A 1 736 ? -46.274 17.853 31.007 1.00 66.25 736 GLY A C 1
ATOM 5662 O O . GLY A 1 736 ? -45.738 17.594 29.932 1.00 66.25 736 GLY A O 1
ATOM 5663 N N . LEU A 1 737 ? -45.695 17.572 32.179 1.00 79.00 737 LEU A N 1
ATOM 5664 C CA . LEU A 1 737 ? -44.524 16.707 32.296 1.00 79.00 737 LEU A CA 1
ATOM 5665 C C . LEU A 1 737 ? -44.886 15.265 31.928 1.00 79.00 737 LEU A C 1
ATOM 5667 O O . LEU A 1 737 ? -46.008 14.810 32.141 1.00 79.00 737 LEU A O 1
ATOM 5671 N N . GLU A 1 738 ? -43.918 14.533 31.390 1.00 81.81 738 GLU A N 1
ATOM 5672 C CA . GLU A 1 738 ? -44.084 13.137 30.998 1.00 81.81 738 GLU A CA 1
ATOM 5673 C C . GLU A 1 738 ? -42.914 12.298 31.533 1.00 81.81 738 GLU A C 1
ATOM 5675 O O . GLU A 1 738 ? -41.816 12.807 31.768 1.00 81.81 738 GLU A O 1
ATOM 5680 N N . GLY A 1 739 ? -43.137 11.004 31.746 1.00 88.88 739 GLY A N 1
ATOM 5681 C CA . GLY A 1 739 ? -42.121 10.100 32.286 1.00 88.88 739 GLY A CA 1
ATOM 5682 C C . GLY A 1 739 ? -42.614 8.665 32.406 1.00 88.88 739 GLY A C 1
ATOM 5683 O O . GLY A 1 739 ? -43.681 8.314 31.899 1.00 88.88 739 GLY A O 1
ATOM 5684 N N . ILE A 1 740 ? -41.842 7.822 33.088 1.00 92.19 740 ILE A N 1
ATOM 5685 C CA . ILE A 1 740 ? -42.283 6.493 33.512 1.00 92.19 740 ILE A CA 1
ATOM 5686 C C . ILE A 1 740 ? -43.413 6.671 34.528 1.00 92.19 740 ILE A C 1
ATOM 5688 O O . ILE A 1 740 ? -43.228 7.228 35.607 1.00 92.19 740 ILE A O 1
ATOM 5692 N N . THR A 1 741 ? -44.604 6.200 34.178 1.00 89.50 741 THR A N 1
ATOM 5693 C CA . THR A 1 741 ? -45.812 6.348 34.996 1.00 89.50 741 THR A CA 1
ATOM 5694 C C . THR A 1 741 ? -46.063 5.123 35.868 1.00 89.50 741 THR A C 1
ATOM 5696 O O . THR A 1 741 ? -46.661 5.246 36.942 1.00 89.50 741 THR A O 1
ATOM 5699 N N . SER A 1 742 ? -45.572 3.953 35.448 1.00 91.44 742 SER A N 1
ATOM 5700 C CA . SER A 1 742 ? -45.455 2.770 36.297 1.00 91.44 742 SER A CA 1
ATOM 5701 C C . SER A 1 742 ? -44.348 1.813 35.856 1.00 91.44 742 SER A C 1
ATOM 5703 O O . SER A 1 742 ? -43.977 1.771 34.684 1.00 91.44 742 SER A O 1
ATOM 5705 N N . ILE A 1 743 ? -43.837 1.019 36.799 1.00 93.88 743 ILE A N 1
ATOM 5706 C CA . ILE A 1 743 ? -42.829 -0.016 36.568 1.00 93.88 743 ILE A CA 1
ATOM 5707 C C . ILE A 1 743 ? -43.066 -1.249 37.448 1.00 93.88 743 ILE A C 1
ATOM 5709 O O . ILE A 1 743 ? -43.413 -1.156 38.620 1.00 93.88 743 ILE A O 1
ATOM 5713 N N . THR A 1 744 ? -42.878 -2.427 36.873 1.00 91.12 744 THR A N 1
ATOM 5714 C CA . THR A 1 744 ? -43.001 -3.748 37.492 1.00 91.12 744 THR A CA 1
ATOM 5715 C C . THR A 1 744 ? -41.725 -4.525 37.209 1.00 91.12 744 THR A C 1
ATOM 5717 O O . THR A 1 744 ? -41.272 -4.552 36.066 1.00 91.12 744 THR A O 1
ATOM 5720 N N . PHE A 1 745 ? -41.180 -5.194 38.219 1.00 92.88 745 PHE A N 1
ATOM 5721 C CA . PHE A 1 745 ? -40.002 -6.054 38.109 1.00 92.88 745 PHE A CA 1
ATOM 5722 C C . PHE A 1 745 ? -40.414 -7.519 38.178 1.00 92.88 745 PHE A C 1
ATOM 5724 O O . PHE A 1 745 ? -41.162 -7.913 39.070 1.00 92.88 745 PHE A O 1
ATOM 5731 N N . TYR A 1 746 ? -39.907 -8.336 37.266 1.00 88.12 746 TYR A N 1
ATOM 5732 C CA . TYR A 1 746 ? -40.115 -9.780 37.260 1.00 88.12 746 TYR A CA 1
ATOM 5733 C C . TYR A 1 746 ? -38.876 -10.485 37.798 1.00 88.12 746 TYR A C 1
ATOM 5735 O O . TYR A 1 746 ? -37.751 -10.142 37.428 1.00 88.12 746 TYR A O 1
ATOM 5743 N N . THR A 1 747 ? -39.085 -11.496 38.635 1.00 87.25 747 THR A N 1
ATOM 5744 C CA . THR A 1 747 ? -38.057 -12.446 39.065 1.00 87.25 747 THR A CA 1
ATOM 5745 C C . THR A 1 747 ? -38.389 -13.856 38.590 1.00 87.25 747 THR A C 1
ATOM 5747 O O . THR A 1 747 ? -39.476 -14.113 38.071 1.00 87.25 747 THR A O 1
ATOM 5750 N N . THR A 1 748 ? -37.471 -14.802 38.793 1.00 81.25 748 THR A N 1
ATOM 5751 C CA . THR A 1 748 ? -37.717 -16.231 38.525 1.00 81.25 748 THR A CA 1
ATOM 5752 C C . THR A 1 748 ? -38.906 -16.825 39.283 1.00 81.25 748 THR A C 1
ATOM 5754 O O . THR A 1 748 ? -39.380 -17.888 38.889 1.00 81.25 748 THR A O 1
ATOM 5757 N N . LYS A 1 749 ? -39.392 -16.187 40.358 1.00 81.19 749 LYS A N 1
ATOM 5758 C CA . LYS A 1 749 ? -40.481 -16.728 41.193 1.00 81.19 749 LYS A CA 1
ATOM 5759 C C . LYS A 1 749 ? -41.729 -15.858 41.239 1.00 81.19 749 LYS A C 1
ATOM 5761 O O . LYS A 1 749 ? -42.824 -16.394 41.381 1.00 81.19 749 LYS A O 1
ATOM 5766 N N . MET A 1 750 ? -41.591 -14.537 41.168 1.00 81.56 750 MET A N 1
ATOM 5767 C CA . MET A 1 750 ? -42.718 -13.624 41.345 1.00 81.56 750 MET A CA 1
ATOM 5768 C C . MET A 1 750 ? -42.509 -12.299 40.609 1.00 81.56 750 MET A C 1
ATOM 5770 O O . MET A 1 750 ? -41.481 -12.067 39.981 1.00 81.56 750 MET A O 1
ATOM 5774 N N . LYS A 1 751 ? -43.503 -11.414 40.683 1.00 88.62 751 LYS A N 1
ATOM 5775 C CA . LYS A 1 751 ? -43.402 -10.031 40.209 1.00 88.62 751 LYS A CA 1
ATOM 5776 C C . LYS A 1 751 ? -43.530 -9.057 41.378 1.00 88.62 751 LYS A C 1
ATOM 5778 O O . LYS A 1 751 ? -44.263 -9.334 42.326 1.00 88.62 751 LYS A O 1
ATOM 5783 N N . TYR A 1 752 ? -42.855 -7.919 41.276 1.00 90.25 752 TYR A N 1
ATOM 5784 C CA . TYR A 1 752 ? -42.870 -6.817 42.234 1.00 90.25 752 TYR A CA 1
ATOM 5785 C C . TYR A 1 752 ? -43.380 -5.550 41.544 1.00 90.25 752 TYR A C 1
ATOM 5787 O O . TYR A 1 752 ? -42.885 -5.190 40.476 1.00 90.25 752 TYR A O 1
ATOM 5795 N N . GLY A 1 753 ? -44.358 -4.877 42.148 1.00 88.06 753 GLY A N 1
ATOM 5796 C CA . GLY A 1 753 ? -45.079 -3.751 41.548 1.00 88.06 753 GLY A CA 1
ATOM 5797 C C . GLY A 1 753 ? -46.472 -4.150 41.022 1.00 88.06 753 GLY A C 1
ATOM 5798 O O . GLY A 1 753 ? -46.981 -5.212 41.393 1.00 88.06 753 GLY A O 1
ATOM 5799 N N . PRO A 1 754 ? -47.101 -3.336 40.154 1.00 90.38 754 PRO A N 1
ATOM 5800 C CA . PRO A 1 754 ? -46.571 -2.098 39.585 1.00 90.38 754 PRO A CA 1
ATOM 5801 C C . PRO A 1 754 ? -46.365 -1.015 40.650 1.00 90.38 754 PRO A C 1
ATOM 5803 O O . PRO A 1 754 ? -47.232 -0.771 41.482 1.00 90.38 754 PRO A O 1
ATOM 5806 N N . PHE A 1 755 ? -45.206 -0.369 40.613 1.00 91.88 755 PHE A N 1
ATOM 5807 C CA . PHE A 1 755 ? -44.919 0.870 41.330 1.00 91.88 755 PHE A CA 1
ATOM 5808 C C . PHE A 1 755 ? -45.251 2.030 40.399 1.00 91.88 755 PHE A C 1
ATOM 5810 O O . PHE A 1 755 ? -44.863 1.977 39.235 1.00 91.88 755 PHE A O 1
ATOM 5817 N N . GLY A 1 756 ? -45.958 3.053 40.871 1.00 87.75 756 GLY A N 1
ATOM 5818 C CA . GLY A 1 756 ? -46.544 4.067 39.990 1.00 87.75 756 GLY A CA 1
ATOM 5819 C C . GLY A 1 756 ? -48.073 4.025 39.978 1.00 87.75 756 GLY A C 1
ATOM 5820 O O . GLY A 1 756 ? -48.665 2.983 40.256 1.00 87.75 756 GLY A O 1
ATOM 5821 N N . ASN A 1 757 ? -48.718 5.136 39.621 1.00 76.38 757 ASN A N 1
ATOM 5822 C CA . ASN A 1 757 ? -50.183 5.262 39.591 1.00 76.38 757 ASN A CA 1
ATOM 5823 C C . ASN A 1 757 ? -50.773 5.279 38.162 1.00 76.38 757 ASN A C 1
ATOM 5825 O O . ASN A 1 757 ? -51.963 5.515 37.968 1.00 76.38 757 ASN A O 1
ATOM 5829 N N . GLY A 1 758 ? -49.954 5.020 37.134 1.00 63.31 758 GLY A N 1
ATOM 5830 C CA . GLY A 1 758 ? -50.382 5.055 35.734 1.00 63.31 758 GLY A CA 1
ATOM 5831 C C . GLY A 1 758 ? -50.383 3.691 35.071 1.00 63.31 758 GLY A C 1
ATOM 5832 O O . GLY A 1 758 ? -49.337 3.193 34.671 1.00 63.31 758 GLY A O 1
ATOM 5833 N N . MET A 1 759 ? -51.572 3.135 34.848 1.00 61.88 759 MET A N 1
ATOM 5834 C CA . MET A 1 759 ? -51.810 2.162 33.766 1.00 61.88 759 MET A CA 1
ATOM 5835 C C . MET A 1 759 ? -52.248 2.868 32.466 1.00 61.88 759 MET A C 1
ATOM 5837 O O . MET A 1 759 ? -52.884 2.269 31.602 1.00 61.88 759 MET A O 1
ATOM 5841 N N . ARG A 1 760 ? -51.967 4.172 32.347 1.00 59.47 760 ARG A N 1
ATOM 5842 C CA . ARG A 1 760 ? -52.298 5.028 31.202 1.00 59.47 760 ARG A CA 1
ATOM 5843 C C . ARG A 1 760 ? -51.006 5.544 30.567 1.00 59.47 760 ARG A C 1
ATOM 5845 O O . ARG A 1 760 ? -50.062 5.879 31.281 1.00 59.47 760 ARG A O 1
ATOM 5852 N N . GLY A 1 761 ? -50.980 5.583 29.237 1.00 73.25 761 GLY A N 1
ATOM 5853 C CA . GLY A 1 761 ? -49.788 5.867 28.435 1.00 73.25 761 GLY A CA 1
ATOM 5854 C C . GLY A 1 761 ? -49.399 4.680 27.551 1.00 73.25 761 GLY A C 1
ATOM 5855 O O . GLY A 1 761 ? -50.207 3.782 27.307 1.00 73.25 761 GLY A O 1
ATOM 5856 N N . THR A 1 762 ? -48.161 4.671 27.071 1.00 84.25 762 THR A N 1
ATOM 5857 C CA . THR A 1 762 ? -47.632 3.606 26.213 1.00 84.25 762 THR A CA 1
ATOM 5858 C C . THR A 1 762 ? -47.057 2.484 27.070 1.00 84.25 762 THR A C 1
ATOM 5860 O O . THR A 1 762 ? -46.197 2.722 27.918 1.00 84.25 762 THR A O 1
ATOM 5863 N N . TYR A 1 763 ? -47.541 1.260 26.854 1.00 86.06 763 TYR A N 1
ATOM 5864 C CA . TYR A 1 763 ? -47.040 0.066 27.532 1.00 86.06 763 TYR A CA 1
ATOM 5865 C C . TYR A 1 763 ? -45.638 -0.306 27.042 1.00 86.06 763 TYR A C 1
ATOM 5867 O O . TYR A 1 763 ? -45.352 -0.240 25.844 1.00 86.06 763 TYR A O 1
ATOM 5875 N N . PHE A 1 764 ? -44.795 -0.778 27.955 1.00 87.44 764 PHE A N 1
ATOM 5876 C CA . PHE A 1 764 ? -43.514 -1.384 27.632 1.00 87.44 764 PHE A CA 1
ATOM 5877 C C . PHE A 1 764 ? -43.258 -2.646 28.450 1.00 87.44 764 PHE A C 1
ATOM 5879 O O . PHE A 1 764 ? -43.726 -2.785 29.579 1.00 87.44 764 PHE A O 1
ATOM 5886 N N . ALA A 1 765 ? -42.464 -3.554 27.888 1.00 81.88 765 ALA A N 1
ATOM 5887 C CA . ALA A 1 765 ? -41.928 -4.704 28.598 1.00 81.88 765 ALA A CA 1
ATOM 5888 C C . ALA A 1 765 ? -40.638 -5.194 27.946 1.00 81.88 765 ALA A C 1
ATOM 5890 O O . ALA A 1 765 ? -40.528 -5.225 26.719 1.00 81.88 765 ALA A O 1
ATOM 5891 N N . SER A 1 766 ? -39.693 -5.658 28.761 1.00 77.94 766 SER A N 1
ATOM 5892 C CA . SER A 1 766 ? -38.608 -6.505 28.278 1.00 77.94 766 SER A CA 1
ATOM 5893 C C . SER A 1 766 ? -39.191 -7.878 27.933 1.00 77.94 766 SER A C 1
ATOM 5895 O O . SER A 1 766 ? -39.806 -8.514 28.791 1.00 77.94 766 SER A O 1
ATOM 5897 N N . THR A 1 767 ? -39.035 -8.333 26.688 1.00 57.72 767 THR A N 1
ATOM 5898 C CA . THR A 1 767 ? -39.573 -9.618 26.206 1.00 57.72 767 THR A CA 1
ATOM 5899 C C . THR A 1 767 ? -39.203 -10.780 27.142 1.00 57.72 767 THR A C 1
ATOM 5901 O O . THR A 1 767 ? -38.021 -10.893 27.489 1.00 57.72 767 THR A O 1
ATOM 5904 N N . PRO A 1 768 ? -40.152 -11.664 27.523 1.00 50.44 768 PRO A N 1
ATOM 5905 C CA . PRO A 1 768 ? -39.859 -12.813 28.371 1.00 50.44 768 PRO A CA 1
ATOM 5906 C C . PRO A 1 768 ? -38.797 -13.681 27.713 1.00 50.44 768 PRO A C 1
ATOM 5908 O O . PRO A 1 768 ? -38.952 -14.134 26.579 1.00 50.44 768 PRO A O 1
ATOM 5911 N N . SER A 1 769 ? -37.701 -13.898 28.421 1.00 53.66 769 SER A N 1
ATOM 5912 C CA . SER A 1 769 ? -36.604 -14.712 27.933 1.00 53.66 769 SER A CA 1
ATOM 5913 C C . SER A 1 769 ? -35.944 -15.451 29.082 1.00 53.66 769 SER A C 1
ATOM 5915 O O . SER A 1 769 ? -36.046 -15.034 30.236 1.00 53.66 769 SER A O 1
ATOM 5917 N N . LYS A 1 770 ? -35.293 -16.578 28.783 1.00 64.56 770 LYS A N 1
ATOM 5918 C CA . LYS A 1 770 ? -34.484 -17.303 29.762 1.00 64.56 770 LYS A CA 1
ATOM 5919 C C . LYS A 1 770 ? -33.222 -16.483 30.011 1.00 64.56 770 LYS A C 1
ATOM 5921 O O . LYS A 1 770 ? -32.222 -16.715 29.358 1.00 64.56 770 LYS A O 1
ATOM 5926 N N . GLY A 1 771 ? -33.271 -15.472 30.867 1.00 72.50 771 GLY A N 1
ATOM 5927 C CA . GLY A 1 771 ? -32.123 -14.613 31.141 1.00 72.50 771 GLY A CA 1
ATOM 5928 C C . GLY A 1 771 ? -32.255 -13.859 32.449 1.00 72.50 771 GLY A C 1
ATOM 5929 O O . GLY A 1 771 ? -33.353 -13.717 32.981 1.00 72.50 771 GLY A O 1
ATOM 5930 N N . LYS A 1 772 ? -31.126 -13.384 32.968 1.00 83.12 772 LYS A N 1
ATOM 5931 C CA . LYS A 1 772 ? -31.052 -12.483 34.114 1.00 83.12 772 LYS A CA 1
ATOM 5932 C C . LYS A 1 772 ? -30.765 -11.055 33.696 1.00 83.12 772 LYS A C 1
ATOM 5934 O O . LYS A 1 772 ? -29.982 -10.793 32.787 1.00 83.12 772 LYS A O 1
ATOM 5939 N N . LEU A 1 773 ? -31.338 -10.135 34.443 1.00 86.00 773 LEU A N 1
ATOM 5940 C CA . LEU A 1 773 ? -31.048 -8.720 34.374 1.00 86.00 773 LEU A CA 1
ATOM 5941 C C . LEU A 1 773 ? -29.717 -8.460 35.094 1.00 86.00 773 LEU A C 1
ATOM 5943 O O . LEU A 1 773 ? -29.529 -8.878 36.235 1.00 86.00 773 LEU A O 1
ATOM 5947 N N . VAL A 1 774 ? -28.779 -7.818 34.403 1.00 87.62 774 VAL A N 1
ATOM 5948 C CA . VAL A 1 774 ? -27.400 -7.577 34.866 1.00 87.62 774 VAL A CA 1
ATOM 5949 C C . VAL A 1 774 ? -27.028 -6.097 34.927 1.00 87.62 774 VAL A C 1
ATOM 5951 O O . VAL A 1 774 ? -25.912 -5.770 35.309 1.00 87.62 774 VAL A O 1
ATOM 5954 N N . GLY A 1 775 ? -27.938 -5.193 34.582 1.00 86.25 775 GLY A N 1
ATOM 5955 C CA . GLY A 1 775 ? -27.711 -3.753 34.636 1.00 86.25 775 GLY A CA 1
ATOM 5956 C C . GLY A 1 775 ? -28.888 -2.968 34.071 1.00 86.25 775 GLY A C 1
ATOM 5957 O O . GLY A 1 775 ? -29.773 -3.550 33.438 1.00 86.25 775 GLY A O 1
ATOM 5958 N N . PHE A 1 776 ? -28.890 -1.657 34.288 1.00 90.06 776 PHE A N 1
ATOM 5959 C CA . PHE A 1 776 ? -29.924 -0.748 33.801 1.00 90.06 776 PHE A CA 1
ATOM 5960 C C . PHE A 1 776 ? -29.308 0.479 33.129 1.00 90.06 776 PHE A C 1
ATOM 5962 O O . PHE A 1 776 ? -28.214 0.921 33.480 1.00 90.06 776 PHE A O 1
ATOM 5969 N N . HIS A 1 777 ? -30.057 1.048 32.190 1.00 90.88 777 HIS A N 1
ATOM 5970 C CA . HIS A 1 777 ? -29.737 2.308 31.523 1.00 90.88 777 HIS A CA 1
ATOM 5971 C C . HIS A 1 777 ? -31.014 3.125 31.312 1.00 90.88 777 HIS A C 1
ATOM 5973 O O . HIS A 1 777 ? -32.120 2.595 31.412 1.00 90.88 777 HIS A O 1
ATOM 5979 N N . GLY A 1 778 ? -30.910 4.417 31.013 1.00 90.25 778 GLY A N 1
ATOM 5980 C CA . GLY A 1 778 ? -32.095 5.257 30.881 1.00 90.25 778 GLY A CA 1
ATOM 5981 C C . GLY A 1 778 ? -31.823 6.738 30.663 1.00 90.25 778 GLY A C 1
ATOM 5982 O O . GLY A 1 778 ? -30.771 7.146 30.165 1.00 90.25 778 GLY A O 1
ATOM 5983 N N . ARG A 1 779 ? -32.832 7.555 30.980 1.00 89.06 779 ARG A N 1
ATOM 5984 C CA . ARG A 1 779 ? -32.785 9.021 30.893 1.00 89.06 779 ARG A CA 1
ATOM 5985 C C . ARG A 1 779 ? -33.442 9.665 32.111 1.00 89.06 779 ARG A C 1
ATOM 5987 O O . ARG A 1 779 ? -34.504 9.225 32.550 1.00 89.06 779 ARG A O 1
ATOM 5994 N N . ASN A 1 780 ? -32.834 10.742 32.599 1.00 85.94 780 ASN A N 1
ATOM 5995 C CA . ASN A 1 780 ? -33.280 11.530 33.746 1.00 85.94 780 ASN A CA 1
ATOM 5996 C C . ASN A 1 780 ? -33.814 12.897 33.314 1.00 85.94 780 ASN A C 1
ATOM 5998 O O . ASN A 1 780 ? -33.212 13.571 32.476 1.00 85.94 780 ASN A O 1
ATOM 6002 N N . GLY A 1 781 ? -34.892 13.342 33.948 1.00 82.56 781 GLY A N 1
ATOM 6003 C CA . GLY A 1 781 ? -35.337 14.731 33.929 1.00 82.56 781 GLY A CA 1
ATOM 6004 C C . GLY A 1 781 ? -35.997 15.095 35.253 1.00 82.56 781 GLY A C 1
ATOM 6005 O O . GLY A 1 781 ? -35.534 14.664 36.310 1.00 82.56 781 GLY A O 1
ATOM 6006 N N . ALA A 1 782 ? -37.082 15.871 35.211 1.00 81.50 782 ALA A N 1
ATOM 6007 C CA . ALA A 1 782 ? -37.867 16.172 36.414 1.00 81.50 782 ALA A CA 1
ATOM 6008 C C . ALA A 1 782 ? -38.461 14.896 37.052 1.00 81.50 782 ALA A C 1
ATOM 6010 O O . ALA A 1 782 ? -38.633 14.830 38.265 1.00 81.50 782 ALA A O 1
ATOM 6011 N N . TYR A 1 783 ? -38.700 13.874 36.227 1.00 86.69 783 TYR A N 1
ATOM 6012 C CA . TYR A 1 783 ? -39.063 12.510 36.608 1.00 86.69 783 TYR A CA 1
ATOM 6013 C C . TYR A 1 783 ? -38.105 11.514 35.938 1.00 86.69 783 TYR A C 1
ATOM 6015 O O . TYR A 1 783 ? -37.220 11.901 35.163 1.00 86.69 783 TYR A O 1
ATOM 6023 N N . LEU A 1 784 ? -38.281 10.218 36.199 1.00 91.44 784 LEU A N 1
ATOM 6024 C CA . LEU A 1 784 ? -37.612 9.186 35.412 1.00 91.44 784 LEU A CA 1
ATOM 6025 C C . LEU A 1 784 ? -38.186 9.214 33.986 1.00 91.44 784 LEU A C 1
ATOM 6027 O O . LEU A 1 784 ? -39.336 8.842 33.779 1.00 91.44 784 LEU A O 1
ATOM 6031 N N . HIS A 1 785 ? -37.418 9.689 33.006 1.00 89.44 785 HIS A N 1
ATOM 6032 C CA . HIS A 1 785 ? -37.922 9.896 31.643 1.00 89.44 785 HIS A CA 1
ATOM 6033 C C . HIS A 1 785 ? -37.977 8.595 30.842 1.00 89.44 785 HIS A C 1
ATOM 6035 O O . HIS A 1 785 ? -38.955 8.358 30.134 1.00 89.44 785 HIS A O 1
ATOM 6041 N N . ALA A 1 786 ? -36.937 7.762 30.943 1.00 92.12 786 ALA A N 1
ATOM 6042 C CA . ALA A 1 786 ? -36.861 6.487 30.237 1.00 92.12 786 ALA A CA 1
ATOM 6043 C C . ALA A 1 786 ? -36.008 5.462 30.989 1.00 92.12 786 ALA A C 1
ATOM 6045 O O . ALA A 1 786 ? -35.082 5.841 31.707 1.00 92.12 786 ALA A O 1
ATOM 6046 N N . ILE A 1 787 ? -36.291 4.175 30.780 1.00 93.00 787 ILE A N 1
ATOM 6047 C CA . ILE A 1 787 ? -35.562 3.058 31.391 1.00 93.00 787 ILE A CA 1
ATOM 6048 C C . ILE A 1 787 ? -35.418 1.878 30.426 1.00 93.00 787 ILE A C 1
ATOM 6050 O O . ILE A 1 787 ? -36.342 1.547 29.688 1.00 93.00 787 ILE A O 1
ATOM 6054 N N . GLY A 1 788 ? -34.259 1.237 30.442 1.00 91.31 788 GLY A N 1
ATOM 6055 C CA . GLY A 1 788 ? -33.905 0.028 29.710 1.00 91.31 788 GLY A CA 1
ATOM 6056 C C . GLY A 1 788 ? -33.063 -0.908 30.576 1.00 91.31 788 GLY A C 1
ATOM 6057 O O . GLY A 1 788 ? -32.676 -0.567 31.699 1.00 91.31 788 GLY A O 1
ATOM 6058 N N . VAL A 1 789 ? -32.829 -2.115 30.071 1.00 87.62 789 VAL A N 1
ATOM 6059 C CA . VAL A 1 789 ? -32.200 -3.214 30.812 1.00 87.62 789 VAL A CA 1
ATOM 6060 C C . VAL A 1 789 ? -31.084 -3.874 30.018 1.00 87.62 789 VAL A C 1
ATOM 6062 O O . VAL A 1 789 ? -31.205 -4.093 28.815 1.00 87.62 789 VAL A O 1
ATOM 6065 N N . HIS A 1 790 ? -30.041 -4.292 30.730 1.00 84.69 790 HIS A N 1
ATOM 6066 C CA . HIS A 1 790 ? -29.007 -5.197 30.241 1.00 84.69 790 HIS A CA 1
ATOM 6067 C C . HIS A 1 790 ? -29.381 -6.631 30.629 1.00 84.69 790 HIS A C 1
ATOM 6069 O O . HIS A 1 790 ? -29.489 -6.938 31.818 1.00 84.69 790 HIS A O 1
ATOM 6075 N N . MET A 1 791 ? -29.583 -7.521 29.654 1.00 78.31 791 MET A N 1
ATOM 6076 C CA . MET A 1 791 ? -30.065 -8.894 29.876 1.00 78.31 791 MET A CA 1
ATOM 6077 C C . MET A 1 791 ? -29.018 -9.941 29.505 1.00 78.31 791 MET A C 1
ATOM 6079 O O . MET A 1 791 ? -28.727 -10.112 28.328 1.00 78.31 791 MET A O 1
ATOM 6083 N N . LYS A 1 792 ? -28.508 -10.712 30.467 1.00 76.50 792 LYS A N 1
ATOM 6084 C CA . LYS A 1 792 ? -27.662 -11.889 30.228 1.00 76.50 792 LYS A CA 1
ATOM 6085 C C . LYS A 1 792 ? -28.527 -13.149 30.140 1.00 76.50 792 LYS A C 1
ATOM 6087 O O . LYS A 1 792 ? -29.108 -13.564 31.136 1.00 76.50 792 LYS A O 1
ATOM 6092 N N . TYR A 1 793 ? -28.609 -13.763 28.967 1.00 70.12 793 TYR A N 1
ATOM 6093 C CA . TYR A 1 793 ? -29.447 -14.941 28.733 1.00 70.12 793 TYR A CA 1
ATOM 6094 C C . TYR A 1 793 ? -28.788 -16.202 29.311 1.00 70.12 793 TYR A C 1
ATOM 6096 O O . TYR A 1 793 ? -27.574 -16.354 29.237 1.00 70.12 793 TYR A O 1
ATOM 6104 N N . PHE A 1 794 ? -29.591 -17.061 29.931 1.00 62.47 794 PHE A N 1
ATOM 6105 C CA . PHE A 1 794 ? -29.233 -18.417 30.326 1.00 62.47 794 PHE A CA 1
ATOM 6106 C C . PHE A 1 794 ? -29.253 -19.316 29.093 1.00 62.47 794 PHE A C 1
ATOM 6108 O O . PHE A 1 794 ? -30.182 -19.214 28.288 1.00 62.47 794 PHE A O 1
ATOM 6115 N N . GLU A 1 795 ? -28.235 -20.167 28.973 1.00 47.09 795 GLU A N 1
ATOM 6116 C CA . GLU A 1 795 ? -28.158 -21.245 27.978 1.00 47.09 795 GLU A CA 1
ATOM 6117 C C . GLU A 1 795 ? -29.384 -22.175 28.009 1.00 47.09 795 GLU A C 1
ATOM 6119 O O . GLU A 1 795 ? -29.877 -22.510 29.117 1.00 47.09 795 GLU A O 1
#

Organism: NCBI:txid1293975

Secondary structure (DSSP, 8-state):
--B-TT--BPPP-S-S-SPPP-----TTT--EEEEEEEEEEETTTTEEEEEEEEEEESS-EEEEES----TTPEEEEEE-TTEEEEEEEEEE-TTSSEEEEEEEEEE-SS-----PPPEE-TTSPEEEEEEE---EEEEE--SS-EEEEEEEE-SSSEEEEEEEETT-PBPPPEE-S-SEEEEEE--STT--EEEEEEEEEEETTTTEEEEEEEEEEESS-EEEEEE----SSPEEEEEE-SSEEEEEEEEEE-TTSSEEEEEEEEEEHHHHS--------B-TTS-EEEEEEE---EEEEE--SS-EEEEEEEE-SSSEEEEEEEETT-PBPPPEE-S-SEEEEEE--STT--EEEEEEEEEEETTTTEEEEEEEEEEESS-EEEEEE----SSPEEEEEE-SSEEEEEEEEEE-TTSSEEEEEEEEEEHHHHS----TTTTTTPEEEEEEE---EEEEE--SS-EEEEEEEE-SSSEEEEEEEETTS-B---EE-SSS-HHHHHHHHHHTTS--TTSHHHHHHHHHHHHTT-PPPEEEE--STT--EEEEEEEEEEETTTTEEEEEEEEEEESS-EEEEEE----TT-EEEEEE-TTEEEEEEEEEE-TTSSEEEEEEEEEETT-------S--SS-S--PPEEEEEEE-S-SEEEE----SEEEEEEEEE-TTT--EEEEEEEEE-TTS-EEEPPPEE---TT-EEEEEE-TTSS--EEEEEEEEEE-TTSTT-EEEEEEEEEESS-EEEEESS---SEEEEPPP-SEEEEEEEEEESSSEEEEEEEEEE--

Sequence (795 aa):
MFRTEKGECSAKFGGDGGEPQKIDLEHPSQYLTGIGGKYSSNNYVNQITIRSLSFYTNTNERGPYGGYEGSNVQVFSSRADGCDIAGFHGSVGSGKQLASIGFYTRPKSSTCPPKAPQVVDLDGSTSRGPWGGPGTSWSYIPECNIRQIIVYRNQYFICSIMFKTEKGEFSAKFGSDDGNPEKVDLVNSSEYLTGVSGKYSSNSYVNQITIRSLSFYTNIKEWGAIGGYEGSNVQAFSSRAEDHVIVGFHGTVGSGKHLASIGIYTKPKSVVYPPIPIPKVVALDGSTSLGPWGGPGTSWSYIPKINIRQIIVYRNQYFICSIMFKTEKGEFSAKFGSDEGNPEKVDLGNSSEYLTGISGKYSSNSYVNQITIRSLSFYTNIKEWGDIGGYEGSNVQAFSCRTEDRVIVGFHGTVGSGKHLASIGIYTKPKSVVYPPIPKEEAEGSTSLGPWGGPGTTWSFLPDSKITHITIRRNQYYICSIMFGTEKGEYSANFGDVGGDSEKVRSYKCYLMFNSYQTIISKLVLFNATLNSFSPPVQIDLPNSSEYLTGISGKYSSNSYVNQITITSLSFYTNLKERGPYGGYNGNNVQVFSSRADGRVIVGFHGSIGSGKQLASIGIYTKPASDPPTKISEWNDVMIADMPREVGPWGISGGQSWDDGVFLDVKQVYVTLNESQRWVRGIQFEYVNRNGKHVLSDMHGSPSTGDTVEKINLTGTDQIFVGIAGFFGPIEGDSGLEGITSITFYTTKMKYGPFGNGMRGTYFASTPSKGKLVGFHGRNGAYLHAIGVHMKYFE